Protein 1AYM (pdb70)

Foldseek 3Di:
DVVVVVVCVVVVANAFDDWDDFADDDDDPDQLVDDDCVVVDDRPDDPNRPDGDHTGGGDDGCSCVDLQNLQFDKDWQDKDKQFDDPDCWQRFKDKDQDDNFPDPVNLLSQLQFFWKFFKKKKWKDKDKAQPPPDDPKWKKKKWWAAPPQDDDPTQPRPSSVPPPTDMDIDIPPDDIDMDMGHGPFPDPTQGSWFQDFPDDDPPTDGFNVNGDRRTMIMMGGNDPDDPTTIMMMMTMIMGTHPMDGHDGHDGLFFDDDDGRDNDDDADPPRVVGGPDDDDPDDPGD/DQQKDWDFAQPDIDIFNFEDHAAEWVPDFADADDPVQDDDPDDKDWPGSQAQGKDKFDKDFAAQPFFWFKAFPPLQCCPPGPNVQQLFQFQKKFWWKKKKKFWADDLQKWWKKKKFKDFPLQAAAPPLPPQEADLCQNRVYSVTDGQPPDDDDSNHFASPVQCSRHRHGPVPRVVGTIDMATNNGTGMYIYIYYTDDPGNIGRRSRDGGIMIIMGTPTGIDGPCRVDIIIMMMMMGIHRMIGHHGDGGHDDD/DDDDDDDPVPPDDDVPDDDDDDDPDPPDDDDDDDDDPDDDDDCLVVQADKWFFLQQVDVVCPVHPCSFKFKFFFDPDAWDWRGKDFPQCQDPPNCPTSSNVVLLQFWKKAAKKKKKKFWFFDQQKWFKKKKAWDFDPDDADPTPVRRVVGQIDIDTDHPDGMDIGMLGGDAPDRIATSPDDPNRGGTMMIMIGPDGIDGDPPGDRMTIMGMIMHGDPPIDGHHGDDGPPDDDPDDDDD/DWDWDVVVPIDTPDDPDDDPVRDDDDDDD

Sequence (804 aa):
NPVERYVDEVLNEVLVVPNINQSHPTTSNAAPVLDAAETGHTNKIQPEDTIETRYVQSSQTLDEMSVESFLGRSGCIHESVLDIVDNYNDQSFTKWNINLQEMAQIRRKFEMFTYARFDSEITMVPSVAAKDGHIGHIVMQYMYVPPGAPIPTTRDDYAWQSGTNASVFWQHGQPFPRFSLPFLSIASAYYMFYDGYDGDTYKSRYGTVVVTTNNDDMMGGTTLLCCSRIVTSEQLHKVKVVTRIYHKAKHTKAWCPRPPRAVQYSHTHTTNYKLSSEVHNDVAIRPRTNLTTVSDRIIQITRGDSTITSQDVANAVVGYGVWPHYLTPQDATAIDKPTQPDTSSNRFYTLDSKMWNSTSKGWWWKLPDALKDDMGIFGENMFYHFLGRSGYTVHVQCNASKFHQGTLLVVMIPEHQLATVNKGNVNAGYKYTHPGEAGREVGTQVENEKQPSDDNWLNFDGTLLGNLLIFPHQFINLRSNNSATLIVPYVNAVPMDSMVRHNNWSLVIIPVCQLQSNNISNIVPITVSISPMCAEFSGARAKTVVQGLPVYVTPGSGQFMTTDDMQSPCALPWYHPTKEIFIPGEVKNLIEMCQVDTLIPINSTQSNIGNVSMYTVTLSPQTKLAEEIFAIKVDIASHPLATTLIGEIASYFTHWTGSLRFSFMFCGTANTTLKVLLAYTPPGIGKPRSRKEAMLGTHVVWDVGLQSTVSLVVPWISASQYRFTTPDTYSSAGYIITCWYQTNFVVPPNTPNTAEMLCFVSGCKDFCLRMARDTDLHKQTGPITQGAQVSRQSLNYFNINYFKDAASSGASRLD

Solvent-accessible surface area: 34157 Å² total; per-residue (Å²): 121,61,3,101,161,63,56,43,60,91,104,87,78,51,50,102,5,71,52,20,80,115,15,116,103,120,149,79,160,67,47,68,30,48,46,25,9,0,22,18,90,21,21,120,4,34,3,32,70,32,50,112,18,179,112,64,132,25,97,14,30,24,11,52,0,5,4,19,22,6,3,21,73,8,15,32,5,26,80,8,74,6,47,9,80,123,61,18,88,97,47,0,40,45,127,25,83,38,18,41,19,44,41,3,110,11,4,3,24,9,15,0,0,0,0,0,33,6,19,10,0,14,2,1,34,10,55,30,51,46,87,62,55,131,44,48,96,0,30,0,0,4,0,19,2,47,84,83,28,73,68,8,106,71,15,110,27,147,12,8,144,26,79,136,36,27,30,37,118,19,81,73,66,104,86,76,14,45,21,0,14,7,4,33,11,172,9,5,0,23,9,24,17,14,1,0,3,58,13,38,64,161,146,14,120,4,0,3,47,37,42,32,83,32,2,11,12,1,4,36,0,48,26,82,128,51,159,57,79,4,74,1,20,4,81,4,37,9,6,1,1,46,17,72,0,8,0,11,7,6,2,12,10,4,63,16,24,32,12,29,6,8,1,4,145,33,57,122,102,37,32,89,36,14,30,5,152,53,21,112,62,38,44,66,54,114,123,90,94,35,121,11,74,44,31,116,25,76,26,90,8,133,45,10,11,84,25,12,50,0,54,67,27,134,9,76,74,35,52,118,119,25,28,93,37,176,67,193,57,55,86,32,80,72,54,0,18,63,21,23,78,7,69,64,30,120,6,76,64,112,28,106,1,3,2,2,0,0,0,1,1,0,66,111,25,48,79,0,2,70,20,5,24,96,21,97,26,2,19,3,2,0,0,0,1,0,51,2,105,38,50,136,85,15,4,0,0,0,0,0,0,0,1,0,0,2,4,0,0,0,30,92,56,40,80,38,26,1,4,17,140,53,0,20,40,4,49,43,11,15,72,7,41,78,89,136,152,76,105,60,11,6,3,38,35,19,10,0,2,1,12,0,13,3,0,2,3,2,5,15,6,12,13,0,1,0,0,20,28,20,4,44,2,1,2,0,9,0,1,18,2,4,0,37,11,12,25,8,6,13,89,1,1,6,1,0,0,2,0,0,10,4,3,89,22,42,17,93,76,155,98,89,103,7,58,2,27,1,2,0,0,0,20,28,0,3,1,3,27,81,112,81,84,34,130,41,195,126,154,122,119,187,114,77,128,37,70,47,116,37,97,55,70,25,86,108,47,2,68,17,19,40,67,235,86,158,39,40,99,74,15,118,4,3,15,60,7,108,13,0,17,71,2,0,58,41,11,1,1,1,2,1,21,0,24,107,102,32,10,20,79,25,40,0,3,8,0,69,0,31,59,56,145,138,156,29,59,52,13,1,0,2,74,1,20,0,13,11,34,5,0,0,6,0,0,2,0,4,0,0,1,7,1,25,24,4,2,4,2,0,2,2,2,2,0,0,2,0,0,39,54,3,75,4,81,0,5,0,0,1,14,39,57,87,108,46,52,2,198,47,71,147,48,1,66,136,24,27,72,18,71,0,72,8,29,177,85,1,3,1,0,1,1,5,8,56,75,38,107,38,86,35,12,90,2,66,108,50,133,166,5,50,0,5,46,0,0,0,6,8,56,66,39,2,81,34,46,111,111,5,12,94,54,0,24,0,0,0,2,0,0,1,1,50,10,2,1,2,96,102,31,66,83,20,102,16,27,130,69,98,35,117,9,68,148,73,64,84,90,10,202,120,115,87,73,30,115,59,67,57,150,72,208,32,84,5,0,35,16,52,44,121,48,160

Structure (mmCIF, N/CA/C/O backbone):
data_1AYM
#
_entry.id   1AYM
#
_cell.length_a   362.600
_cell.length_b   347.100
_cell.length_c   334.900
_cell.angle_alpha   90.00
_cell.angle_beta   90.00
_cell.angle_gamma   90.00
#
_symmetry.space_group_name_H-M   'P 2 21 21'
#
loop_
_entity.id
_entity.type
_entity.pdbx_description
1 polymer 'HUMAN RHINOVIRUS 16 COAT PROTEIN'
2 polymer 'HUMAN RHINOVIRUS 16 COAT PROTEIN'
3 polymer 'HUMAN RHINOVIRUS 16 COAT PROTEIN'
4 polymer 'HUMAN RHINOVIRUS 16 COAT PROTEIN'
5 non-polymer 'ZINC ION'
6 non-polymer 'LAURIC ACID'
7 non-polymer 'MYRISTIC ACID'
8 water water
#
loop_
_atom_site.group_PDB
_atom_site.id
_atom_site.type_symbol
_atom_site.label_atom_id
_atom_site.label_alt_id
_atom_site.label_comp_id
_atom_site.label_asym_id
_atom_site.label_entity_id
_atom_site.label_seq_id
_atom_site.pdbx_PDB_ins_code
_atom_site.Cartn_x
_atom_site.Cartn_y
_atom_site.Cartn_z
_atom_site.occupancy
_atom_site.B_iso_or_equiv
_atom_site.auth_seq_id
_atom_site.auth_comp_id
_atom_site.auth_asym_id
_atom_site.auth_atom_id
_atom_site.pdbx_PDB_model_num
ATOM 1 N N . ASN A 1 1 ? 127.143 90.748 -8.919 1.00 77.23 1 ASN 1 N 1
ATOM 2 C CA . ASN A 1 1 ? 128.348 90.248 -8.240 1.00 76.45 1 ASN 1 CA 1
ATOM 3 C C . ASN A 1 1 ? 129.301 91.409 -7.947 1.00 76.23 1 ASN 1 C 1
ATOM 4 O O . ASN A 1 1 ? 129.791 92.059 -8.874 1.00 76.47 1 ASN 1 O 1
ATOM 9 N N . PRO A 1 2 ? 129.593 91.660 -6.658 1.00 76.91 2 PRO 1 N 1
ATOM 10 C CA . PRO A 1 2 ? 130.479 92.738 -6.197 1.00 76.18 2 PRO 1 CA 1
ATOM 11 C C . PRO A 1 2 ? 131.888 92.721 -6.793 1.00 74.11 2 PRO 1 C 1
ATOM 12 O O . PRO A 1 2 ? 132.627 93.699 -6.675 1.00 74.16 2 PRO 1 O 1
ATOM 16 N N . VAL A 1 3 ? 132.270 91.602 -7.405 1.00 71.44 3 VAL 1 N 1
ATOM 17 C CA . VAL A 1 3 ? 133.584 91.505 -8.029 1.00 69.90 3 VAL 1 CA 1
ATOM 18 C C . VAL A 1 3 ? 133.495 91.964 -9.484 1.00 67.99 3 VAL 1 C 1
ATOM 19 O O . VAL A 1 3 ? 134.415 92.607 -9.997 1.00 66.77 3 VAL 1 O 1
ATOM 23 N N . GLU A 1 4 ? 132.372 91.653 -10.122 1.00 64.44 4 GLU 1 N 1
ATOM 24 C CA . GLU A 1 4 ? 132.174 92.123 -11.503 1.00 61.14 4 GLU 1 CA 1
ATOM 25 C C . GLU A 1 4 ? 131.997 93.637 -11.481 1.00 59.12 4 GLU 1 C 1
ATOM 26 O O . GLU A 1 4 ? 132.548 94.360 -12.270 1.00 57.32 4 GLU 1 O 1
ATOM 32 N N . ARG A 1 5 ? 131.270 94.041 -10.434 1.00 56.40 5 ARG 1 N 1
ATOM 33 C CA . ARG A 1 5 ? 131.036 95.469 -10.173 1.00 53.83 5 ARG 1 CA 1
ATOM 34 C C . ARG A 1 5 ? 132.362 96.174 -9.872 1.00 52.11 5 ARG 1 C 1
ATOM 35 O O . ARG A 1 5 ? 132.579 97.311 -10.243 1.00 53.32 5 ARG 1 O 1
ATOM 43 N N . TYR A 1 6 ? 133.244 95.425 -9.212 1.00 49.74 6 TYR 1 N 1
ATOM 44 C CA . TYR A 1 6 ? 134.557 95.937 -8.870 1.00 47.89 6 TYR 1 CA 1
ATOM 45 C C . TYR A 1 6 ? 135.363 96.218 -10.142 1.00 46.08 6 TYR 1 C 1
ATOM 46 O O . TYR A 1 6 ? 135.972 97.282 -10.286 1.00 44.89 6 TYR 1 O 1
ATOM 55 N N . VAL A 1 7 ? 135.368 95.254 -11.055 1.00 44.29 7 VAL 1 N 1
ATOM 56 C CA . VAL A 1 7 ? 136.085 95.387 -12.318 1.00 43.32 7 VAL 1 CA 1
ATOM 57 C C . VAL A 1 7 ? 135.576 96.602 -13.094 1.00 42.17 7 VAL 1 C 1
ATOM 58 O O . VAL A 1 7 ? 136.364 97.335 -13.699 1.00 40.79 7 VAL 1 O 1
ATOM 62 N N . ASP A 1 8 ? 134.264 96.817 -13.054 1.00 42.42 8 ASP 1 N 1
ATOM 63 C CA . ASP A 1 8 ? 133.650 97.954 -13.734 1.00 42.24 8 ASP 1 CA 1
ATOM 64 C C . ASP A 1 8 ? 134.172 99.258 -13.147 1.00 41.67 8 ASP 1 C 1
ATOM 65 O O . ASP A 1 8 ? 134.328 100.250 -13.862 1.00 40.39 8 ASP 1 O 1
ATOM 70 N N . GLU A 1 9 ? 134.427 99.258 -11.842 1.00 42.50 9 GLU 1 N 1
ATOM 71 C CA . GLU A 1 9 ? 134.956 100.438 -11.157 1.00 43.42 9 GLU 1 CA 1
ATOM 72 C C . GLU A 1 9 ? 136.368 100.738 -11.643 1.00 40.75 9 GLU 1 C 1
ATOM 73 O O . GLU A 1 9 ? 136.695 101.882 -11.971 1.00 39.55 9 GLU 1 O 1
ATOM 79 N N . VAL A 1 10 ? 137.200 99.702 -11.688 1.00 36.18 10 VAL 1 N 1
ATOM 80 C CA . VAL A 1 10 ? 138.583 99.848 -12.122 1.00 34.39 10 VAL 1 CA 1
ATOM 81 C C . VAL A 1 10 ? 138.667 100.324 -13.570 1.00 33.36 10 VAL 1 C 1
ATOM 82 O O . VAL A 1 10 ? 139.490 101.177 -13.898 1.00 30.82 10 VAL 1 O 1
ATOM 86 N N . LEU A 1 11 ? 137.807 99.773 -14.420 1.00 32.90 11 LEU 1 N 1
ATOM 87 C CA . LEU A 1 11 ? 137.775 100.130 -15.835 1.00 31.28 11 LEU 1 CA 1
ATOM 88 C C . LEU A 1 11 ? 136.929 101.366 -16.134 1.00 31.06 11 LEU 1 C 1
ATOM 89 O O . LEU A 1 11 ? 137.015 101.933 -17.229 1.00 29.10 11 LEU 1 O 1
ATOM 94 N N . ASN A 1 12 ? 136.127 101.784 -15.156 1.00 29.29 12 ASN 1 N 1
ATOM 95 C CA . ASN A 1 12 ? 135.253 102.952 -15.291 1.00 30.11 12 ASN 1 CA 1
ATOM 96 C C . ASN A 1 12 ? 134.187 102.705 -16.349 1.00 28.93 12 ASN 1 C 1
ATOM 97 O O . ASN A 1 12 ? 133.959 103.532 -17.235 1.00 28.15 12 ASN 1 O 1
ATOM 102 N N . GLU A 1 13 ? 133.529 101.557 -16.233 1.00 29.29 13 GLU 1 N 1
ATOM 103 C CA . GLU A 1 13 ? 132.490 101.155 -17.167 1.00 29.90 13 GLU 1 CA 1
ATOM 104 C C . GLU A 1 13 ? 131.212 100.761 -16.445 1.00 30.47 13 GLU 1 C 1
ATOM 105 O O . GLU A 1 13 ? 130.564 99.779 -16.802 1.00 31.91 13 GLU 1 O 1
ATOM 111 N N . VAL A 1 14 ? 130.855 101.530 -15.425 1.00 28.41 14 VAL 1 N 1
ATOM 112 C CA . VAL A 1 14 ? 129.648 101.266 -14.653 1.00 27.70 14 VAL 1 CA 1
ATOM 113 C C . VAL A 1 14 ? 128.390 101.716 -15.403 1.00 27.90 14 VAL 1 C 1
ATOM 114 O O . VAL A 1 14 ? 127.363 101.034 -15.381 1.00 29.04 14 VAL 1 O 1
ATOM 118 N N . LEU A 1 15 ? 128.490 102.842 -16.102 1.00 26.53 15 LEU 1 N 1
ATOM 119 C CA . LEU A 1 15 ? 127.357 103.410 -16.829 1.00 26.64 15 LEU 1 CA 1
ATOM 120 C C . LEU A 1 15 ? 127.682 103.488 -18.314 1.00 25.36 15 LEU 1 C 1
ATOM 121 O O . LEU A 1 15 ? 128.371 104.402 -18.757 1.00 23.92 15 LEU 1 O 1
ATOM 126 N N . VAL A 1 16 ? 127.172 102.537 -19.082 1.00 24.86 16 VAL 1 N 1
ATOM 127 C CA . VAL A 1 16 ? 127.442 102.493 -20.514 1.00 26.48 16 VAL 1 CA 1
ATOM 128 C C . VAL A 1 16 ? 126.387 103.229 -21.338 1.00 25.23 16 VAL 1 C 1
ATOM 129 O O . VAL A 1 16 ? 125.217 103.283 -20.954 1.00 26.16 16 VAL 1 O 1
ATOM 133 N N . VAL A 1 17 ? 126.810 103.854 -22.435 1.00 23.75 17 VAL 1 N 1
ATOM 134 C CA . VAL A 1 17 ? 125.864 104.555 -23.296 1.00 21.81 17 VAL 1 CA 1
ATOM 135 C C . VAL A 1 17 ? 125.364 103.536 -24.320 1.00 19.84 17 VAL 1 C 1
ATOM 136 O O . VAL A 1 17 ? 126.090 102.608 -24.694 1.00 19.88 17 VAL 1 O 1
ATOM 140 N N . PRO A 1 18 ? 124.099 103.656 -24.745 1.00 18.07 18 PRO 1 N 1
ATOM 141 C CA . PRO A 1 18 ? 123.538 102.719 -25.721 1.00 17.00 18 PRO 1 CA 1
ATOM 142 C C . PRO A 1 18 ? 124.156 102.791 -27.093 1.00 16.82 18 PRO 1 C 1
ATOM 143 O O . PRO A 1 18 ? 124.771 103.836 -27.454 1.00 17.55 18 PRO 1 O 1
ATOM 147 N N . ASN A 1 19 ? 123.973 101.680 -27.808 1.00 15.85 19 ASN 1 N 1
ATOM 148 C CA . ASN A 1 19 ? 124.460 101.510 -29.186 1.00 15.75 19 ASN 1 CA 1
ATOM 149 C C . ASN A 1 19 ? 123.551 102.242 -30.164 1.00 15.78 19 ASN 1 C 1
ATOM 150 O O . ASN A 1 19 ? 122.428 102.635 -29.821 1.00 16.09 19 ASN 1 O 1
ATOM 155 N N . ILE A 1 20 ? 124.073 102.408 -31.354 1.00 13.49 20 ILE 1 N 1
ATOM 156 C CA . ILE A 1 20 ? 123.312 102.958 -32.471 1.00 11.26 20 ILE 1 CA 1
ATOM 157 C C . ILE A 1 20 ? 122.937 101.768 -33.330 1.00 10.97 20 ILE 1 C 1
ATOM 158 O O . ILE A 1 20 ? 123.796 100.964 -33.706 1.00 10.60 20 ILE 1 O 1
ATOM 163 N N . ASN A 1 21 ? 121.670 101.641 -33.613 1.00 10.05 21 ASN 1 N 1
ATOM 164 C CA . ASN A 1 21 ? 121.190 100.512 -34.412 1.00 11.82 21 ASN 1 CA 1
ATOM 165 C C . ASN A 1 21 ? 121.042 100.930 -35.864 1.00 12.61 21 ASN 1 C 1
ATOM 166 O O . ASN A 1 21 ? 120.861 102.112 -36.175 1.00 11.67 21 ASN 1 O 1
ATOM 171 N N . GLN A 1 22 ? 121.134 99.946 -36.728 1.00 11.43 22 GLN 1 N 1
ATOM 172 C CA . GLN A 1 22 ? 120.974 100.169 -38.162 1.00 13.93 22 GLN 1 CA 1
ATOM 173 C C . GLN A 1 22 ? 119.514 100.530 -38.428 1.00 13.36 22 GLN 1 C 1
ATOM 174 O O . GLN A 1 22 ? 118.594 99.924 -37.866 1.00 15.28 22 GLN 1 O 1
ATOM 180 N N . SER A 1 23 ? 119.316 101.522 -39.271 1.00 12.99 23 SER 1 N 1
ATOM 181 C CA . SER A 1 23 ? 117.960 101.957 -39.634 1.00 13.29 23 SER 1 CA 1
ATOM 182 C C . SER A 1 23 ? 117.788 101.884 -41.147 1.00 14.57 23 SER 1 C 1
ATOM 183 O O . SER A 1 23 ? 118.762 101.700 -41.888 1.00 14.58 23 SER 1 O 1
ATOM 186 N N . HIS A 1 24 ? 116.555 102.044 -41.610 1.00 15.87 24 HIS 1 N 1
ATOM 187 C CA . HIS A 1 24 ? 116.256 101.936 -43.031 1.00 18.46 24 HIS 1 CA 1
ATOM 188 C C . HIS A 1 24 ? 115.391 103.089 -43.529 1.00 17.58 24 HIS 1 C 1
ATOM 189 O O . HIS A 1 24 ? 114.900 103.903 -42.736 1.00 17.51 24 HIS 1 O 1
ATOM 196 N N . PRO A 1 25 ? 115.174 103.215 -44.860 1.00 16.01 25 PRO 1 N 1
ATOM 197 C CA . PRO A 1 25 ? 114.344 104.277 -45.394 1.00 16.99 25 PRO 1 CA 1
ATOM 198 C C . PRO A 1 25 ? 112.942 104.067 -44.924 1.00 17.54 25 PRO 1 C 1
ATOM 199 O O . PRO A 1 25 ? 112.521 102.885 -44.752 1.00 20.24 25 PRO 1 O 1
ATOM 203 N N . THR A 1 26 ? 112.213 105.141 -44.730 1.00 17.70 26 THR 1 N 1
ATOM 204 C CA . THR A 1 26 ? 110.817 105.025 -44.292 1.00 17.20 26 THR 1 CA 1
ATOM 205 C C . THR A 1 26 ? 109.929 106.025 -45.027 1.00 16.56 26 THR 1 C 1
ATOM 206 O O . THR A 1 26 ? 110.383 107.096 -45.442 1.00 15.30 26 THR 1 O 1
ATOM 210 N N . THR A 1 27 ? 108.699 105.604 -45.163 1.00 15.65 27 THR 1 N 1
ATOM 211 C CA . THR A 1 27 ? 107.610 106.385 -45.754 1.00 16.05 27 THR 1 CA 1
ATOM 212 C C . THR A 1 27 ? 106.409 106.105 -44.874 1.00 18.68 27 THR 1 C 1
ATOM 213 O O . THR A 1 27 ? 105.733 105.088 -45.030 1.00 19.87 27 THR 1 O 1
ATOM 217 N N . SER A 1 28 ? 106.164 106.994 -43.937 1.00 18.65 28 SER 1 N 1
ATOM 218 C CA . SER A 1 28 ? 105.109 106.752 -42.947 1.00 22.73 28 SER 1 CA 1
ATOM 219 C C . SER A 1 28 ? 104.358 108.041 -42.591 1.00 24.29 28 SER 1 C 1
ATOM 220 O O . SER A 1 28 ? 104.831 109.153 -42.860 1.00 25.03 28 SER 1 O 1
ATOM 223 N N . ASN A 1 29 ? 103.181 107.857 -41.987 1.00 26.47 29 ASN 1 N 1
ATOM 224 C CA . ASN A 1 29 ? 102.352 108.993 -41.541 1.00 31.45 29 ASN 1 CA 1
ATOM 225 C C . ASN A 1 29 ? 102.656 109.303 -40.076 1.00 29.53 29 ASN 1 C 1
ATOM 226 O O . ASN A 1 29 ? 102.022 110.168 -39.457 1.00 32.46 29 ASN 1 O 1
ATOM 231 N N . ALA A 1 30 ? 103.619 108.565 -39.570 1.00 28.03 30 ALA 1 N 1
ATOM 232 C CA . ALA A 1 30 ? 104.169 108.789 -38.236 1.00 28.05 30 ALA 1 CA 1
ATOM 233 C C . ALA A 1 30 ? 105.425 109.625 -38.457 1.00 27.47 30 ALA 1 C 1
ATOM 234 O O . ALA A 1 30 ? 106.378 109.179 -39.104 1.00 27.79 30 ALA 1 O 1
ATOM 236 N N . ALA A 1 31 ? 105.408 110.840 -37.952 1.00 24.65 31 ALA 1 N 1
ATOM 237 C CA . ALA A 1 31 ? 106.541 111.762 -38.144 1.00 22.33 31 ALA 1 CA 1
ATOM 238 C C . ALA A 1 31 ? 107.202 112.093 -36.810 1.00 21.47 31 ALA 1 C 1
ATOM 239 O O . ALA A 1 31 ? 106.883 113.117 -36.183 1.00 20.47 31 ALA 1 O 1
ATOM 241 N N . PRO A 1 32 ? 108.125 111.249 -36.330 1.00 21.69 32 PRO 1 N 1
ATOM 242 C CA . PRO A 1 32 ? 108.806 111.484 -35.068 1.00 20.54 32 PRO 1 CA 1
ATOM 243 C C . PRO A 1 32 ? 109.530 112.821 -35.006 1.00 17.88 32 PRO 1 C 1
ATOM 244 O O . PRO A 1 32 ? 109.722 113.365 -33.878 1.00 18.68 32 PRO 1 O 1
ATOM 248 N N . VAL A 1 33 ? 109.916 113.378 -36.138 1.00 15.56 33 VAL 1 N 1
ATOM 249 C CA . VAL A 1 33 ? 110.654 114.661 -36.129 1.00 15.65 33 VAL 1 CA 1
ATOM 250 C C . VAL A 1 33 ? 109.755 115.840 -35.760 1.00 15.23 33 VAL 1 C 1
ATOM 251 O O . VAL A 1 33 ? 110.251 116.900 -35.376 1.00 16.19 33 VAL 1 O 1
ATOM 255 N N . LEU A 1 34 ? 108.443 115.659 -35.881 1.00 12.68 34 LEU 1 N 1
ATOM 256 C CA . LEU A 1 34 ? 107.499 116.719 -35.556 1.00 14.21 34 LEU 1 CA 1
ATOM 257 C C . LEU A 1 34 ? 106.986 116.537 -34.136 1.00 15.61 34 LEU 1 C 1
ATOM 258 O O . LEU A 1 34 ? 106.703 115.416 -33.709 1.00 18.91 34 LEU 1 O 1
ATOM 263 N N . ASP A 1 35 ? 106.868 117.642 -33.409 1.00 15.51 35 ASP 1 N 1
ATOM 264 C CA . ASP A 1 35 ? 106.401 117.599 -32.032 1.00 16.03 35 ASP 1 CA 1
ATOM 265 C C . ASP A 1 35 ? 105.933 118.993 -31.614 1.00 15.19 35 ASP 1 C 1
ATOM 266 O O . ASP A 1 35 ? 105.692 119.858 -32.467 1.00 13.37 35 ASP 1 O 1
ATOM 271 N N . ALA A 1 36 ? 105.801 119.208 -30.308 1.00 13.28 36 ALA 1 N 1
ATOM 272 C CA . ALA A 1 36 ? 105.358 120.482 -29.770 1.00 11.30 36 ALA 1 CA 1
ATOM 273 C C . ALA A 1 36 ? 106.148 120.822 -28.515 1.00 11.70 36 ALA 1 C 1
ATOM 274 O O . ALA A 1 36 ? 105.891 120.271 -27.440 1.00 13.36 36 ALA 1 O 1
ATOM 276 N N . ALA A 1 37 ? 107.104 121.735 -28.644 1.00 10.87 37 ALA 1 N 1
ATOM 277 C CA . ALA A 1 37 ? 107.917 122.147 -27.505 1.00 9.93 37 ALA 1 CA 1
ATOM 278 C C . ALA A 1 37 ? 107.072 122.844 -26.435 1.00 9.65 37 ALA 1 C 1
ATOM 279 O O . ALA A 1 37 ? 107.509 122.978 -25.288 1.00 12.66 37 ALA 1 O 1
ATOM 281 N N . GLU A 1 38 ? 105.861 123.264 -26.805 1.00 9.34 38 GLU 1 N 1
ATOM 282 C CA . GLU A 1 38 ? 104.947 123.929 -25.871 1.00 9.01 38 GLU 1 CA 1
ATOM 283 C C . GLU A 1 38 ? 104.659 123.054 -24.653 1.00 10.56 38 GLU 1 C 1
ATOM 284 O O . GLU A 1 38 ? 104.451 123.562 -23.548 1.00 11.34 38 GLU 1 O 1
ATOM 290 N N . THR A 1 39 ? 104.676 121.739 -24.860 1.00 11.35 39 THR 1 N 1
ATOM 291 C CA . THR A 1 39 ? 104.402 120.769 -23.801 1.00 9.96 39 THR 1 CA 1
ATOM 292 C C . THR A 1 39 ? 105.399 120.834 -22.654 1.00 10.83 39 THR 1 C 1
ATOM 293 O O . THR A 1 39 ? 105.104 120.381 -21.545 1.00 12.20 39 THR 1 O 1
ATOM 297 N N . GLY A 1 40 ? 106.587 121.365 -22.932 1.00 10.52 40 GLY 1 N 1
ATOM 298 C CA . GLY A 1 40 ? 107.619 121.463 -21.919 1.00 10.30 40 GLY 1 CA 1
ATOM 299 C C . GLY A 1 40 ? 108.517 120.239 -21.908 1.00 12.93 40 GLY 1 C 1
ATOM 300 O O . GLY A 1 40 ? 109.407 120.120 -21.065 1.00 14.34 40 GLY 1 O 1
ATOM 301 N N . HIS A 1 41 ? 108.287 119.328 -22.848 1.00 14.81 41 HIS 1 N 1
ATOM 302 C CA . HIS A 1 41 ? 109.076 118.103 -22.943 1.00 18.38 41 HIS 1 CA 1
ATOM 303 C C . HIS A 1 41 ? 110.044 118.189 -24.120 1.00 18.33 41 HIS 1 C 1
ATOM 304 O O . HIS A 1 41 ? 109.847 118.977 -25.047 1.00 20.79 41 HIS 1 O 1
ATOM 311 N N . THR A 1 42 ? 111.112 117.407 -24.054 1.00 17.28 42 THR 1 N 1
ATOM 312 C CA . THR A 1 42 ? 112.106 117.370 -25.115 1.00 16.06 42 THR 1 CA 1
ATOM 313 C C . THR A 1 42 ? 111.739 116.210 -26.037 1.00 16.95 42 THR 1 C 1
ATOM 314 O O . THR A 1 42 ? 111.389 115.127 -25.561 1.00 17.39 42 THR 1 O 1
ATOM 318 N N . ASN A 1 43 ? 111.764 116.446 -27.347 1.00 18.55 43 ASN 1 N 1
ATOM 319 C CA . ASN A 1 43 ? 111.440 115.402 -28.318 1.00 21.84 43 ASN 1 CA 1
ATOM 320 C C . ASN A 1 43 ? 112.527 114.341 -28.198 1.00 22.79 43 ASN 1 C 1
ATOM 321 O O . ASN A 1 43 ? 113.711 114.646 -28.324 1.00 26.64 43 ASN 1 O 1
ATOM 326 N N . LYS A 1 44 ? 112.135 113.099 -27.950 1.00 24.86 44 LYS 1 N 1
ATOM 327 C CA . LYS A 1 44 ? 113.109 112.026 -27.784 1.00 28.48 44 LYS 1 CA 1
ATOM 328 C C . LYS A 1 44 ? 113.595 111.353 -29.056 1.00 24.94 44 LYS 1 C 1
ATOM 329 O O . LYS A 1 44 ? 114.007 110.191 -29.033 1.00 25.72 44 LYS 1 O 1
ATOM 335 N N . ILE A 1 45 ? 113.615 112.109 -30.144 1.00 19.59 45 ILE 1 N 1
ATOM 336 C CA . ILE A 1 45 ? 114.060 111.593 -31.425 1.00 15.80 45 ILE 1 CA 1
ATOM 337 C C . ILE A 1 45 ? 115.548 111.249 -31.340 1.00 13.39 45 ILE 1 C 1
ATOM 338 O O . ILE A 1 45 ? 116.312 111.911 -30.631 1.00 11.86 45 ILE 1 O 1
ATOM 343 N N . GLN A 1 46 ? 115.931 110.172 -32.012 1.00 10.53 46 GLN 1 N 1
ATOM 344 C CA . GLN A 1 46 ? 117.307 109.700 -32.027 1.00 9.38 46 GLN 1 CA 1
ATOM 345 C C . GLN A 1 46 ? 117.778 109.650 -33.475 1.00 9.82 46 GLN 1 C 1
ATOM 346 O O . GLN A 1 46 ? 116.967 109.742 -34.399 1.00 10.55 46 GLN 1 O 1
ATOM 352 N N . PRO A 1 47 ? 119.096 109.515 -33.701 1.00 10.27 47 PRO 1 N 1
ATOM 353 C CA . PRO A 1 47 ? 119.622 109.467 -35.071 1.00 10.28 47 PRO 1 CA 1
ATOM 354 C C . PRO A 1 47 ? 119.018 108.430 -36.017 1.00 11.13 47 PRO 1 C 1
ATOM 355 O O . PRO A 1 47 ? 118.901 108.686 -37.222 1.00 11.96 47 PRO 1 O 1
ATOM 359 N N . GLU A 1 48 ? 118.593 107.290 -35.486 1.00 10.24 48 GLU 1 N 1
ATOM 360 C CA . GLU A 1 48 ? 117.996 106.245 -36.315 1.00 9.45 48 GLU 1 CA 1
ATOM 361 C C . GLU A 1 48 ? 116.675 106.685 -36.936 1.00 11.15 48 GLU 1 C 1
ATOM 362 O O . GLU A 1 48 ? 116.239 106.112 -37.934 1.00 13.75 48 GLU 1 O 1
ATOM 368 N N . ASP A 1 49 ? 116.060 107.717 -36.360 1.00 12.78 49 ASP 1 N 1
ATOM 369 C CA . ASP A 1 49 ? 114.772 108.213 -36.835 1.00 13.06 49 ASP 1 CA 1
ATOM 370 C C . ASP A 1 49 ? 114.855 109.211 -37.984 1.00 12.87 49 ASP 1 C 1
ATOM 371 O O . ASP A 1 49 ? 113.871 109.416 -38.696 1.00 14.16 49 ASP 1 O 1
ATOM 376 N N . THR A 1 50 ? 116.008 109.848 -38.161 1.00 12.04 50 THR 1 N 1
ATOM 377 C CA . THR A 1 50 ? 116.139 110.865 -39.201 1.00 11.00 50 THR 1 CA 1
ATOM 378 C C . THR A 1 50 ? 117.046 110.528 -40.378 1.00 10.99 50 THR 1 C 1
ATOM 379 O O . THR A 1 50 ? 116.995 111.197 -41.412 1.00 9.15 50 THR 1 O 1
ATOM 383 N N . ILE A 1 51 ? 117.934 109.559 -40.194 1.00 9.79 51 ILE 1 N 1
ATOM 384 C CA . ILE A 1 51 ? 118.841 109.154 -41.261 1.00 10.33 51 ILE 1 CA 1
ATOM 385 C C . ILE A 1 51 ? 118.983 107.645 -41.226 1.00 10.50 51 ILE 1 C 1
ATOM 386 O O . ILE A 1 51 ? 118.520 106.991 -40.286 1.00 11.81 51 ILE 1 O 1
ATOM 391 N N . GLU A 1 52 ? 119.596 107.091 -42.261 1.00 9.11 52 GLU 1 N 1
ATOM 392 C CA . GLU A 1 52 ? 119.837 105.664 -42.313 1.00 9.20 52 GLU 1 CA 1
ATOM 393 C C . GLU A 1 52 ? 121.188 105.464 -41.641 1.00 8.98 52 GLU 1 C 1
ATOM 394 O O . GLU A 1 52 ? 122.227 105.868 -42.155 1.00 8.87 52 GLU 1 O 1
ATOM 400 N N . THR A 1 53 ? 121.151 104.900 -40.445 1.00 9.16 53 THR 1 N 1
ATOM 401 C CA . THR A 1 53 ? 122.348 104.660 -39.663 1.00 8.55 53 THR 1 CA 1
ATOM 402 C C . THR A 1 53 ? 122.851 103.235 -39.835 1.00 10.20 53 THR 1 C 1
ATOM 403 O O . THR A 1 53 ? 122.144 102.358 -40.346 1.00 9.64 53 THR 1 O 1
ATOM 407 N N . ARG A 1 54 ? 124.097 103.026 -39.440 1.00 9.13 54 ARG 1 N 1
ATOM 408 C CA . ARG A 1 54 ? 124.706 101.710 -39.471 1.00 8.91 54 ARG 1 CA 1
ATOM 409 C C . ARG A 1 54 ? 124.681 101.278 -38.007 1.00 10.83 54 ARG 1 C 1
ATOM 410 O O . ARG A 1 54 ? 124.367 102.070 -37.115 1.00 10.34 54 ARG 1 O 1
ATOM 418 N N . TYR A 1 55 ? 124.996 100.018 -37.757 1.00 11.49 55 TYR 1 N 1
ATOM 419 C CA . TYR A 1 55 ? 125.048 99.519 -36.401 1.00 11.11 55 TYR 1 CA 1
ATOM 420 C C . TYR A 1 55 ? 126.440 99.845 -35.857 1.00 11.62 55 TYR 1 C 1
ATOM 421 O O . TYR A 1 55 ? 127.446 99.606 -36.534 1.00 10.47 55 TYR 1 O 1
ATOM 430 N N . VAL A 1 56 ? 126.492 100.441 -34.670 1.00 11.65 56 VAL 1 N 1
ATOM 431 C CA . VAL A 1 56 ? 127.761 100.791 -34.034 1.00 13.57 56 VAL 1 CA 1
ATOM 432 C C . VAL A 1 56 ? 127.698 100.405 -32.560 1.00 15.76 56 VAL 1 C 1
ATOM 433 O O . VAL A 1 56 ? 126.739 100.755 -31.866 1.00 15.30 56 VAL 1 O 1
ATOM 437 N N . GLN A 1 57 ? 128.699 99.667 -32.088 1.00 19.02 57 GLN 1 N 1
ATOM 438 C CA . GLN A 1 57 ? 128.756 99.271 -30.683 1.00 24.19 57 GLN 1 CA 1
ATOM 439 C C . GLN A 1 57 ? 129.412 100.393 -29.890 1.00 23.84 57 GLN 1 C 1
ATOM 440 O O . GLN A 1 57 ? 130.549 100.776 -30.168 1.00 25.64 57 GLN 1 O 1
ATOM 446 N N . SER A 1 58 ? 128.676 100.949 -28.936 1.00 27.37 58 SER 1 N 1
ATOM 447 C CA . SER A 1 58 ? 129.187 102.028 -28.104 1.00 31.35 58 SER 1 CA 1
ATOM 448 C C . SER A 1 58 ? 130.083 101.501 -26.989 1.00 33.02 58 SER 1 C 1
ATOM 449 O O . SER A 1 58 ? 129.816 100.450 -26.404 1.00 33.47 58 SER 1 O 1
ATOM 452 N N . SER A 1 59 ? 131.162 102.231 -26.722 1.00 33.88 59 SER 1 N 1
ATOM 453 C CA . SER A 1 59 ? 132.108 101.871 -25.671 1.00 35.18 59 SER 1 CA 1
ATOM 454 C C . SER A 1 59 ? 132.342 103.053 -24.732 1.00 31.63 59 SER 1 C 1
ATOM 455 O O . SER A 1 59 ? 133.304 103.064 -23.967 1.00 33.46 59 SER 1 O 1
ATOM 458 N N . GLN A 1 60 ? 131.485 104.062 -24.818 1.00 28.73 60 GLN 1 N 1
ATOM 459 C CA . GLN A 1 60 ? 131.622 105.239 -23.973 1.00 27.02 60 GLN 1 CA 1
ATOM 460 C C . GLN A 1 60 ? 130.873 105.003 -22.673 1.00 23.94 60 GLN 1 C 1
ATOM 461 O O . GLN A 1 60 ? 129.875 104.275 -22.647 1.00 23.14 60 GLN 1 O 1
ATOM 467 N N . THR A 1 61 ? 131.372 105.587 -21.591 1.00 21.56 61 THR 1 N 1
ATOM 468 C CA . THR A 1 61 ? 130.730 105.447 -20.294 1.00 17.82 61 THR 1 CA 1
ATOM 469 C C . THR A 1 61 ? 130.475 106.826 -19.681 1.00 14.85 61 THR 1 C 1
ATOM 470 O O . THR A 1 61 ? 131.169 107.799 -19.997 1.00 14.25 61 THR 1 O 1
ATOM 474 N N . LEU A 1 62 ? 129.459 106.903 -18.829 1.00 12.43 62 LEU 1 N 1
ATOM 475 C CA . LEU A 1 62 ? 129.054 108.147 -18.188 1.00 11.72 62 LEU 1 CA 1
ATOM 476 C C . LEU A 1 62 ? 129.540 108.300 -16.751 1.00 11.39 62 LEU 1 C 1
ATOM 477 O O . LEU A 1 62 ? 129.172 109.260 -16.068 1.00 12.64 62 LEU 1 O 1
ATOM 482 N N . ASP A 1 63 ? 130.394 107.383 -16.310 1.00 11.81 63 ASP 1 N 1
ATOM 483 C CA . ASP A 1 63 ? 130.927 107.385 -14.946 1.00 11.46 63 ASP 1 CA 1
ATOM 484 C C . ASP A 1 63 ? 131.494 108.738 -14.515 1.00 10.48 63 ASP 1 C 1
ATOM 485 O O . ASP A 1 63 ? 131.187 109.237 -13.430 1.00 10.46 63 ASP 1 O 1
ATOM 490 N N . GLU A 1 64 ? 132.301 109.337 -15.382 1.00 8.53 64 GLU 1 N 1
ATOM 491 C CA . GLU A 1 64 ? 132.940 110.610 -15.086 1.00 8.72 64 GLU 1 CA 1
ATOM 492 C C . GLU A 1 64 ? 131.971 111.789 -15.024 1.00 10.06 64 GLU 1 C 1
ATOM 493 O O . GLU A 1 64 ? 132.303 112.839 -14.477 1.00 10.39 64 GLU 1 O 1
ATOM 499 N N . MET A 1 65 ? 130.772 111.609 -15.566 1.00 9.74 65 MET 1 N 1
ATOM 500 C CA . MET A 1 65 ? 129.762 112.660 -15.553 1.00 9.70 65 MET 1 CA 1
ATOM 501 C C . MET A 1 65 ? 128.853 112.566 -14.329 1.00 10.18 65 MET 1 C 1
ATOM 502 O O . MET A 1 65 ? 127.915 113.351 -14.188 1.00 11.71 65 MET 1 O 1
ATOM 507 N N . SER A 1 66 ? 129.110 111.599 -13.455 1.00 9.38 66 SER 1 N 1
ATOM 508 C CA . SER A 1 66 ? 128.294 111.441 -12.257 1.00 8.51 66 SER 1 CA 1
ATOM 509 C C . SER A 1 66 ? 128.455 112.655 -11.349 1.00 8.53 66 SER 1 C 1
ATOM 510 O O . SER A 1 66 ? 129.462 113.364 -11.419 1.00 8.84 66 SER 1 O 1
ATOM 513 N N . VAL A 1 67 ? 127.458 112.903 -10.506 1.00 8.92 67 VAL 1 N 1
ATOM 514 C CA . VAL A 1 67 ? 127.516 114.021 -9.573 1.00 9.38 67 VAL 1 CA 1
ATOM 515 C C . VAL A 1 67 ? 128.695 113.836 -8.605 1.00 9.71 67 VAL 1 C 1
ATOM 516 O O . VAL A 1 67 ? 129.380 114.802 -8.263 1.00 9.78 67 VAL 1 O 1
ATOM 520 N N . GLU A 1 68 ? 128.961 112.591 -8.210 1.00 9.17 68 GLU 1 N 1
ATOM 521 C CA . GLU A 1 68 ? 130.076 112.291 -7.307 1.00 9.78 68 GLU 1 CA 1
ATOM 522 C C . GLU A 1 68 ? 131.387 112.757 -7.944 1.00 10.17 68 GLU 1 C 1
ATOM 523 O O . GLU A 1 68 ? 132.215 113.392 -7.293 1.00 10.65 68 GLU 1 O 1
ATOM 529 N N . SER A 1 69 ? 131.549 112.466 -9.231 1.00 9.10 69 SER 1 N 1
ATOM 530 C CA . SER A 1 69 ? 132.744 112.842 -9.976 1.00 9.43 69 SER 1 CA 1
ATOM 531 C C . SER A 1 69 ? 132.848 114.351 -10.184 1.00 11.20 69 SER 1 C 1
ATOM 532 O O . SER A 1 69 ? 133.906 114.946 -9.970 1.00 11.67 69 SER 1 O 1
ATOM 535 N N . PHE A 1 70 ? 131.745 114.961 -10.606 1.00 10.40 70 PHE 1 N 1
ATOM 536 C CA . PHE A 1 70 ? 131.691 116.395 -10.868 1.00 11.15 70 PHE 1 CA 1
ATOM 537 C C . PHE A 1 70 ? 132.071 117.245 -9.658 1.00 13.21 70 PHE 1 C 1
ATOM 538 O O . PHE A 1 70 ? 132.859 118.191 -9.775 1.00 14.38 70 PHE 1 O 1
ATOM 546 N N . LEU A 1 71 ? 131.518 116.905 -8.498 1.00 12.90 71 LEU 1 N 1
ATOM 547 C CA . LEU A 1 71 ? 131.787 117.656 -7.276 1.00 12.06 71 LEU 1 CA 1
ATOM 548 C C . LEU A 1 71 ? 132.868 117.022 -6.394 1.00 12.95 71 LEU 1 C 1
ATOM 549 O O . LEU A 1 71 ? 133.278 117.608 -5.387 1.00 13.94 71 LEU 1 O 1
ATOM 554 N N . GLY A 1 72 ? 133.357 115.854 -6.803 1.00 12.86 72 GLY 1 N 1
ATOM 555 C CA . GLY A 1 72 ? 134.369 115.147 -6.036 1.00 12.20 72 GLY 1 CA 1
ATOM 556 C C . GLY A 1 72 ? 135.817 115.471 -6.341 1.00 12.94 72 GLY 1 C 1
ATOM 557 O O . GLY A 1 72 ? 136.661 114.579 -6.379 1.00 14.25 72 GLY 1 O 1
ATOM 558 N N . ARG A 1 73 ? 136.107 116.743 -6.579 1.00 12.14 73 ARG 1 N 1
ATOM 559 C CA . ARG A 1 73 ? 137.466 117.183 -6.856 1.00 12.30 73 ARG 1 CA 1
ATOM 560 C C . ARG A 1 73 ? 137.775 118.310 -5.887 1.00 13.00 73 ARG 1 C 1
ATOM 561 O O . ARG A 1 73 ? 136.946 119.197 -5.664 1.00 14.88 73 ARG 1 O 1
ATOM 569 N N . SER A 1 74 ? 138.936 118.226 -5.252 1.00 12.41 74 SER 1 N 1
ATOM 570 C CA . SER A 1 74 ? 139.351 119.200 -4.254 1.00 13.83 74 SER 1 CA 1
ATOM 571 C C . SER A 1 74 ? 139.756 120.554 -4.842 1.00 14.09 74 SER 1 C 1
ATOM 572 O O . SER A 1 74 ? 140.702 120.646 -5.623 1.00 15.91 74 SER 1 O 1
ATOM 575 N N . GLY A 1 75 ? 139.026 121.599 -4.461 1.00 12.58 75 GLY 1 N 1
ATOM 576 C CA . GLY A 1 75 ? 139.315 122.937 -4.945 1.00 12.15 75 GLY 1 CA 1
ATOM 577 C C . GLY A 1 75 ? 139.523 123.898 -3.792 1.00 13.12 75 GLY 1 C 1
ATOM 578 O O . GLY A 1 75 ? 139.020 123.670 -2.687 1.00 12.85 75 GLY 1 O 1
ATOM 579 N N . CYS A 1 76 ? 140.266 124.973 -4.032 1.00 11.58 76 CYS 1 N 1
ATOM 580 C CA . CYS A 1 76 ? 140.539 125.954 -2.991 1.00 11.94 76 CYS 1 CA 1
ATOM 581 C C . CYS A 1 76 ? 139.291 126.756 -2.649 1.00 14.29 76 CYS 1 C 1
ATOM 582 O O . CYS A 1 76 ? 138.567 127.199 -3.548 1.00 14.15 76 CYS 1 O 1
ATOM 585 N N . ILE A 1 77 ? 139.027 126.912 -1.354 1.00 13.15 77 ILE 1 N 1
ATOM 586 C CA . ILE A 1 77 ? 137.869 127.673 -0.896 1.00 12.56 77 ILE 1 CA 1
ATOM 587 C C . ILE A 1 77 ? 138.276 128.855 -0.014 1.00 13.42 77 ILE 1 C 1
ATOM 588 O O . ILE A 1 77 ? 137.448 129.715 0.293 1.00 13.20 77 ILE 1 O 1
ATOM 593 N N . HIS A 1 78 ? 139.550 128.913 0.372 1.00 12.04 78 HIS 1 N 1
ATOM 594 C CA . HIS A 1 78 ? 140.029 129.987 1.237 1.00 12.66 78 HIS 1 CA 1
ATOM 595 C C . HIS A 1 78 ? 141.550 130.035 1.328 1.00 13.26 78 HIS 1 C 1
ATOM 596 O O . HIS A 1 78 ? 142.214 129.001 1.295 1.00 14.64 78 HIS 1 O 1
ATOM 603 N N . GLU A 1 79 ? 142.087 131.243 1.448 1.00 13.32 79 GLU 1 N 1
ATOM 604 C CA . GLU A 1 79 ? 143.524 131.459 1.584 1.00 14.92 79 GLU 1 CA 1
ATOM 605 C C . GLU A 1 79 ? 143.711 132.301 2.846 1.00 16.07 79 GLU 1 C 1
ATOM 606 O O . GLU A 1 79 ? 143.416 133.494 2.860 1.00 17.59 79 GLU 1 O 1
ATOM 612 N N . SER A 1 80 ? 144.100 131.637 3.931 1.00 15.56 80 SER 1 N 1
ATOM 613 C CA . SER A 1 80 ? 144.303 132.278 5.223 1.00 15.90 80 SER 1 CA 1
ATOM 614 C C . SER A 1 80 ? 145.709 132.860 5.322 1.00 16.77 80 SER 1 C 1
ATOM 615 O O . SER A 1 80 ? 146.692 132.146 5.129 1.00 20.69 80 SER 1 O 1
ATOM 618 N N . VAL A 1 81 ? 145.806 134.137 5.674 1.00 17.68 81 VAL 1 N 1
ATOM 619 C CA . VAL A 1 81 ? 147.103 134.799 5.780 1.00 17.20 81 VAL 1 CA 1
ATOM 620 C C . VAL A 1 81 ? 147.434 135.266 7.19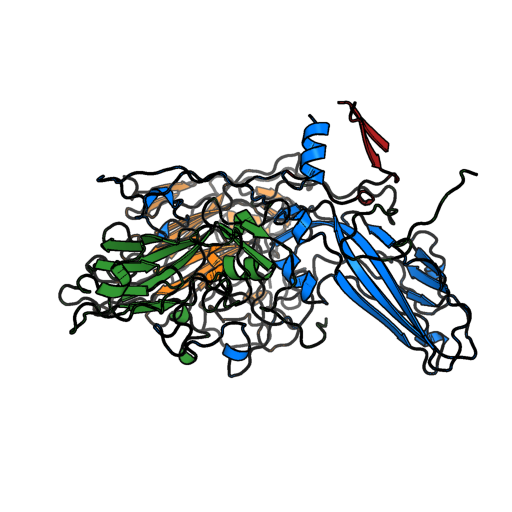3 1.00 18.56 81 VAL 1 C 1
ATOM 621 O O . VAL A 1 81 ? 146.626 135.927 7.847 1.00 18.47 81 VAL 1 O 1
ATOM 625 N N . LEU A 1 82 ? 148.609 134.870 7.668 1.00 17.27 82 LEU 1 N 1
ATOM 626 C CA . LEU A 1 82 ? 149.116 135.275 8.973 1.00 16.10 82 LEU 1 CA 1
ATOM 627 C C . LEU A 1 82 ? 150.445 135.932 8.637 1.00 17.50 82 LEU 1 C 1
ATOM 628 O O . LEU A 1 82 ? 151.445 135.253 8.387 1.00 17.69 82 LEU 1 O 1
ATOM 633 N N . ASP A 1 83 ? 150.421 137.252 8.539 1.00 19.03 83 ASP 1 N 1
ATOM 634 C CA . ASP A 1 83 ? 151.602 138.023 8.189 1.00 19.70 83 ASP 1 CA 1
ATOM 635 C C . ASP A 1 83 ? 152.146 138.778 9.397 1.00 19.75 83 ASP 1 C 1
ATOM 636 O O . ASP A 1 83 ? 151.546 139.757 9.854 1.00 20.36 83 ASP 1 O 1
ATOM 641 N N . ILE A 1 84 ? 153.274 138.314 9.925 1.00 19.30 84 ILE 1 N 1
ATOM 642 C CA . ILE A 1 84 ? 153.883 138.958 11.082 1.00 20.51 84 ILE 1 CA 1
ATOM 643 C C . ILE A 1 84 ? 154.622 140.200 10.607 1.00 22.97 84 ILE 1 C 1
ATOM 644 O O . ILE A 1 84 ? 155.656 140.107 9.934 1.00 19.97 84 ILE 1 O 1
ATOM 649 N N . VAL A 1 85 ? 154.053 141.362 10.907 1.00 25.16 85 VAL 1 N 1
ATOM 650 C CA . VAL A 1 85 ? 154.646 142.628 10.500 1.00 27.24 85 VAL 1 CA 1
ATOM 651 C C . VAL A 1 85 ? 155.331 143.357 11.648 1.00 28.65 85 VAL 1 C 1
ATOM 652 O O . VAL A 1 85 ? 156.549 143.551 11.621 1.00 31.56 85 VAL 1 O 1
ATOM 656 N N . ASP A 1 86 ? 154.568 143.722 12.669 1.00 29.77 86 ASP 1 N 1
ATOM 657 C CA . ASP A 1 86 ? 155.144 144.451 13.792 1.00 32.32 86 ASP 1 CA 1
ATOM 658 C C . ASP A 1 86 ? 154.584 144.111 15.164 1.00 32.94 86 ASP 1 C 1
ATOM 659 O O . ASP A 1 86 ? 155.026 144.668 16.172 1.00 35.92 86 ASP 1 O 1
ATOM 664 N N . ASN A 1 87 ? 153.635 143.185 15.217 1.00 31.55 87 ASN 1 N 1
ATOM 665 C CA . ASN A 1 87 ? 153.045 142.802 16.492 1.00 29.46 87 ASN 1 CA 1
ATOM 666 C C . ASN A 1 87 ? 152.679 141.327 16.464 1.00 27.35 87 ASN 1 C 1
ATOM 667 O O . ASN A 1 87 ? 151.617 140.950 15.964 1.00 26.88 87 ASN 1 O 1
ATOM 672 N N . TYR A 1 88 ? 153.549 140.495 17.025 1.00 25.56 88 TYR 1 N 1
ATOM 673 C CA . TYR A 1 88 ? 153.322 139.060 17.040 1.00 24.11 88 TYR 1 CA 1
ATOM 674 C C . TYR A 1 88 ? 152.011 138.641 17.696 1.00 24.65 88 TYR 1 C 1
ATOM 675 O O . TYR A 1 88 ? 151.265 137.851 17.126 1.00 25.67 88 TYR 1 O 1
ATOM 684 N N . ASN A 1 89 ? 151.716 139.185 18.873 1.00 25.79 89 ASN 1 N 1
ATOM 685 C CA . ASN A 1 89 ? 150.494 138.828 19.592 1.00 27.84 89 ASN 1 CA 1
ATOM 686 C C . ASN A 1 89 ? 149.217 139.059 18.798 1.00 26.98 89 ASN 1 C 1
ATOM 687 O O . ASN A 1 89 ? 148.284 138.259 18.876 1.00 28.24 89 ASN 1 O 1
ATOM 692 N N . ASP A 1 90 ? 149.185 140.141 18.028 1.00 27.17 90 ASP 1 N 1
ATOM 693 C CA . ASP A 1 90 ? 148.007 140.488 17.240 1.00 29.14 90 ASP 1 CA 1
ATOM 694 C C . ASP A 1 90 ? 147.974 139.844 15.869 1.00 26.70 90 ASP 1 C 1
ATOM 695 O O . ASP A 1 90 ? 146.906 139.550 15.338 1.00 27.92 90 ASP 1 O 1
ATOM 700 N N . GLN A 1 91 ? 149.146 139.631 15.290 1.00 21.27 91 GLN 1 N 1
ATOM 701 C CA . GLN A 1 91 ? 149.229 139.085 13.946 1.00 20.19 91 GLN 1 CA 1
ATOM 702 C C . GLN A 1 91 ? 149.453 137.586 13.806 1.00 19.26 91 GLN 1 C 1
ATOM 703 O O . GLN A 1 91 ? 149.465 137.070 12.685 1.00 19.28 91 GLN 1 O 1
ATOM 709 N N . SER A 1 92 ? 149.591 136.876 14.921 1.00 16.95 92 SER 1 N 1
ATOM 710 C CA . SER A 1 92 ? 149.841 135.442 14.867 1.00 16.09 92 SER 1 CA 1
ATOM 711 C C . SER A 1 92 ? 148.612 134.530 14.909 1.00 15.93 92 SER 1 C 1
ATOM 712 O O . SER A 1 92 ? 148.753 133.310 15.008 1.00 17.25 92 SER 1 O 1
ATOM 715 N N . PHE A 1 93 ? 147.417 135.107 14.851 1.00 15.13 93 PHE 1 N 1
ATOM 716 C CA . PHE A 1 93 ? 146.198 134.306 14.868 1.00 15.94 93 PHE 1 CA 1
ATOM 717 C C . PHE A 1 93 ? 145.122 135.025 14.071 1.00 17.15 93 PHE 1 C 1
ATOM 718 O O . PHE A 1 93 ? 145.197 136.240 13.878 1.00 17.84 93 PHE 1 O 1
ATOM 726 N N . THR A 1 94 ? 144.134 134.272 13.600 1.00 15.82 94 THR 1 N 1
ATOM 727 C CA . THR A 1 94 ? 143.051 134.839 12.808 1.00 15.18 94 THR 1 CA 1
ATOM 728 C C . THR A 1 94 ? 141.847 133.897 12.818 1.00 15.61 94 THR 1 C 1
ATOM 729 O O . THR A 1 94 ? 141.893 132.828 13.431 1.00 14.51 94 THR 1 O 1
ATOM 733 N N . LYS A 1 95 ? 140.775 134.301 12.147 1.00 15.95 95 LYS 1 N 1
ATOM 734 C CA . LYS A 1 95 ? 139.555 133.506 12.084 1.00 18.49 95 LYS 1 CA 1
ATOM 735 C C . LYS A 1 95 ? 138.861 133.711 10.742 1.00 17.89 95 LYS 1 C 1
ATOM 736 O O . LYS A 1 95 ? 139.034 134.745 10.093 1.00 17.39 95 LYS 1 O 1
ATOM 742 N N . TRP A 1 96 ? 138.051 132.736 10.349 1.00 17.59 96 TRP 1 N 1
ATOM 743 C CA . TRP A 1 96 ? 137.325 132.807 9.091 1.00 16.06 96 TRP 1 CA 1
ATOM 744 C C . TRP A 1 96 ? 135.975 132.124 9.222 1.00 17.46 96 TRP 1 C 1
ATOM 745 O O . TRP A 1 96 ? 135.889 130.974 9.657 1.00 18.83 96 TRP 1 O 1
ATOM 756 N N . ASN A 1 97 ? 134.920 132.859 8.889 1.00 20.25 97 ASN 1 N 1
ATOM 757 C CA . ASN A 1 97 ? 133.560 132.343 8.924 1.00 21.60 97 ASN 1 CA 1
ATOM 758 C C . ASN A 1 97 ? 133.490 131.447 7.687 1.00 19.59 97 ASN 1 C 1
ATOM 759 O O . ASN A 1 97 ? 133.502 131.930 6.554 1.00 17.63 97 ASN 1 O 1
ATOM 764 N N . ILE A 1 98 ? 133.440 130.142 7.919 1.00 18.34 98 ILE 1 N 1
ATOM 765 C CA . ILE A 1 98 ? 133.441 129.148 6.849 1.00 18.26 98 ILE 1 CA 1
ATOM 766 C C . ILE A 1 98 ? 132.278 129.203 5.863 1.00 17.41 98 ILE 1 C 1
ATOM 767 O O . ILE A 1 98 ? 131.121 129.342 6.256 1.00 18.41 98 ILE 1 O 1
ATOM 772 N N . ASN A 1 99 ? 132.605 129.088 4.576 1.00 16.17 99 ASN 1 N 1
ATOM 773 C CA . ASN A 1 99 ? 131.615 129.095 3.493 1.00 15.64 99 ASN 1 CA 1
ATOM 774 C C . ASN A 1 99 ? 132.266 128.625 2.187 1.00 15.43 99 ASN 1 C 1
ATOM 775 O O . ASN A 1 99 ? 133.491 128.600 2.076 1.00 15.47 99 ASN 1 O 1
ATOM 780 N N . LEU A 1 100 ? 131.446 128.248 1.209 1.00 15.18 100 LEU 1 N 1
ATOM 781 C CA . LEU A 1 100 ? 131.920 127.788 -0.099 1.00 15.64 100 LEU 1 CA 1
ATOM 782 C C . LEU A 1 100 ? 131.530 128.817 -1.163 1.00 15.77 100 LEU 1 C 1
ATOM 783 O O . LEU A 1 100 ? 131.383 128.486 -2.342 1.00 16.97 100 LEU 1 O 1
ATOM 788 N N . GLN A 1 101 ? 131.394 130.066 -0.737 1.00 14.55 101 GLN 1 N 1
ATOM 789 C CA . GLN A 1 101 ? 130.982 131.176 -1.596 1.00 15.86 101 GLN 1 CA 1
ATOM 790 C C . GLN A 1 101 ? 132.059 132.151 -2.067 1.00 14.44 101 GLN 1 C 1
ATOM 791 O O . GLN A 1 101 ? 131.782 133.000 -2.921 1.00 13.34 101 GLN 1 O 1
ATOM 797 N N . GLU A 1 102 ? 133.260 132.064 -1.512 1.00 12.78 102 GLU 1 N 1
ATOM 798 C CA . GLU A 1 102 ? 134.314 133.011 -1.861 1.00 13.34 102 GLU 1 CA 1
ATOM 799 C C . GLU A 1 102 ? 135.179 132.734 -3.079 1.00 13.54 102 GLU 1 C 1
ATOM 800 O O . GLU A 1 102 ? 135.850 133.644 -3.577 1.00 13.85 102 GLU 1 O 1
ATOM 806 N N . MET A 1 103 ? 135.188 131.493 -3.553 1.00 13.64 103 MET 1 N 1
ATOM 807 C CA . MET A 1 103 ? 135.976 131.136 -4.731 1.00 14.11 103 MET 1 CA 1
ATOM 808 C C . MET A 1 103 ? 135.012 130.696 -5.833 1.00 15.13 103 MET 1 C 1
ATOM 809 O O . MET A 1 103 ? 134.312 129.691 -5.695 1.00 15.39 103 MET 1 O 1
ATOM 814 N N . ALA A 1 104 ? 134.974 131.465 -6.917 1.00 15.31 104 ALA 1 N 1
ATOM 815 C CA . ALA A 1 104 ? 134.074 131.206 -8.041 1.00 15.02 104 ALA 1 CA 1
ATOM 816 C C . ALA A 1 104 ? 134.106 129.805 -8.640 1.00 16.08 104 ALA 1 C 1
ATOM 817 O O . ALA A 1 104 ? 133.061 129.253 -8.998 1.00 16.73 104 ALA 1 O 1
ATOM 819 N N . GLN A 1 105 ? 135.300 129.233 -8.752 1.00 16.01 105 GLN 1 N 1
ATOM 820 C CA . GLN A 1 105 ? 135.462 127.913 -9.348 1.00 15.65 105 GLN 1 CA 1
ATOM 821 C C . GLN A 1 105 ? 134.599 126.810 -8.752 1.00 17.91 105 GLN 1 C 1
ATOM 822 O O . GLN A 1 105 ? 133.831 126.175 -9.484 1.00 15.94 105 GLN 1 O 1
ATOM 828 N N . ILE A 1 106 ? 134.669 126.589 -7.442 1.00 17.19 106 ILE 1 N 1
ATOM 829 C CA . ILE A 1 106 ? 133.846 125.534 -6.870 1.00 18.04 106 ILE 1 CA 1
ATOM 830 C C . ILE A 1 106 ? 132.430 126.020 -6.577 1.00 14.93 106 ILE 1 C 1
ATOM 831 O O . ILE A 1 106 ? 131.482 125.238 -6.654 1.00 13.55 106 ILE 1 O 1
ATOM 836 N N . ARG A 1 107 ? 132.275 127.314 -6.301 1.00 11.03 107 ARG 1 N 1
ATOM 837 C CA . ARG A 1 107 ? 130.954 127.860 -6.010 1.00 11.31 107 ARG 1 CA 1
ATOM 838 C C . ARG A 1 107 ? 129.987 127.632 -7.172 1.00 10.78 107 ARG 1 C 1
ATOM 839 O O . ARG A 1 107 ? 128.863 127.168 -6.975 1.00 10.27 107 ARG 1 O 1
ATOM 847 N N . ARG A 1 108 ? 130.451 127.905 -8.387 1.00 9.48 108 ARG 1 N 1
ATOM 848 C CA . ARG A 1 108 ? 129.627 127.749 -9.577 1.00 9.87 108 ARG 1 CA 1
ATOM 849 C C . ARG A 1 108 ? 129.156 126.318 -9.815 1.00 9.69 108 ARG 1 C 1
ATOM 850 O O . ARG A 1 108 ? 128.024 126.098 -10.256 1.00 10.77 108 ARG 1 O 1
ATOM 858 N N . LYS A 1 109 ? 130.018 125.352 -9.517 1.00 9.84 109 LYS 1 N 1
ATOM 859 C CA . LYS A 1 109 ? 129.676 123.951 -9.711 1.00 10.63 109 LYS 1 CA 1
ATOM 860 C C . LYS A 1 109 ? 128.575 123.515 -8.750 1.00 10.81 109 LYS 1 C 1
ATOM 861 O O . LYS A 1 109 ? 127.599 122.886 -9.164 1.00 11.00 109 LYS 1 O 1
ATOM 867 N N . PHE A 1 110 ? 128.713 123.871 -7.475 1.00 10.40 110 PHE 1 N 1
ATOM 868 C CA . PHE A 1 110 ? 127.700 123.516 -6.486 1.00 10.43 110 PHE 1 CA 1
ATOM 869 C C . PHE A 1 110 ? 126.382 124.225 -6.764 1.00 10.01 110 PHE 1 C 1
ATOM 870 O O . PHE A 1 110 ? 125.309 123.658 -6.556 1.00 9.52 110 PHE 1 O 1
ATOM 878 N N . GLU A 1 111 ? 126.462 125.442 -7.293 1.00 9.85 111 GLU 1 N 1
ATOM 879 C CA . GLU A 1 111 ? 125.266 126.218 -7.582 1.00 8.84 111 GLU 1 CA 1
ATOM 880 C C . GLU A 1 111 ? 124.489 125.805 -8.821 1.00 10.00 111 GLU 1 C 1
ATOM 881 O O . GLU A 1 111 ? 123.529 126.471 -9.209 1.00 10.94 111 GLU 1 O 1
ATOM 887 N N . MET A 1 112 ? 124.905 124.716 -9.454 1.00 9.53 112 MET 1 N 1
ATOM 888 C CA . MET A 1 112 ? 124.176 124.212 -10.606 1.00 11.01 112 MET 1 CA 1
ATOM 889 C C . MET A 1 112 ? 123.063 123.302 -10.085 1.00 9.72 112 MET 1 C 1
ATOM 890 O O . MET A 1 112 ? 122.352 122.661 -10.859 1.00 11.79 112 MET 1 O 1
ATOM 895 N N . PHE A 1 113 ? 122.921 123.269 -8.762 1.00 8.49 113 PHE 1 N 1
ATOM 896 C CA . PHE A 1 113 ? 121.902 122.479 -8.080 1.00 9.23 113 PHE 1 CA 1
ATOM 897 C C . PHE A 1 113 ? 121.266 123.366 -7.011 1.00 9.86 113 PHE 1 C 1
ATOM 898 O O . PHE A 1 113 ? 121.894 124.307 -6.525 1.00 10.13 113 PHE 1 O 1
ATOM 906 N N . THR A 1 114 ? 120.007 123.096 -6.680 1.00 8.96 114 THR 1 N 1
ATOM 907 C CA . THR A 1 114 ? 119.296 123.884 -5.680 1.00 8.55 114 THR 1 CA 1
ATOM 908 C C . THR A 1 114 ? 119.637 123.430 -4.261 1.00 9.03 114 THR 1 C 1
ATOM 909 O O . THR A 1 114 ? 119.810 124.258 -3.363 1.00 8.13 114 THR 1 O 1
ATOM 913 N N . TYR A 1 115 ? 119.718 122.117 -4.066 1.00 7.79 115 TYR 1 N 1
ATOM 914 C CA . TYR A 1 115 ? 120.045 121.542 -2.765 1.00 7.52 115 TYR 1 CA 1
ATOM 915 C C . TYR A 1 115 ? 121.117 120.492 -2.996 1.00 9.23 115 TYR 1 C 1
ATOM 916 O O . TYR A 1 115 ? 121.142 119.847 -4.046 1.00 9.37 115 TYR 1 O 1
ATOM 925 N N . ALA A 1 116 ? 121.975 120.294 -2.003 1.00 8.62 116 ALA 1 N 1
ATOM 926 C CA . ALA A 1 116 ? 123.036 119.300 -2.100 1.00 9.44 116 ALA 1 CA 1
ATOM 927 C C . ALA A 1 116 ? 123.345 118.773 -0.708 1.00 10.41 116 ALA 1 C 1
ATOM 928 O O . ALA A 1 116 ? 123.252 119.506 0.279 1.00 11.91 116 ALA 1 O 1
ATOM 930 N N . ARG A 1 117 ? 123.669 117.490 -0.631 1.00 10.18 117 ARG 1 N 1
ATOM 931 C CA . ARG A 1 117 ? 123.996 116.848 0.631 1.00 9.63 117 ARG 1 CA 1
ATOM 932 C C . ARG A 1 117 ? 125.285 116.072 0.408 1.00 10.60 117 ARG 1 C 1
ATOM 933 O O . ARG A 1 117 ? 125.386 115.292 -0.541 1.00 11.02 117 ARG 1 O 1
ATOM 941 N N . PHE A 1 118 ? 126.271 116.297 1.269 1.00 9.68 118 PHE 1 N 1
ATOM 942 C CA . PHE A 1 118 ? 127.556 115.628 1.134 1.00 8.99 118 PHE 1 CA 1
ATOM 943 C C . PHE A 1 118 ? 128.420 115.752 2.376 1.00 10.57 118 PHE 1 C 1
ATOM 944 O O . PHE A 1 118 ? 128.179 116.602 3.238 1.00 10.13 118 PHE 1 O 1
ATOM 952 N N . ASP A 1 119 ? 129.406 114.868 2.470 1.00 10.51 119 ASP 1 N 1
ATOM 953 C CA . ASP A 1 119 ? 130.373 114.904 3.554 1.00 10.14 119 ASP 1 CA 1
ATOM 954 C C . ASP A 1 119 ? 131.509 115.717 2.956 1.00 10.40 119 ASP 1 C 1
ATOM 955 O O . ASP A 1 119 ? 131.616 115.835 1.731 1.00 10.97 119 ASP 1 O 1
ATOM 960 N N . SER A 1 120 ? 132.343 116.302 3.799 1.00 12.29 120 SER 1 N 1
ATOM 961 C CA . SER A 1 120 ? 133.423 117.126 3.294 1.00 12.88 120 SER 1 CA 1
ATOM 962 C C . SER A 1 120 ? 134.815 116.672 3.677 1.00 12.89 120 SER 1 C 1
ATOM 963 O O . SER A 1 120 ? 135.054 116.262 4.807 1.00 15.86 120 SER 1 O 1
ATOM 966 N N . GLU A 1 121 ? 135.725 116.711 2.711 1.00 12.06 121 GLU 1 N 1
ATOM 967 C CA . GLU A 1 121 ? 137.114 116.377 2.974 1.00 10.99 121 GLU 1 CA 1
ATOM 968 C C . GLU A 1 121 ? 137.850 117.705 2.885 1.00 10.87 121 GLU 1 C 1
ATOM 969 O O . GLU A 1 121 ? 137.735 118.415 1.879 1.00 11.12 121 GLU 1 O 1
ATOM 975 N N . ILE A 1 122 ? 138.532 118.079 3.960 1.00 10.99 122 ILE 1 N 1
ATOM 976 C CA . ILE A 1 122 ? 139.292 119.320 3.987 1.00 11.98 122 ILE 1 CA 1
ATOM 977 C C . ILE A 1 122 ? 140.778 118.987 4.039 1.00 12.48 122 ILE 1 C 1
ATOM 978 O O . ILE A 1 122 ? 141.216 118.194 4.877 1.00 13.05 122 ILE 1 O 1
ATOM 983 N N . THR A 1 123 ? 141.534 119.547 3.101 1.00 12.66 123 THR 1 N 1
ATOM 984 C CA . THR A 1 123 ? 142.979 119.355 3.046 1.00 10.52 123 THR 1 CA 1
ATOM 985 C C . THR A 1 123 ? 143.557 120.760 3.142 1.00 11.24 123 THR 1 C 1
ATOM 986 O O . THR A 1 123 ? 143.032 121.694 2.532 1.00 12.49 123 THR 1 O 1
ATOM 990 N N . MET A 1 124 ? 144.605 120.929 3.936 1.00 11.08 124 MET 1 N 1
ATOM 991 C CA . MET A 1 124 ? 145.208 122.242 4.099 1.00 13.25 124 MET 1 CA 1
ATOM 992 C C . MET A 1 124 ? 146.635 122.256 3.583 1.00 12.87 124 MET 1 C 1
ATOM 993 O O . MET A 1 124 ? 147.390 121.309 3.797 1.00 13.22 124 MET 1 O 1
ATOM 998 N N . VAL A 1 125 ? 146.989 123.321 2.873 1.00 11.66 125 VAL 1 N 1
ATOM 999 C CA . VAL A 1 125 ? 148.331 123.471 2.331 1.00 11.79 125 VAL 1 CA 1
ATOM 1000 C C . VAL A 1 125 ? 148.965 124.732 2.914 1.00 13.46 125 VAL 1 C 1
ATOM 1001 O O . VAL A 1 125 ? 148.698 125.843 2.444 1.00 13.81 125 VAL 1 O 1
ATOM 1005 N N . PRO A 1 126 ? 149.747 124.589 4.000 1.00 13.67 126 PRO 1 N 1
ATOM 1006 C CA . PRO A 1 126 ? 150.385 125.766 4.598 1.00 13.50 126 PRO 1 CA 1
ATOM 1007 C C . PRO A 1 126 ? 151.752 126.003 3.961 1.00 14.92 126 PRO 1 C 1
ATOM 1008 O O . PRO A 1 126 ? 152.477 125.049 3.671 1.00 17.36 126 PRO 1 O 1
ATOM 1012 N N . SER A 1 127 ? 152.091 127.262 3.711 1.00 14.08 127 SER 1 N 1
ATOM 1013 C CA . SER A 1 127 ? 153.394 127.593 3.150 1.00 14.66 127 SER 1 CA 1
ATOM 1014 C C . SER A 1 127 ? 153.962 128.745 3.965 1.00 15.14 127 SER 1 C 1
ATOM 1015 O O . SER A 1 127 ? 153.314 129.783 4.136 1.00 14.62 127 SER 1 O 1
ATOM 1018 N N . VAL A 1 128 ? 155.140 128.521 4.533 1.00 15.60 128 VAL 1 N 1
ATOM 1019 C CA . VAL A 1 128 ? 155.804 129.510 5.372 1.00 15.63 128 VAL 1 CA 1
ATOM 1020 C C . VAL A 1 128 ? 156.869 130.292 4.605 1.00 17.07 128 VAL 1 C 1
ATOM 1021 O O . VAL A 1 128 ? 157.902 129.739 4.223 1.00 18.10 128 VAL 1 O 1
ATOM 1025 N N . ALA A 1 129 ? 156.609 131.576 4.382 1.00 17.12 129 ALA 1 N 1
ATOM 1026 C CA . ALA A 1 129 ? 157.550 132.431 3.675 1.00 17.04 129 ALA 1 CA 1
ATOM 1027 C C . ALA A 1 129 ? 158.512 133.061 4.675 1.00 17.21 129 ALA 1 C 1
ATOM 1028 O O . ALA A 1 129 ? 158.086 133.717 5.633 1.00 18.74 129 ALA 1 O 1
ATOM 1030 N N . ALA A 1 130 ? 159.804 132.815 4.481 1.00 18.83 130 ALA 1 N 1
ATOM 1031 C CA . ALA A 1 130 ? 160.841 133.363 5.351 1.00 20.28 130 ALA 1 CA 1
ATOM 1032 C C . ALA A 1 130 ? 161.138 134.803 4.933 1.00 21.39 130 ALA 1 C 1
ATOM 1033 O O . ALA A 1 130 ? 162.001 135.052 4.090 1.00 21.74 130 ALA 1 O 1
ATOM 1035 N N . LYS A 1 131 ? 160.408 135.746 5.517 1.00 23.10 131 LYS 1 N 1
ATOM 1036 C CA . LYS A 1 131 ? 160.573 137.164 5.201 1.00 23.79 131 LYS 1 CA 1
ATOM 1037 C C . LYS A 1 131 ? 161.937 137.719 5.603 1.00 24.73 131 LYS 1 C 1
ATOM 1038 O O . LYS A 1 131 ? 162.478 138.590 4.920 1.00 24.62 131 LYS 1 O 1
ATOM 1044 N N . ASP A 1 132 ? 162.476 137.221 6.712 1.00 26.34 132 ASP 1 N 1
ATOM 1045 C CA . ASP A 1 132 ? 163.770 137.665 7.216 1.00 28.03 132 ASP 1 CA 1
ATOM 1046 C C . ASP A 1 132 ? 164.895 136.650 7.030 1.00 29.50 132 ASP 1 C 1
ATOM 1047 O O . ASP A 1 132 ? 166.029 136.899 7.445 1.00 33.30 132 ASP 1 O 1
ATOM 1052 N N . GLY A 1 133 ? 164.593 135.489 6.459 1.00 30.38 133 GLY 1 N 1
ATOM 1053 C CA . GLY A 1 133 ? 165.643 134.508 6.248 1.00 31.05 133 GLY 1 CA 1
ATOM 1054 C C . GLY A 1 133 ? 165.414 133.123 6.817 1.00 30.89 133 GLY 1 C 1
ATOM 1055 O O . GLY A 1 133 ? 165.540 132.142 6.090 1.00 31.85 133 GLY 1 O 1
ATOM 1056 N N . HIS A 1 134 ? 165.128 133.031 8.112 1.00 31.47 134 HIS 1 N 1
ATOM 1057 C CA . HIS A 1 134 ? 164.892 131.740 8.760 1.00 32.90 134 HIS 1 CA 1
ATOM 1058 C C . HIS A 1 134 ? 163.424 131.560 9.144 1.00 31.08 134 HIS 1 C 1
ATOM 1059 O O . HIS A 1 134 ? 162.709 132.543 9.358 1.00 30.02 134 HIS 1 O 1
ATOM 1066 N N . ILE A 1 135 ? 162.967 130.311 9.213 1.00 27.42 135 ILE 1 N 1
ATOM 1067 C CA . ILE A 1 135 ? 161.581 130.045 9.599 1.00 25.85 135 ILE 1 CA 1
ATOM 1068 C C . ILE A 1 135 ? 161.471 129.450 11.004 1.00 23.26 135 ILE 1 C 1
ATOM 1069 O O . ILE A 1 135 ? 160.400 129.482 11.609 1.00 24.98 135 ILE 1 O 1
ATOM 1074 N N . GLY A 1 136 ? 162.574 128.916 11.521 1.00 21.27 136 GLY 1 N 1
ATOM 1075 C CA . GLY A 1 136 ? 162.558 128.325 12.848 1.00 19.69 136 GLY 1 CA 1
ATOM 1076 C C . GLY A 1 136 ? 161.739 127.046 12.856 1.00 21.14 136 GLY 1 C 1
ATOM 1077 O O . GLY A 1 136 ? 161.823 126.252 11.912 1.00 22.95 136 GLY 1 O 1
ATOM 1078 N N . HIS A 1 137 ? 160.955 126.833 13.908 1.00 19.69 137 HIS 1 N 1
ATOM 1079 C CA . HIS A 1 137 ? 160.114 125.644 14.016 1.00 18.22 137 HIS 1 CA 1
ATOM 1080 C C . HIS A 1 137 ? 158.661 126.107 14.042 1.00 18.35 137 HIS 1 C 1
ATOM 1081 O O . HIS A 1 137 ? 158.180 126.589 15.063 1.00 18.88 137 HIS 1 O 1
ATOM 1088 N N . ILE A 1 138 ? 157.975 125.992 12.910 1.00 15.96 138 ILE 1 N 1
ATOM 1089 C CA . ILE A 1 138 ? 156.582 126.415 12.829 1.00 14.91 138 ILE 1 CA 1
ATOM 1090 C C . ILE A 1 138 ? 155.599 125.288 13.133 1.00 15.23 138 ILE 1 C 1
ATOM 1091 O O . ILE A 1 138 ? 155.643 124.226 12.511 1.00 16.40 138 ILE 1 O 1
ATOM 1096 N N . VAL A 1 139 ? 154.750 125.522 14.127 1.00 13.90 139 VAL 1 N 1
ATOM 1097 C CA . VAL A 1 139 ? 153.706 124.581 14.522 1.00 11.71 139 VAL 1 CA 1
ATOM 1098 C C . VAL A 1 139 ? 152.425 125.410 14.433 1.00 13.35 139 VAL 1 C 1
ATOM 1099 O O . VAL A 1 139 ? 152.374 126.528 14.956 1.00 13.79 139 VAL 1 O 1
ATOM 1103 N N . MET A 1 140 ? 151.421 124.893 13.731 1.00 11.61 140 MET 1 N 1
ATOM 1104 C CA . MET A 1 140 ? 150.153 125.593 13.547 1.00 11.32 140 MET 1 CA 1
ATOM 1105 C C . MET A 1 140 ? 149.008 124.879 14.250 1.00 12.67 140 MET 1 C 1
ATOM 1106 O O . MET A 1 140 ? 149.052 123.663 14.437 1.00 13.09 140 MET 1 O 1
ATOM 1111 N N . GLN A 1 141 ? 147.990 125.637 14.645 1.00 12.50 141 GLN 1 N 1
ATOM 1112 C CA . GLN A 1 141 ? 146.800 125.066 15.267 1.00 12.85 141 GLN 1 CA 1
ATOM 1113 C C . GLN A 1 141 ? 145.598 125.588 14.497 1.00 13.42 141 GLN 1 C 1
ATOM 1114 O O . GLN A 1 141 ? 145.474 126.795 14.284 1.00 14.01 141 GLN 1 O 1
ATOM 1120 N N . TYR A 1 142 ? 144.757 124.675 14.024 1.00 12.26 142 TYR 1 N 1
ATOM 1121 C CA . TYR A 1 142 ? 143.545 125.036 13.293 1.00 11.12 142 TYR 1 CA 1
ATOM 1122 C C . TYR A 1 142 ? 142.395 124.477 14.110 1.00 11.93 142 TYR 1 C 1
ATOM 1123 O O . TYR A 1 142 ? 142.247 123.259 14.231 1.00 14.29 142 TYR 1 O 1
ATOM 1132 N N . MET A 1 143 ? 141.603 125.362 14.700 1.00 12.16 143 MET 1 N 1
ATOM 1133 C CA . MET A 1 143 ? 140.487 124.949 15.531 1.00 12.43 143 MET 1 CA 1
ATOM 1134 C C . MET A 1 143 ? 139.145 125.225 14.883 1.00 13.55 143 MET 1 C 1
ATOM 1135 O O . MET A 1 143 ? 138.892 126.333 14.400 1.00 14.31 143 MET 1 O 1
ATOM 1140 N N . TYR A 1 144 ? 138.300 124.201 14.847 1.00 14.46 144 TYR 1 N 1
ATOM 1141 C CA . TYR A 1 144 ? 136.969 124.328 14.282 1.00 14.99 144 TYR 1 CA 1
ATOM 1142 C C . TYR A 1 144 ? 136.052 124.750 15.424 1.00 14.54 144 TYR 1 C 1
ATOM 1143 O O . TYR A 1 144 ? 135.862 124.006 16.388 1.00 15.67 144 TYR 1 O 1
ATOM 1152 N N . VAL A 1 145 ? 135.511 125.957 15.321 1.00 14.53 145 VAL 1 N 1
ATOM 1153 C CA . VAL A 1 145 ? 134.629 126.503 16.344 1.00 13.60 145 VAL 1 CA 1
ATOM 1154 C C . VAL A 1 145 ? 133.182 126.538 15.856 1.00 15.86 145 VAL 1 C 1
ATOM 1155 O O . VAL A 1 145 ? 132.822 127.368 15.017 1.00 18.03 145 VAL 1 O 1
ATOM 1159 N N . PRO A 1 146 ? 132.343 125.605 16.337 1.00 15.89 146 PRO 1 N 1
ATOM 1160 C CA . PRO A 1 146 ? 130.933 125.560 15.934 1.00 16.08 146 PRO 1 CA 1
ATOM 1161 C C . PRO A 1 146 ? 130.210 126.806 16.449 1.00 17.21 146 PRO 1 C 1
ATOM 1162 O O . PRO A 1 146 ? 130.631 127.407 17.444 1.00 17.74 146 PRO 1 O 1
ATOM 1166 N N . PRO A 1 147 ? 129.132 127.228 15.767 1.00 18.42 147 PRO 1 N 1
ATOM 1167 C CA . PRO A 1 147 ? 128.416 128.419 16.241 1.00 18.33 147 PRO 1 CA 1
ATOM 1168 C C . PRO A 1 147 ? 127.996 128.320 17.711 1.00 19.80 147 PRO 1 C 1
ATOM 1169 O O . PRO A 1 147 ? 127.382 127.338 18.139 1.00 20.77 147 PRO 1 O 1
ATOM 1173 N N . GLY A 1 148 ? 128.412 129.310 18.494 1.00 19.57 148 GLY 1 N 1
ATOM 1174 C CA . GLY A 1 148 ? 128.084 129.335 19.905 1.00 18.63 148 GLY 1 CA 1
ATOM 1175 C C . GLY A 1 148 ? 129.299 129.148 20.794 1.00 18.88 148 GLY 1 C 1
ATOM 1176 O O . GLY A 1 148 ? 129.335 129.666 21.911 1.00 18.58 148 GLY 1 O 1
ATOM 1177 N N . ALA A 1 149 ? 130.278 128.379 20.327 1.00 17.22 149 ALA 1 N 1
ATOM 1178 C CA . ALA A 1 149 ? 131.487 128.151 21.111 1.00 16.41 149 ALA 1 CA 1
ATOM 1179 C C . ALA A 1 149 ? 132.264 129.467 21.160 1.00 15.76 149 ALA 1 C 1
ATOM 1180 O O . ALA A 1 149 ? 132.197 130.274 20.227 1.00 16.29 149 ALA 1 O 1
ATOM 1182 N N . PRO A 1 150 ? 132.969 129.729 22.268 1.00 16.71 150 PRO 1 N 1
ATOM 1183 C CA . PRO A 1 150 ? 133.735 130.973 22.390 1.00 16.20 150 PRO 1 CA 1
ATOM 1184 C C . PRO A 1 150 ? 134.860 131.144 21.365 1.00 17.72 150 PRO 1 C 1
ATOM 1185 O O . PRO A 1 150 ? 135.670 130.243 21.150 1.00 19.72 150 PRO 1 O 1
ATOM 1189 N N . ILE A 1 151 ? 134.891 132.306 20.720 1.00 17.76 151 ILE 1 N 1
ATOM 1190 C CA . ILE A 1 151 ? 135.923 132.608 19.731 1.00 18.56 151 ILE 1 CA 1
ATOM 1191 C C . ILE A 1 151 ? 137.106 133.292 20.421 1.00 18.27 151 ILE 1 C 1
ATOM 1192 O O . ILE A 1 151 ? 136.921 134.240 21.186 1.00 20.15 151 ILE 1 O 1
ATOM 1197 N N . PRO A 1 152 ? 138.331 132.772 20.217 1.00 17.80 152 PRO 1 N 1
ATOM 1198 C CA . PRO A 1 152 ? 139.506 133.379 20.850 1.00 17.44 152 PRO 1 CA 1
ATOM 1199 C C . PRO A 1 152 ? 139.749 134.813 20.389 1.00 17.58 152 PRO 1 C 1
ATOM 1200 O O . PRO A 1 152 ? 139.651 135.120 19.198 1.00 18.09 152 PRO 1 O 1
ATOM 1204 N N . THR A 1 153 ? 140.025 135.692 21.345 1.00 18.88 153 THR 1 N 1
ATOM 1205 C CA . THR A 1 153 ? 140.274 137.099 21.053 1.00 20.73 153 THR 1 CA 1
ATOM 1206 C C . THR A 1 153 ? 141.751 137.474 21.150 1.00 21.29 153 THR 1 C 1
ATOM 1207 O O . THR A 1 153 ? 142.126 138.609 20.854 1.00 22.14 153 THR 1 O 1
ATOM 1211 N N . THR A 1 154 ? 142.580 136.529 21.589 1.00 19.83 154 THR 1 N 1
ATOM 1212 C CA . THR A 1 154 ? 144.022 136.743 21.712 1.00 19.01 154 THR 1 CA 1
ATOM 1213 C C . THR A 1 154 ? 144.704 135.423 21.371 1.00 18.98 154 THR 1 C 1
ATOM 1214 O O . THR A 1 154 ? 144.047 134.381 21.340 1.00 18.30 154 THR 1 O 1
ATOM 1218 N N . ARG A 1 155 ? 146.011 135.452 21.125 1.00 18.29 155 ARG 1 N 1
ATOM 1219 C CA . ARG A 1 155 ? 146.740 134.228 20.793 1.00 18.55 155 ARG 1 CA 1
ATOM 1220 C C . ARG A 1 155 ? 146.904 133.270 21.971 1.00 18.72 155 ARG 1 C 1
ATOM 1221 O O . ARG A 1 155 ? 147.321 132.126 21.784 1.00 19.76 155 ARG 1 O 1
ATOM 1229 N N . ASP A 1 156 ? 146.597 133.738 23.178 1.00 19.85 156 ASP 1 N 1
ATOM 1230 C CA . ASP A 1 156 ? 146.716 132.901 24.368 1.00 21.54 156 ASP 1 CA 1
ATOM 1231 C C . ASP A 1 156 ? 145.379 132.716 25.068 1.00 19.74 156 ASP 1 C 1
ATOM 1232 O O . ASP A 1 156 ? 145.322 132.303 26.226 1.00 21.40 156 ASP 1 O 1
ATOM 1237 N N . ASP A 1 157 ? 144.304 133.001 24.343 1.00 17.93 157 ASP 1 N 1
ATOM 1238 C CA . ASP A 1 157 ? 142.946 132.874 24.859 1.00 17.05 157 ASP 1 CA 1
ATOM 1239 C C . ASP A 1 157 ? 142.715 131.439 25.358 1.00 17.41 157 ASP 1 C 1
ATOM 1240 O O . ASP A 1 157 ? 143.212 130.481 24.756 1.00 17.62 157 ASP 1 O 1
ATOM 1245 N N . TYR A 1 158 ? 141.957 131.287 26.441 1.00 15.86 158 TYR 1 N 1
ATOM 1246 C CA . TYR A 1 158 ? 141.683 129.968 27.005 1.00 16.31 158 TYR 1 CA 1
ATOM 1247 C C . TYR A 1 158 ? 140.957 129.052 26.011 1.00 15.37 158 TYR 1 C 1
ATOM 1248 O O . TYR A 1 158 ? 141.028 127.828 26.126 1.00 16.98 158 TYR 1 O 1
ATOM 1257 N N . ALA A 1 159 ? 140.272 129.643 25.034 1.00 13.62 159 ALA 1 N 1
ATOM 1258 C CA . ALA A 1 159 ? 139.539 128.876 24.028 1.00 13.36 159 ALA 1 CA 1
ATOM 1259 C C . ALA A 1 159 ? 140.463 127.946 23.242 1.00 13.60 159 ALA 1 C 1
ATOM 1260 O O . ALA A 1 159 ? 140.038 126.884 22.780 1.00 13.69 159 ALA 1 O 1
ATOM 1262 N N . TRP A 1 160 ? 141.733 128.322 23.123 1.00 12.87 160 TRP 1 N 1
ATOM 1263 C CA . TRP A 1 160 ? 142.700 127.503 22.398 1.00 12.71 160 TRP 1 CA 1
ATOM 1264 C C . TRP A 1 160 ? 142.970 126.158 23.085 1.00 13.98 160 TRP 1 C 1
ATOM 1265 O O . TRP A 1 160 ? 143.602 125.274 22.493 1.00 14.77 160 TRP 1 O 1
ATOM 1276 N N . GLN A 1 161 ? 142.502 126.007 24.325 1.00 14.84 161 GLN 1 N 1
ATOM 1277 C CA . GLN A 1 161 ? 142.669 124.756 25.076 1.00 14.28 161 GLN 1 CA 1
ATOM 1278 C C . GLN A 1 161 ? 142.011 123.604 24.317 1.00 16.27 161 GLN 1 C 1
ATOM 1279 O O . GLN A 1 161 ? 142.420 122.448 24.458 1.00 15.80 161 GLN 1 O 1
ATOM 1285 N N . SER A 1 162 ? 140.979 123.931 23.538 1.00 15.23 162 SER 1 N 1
ATOM 1286 C CA . SER A 1 162 ? 140.259 122.958 22.721 1.00 16.68 162 SER 1 CA 1
ATOM 1287 C C . SER A 1 162 ? 139.791 121.752 23.531 1.00 16.94 162 SER 1 C 1
ATOM 1288 O O . SER A 1 162 ? 139.886 120.611 23.076 1.00 18.25 162 SER 1 O 1
ATOM 1291 N N . GLY A 1 163 ? 139.267 122.012 24.724 1.00 15.89 163 GLY 1 N 1
ATOM 1292 C CA . GLY A 1 163 ? 138.785 120.938 25.572 1.00 15.61 163 GLY 1 CA 1
ATOM 1293 C C . GLY A 1 163 ? 137.695 120.095 24.931 1.00 14.95 163 GLY 1 C 1
ATOM 1294 O O . GLY A 1 163 ? 137.514 118.928 25.293 1.00 15.10 163 GLY 1 O 1
ATOM 1295 N N . THR A 1 164 ? 136.960 120.678 23.990 1.00 13.77 164 THR 1 N 1
ATOM 1296 C CA . THR A 1 164 ? 135.883 119.967 23.315 1.00 13.13 164 THR 1 CA 1
ATOM 1297 C C . THR A 1 164 ? 135.953 120.117 21.793 1.00 14.40 164 THR 1 C 1
ATOM 1298 O O . THR A 1 164 ? 135.721 119.150 21.063 1.00 15.92 164 THR 1 O 1
ATOM 1302 N N . ASN A 1 165 ? 136.277 121.316 21.314 1.00 14.56 165 ASN 1 N 1
ATOM 1303 C CA . ASN A 1 165 ? 136.371 121.567 19.872 1.00 13.30 165 ASN 1 CA 1
ATOM 1304 C C . ASN A 1 165 ? 137.471 120.733 19.248 1.00 13.59 165 ASN 1 C 1
ATOM 1305 O O . ASN A 1 165 ? 138.449 120.385 19.911 1.00 14.72 165 ASN 1 O 1
ATOM 1310 N N . ALA A 1 166 ? 137.339 120.470 17.954 1.00 13.22 166 ALA 1 N 1
ATOM 1311 C CA . ALA A 1 166 ? 138.339 119.705 17.231 1.00 12.70 166 ALA 1 CA 1
ATOM 1312 C C . ALA A 1 166 ? 139.421 120.666 16.764 1.00 13.07 166 ALA 1 C 1
ATOM 1313 O O . ALA A 1 166 ? 139.118 121.716 16.191 1.00 13.27 166 ALA 1 O 1
ATOM 1315 N N . SER A 1 167 ? 140.670 120.345 17.082 1.00 11.35 167 SER 1 N 1
ATOM 1316 C CA . SER A 1 167 ? 141.811 121.147 16.659 1.00 11.86 167 SER 1 CA 1
ATOM 1317 C C . SER A 1 167 ? 142.766 120.228 15.920 1.00 12.30 167 SER 1 C 1
ATOM 1318 O O . SER A 1 167 ? 142.876 119.045 16.255 1.00 14.17 167 SER 1 O 1
ATOM 1321 N N . VAL A 1 168 ? 143.418 120.759 14.895 1.00 12.59 168 VAL 1 N 1
ATOM 1322 C CA . VAL A 1 168 ? 144.398 120.004 14.130 1.00 12.73 168 VAL 1 CA 1
ATOM 1323 C C . VAL A 1 168 ? 145.710 120.755 14.284 1.00 12.75 168 VAL 1 C 1
ATOM 1324 O O . VAL A 1 168 ? 145.772 121.964 14.040 1.00 12.74 168 VAL 1 O 1
ATOM 1328 N N . PHE A 1 169 ? 146.733 120.058 14.759 1.00 11.75 169 PHE 1 N 1
ATOM 1329 C CA . PHE A 1 169 ? 148.047 120.649 14.939 1.00 11.53 169 PHE 1 CA 1
ATOM 1330 C C . PHE A 1 169 ? 148.933 120.126 13.827 1.00 13.23 169 PHE 1 C 1
ATOM 1331 O O . PHE A 1 169 ? 148.970 118.918 13.565 1.00 13.01 169 PHE 1 O 1
ATOM 1339 N N . TRP A 1 170 ? 149.605 121.042 13.145 1.00 12.52 170 TRP 1 N 1
ATOM 1340 C CA . TRP A 1 170 ? 150.494 120.684 12.056 1.00 13.05 170 TRP 1 CA 1
ATOM 1341 C C . TRP A 1 170 ? 151.874 121.222 12.357 1.00 14.42 170 TRP 1 C 1
ATOM 1342 O O . TRP A 1 170 ? 152.036 122.339 12.846 1.00 15.10 170 TRP 1 O 1
ATOM 1353 N N . GLN A 1 171 ? 152.867 120.412 12.046 1.00 16.23 171 GLN 1 N 1
ATOM 1354 C CA . GLN A 1 171 ? 154.249 120.758 12.268 1.00 16.69 171 GLN 1 CA 1
ATOM 1355 C C . GLN A 1 171 ? 154.912 120.880 10.905 1.00 18.35 171 GLN 1 C 1
ATOM 1356 O O . GLN A 1 171 ? 154.779 120.000 10.055 1.00 17.24 171 GLN 1 O 1
ATOM 1362 N N . HIS A 1 172 ? 155.583 121.998 10.684 1.00 20.78 172 HIS 1 N 1
ATOM 1363 C CA . HIS A 1 172 ? 156.265 122.241 9.424 1.00 24.70 172 HIS 1 CA 1
ATOM 1364 C C . HIS A 1 172 ? 157.186 121.067 9.055 1.00 25.55 172 HIS 1 C 1
ATOM 1365 O O . HIS A 1 172 ? 157.945 120.563 9.890 1.00 23.39 172 HIS 1 O 1
ATOM 1372 N N . GLY A 1 173 ? 157.082 120.620 7.806 1.00 27.19 173 GLY 1 N 1
ATOM 1373 C CA . GLY A 1 173 ? 157.888 119.504 7.346 1.00 29.54 173 GLY 1 CA 1
ATOM 1374 C C . GLY A 1 173 ? 157.062 118.233 7.247 1.00 30.35 173 GLY 1 C 1
ATOM 1375 O O . GLY A 1 173 ? 157.388 117.332 6.470 1.00 34.25 173 GLY 1 O 1
ATOM 1376 N N . GLN A 1 174 ? 155.997 118.148 8.040 1.00 24.98 174 GLN 1 N 1
ATOM 1377 C CA . GLN A 1 174 ? 155.117 116.988 8.031 1.00 18.69 174 GLN 1 CA 1
ATOM 1378 C C . GLN A 1 174 ? 154.117 117.118 6.887 1.00 16.37 174 GLN 1 C 1
ATOM 1379 O O . GLN A 1 174 ? 153.882 118.221 6.381 1.00 16.70 174 GLN 1 O 1
ATOM 1385 N N . PRO A 1 175 ? 153.548 115.991 6.431 1.00 13.60 175 PRO 1 N 1
ATOM 1386 C CA . PRO A 1 175 ? 152.579 116.053 5.337 1.00 12.42 175 PRO 1 CA 1
ATOM 1387 C C . PRO A 1 175 ? 151.379 116.958 5.600 1.00 13.05 175 PRO 1 C 1
ATOM 1388 O O . PRO A 1 175 ? 151.063 117.284 6.747 1.00 13.03 175 PRO 1 O 1
ATOM 1392 N N . PHE A 1 176 ? 150.743 117.393 4.519 1.00 11.34 176 PHE 1 N 1
ATOM 1393 C CA . PHE A 1 176 ? 149.584 118.277 4.586 1.00 13.42 176 PHE 1 CA 1
ATOM 1394 C C . PHE A 1 176 ? 148.464 117.689 5.431 1.00 12.61 176 PHE 1 C 1
ATOM 1395 O O . PHE A 1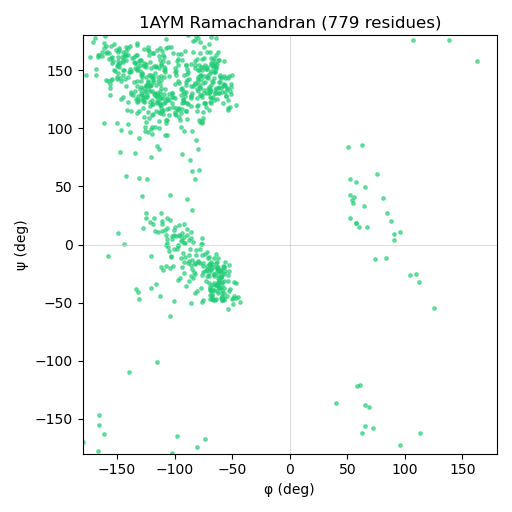 176 ? 148.119 116.515 5.285 1.00 14.25 176 PHE 1 O 1
ATOM 1403 N N . PRO A 1 177 ? 147.916 118.482 6.364 1.00 12.89 177 PRO 1 N 1
ATOM 1404 C CA . PRO A 1 177 ? 146.829 117.988 7.213 1.00 12.72 177 PRO 1 CA 1
ATOM 1405 C C . PRO A 1 177 ? 145.540 117.750 6.423 1.00 12.66 177 PRO 1 C 1
ATOM 1406 O O . PRO A 1 177 ? 145.290 118.405 5.405 1.00 14.24 177 PRO 1 O 1
ATOM 1410 N N . ARG A 1 178 ? 144.747 116.784 6.872 1.00 10.93 178 ARG 1 N 1
ATOM 1411 C CA . ARG A 1 178 ? 143.494 116.448 6.209 1.00 10.51 178 ARG 1 CA 1
ATOM 1412 C C . ARG A 1 178 ? 142.550 115.735 7.165 1.00 12.29 178 ARG 1 C 1
ATOM 1413 O O . ARG A 1 178 ? 142.975 114.893 7.957 1.00 11.97 178 ARG 1 O 1
ATOM 1421 N N . PHE A 1 179 ? 141.267 116.068 7.073 1.00 11.87 179 PHE 1 N 1
ATOM 1422 C CA . PHE A 1 179 ? 140.244 115.453 7.905 1.00 12.48 179 PHE 1 CA 1
ATOM 1423 C C . PHE A 1 179 ? 138.909 115.540 7.188 1.00 13.62 179 PHE 1 C 1
ATOM 1424 O O . PHE A 1 179 ? 138.753 116.312 6.239 1.00 12.46 179 PHE 1 O 1
ATOM 1432 N N . SER A 1 180 ? 137.969 114.708 7.617 1.00 12.73 180 SER 1 N 1
ATOM 1433 C CA . SER A 1 180 ? 136.637 114.687 7.040 1.00 11.44 180 SER 1 CA 1
ATOM 1434 C C . SER A 1 180 ? 135.632 115.271 8.036 1.00 13.12 180 SER 1 C 1
ATOM 1435 O O . SER A 1 180 ? 135.824 115.187 9.259 1.00 12.15 180 SER 1 O 1
ATOM 1438 N N . LEU A 1 181 ? 134.592 115.850 7.469 1.00 13.33 181 LEU 1 N 1
ATOM 1439 C CA . LEU A 1 181 ? 133.493 116.460 8.230 1.00 12.62 181 LEU 1 CA 1
ATOM 1440 C C . LEU A 1 181 ? 132.159 115.877 7.770 1.00 13.43 181 LEU 1 C 1
ATOM 1441 O O . LEU A 1 181 ? 131.820 115.927 6.580 1.00 15.17 181 LEU 1 O 1
ATOM 1446 N N . PRO A 1 182 ? 131.354 115.290 8.659 1.00 14.05 182 PRO 1 N 1
ATOM 1447 C CA . PRO A 1 182 ? 130.058 114.762 8.265 1.00 13.03 182 PRO 1 CA 1
ATOM 1448 C C . PRO A 1 182 ? 129.161 115.888 7.801 1.00 12.19 182 PRO 1 C 1
ATOM 1449 O O . PRO A 1 182 ? 129.467 117.084 8.092 1.00 11.44 182 PRO 1 O 1
ATOM 1453 N N . PHE A 1 183 ? 128.091 115.525 7.099 1.00 11.03 183 PHE 1 N 1
ATOM 1454 C CA . PHE A 1 183 ? 127.075 116.508 6.658 1.00 9.87 183 PHE 1 CA 1
ATOM 1455 C C . PHE A 1 183 ? 126.643 117.268 7.926 1.00 10.35 183 PHE 1 C 1
ATOM 1456 O O . PHE A 1 183 ? 126.101 116.674 8.867 1.00 12.12 183 PHE 1 O 1
ATOM 1464 N N . LEU A 1 184 ? 126.894 118.574 7.929 1.00 10.06 184 LEU 1 N 1
ATOM 1465 C CA . LEU A 1 184 ? 126.718 119.423 9.140 1.00 10.54 184 LEU 1 CA 1
ATOM 1466 C C . LEU A 1 184 ? 125.362 120.157 9.296 1.00 10.92 184 LEU 1 C 1
ATOM 1467 O O . LEU A 1 184 ? 125.057 120.711 10.361 1.00 13.61 184 LEU 1 O 1
ATOM 1472 N N . SER A 1 185 ? 124.533 120.187 8.273 1.00 10.23 185 SER 1 N 1
ATOM 1473 C CA . SER A 1 185 ? 123.258 120.959 8.340 1.00 9.37 185 SER 1 CA 1
ATOM 1474 C C . SER A 1 185 ? 122.254 120.387 9.364 1.00 9.84 185 SER 1 C 1
ATOM 1475 O O . SER A 1 185 ? 122.278 119.191 9.688 1.00 9.81 185 SER 1 O 1
ATOM 1478 N N . ILE A 1 186 ? 121.394 121.302 9.830 1.00 8.11 186 ILE 1 N 1
ATOM 1479 C CA . ILE A 1 186 ? 120.298 120.991 10.773 1.00 9.46 186 ILE 1 CA 1
ATOM 1480 C C . ILE A 1 186 ? 119.071 120.559 9.968 1.00 9.00 186 ILE 1 C 1
ATOM 1481 O O . ILE A 1 186 ? 118.071 120.083 10.529 1.00 10.80 186 ILE 1 O 1
ATOM 1486 N N . ALA A 1 187 ? 119.215 120.756 8.666 1.00 9.53 187 ALA 1 N 1
ATOM 1487 C CA . ALA A 1 187 ? 118.212 120.374 7.661 1.00 9.64 187 ALA 1 CA 1
ATOM 1488 C C . ALA A 1 187 ? 118.693 119.087 6.982 1.00 10.83 187 ALA 1 C 1
ATOM 1489 O O . ALA A 1 187 ? 119.759 118.554 7.309 1.00 10.73 187 ALA 1 O 1
ATOM 1491 N N . SER A 1 188 ? 117.912 118.608 6.035 1.00 10.44 188 SER 1 N 1
ATOM 1492 C CA . SER A 1 188 ? 118.221 117.345 5.335 1.00 11.99 188 SER 1 CA 1
ATOM 1493 C C . SER A 1 188 ? 119.224 117.545 4.207 1.00 11.80 188 SER 1 C 1
ATOM 1494 O O . SER A 1 188 ? 119.812 116.578 3.716 1.00 12.21 188 SER 1 O 1
ATOM 1497 N N . ALA A 1 189 ? 119.402 118.792 3.785 1.00 10.40 189 ALA 1 N 1
ATOM 1498 C CA . ALA A 1 189 ? 120.331 119.120 2.716 1.00 9.02 189 ALA 1 CA 1
ATOM 1499 C C . ALA A 1 189 ? 120.740 120.578 2.856 1.00 8.86 189 ALA 1 C 1
ATOM 1500 O O . ALA A 1 189 ? 120.074 121.356 3.545 1.00 9.17 189 ALA 1 O 1
ATOM 1502 N N . TYR A 1 190 ? 121.868 120.928 2.251 1.00 8.47 190 TYR 1 N 1
ATOM 1503 C CA . TYR A 1 190 ? 122.348 122.298 2.273 1.00 9.59 190 TYR 1 CA 1
ATOM 1504 C C . TYR A 1 190 ? 121.554 123.066 1.226 1.00 10.12 190 TYR 1 C 1
ATOM 1505 O O . TYR A 1 190 ? 121.233 122.521 0.166 1.00 10.40 190 TYR 1 O 1
ATOM 1514 N N . TYR A 1 191 ? 121.221 124.314 1.527 1.00 9.31 191 TYR 1 N 1
ATOM 1515 C CA . TYR A 1 191 ? 120.510 125.161 0.580 1.00 9.28 191 TYR 1 CA 1
ATOM 1516 C C . TYR A 1 191 ? 121.558 125.860 -0.273 1.00 10.01 191 TYR 1 C 1
ATOM 1517 O O . TYR A 1 191 ? 122.432 126.531 0.267 1.00 11.09 191 TYR 1 O 1
ATOM 1526 N N . MET A 1 192 ? 121.522 125.668 -1.585 1.00 10.97 192 MET 1 N 1
ATOM 1527 C CA . MET A 1 192 ? 122.463 126.366 -2.459 1.00 10.66 192 MET 1 CA 1
ATOM 1528 C C . MET A 1 192 ? 121.811 127.718 -2.751 1.00 11.20 192 MET 1 C 1
ATOM 1529 O O . MET A 1 192 ? 122.486 128.711 -3.026 1.00 11.12 192 MET 1 O 1
ATOM 1534 N N . PHE A 1 193 ? 120.482 127.737 -2.689 1.00 10.17 193 PHE 1 N 1
ATOM 1535 C CA . PHE A 1 193 ? 119.681 128.937 -2.917 1.00 9.22 193 PHE 1 CA 1
ATOM 1536 C C . PHE A 1 193 ? 118.558 128.907 -1.894 1.00 9.30 193 PHE 1 C 1
ATOM 1537 O O . PHE A 1 193 ? 118.124 127.832 -1.481 1.00 10.05 193 PHE 1 O 1
ATOM 1545 N N . TYR A 1 194 ? 118.120 130.081 -1.456 1.00 9.25 194 TYR 1 N 1
ATOM 1546 C CA . TYR A 1 194 ? 117.069 130.169 -0.455 1.00 9.55 194 TYR 1 CA 1
ATOM 1547 C C . TYR A 1 194 ? 116.257 131.445 -0.641 1.00 10.52 194 TYR 1 C 1
ATOM 1548 O O . TYR A 1 194 ? 116.717 132.541 -0.317 1.00 10.49 194 TYR 1 O 1
ATOM 1557 N N . ASP A 1 195 ? 115.057 131.300 -1.191 1.00 9.29 195 ASP 1 N 1
ATOM 1558 C CA . ASP A 1 195 ? 114.173 132.435 -1.422 1.00 8.25 195 ASP 1 CA 1
ATOM 1559 C C . ASP A 1 195 ? 113.393 132.682 -0.129 1.00 9.32 195 ASP 1 C 1
ATOM 1560 O O . ASP A 1 195 ? 112.168 132.526 -0.075 1.00 9.52 195 ASP 1 O 1
ATOM 1565 N N . GLY A 1 196 ? 114.119 133.027 0.928 1.00 10.63 196 GLY 1 N 1
ATOM 1566 C CA . GLY A 1 196 ? 113.482 133.258 2.210 1.00 9.80 196 GLY 1 CA 1
ATOM 1567 C C . GLY A 1 196 ? 114.231 134.230 3.099 1.00 10.65 196 GLY 1 C 1
ATOM 1568 O O . GLY A 1 196 ? 115.361 134.623 2.795 1.00 10.55 196 GLY 1 O 1
ATOM 1569 N N . TYR A 1 197 ? 113.606 134.580 4.218 1.00 10.89 197 TYR 1 N 1
ATOM 1570 C CA . TYR A 1 197 ? 114.157 135.532 5.178 1.00 12.41 197 TYR 1 CA 1
ATOM 1571 C C . TYR A 1 197 ? 114.181 134.944 6.576 1.00 14.06 197 TYR 1 C 1
ATOM 1572 O O . TYR A 1 197 ? 113.539 133.935 6.828 1.00 14.82 197 TYR 1 O 1
ATOM 1581 N N . ASP A 1 198 ? 114.875 135.609 7.493 1.00 14.39 198 ASP 1 N 1
ATOM 1582 C CA . ASP A 1 198 ? 114.925 135.152 8.881 1.00 17.25 198 ASP 1 CA 1
ATOM 1583 C C . ASP A 1 198 ? 113.874 135.896 9.704 1.00 19.60 198 ASP 1 C 1
ATOM 1584 O O . ASP A 1 198 ? 113.908 135.892 10.936 1.00 23.39 198 ASP 1 O 1
ATOM 1589 N N . GLY A 1 199 ? 112.922 136.509 9.005 1.00 18.66 199 GLY 1 N 1
ATOM 1590 C CA . GLY A 1 199 ? 111.866 137.259 9.659 1.00 18.41 199 GLY 1 CA 1
ATOM 1591 C C . GLY A 1 199 ? 110.926 137.822 8.615 1.00 19.87 199 GLY 1 C 1
ATOM 1592 O O . GLY A 1 199 ? 111.053 137.505 7.429 1.00 19.68 199 GLY 1 O 1
ATOM 1593 N N . ASP A 1 200 ? 110.020 138.698 9.035 1.00 21.00 200 ASP 1 N 1
ATOM 1594 C CA . ASP A 1 200 ? 109.062 139.287 8.110 1.00 22.57 200 ASP 1 CA 1
ATOM 1595 C C . ASP A 1 200 ? 109.039 140.817 8.083 1.00 24.01 200 ASP 1 C 1
ATOM 1596 O O . ASP A 1 200 ? 108.009 141.418 7.771 1.00 25.40 200 ASP 1 O 1
ATOM 1601 N N . THR A 1 201 ? 110.166 141.447 8.407 1.00 25.20 201 THR 1 N 1
ATOM 1602 C CA . THR A 1 201 ? 110.243 142.905 8.389 1.00 27.39 201 THR 1 CA 1
ATOM 1603 C C . THR A 1 201 ? 111.180 143.391 7.289 1.00 28.77 201 THR 1 C 1
ATOM 1604 O O . THR A 1 201 ? 111.935 142.608 6.709 1.00 27.30 201 THR 1 O 1
ATOM 1608 N N . TYR A 1 202 ? 111.157 144.697 7.043 1.00 31.93 202 TYR 1 N 1
ATOM 1609 C CA . TYR A 1 202 ? 111.998 145.320 6.023 1.00 35.07 202 TYR 1 CA 1
ATOM 1610 C C . TYR A 1 202 ? 113.483 145.109 6.286 1.00 34.63 202 TYR 1 C 1
ATOM 1611 O O . TYR A 1 202 ? 114.300 145.236 5.374 1.00 36.94 202 TYR 1 O 1
ATOM 1620 N N . LYS A 1 203 ? 113.844 144.848 7.537 1.00 32.93 203 LYS 1 N 1
ATOM 1621 C CA . LYS A 1 203 ? 115.246 144.637 7.861 1.00 34.90 203 LYS 1 CA 1
ATOM 1622 C C . LYS A 1 203 ? 115.667 143.178 8.005 1.00 31.79 203 LYS 1 C 1
ATOM 1623 O O . LYS A 1 203 ? 116.772 142.891 8.474 1.00 32.24 203 LYS 1 O 1
ATOM 1629 N N . SER A 1 204 ? 114.812 142.257 7.573 1.00 27.08 204 SER 1 N 1
ATOM 1630 C CA . SER A 1 204 ? 115.136 140.844 7.660 1.00 23.15 204 SER 1 CA 1
ATOM 1631 C C . SER A 1 204 ? 116.167 140.488 6.595 1.00 20.27 204 SER 1 C 1
ATOM 1632 O O . SER A 1 204 ? 116.166 141.067 5.499 1.00 20.40 204 SER 1 O 1
ATOM 1635 N N . ARG A 1 205 ? 117.066 139.568 6.934 1.00 17.29 205 ARG 1 N 1
ATOM 1636 C CA . ARG A 1 205 ? 118.101 139.115 6.013 1.00 16.51 205 ARG 1 CA 1
ATOM 1637 C C . ARG A 1 205 ? 117.495 138.149 4.995 1.00 16.01 205 ARG 1 C 1
ATOM 1638 O O . ARG A 1 205 ? 116.595 137.373 5.322 1.00 15.65 205 ARG 1 O 1
ATOM 1646 N N . TYR A 1 206 ? 118.011 138.194 3.773 1.00 14.67 206 TYR 1 N 1
ATOM 1647 C CA . TYR A 1 206 ? 117.527 137.366 2.677 1.00 13.53 206 TYR 1 CA 1
ATOM 1648 C C . TYR A 1 206 ? 118.619 136.447 2.158 1.00 14.48 206 TYR 1 C 1
ATOM 1649 O O . TYR A 1 206 ? 119.793 136.827 2.122 1.00 15.35 206 TYR 1 O 1
ATOM 1658 N N . GLY A 1 207 ? 118.230 135.244 1.750 1.00 12.58 207 GLY 1 N 1
ATOM 1659 C CA . GLY A 1 207 ? 119.193 134.318 1.188 1.00 12.22 207 GLY 1 CA 1
ATOM 1660 C C . GLY A 1 207 ? 119.812 133.284 2.104 1.00 13.26 207 GLY 1 C 1
ATOM 1661 O O . GLY A 1 207 ? 119.466 133.164 3.282 1.00 14.44 207 GLY 1 O 1
ATOM 1662 N N . THR A 1 208 ? 120.797 132.582 1.555 1.00 12.91 208 THR 1 N 1
ATOM 1663 C CA . THR A 1 208 ? 121.485 131.515 2.262 1.00 14.06 208 THR 1 CA 1
ATOM 1664 C C . THR A 1 208 ? 122.246 131.899 3.524 1.00 14.85 208 THR 1 C 1
ATOM 1665 O O . THR A 1 208 ? 122.664 131.022 4.272 1.00 17.08 208 THR 1 O 1
ATOM 1669 N N . VAL A 1 209 ? 122.433 133.189 3.778 1.00 15.14 209 VAL 1 N 1
ATOM 1670 C CA . VAL A 1 209 ? 123.131 133.596 4.997 1.00 15.89 209 VAL 1 CA 1
ATOM 1671 C C . VAL A 1 209 ? 122.265 133.189 6.193 1.00 16.85 209 VAL 1 C 1
ATOM 1672 O O . VAL A 1 209 ? 122.768 132.898 7.273 1.00 18.41 209 VAL 1 O 1
ATOM 1676 N N A VAL A 1 210 ? 120.958 133.146 5.970 0.50 16.90 210 VAL 1 N 1
ATOM 1677 N N B VAL A 1 210 ? 120.958 133.140 5.968 0.50 15.93 210 VAL 1 N 1
ATOM 1678 C CA A VAL A 1 210 ? 119.992 132.787 6.999 0.50 16.83 210 VAL 1 CA 1
ATOM 1679 C CA B VAL A 1 210 ? 119.991 132.776 6.994 0.50 16.36 210 VAL 1 CA 1
ATOM 1680 C C A VAL A 1 210 ? 120.070 131.315 7.400 0.50 17.59 210 VAL 1 C 1
ATOM 1681 C C B VAL A 1 210 ? 120.067 131.304 7.387 0.50 17.74 210 VAL 1 C 1
ATOM 1682 O O A VAL A 1 210 ? 119.899 130.977 8.571 0.50 18.09 210 VAL 1 O 1
ATOM 1683 O O B VAL A 1 210 ? 119.882 130.959 8.553 0.50 17.18 210 VAL 1 O 1
ATOM 1690 N N A THR A 1 211 ? 120.353 130.455 6.432 0.50 18.44 211 THR 1 N 1
ATOM 1691 N N B THR A 1 211 ? 120.366 130.448 6.418 0.50 17.95 211 THR 1 N 1
ATOM 1692 C CA A THR A 1 211 ? 120.392 129.019 6.673 0.50 18.59 211 THR 1 CA 1
ATOM 1693 C CA B THR A 1 211 ? 120.408 129.011 6.653 0.50 18.76 211 THR 1 CA 1
ATOM 1694 C C A THR A 1 211 ? 121.758 128.342 6.745 0.50 20.77 211 THR 1 C 1
ATOM 1695 C C B THR A 1 211 ? 121.781 128.344 6.711 0.50 21.43 211 THR 1 C 1
ATOM 1696 O O A THR A 1 211 ? 121.910 127.318 7.420 0.50 22.08 211 THR 1 O 1
ATOM 1697 O O B THR A 1 211 ? 121.929 127.280 7.322 0.50 22.54 211 THR 1 O 1
ATOM 1704 N N A ASN A 1 212 ? 122.756 128.922 6.088 0.50 22.78 212 ASN 1 N 1
ATOM 1705 N N B ASN A 1 212 ? 122.786 128.971 6.108 0.50 23.62 212 ASN 1 N 1
ATOM 1706 C CA A ASN A 1 212 ? 124.079 128.304 6.015 0.50 24.86 212 ASN 1 CA 1
ATOM 1707 C CA B ASN A 1 212 ? 124.122 128.374 6.042 0.50 27.13 212 ASN 1 CA 1
ATOM 1708 C C A ASN A 1 212 ? 125.189 128.767 6.954 0.50 26.21 212 ASN 1 C 1
ATOM 1709 C C B ASN A 1 212 ? 125.204 128.908 6.970 0.50 29.25 212 ASN 1 C 1
ATOM 1710 O O A ASN A 1 212 ? 126.240 129.179 6.492 0.50 28.62 212 ASN 1 O 1
ATOM 1711 O O B ASN A 1 212 ? 125.919 129.845 6.618 0.50 33.11 212 ASN 1 O 1
ATOM 1720 N N A ASP A 1 213 ? 124.996 128.650 8.261 0.50 28.97 213 ASP 1 N 1
ATOM 1721 N N B ASP A 1 213 ? 125.337 128.291 8.140 0.50 30.76 213 ASP 1 N 1
ATOM 1722 C CA A ASP A 1 213 ? 126.040 129.052 9.205 0.50 29.44 213 ASP 1 CA 1
ATOM 1723 C CA B ASP A 1 213 ? 126.363 128.670 9.112 0.50 32.31 213 ASP 1 CA 1
ATOM 1724 C C A ASP A 1 213 ? 126.777 127.782 9.628 0.50 28.05 213 ASP 1 C 1
ATOM 1725 C C B ASP A 1 213 ? 127.279 127.451 9.282 0.50 30.87 213 ASP 1 C 1
ATOM 1726 O O A ASP A 1 213 ? 126.198 126.907 10.273 0.50 29.24 213 ASP 1 O 1
ATOM 1727 O O B ASP A 1 213 ? 127.077 126.626 10.179 0.50 32.39 213 ASP 1 O 1
ATOM 1736 N N A MET A 1 214 ? 128.035 127.662 9.214 0.50 27.71 214 MET 1 N 1
ATOM 1737 N N B MET A 1 214 ? 128.271 127.326 8.405 0.50 28.80 214 MET 1 N 1
ATOM 1738 C CA A MET A 1 214 ? 128.860 126.498 9.531 0.50 25.95 214 MET 1 CA 1
ATOM 1739 C CA B MET A 1 214 ? 129.204 126.195 8.442 0.50 25.80 214 MET 1 CA 1
ATOM 1740 C C A MET A 1 214 ? 129.933 126.756 10.587 0.50 23.94 214 MET 1 C 1
ATOM 1741 C C B MET A 1 214 ? 130.275 126.231 9.535 0.50 25.40 214 MET 1 C 1
ATOM 1742 O O A MET A 1 214 ? 130.828 125.932 10.781 0.50 21.82 214 MET 1 O 1
ATOM 1743 O O B MET A 1 214 ? 131.171 125.384 9.549 0.50 24.49 214 MET 1 O 1
ATOM 1752 N N A GLY A 1 215 ? 129.862 127.905 11.246 0.50 22.46 215 GLY 1 N 1
ATOM 1753 N N B GLY A 1 215 ? 130.182 127.185 10.456 0.50 24.20 215 GLY 1 N 1
ATOM 1754 C CA A GLY A 1 215 ? 130.833 128.220 12.280 0.50 23.33 215 GLY 1 CA 1
ATOM 1755 C CA B GLY A 1 215 ? 131.160 127.269 11.527 0.50 22.65 215 GLY 1 CA 1
ATOM 1756 C C A GLY A 1 215 ? 132.048 129.014 11.835 0.50 22.85 215 GLY 1 C 1
ATOM 1757 C C B GLY A 1 215 ? 132.287 128.250 11.268 0.50 21.70 215 GLY 1 C 1
ATOM 1758 O O A GLY A 1 215 ? 132.015 129.705 10.807 0.50 22.03 215 GLY 1 O 1
ATOM 1759 O O B GLY A 1 215 ? 132.339 128.884 10.210 0.50 22.59 215 GLY 1 O 1
ATOM 1760 N N A THR A 1 216 ? 133.128 128.911 12.606 0.50 22.03 216 THR 1 N 1
ATOM 1761 N N B THR A 1 216 ? 133.183 128.388 12.241 0.50 20.27 216 THR 1 N 1
ATOM 1762 C CA A THR A 1 216 ? 134.358 129.636 12.319 0.50 19.91 216 THR 1 CA 1
ATOM 1763 C CA B THR A 1 216 ? 134.312 129.303 12.129 0.50 18.97 216 THR 1 CA 1
ATOM 1764 C C A THR A 1 216 ? 135.614 128.775 12.453 0.50 19.84 216 THR 1 C 1
ATOM 1765 C C B THR A 1 216 ? 135.636 128.568 12.297 0.50 17.92 216 THR 1 C 1
ATOM 1766 O O A THR A 1 216 ? 135.698 127.908 13.323 0.50 21.00 216 THR 1 O 1
ATOM 1767 O O B THR A 1 216 ? 135.765 127.694 13.153 0.50 19.15 216 THR 1 O 1
ATOM 1774 N N A LEU A 1 217 ? 136.577 129.011 11.567 0.50 18.32 217 LEU 1 N 1
ATOM 1775 N N B LEU A 1 217 ? 136.606 128.907 11.456 0.50 16.90 217 LEU 1 N 1
ATOM 1776 C CA A LEU A 1 217 ? 137.854 128.313 11.604 0.50 17.07 217 LEU 1 CA 1
ATOM 1777 C CA B LEU A 1 217 ? 137.927 128.303 11.534 0.50 16.71 217 LEU 1 CA 1
ATOM 1778 C C A LEU A 1 217 ? 138.850 129.307 12.190 0.50 16.27 217 LEU 1 C 1
ATOM 1779 C C B LEU A 1 217 ? 138.877 129.322 12.152 0.50 16.01 217 LEU 1 C 1
ATOM 1780 O O A LEU A 1 217 ? 139.086 130.369 11.607 0.50 16.23 217 LEU 1 O 1
ATOM 1781 O O B LEU A 1 217 ? 139.080 130.406 11.598 0.50 15.74 217 LEU 1 O 1
ATOM 1790 N N A CYS A 1 218 ? 139.401 128.987 13.354 0.50 15.94 218 CYS 1 N 1
ATOM 1791 N N B CYS A 1 218 ? 139.427 128.990 13.313 0.50 15.62 218 CYS 1 N 1
ATOM 1792 C CA A CYS A 1 218 ? 140.365 129.863 14.006 0.50 15.60 218 CYS 1 CA 1
ATOM 1793 C CA B CYS A 1 218 ? 140.362 129.872 14.000 0.50 15.64 218 CYS 1 CA 1
ATOM 1794 C C A CYS A 1 218 ? 141.768 129.277 13.905 0.50 15.88 218 CYS 1 C 1
ATOM 1795 C C B CYS A 1 218 ? 141.765 129.285 13.910 0.50 16.32 218 CYS 1 C 1
ATOM 1796 O O A CYS A 1 218 ? 141.996 128.130 14.288 0.50 17.45 218 CYS 1 O 1
ATOM 1797 O O B CYS A 1 218 ? 141.990 128.141 14.305 0.50 17.31 218 CYS 1 O 1
ATOM 1802 N N . SER A 1 219 ? 142.694 130.056 13.357 1.00 16.66 219 SER 1 N 1
ATOM 1803 C CA . SER A 1 219 ? 144.075 129.613 13.191 1.00 17.26 219 SER 1 CA 1
ATOM 1804 C C . SER A 1 219 ? 145.029 130.416 14.060 1.00 17.46 219 SER 1 C 1
ATOM 1805 O O . SER A 1 219 ? 144.771 131.576 14.394 1.00 16.79 219 SER 1 O 1
ATOM 1808 N N . ARG A 1 220 ? 146.130 129.773 14.394 1.00 16.18 220 ARG 1 N 1
ATOM 1809 C CA . ARG A 1 220 ? 147.153 130.398 15.229 1.00 14.38 220 ARG 1 CA 1
ATOM 1810 C C . ARG A 1 220 ? 148.492 129.689 15.069 1.00 15.14 220 ARG 1 C 1
ATOM 1811 O O . ARG A 1 220 ? 148.560 128.463 14.924 1.00 15.55 220 ARG 1 O 1
ATOM 1819 N N . ILE A 1 221 ? 149.539 130.493 15.066 1.00 13.87 221 ILE 1 N 1
ATOM 1820 C CA . ILE A 1 221 ? 150.897 129.960 15.074 1.00 13.57 221 ILE 1 CA 1
ATOM 1821 C C . ILE A 1 221 ? 151.162 129.607 16.525 1.00 14.63 221 ILE 1 C 1
ATOM 1822 O O . ILE A 1 221 ? 151.181 130.484 17.395 1.00 15.93 221 ILE 1 O 1
ATOM 1827 N N . VAL A 1 222 ? 151.330 128.334 16.784 1.00 14.81 222 VAL 1 N 1
ATOM 1828 C CA . VAL A 1 222 ? 151.527 127.865 18.162 1.00 14.37 222 VAL 1 CA 1
ATOM 1829 C C . VAL A 1 222 ? 152.891 128.304 18.707 1.00 15.59 222 VAL 1 C 1
ATOM 1830 O O . VAL A 1 222 ? 153.025 128.642 19.890 1.00 15.07 222 VAL 1 O 1
ATOM 1834 N N . THR A 1 223 ? 153.878 128.295 17.832 1.00 14.49 223 THR 1 N 1
ATOM 1835 C CA . THR A 1 223 ? 155.252 128.685 18.195 1.00 14.55 223 THR 1 CA 1
ATOM 1836 C C . THR A 1 223 ? 155.264 130.109 18.742 1.00 16.29 223 THR 1 C 1
ATOM 1837 O O . THR A 1 223 ? 154.566 130.981 18.222 1.00 16.50 223 THR 1 O 1
ATOM 1841 N N . SER A 1 224 ? 155.999 130.330 19.827 1.00 15.44 224 SER 1 N 1
ATOM 1842 C CA . SER A 1 224 ? 156.075 131.663 20.411 1.00 16.61 224 SER 1 CA 1
ATOM 1843 C C . SER A 1 224 ? 156.876 132.587 19.490 1.00 16.78 224 SER 1 C 1
ATOM 1844 O O . SER A 1 224 ? 157.461 132.132 18.503 1.00 16.03 224 SER 1 O 1
ATOM 1847 N N . GLU A 1 225 ? 156.900 133.875 19.811 1.00 18.10 225 GLU 1 N 1
ATOM 1848 C CA . GLU A 1 225 ? 157.594 134.863 18.994 1.00 18.14 225 GLU 1 CA 1
ATOM 1849 C C . GLU A 1 225 ? 159.035 134.491 18.668 1.00 18.39 225 GLU 1 C 1
ATOM 1850 O O . GLU A 1 225 ? 159.813 134.127 19.555 1.00 18.93 225 GLU 1 O 1
ATOM 1856 N N . GLN A 1 226 ? 159.374 134.565 17.386 1.00 18.56 226 GLN 1 N 1
ATOM 1857 C CA . GLN A 1 226 ? 160.717 134.240 16.920 1.00 19.68 226 GLN 1 CA 1
ATOM 1858 C C . GLN A 1 226 ? 161.387 135.508 16.403 1.00 21.15 226 GLN 1 C 1
ATOM 1859 O O . GLN A 1 226 ? 160.711 136.488 16.077 1.00 22.39 226 GLN 1 O 1
ATOM 1865 N N . LEU A 1 227 ? 162.714 135.496 16.344 1.00 21.58 227 LEU 1 N 1
ATOM 1866 C CA . LEU A 1 227 ? 163.468 136.652 15.868 1.00 22.04 227 LEU 1 CA 1
ATOM 1867 C C . LEU A 1 227 ? 163.080 137.020 14.440 1.00 22.59 227 LEU 1 C 1
ATOM 1868 O O . LEU A 1 227 ? 162.804 138.182 14.144 1.00 23.02 227 LEU 1 O 1
ATOM 1873 N N . HIS A 1 228 ? 163.041 136.023 13.566 1.00 23.21 228 HIS 1 N 1
ATOM 1874 C CA . HIS A 1 228 ? 162.704 136.254 12.173 1.00 23.81 228 HIS 1 CA 1
ATOM 1875 C C . HIS A 1 228 ? 161.218 136.142 11.889 1.00 22.75 228 HIS 1 C 1
ATOM 1876 O O . HIS A 1 228 ? 160.545 135.203 12.327 1.00 21.93 228 HIS 1 O 1
ATOM 1883 N N . LYS A 1 229 ? 160.707 137.151 11.197 1.00 21.42 229 LYS 1 N 1
ATOM 1884 C CA . LYS A 1 229 ? 159.303 137.233 10.835 1.00 21.60 229 LYS 1 CA 1
ATOM 1885 C C . LYS A 1 229 ? 158.978 136.336 9.657 1.00 20.51 229 LYS 1 C 1
ATOM 1886 O O . LYS A 1 229 ? 159.791 136.160 8.745 1.00 20.16 229 LYS 1 O 1
ATOM 1892 N N . VAL A 1 230 ? 157.773 135.786 9.677 1.00 19.14 230 VAL 1 N 1
ATOM 1893 C CA . VAL A 1 230 ? 157.325 134.900 8.617 1.00 18.28 230 VAL 1 CA 1
ATOM 1894 C C . VAL A 1 230 ? 155.923 135.293 8.199 1.00 18.48 230 VAL 1 C 1
ATOM 1895 O O . VAL A 1 230 ? 155.239 136.054 8.892 1.00 17.49 230 VAL 1 O 1
ATOM 1899 N N . LYS A 1 231 ? 155.533 134.818 7.027 1.00 18.04 231 LYS 1 N 1
ATOM 1900 C CA . LYS A 1 231 ? 154.202 135.048 6.503 1.00 17.57 231 LYS 1 CA 1
ATOM 1901 C C . LYS A 1 231 ? 153.689 133.651 6.181 1.00 16.82 231 LYS 1 C 1
ATOM 1902 O O . LYS A 1 231 ? 154.219 132.978 5.293 1.00 17.03 231 LYS 1 O 1
ATOM 1908 N N . VAL A 1 232 ? 152.726 133.182 6.964 1.00 15.84 232 VAL 1 N 1
ATOM 1909 C CA . VAL A 1 232 ? 152.161 131.857 6.757 1.00 15.61 232 VAL 1 CA 1
ATOM 1910 C C . VAL A 1 232 ? 150.821 131.951 6.049 1.00 15.87 232 VAL 1 C 1
ATOM 1911 O O . VAL A 1 232 ? 149.876 132.557 6.559 1.00 16.09 232 VAL 1 O 1
ATOM 1915 N N . VAL A 1 233 ? 150.750 131.367 4.861 1.00 15.69 233 VAL 1 N 1
ATOM 1916 C CA . VAL A 1 233 ? 149.516 131.358 4.097 1.00 14.49 233 VAL 1 CA 1
ATOM 1917 C C . VAL A 1 233 ? 149.029 129.917 4.059 1.00 15.44 233 VAL 1 C 1
ATOM 1918 O O . VAL A 1 233 ? 149.759 129.021 3.626 1.00 15.60 233 VAL 1 O 1
ATOM 1922 N N . THR A 1 234 ? 147.835 129.683 4.593 1.00 14.46 234 THR 1 N 1
ATOM 1923 C CA . THR A 1 234 ? 147.251 128.354 4.598 1.00 13.11 234 THR 1 CA 1
ATOM 1924 C C . THR A 1 234 ? 146.070 128.324 3.643 1.00 13.38 234 THR 1 C 1
ATOM 1925 O O . THR A 1 234 ? 145.085 129.037 3.833 1.00 14.06 234 THR 1 O 1
ATOM 1929 N N . ARG A 1 235 ? 146.193 127.527 2.589 1.00 13.12 235 ARG 1 N 1
ATOM 1930 C CA . ARG A 1 235 ? 145.126 127.390 1.611 1.00 12.21 235 ARG 1 CA 1
ATOM 1931 C C . ARG A 1 235 ? 144.275 126.185 1.991 1.00 12.41 235 ARG 1 C 1
ATOM 1932 O O . ARG A 1 235 ? 144.805 125.113 2.303 1.00 13.06 235 ARG 1 O 1
ATOM 1940 N N . ILE A 1 236 ? 142.965 126.396 2.056 1.00 12.94 236 ILE 1 N 1
ATOM 1941 C CA . ILE A 1 236 ? 142.020 125.353 2.428 1.00 12.43 236 ILE 1 CA 1
ATOM 1942 C C . ILE A 1 236 ? 141.376 124.784 1.169 1.00 12.38 236 ILE 1 C 1
ATOM 1943 O O . ILE A 1 236 ? 140.809 125.531 0.367 1.00 11.40 236 ILE 1 O 1
ATOM 1948 N N . TYR A 1 237 ? 141.448 123.467 1.009 1.00 10.99 237 TYR 1 N 1
ATOM 1949 C CA . TYR A 1 237 ? 140.865 122.795 -0.144 1.00 10.40 237 TYR 1 CA 1
ATOM 1950 C C . TYR A 1 237 ? 139.708 121.940 0.325 1.00 11.61 237 TYR 1 C 1
ATOM 1951 O O . TYR A 1 237 ? 139.793 121.278 1.361 1.00 13.04 237 TYR 1 O 1
ATOM 1960 N N . HIS A 1 238 ? 138.623 121.962 -0.436 1.00 10.58 238 HIS 1 N 1
ATOM 1961 C CA . HIS A 1 238 ? 137.431 121.217 -0.085 1.00 9.63 238 HIS 1 CA 1
ATOM 1962 C C . HIS A 1 238 ? 136.994 120.271 -1.184 1.00 9.89 238 HIS 1 C 1
ATOM 1963 O O . HIS A 1 238 ? 136.992 120.632 -2.361 1.00 10.87 238 HIS 1 O 1
ATOM 1970 N N . LYS A 1 239 ? 136.611 119.064 -0.787 1.00 10.05 239 LYS 1 N 1
ATOM 1971 C CA . LYS A 1 239 ? 136.123 118.064 -1.723 1.00 11.40 239 LYS 1 CA 1
ATOM 1972 C C . LYS A 1 239 ? 134.845 117.472 -1.140 1.00 12.60 239 LYS 1 C 1
ATOM 1973 O O . LYS A 1 239 ? 134.763 117.223 0.064 1.00 13.81 239 LYS 1 O 1
ATOM 1979 N N . ALA A 1 240 ? 133.829 117.305 -1.977 1.00 11.63 240 ALA 1 N 1
ATOM 1980 C CA . ALA A 1 240 ? 132.575 116.720 -1.528 1.00 9.50 240 ALA 1 CA 1
ATOM 1981 C C . ALA A 1 240 ? 132.667 115.208 -1.732 1.00 10.43 240 ALA 1 C 1
ATOM 1982 O O . ALA A 1 240 ? 133.196 114.741 -2.748 1.00 10.85 240 ALA 1 O 1
ATOM 1984 N N . LYS A 1 241 ? 132.203 114.448 -0.746 1.00 9.70 241 LYS 1 N 1
ATOM 1985 C CA . LYS A 1 241 ? 132.217 112.990 -0.815 1.00 9.36 241 LYS 1 CA 1
ATOM 1986 C C . LYS A 1 241 ? 130.824 112.488 -0.473 1.00 10.10 241 LYS 1 C 1
ATOM 1987 O O . LYS A 1 241 ? 130.156 113.060 0.386 1.00 10.61 241 LYS 1 O 1
ATOM 1993 N N . HIS A 1 242 ? 130.410 111.390 -1.103 1.00 8.96 242 HIS 1 N 1
ATOM 1994 C CA . HIS A 1 242 ? 129.106 110.774 -0.839 1.00 8.85 242 HIS 1 CA 1
ATOM 1995 C C . HIS A 1 242 ? 128.015 111.817 -1.095 1.00 10.90 242 HIS 1 C 1
ATOM 1996 O O . HIS A 1 242 ? 127.146 112.066 -0.257 1.00 10.43 242 HIS 1 O 1
ATOM 2003 N N . THR A 1 243 ? 128.068 112.392 -2.289 1.00 11.91 243 THR 1 N 1
ATOM 2004 C CA . THR A 1 243 ? 127.179 113.461 -2.720 1.00 10.77 243 THR 1 CA 1
ATOM 2005 C C . THR A 1 243 ? 125.839 113.111 -3.366 1.00 10.50 243 THR 1 C 1
ATOM 2006 O O . THR A 1 243 ? 125.719 112.154 -4.131 1.00 11.64 243 THR 1 O 1
ATOM 2010 N N . LYS A 1 244 ? 124.837 113.920 -3.039 1.00 9.31 244 LYS 1 N 1
ATOM 2011 C CA . LYS A 1 244 ? 123.494 113.827 -3.599 1.00 10.28 244 LYS 1 CA 1
ATOM 2012 C C . LYS A 1 244 ? 123.121 115.269 -3.919 1.00 9.88 244 LYS 1 C 1
ATOM 2013 O O . LYS A 1 244 ? 123.454 116.180 -3.156 1.00 10.76 244 LYS 1 O 1
ATOM 2019 N N . ALA A 1 245 ? 122.460 115.489 -5.048 1.00 9.40 245 ALA 1 N 1
ATOM 2020 C CA . ALA A 1 245 ? 122.075 116.838 -5.451 1.00 8.53 245 ALA 1 CA 1
ATOM 2021 C C . ALA A 1 245 ? 120.665 116.822 -6.029 1.00 8.95 245 ALA 1 C 1
ATOM 2022 O O . ALA A 1 245 ? 120.251 115.835 -6.640 1.00 9.46 245 ALA 1 O 1
ATOM 2024 N N . TRP A 1 246 ? 119.932 117.917 -5.842 1.00 7.92 246 TRP 1 N 1
ATOM 2025 C CA . TRP A 1 246 ? 118.556 118.007 -6.321 1.00 7.29 246 TRP 1 CA 1
ATOM 2026 C C . TRP A 1 246 ? 118.265 119.299 -7.073 1.00 8.77 246 TRP 1 C 1
ATOM 2027 O O . TRP A 1 246 ? 118.848 120.347 -6.779 1.00 9.35 246 TRP 1 O 1
ATOM 2038 N N . CYS A 1 247 ? 117.318 119.213 -8.003 1.00 8.28 247 CYS 1 N 1
ATOM 2039 C CA . CYS A 1 247 ? 116.845 120.343 -8.801 1.00 7.96 247 CYS 1 CA 1
ATOM 2040 C C . CYS A 1 247 ? 117.936 121.162 -9.482 1.00 8.14 247 CYS 1 C 1
ATOM 2041 O O . CYS A 1 247 ? 118.351 122.212 -8.981 1.00 9.05 247 CYS 1 O 1
ATOM 2044 N N . PRO A 1 248 ? 118.392 120.710 -10.658 1.00 7.82 248 PRO 1 N 1
ATOM 2045 C CA . PRO A 1 248 ? 119.439 121.407 -11.407 1.00 8.45 248 PRO 1 CA 1
ATOM 2046 C C . PRO A 1 248 ? 118.986 122.787 -11.868 1.00 9.33 248 PRO 1 C 1
ATOM 2047 O O . PRO A 1 248 ? 117.788 123.036 -12.047 1.00 9.48 248 PRO 1 O 1
ATOM 2051 N N . ARG A 1 249 ? 119.942 123.691 -12.045 1.00 9.06 249 ARG 1 N 1
ATOM 2052 C CA . ARG A 1 249 ? 119.621 125.041 -12.474 1.00 9.61 249 ARG 1 CA 1
ATOM 2053 C C . ARG A 1 249 ? 120.641 125.619 -13.447 1.00 11.01 249 ARG 1 C 1
ATOM 2054 O O . ARG A 1 249 ? 121.691 125.017 -13.681 1.00 10.86 249 ARG 1 O 1
ATOM 2062 N N . PRO A 1 250 ? 120.299 126.742 -14.106 1.00 10.46 250 PRO 1 N 1
ATOM 2063 C CA . PRO A 1 250 ? 121.205 127.381 -15.064 1.00 9.55 250 PRO 1 CA 1
ATOM 2064 C C . PRO A 1 250 ? 122.505 127.777 -14.373 1.00 10.84 250 PRO 1 C 1
ATOM 2065 O O . PRO A 1 250 ? 122.491 128.182 -13.218 1.00 10.86 250 PRO 1 O 1
ATOM 2069 N N . PRO A 1 251 ? 123.646 127.659 -15.069 1.00 11.43 251 PRO 1 N 1
ATOM 2070 C CA . PRO A 1 251 ? 124.938 128.026 -14.476 1.00 10.52 251 PRO 1 CA 1
ATOM 2071 C C . PRO A 1 251 ? 125.039 129.549 -14.357 1.00 10.11 251 PRO 1 C 1
ATOM 2072 O O . PRO A 1 251 ? 124.454 130.279 -15.164 1.00 10.69 251 PRO 1 O 1
ATOM 2076 N N . ARG A 1 252 ? 125.820 130.021 -13.388 1.00 11.25 252 ARG 1 N 1
ATOM 2077 C CA . ARG A 1 252 ? 126.026 131.450 -13.165 1.00 9.80 252 ARG 1 CA 1
ATOM 2078 C C . ARG A 1 252 ? 126.592 132.041 -14.455 1.00 9.84 252 ARG 1 C 1
ATOM 2079 O O . ARG A 1 252 ? 127.645 131.603 -14.930 1.00 9.72 252 ARG 1 O 1
ATOM 2087 N N . ALA A 1 253 ? 125.894 133.024 -15.016 1.00 10.58 253 ALA 1 N 1
ATOM 2088 C CA . ALA A 1 253 ? 126.305 133.646 -16.276 1.00 11.64 253 ALA 1 CA 1
ATOM 2089 C C . ALA A 1 253 ? 127.161 134.900 -16.140 1.00 13.80 253 ALA 1 C 1
ATOM 2090 O O . ALA A 1 253 ? 127.817 135.313 -17.102 1.00 14.13 253 ALA 1 O 1
ATOM 2092 N N . VAL A 1 254 ? 127.124 135.527 -14.969 1.00 14.49 254 VAL 1 N 1
ATOM 2093 C CA . VAL A 1 254 ? 127.900 136.738 -14.722 1.00 13.30 254 VAL 1 CA 1
ATOM 2094 C C . VAL A 1 254 ? 128.809 136.522 -13.521 1.00 15.84 254 VAL 1 C 1
ATOM 2095 O O . VAL A 1 254 ? 128.672 135.531 -12.791 1.00 16.10 254 VAL 1 O 1
ATOM 2099 N N . GLN A 1 255 ? 129.752 137.431 -13.322 1.00 15.89 255 GLN 1 N 1
ATOM 2100 C CA . GLN A 1 255 ? 130.665 137.313 -12.194 1.00 17.00 255 GLN 1 CA 1
ATO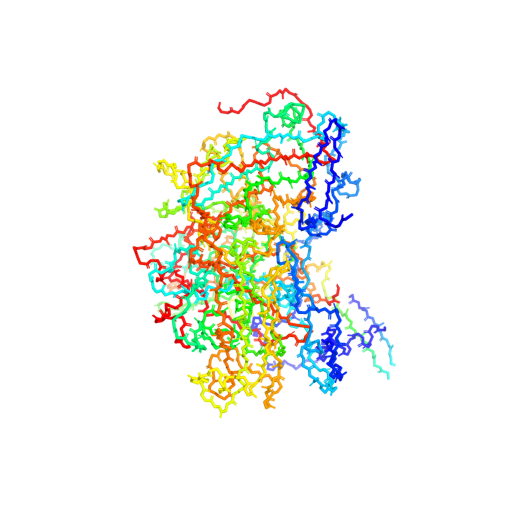M 2101 C C . GLN A 1 255 ? 129.935 137.453 -10.865 1.00 16.48 255 GLN 1 C 1
ATOM 2102 O O . GLN A 1 255 ? 128.893 138.113 -10.774 1.00 15.23 255 GLN 1 O 1
ATOM 2108 N N . TYR A 1 256 ? 130.448 136.763 -9.854 1.00 15.24 256 TYR 1 N 1
ATOM 2109 C CA . TYR A 1 256 ? 129.889 136.840 -8.514 1.00 16.39 256 TYR 1 CA 1
ATOM 2110 C C . TYR A 1 256 ? 130.438 138.126 -7.926 1.00 17.21 256 TYR 1 C 1
ATOM 2111 O O . TYR A 1 256 ? 131.521 138.572 -8.309 1.00 17.87 256 TYR 1 O 1
ATOM 2120 N N . SER A 1 257 ? 129.689 138.747 -7.028 1.00 17.36 257 SER 1 N 1
ATOM 2121 C CA . SER A 1 257 ? 130.171 139.961 -6.395 1.00 18.99 257 SER 1 CA 1
ATOM 2122 C C . SER A 1 257 ? 130.256 139.780 -4.884 1.00 18.53 257 SER 1 C 1
ATOM 2123 O O . SER A 1 257 ? 131.201 140.249 -4.252 1.00 19.74 257 SER 1 O 1
ATOM 2126 N N . HIS A 1 258 ? 129.298 139.059 -4.310 1.00 18.10 258 HIS 1 N 1
ATOM 2127 C CA . HIS A 1 258 ? 129.291 138.843 -2.870 1.00 16.02 258 HIS 1 CA 1
ATOM 2128 C C . HIS A 1 258 ? 128.885 137.443 -2.459 1.00 17.22 258 HIS 1 C 1
ATOM 2129 O O . HIS A 1 258 ? 128.337 136.674 -3.254 1.00 15.68 258 HIS 1 O 1
ATOM 2136 N N . THR A 1 259 ? 129.201 137.103 -1.218 1.00 15.87 259 THR 1 N 1
ATOM 2137 C CA . THR A 1 259 ? 128.874 135.800 -0.681 1.00 16.44 259 THR 1 CA 1
ATOM 2138 C C . THR A 1 259 ? 127.402 135.755 -0.284 1.00 17.16 259 THR 1 C 1
ATOM 2139 O O . THR A 1 259 ? 126.808 136.770 0.070 1.00 17.48 259 THR 1 O 1
ATOM 2143 N N . HIS A 1 260 ? 126.823 134.566 -0.371 1.00 17.27 260 HIS 1 N 1
ATOM 2144 C CA . HIS A 1 260 ? 125.431 134.319 -0.004 1.00 17.89 260 HIS 1 CA 1
ATOM 2145 C C . HIS A 1 260 ? 124.352 135.086 -0.761 1.00 18.10 260 HIS 1 C 1
ATOM 2146 O O . HIS A 1 260 ? 123.191 135.097 -0.338 1.00 20.31 260 HIS 1 O 1
ATOM 2153 N N . THR A 1 261 ? 124.707 135.688 -1.890 1.00 15.46 261 THR 1 N 1
ATOM 2154 C CA . THR A 1 261 ? 123.725 136.435 -2.657 1.00 13.83 261 THR 1 CA 1
ATOM 2155 C C . THR A 1 261 ? 123.957 136.313 -4.160 1.00 13.80 261 THR 1 C 1
ATOM 2156 O O . THR A 1 261 ? 125.093 136.135 -4.614 1.00 14.31 261 THR 1 O 1
ATOM 2160 N N . THR A 1 262 ? 122.872 136.398 -4.922 1.00 12.98 262 THR 1 N 1
ATOM 2161 C CA . THR A 1 262 ? 122.942 136.295 -6.374 1.00 12.07 262 THR 1 CA 1
ATOM 2162 C C . THR A 1 262 ? 123.200 137.650 -7.041 1.00 13.44 262 THR 1 C 1
ATOM 2163 O O . THR A 1 262 ? 123.262 137.739 -8.271 1.00 12.73 262 THR 1 O 1
ATOM 2167 N N . ASN A 1 263 ? 123.392 138.686 -6.223 1.00 13.60 263 ASN 1 N 1
ATOM 2168 C CA . ASN A 1 263 ? 123.646 140.047 -6.701 1.00 12.87 263 ASN 1 CA 1
ATOM 2169 C C . ASN A 1 263 ? 124.750 140.082 -7.746 1.00 13.14 263 ASN 1 C 1
ATOM 2170 O O . ASN A 1 263 ? 125.703 139.296 -7.689 1.00 13.46 263 ASN 1 O 1
ATOM 2175 N N . TYR A 1 264 ? 124.617 140.987 -8.703 1.00 12.94 264 TYR 1 N 1
ATOM 2176 C CA . TYR A 1 264 ? 125.614 141.131 -9.748 1.00 15.74 264 TYR 1 CA 1
ATOM 2177 C C . TYR A 1 264 ? 125.681 142.582 -10.187 1.00 17.84 264 TYR 1 C 1
ATOM 2178 O O . TYR A 1 264 ? 124.844 143.401 -9.797 1.00 17.27 264 TYR 1 O 1
ATOM 2187 N N . LYS A 1 265 ? 126.699 142.910 -10.964 1.00 20.87 265 LYS 1 N 1
ATOM 2188 C CA . LYS A 1 265 ? 126.830 144.260 -11.472 1.00 24.99 265 LYS 1 CA 1
ATOM 2189 C C . LYS A 1 265 ? 126.859 144.196 -12.987 1.00 23.27 265 LYS 1 C 1
ATOM 2190 O O . LYS A 1 265 ? 127.294 143.198 -13.565 1.00 23.72 265 LYS 1 O 1
ATOM 2196 N N . LEU A 1 266 ? 126.297 145.216 -13.621 1.00 22.55 266 LEU 1 N 1
ATOM 2197 C CA . LEU A 1 266 ? 126.247 145.290 -15.072 1.00 25.02 266 LEU 1 CA 1
ATOM 2198 C C . LEU A 1 266 ? 126.870 146.589 -15.536 1.00 26.64 266 LEU 1 C 1
ATOM 2199 O O . LEU A 1 266 ? 126.641 147.640 -14.933 1.00 29.43 266 LEU 1 O 1
ATOM 2204 N N . SER A 1 267 ? 127.678 146.510 -16.586 1.00 28.95 267 SER 1 N 1
ATOM 2205 C CA . SER A 1 267 ? 128.306 147.694 -17.149 1.00 29.58 267 SER 1 CA 1
ATOM 2206 C C . SER A 1 267 ? 127.348 148.260 -18.192 1.00 31.79 267 SER 1 C 1
ATOM 2207 O O . SER A 1 267 ? 126.260 147.718 -18.408 1.00 31.94 267 SER 1 O 1
ATOM 2210 N N . SER A 1 268 ? 127.744 149.358 -18.826 1.00 36.45 268 SER 1 N 1
ATOM 2211 C CA . SER A 1 268 ? 126.919 149.986 -19.851 1.00 38.85 268 SER 1 CA 1
ATOM 2212 C C . SER A 1 268 ? 126.913 149.141 -21.128 1.00 37.85 268 SER 1 C 1
ATOM 2213 O O . SER A 1 268 ? 126.023 149.267 -21.969 1.00 39.49 268 SER 1 O 1
ATOM 2216 N N . GLU A 1 269 ? 127.938 148.310 -21.280 1.00 36.80 269 GLU 1 N 1
ATOM 2217 C CA . GLU A 1 269 ? 128.055 147.415 -22.420 1.00 36.88 269 GLU 1 CA 1
ATOM 2218 C C . GLU A 1 269 ? 127.925 145.987 -21.900 1.00 33.37 269 GLU 1 C 1
ATOM 2219 O O . GLU A 1 269 ? 128.921 145.278 -21.732 1.00 29.45 269 GLU 1 O 1
ATOM 2225 N N . VAL A 1 270 ? 126.680 145.552 -21.720 1.00 30.87 270 VAL 1 N 1
ATOM 2226 C CA . VAL A 1 270 ? 126.380 144.227 -21.182 1.00 29.32 270 VAL 1 CA 1
ATOM 2227 C C . VAL A 1 270 ? 127.020 143.023 -21.860 1.00 28.32 270 VAL 1 C 1
ATOM 2228 O O . VAL A 1 270 ? 127.214 141.993 -21.220 1.00 28.79 270 VAL 1 O 1
ATOM 2232 N N . HIS A 1 271 ? 127.356 143.132 -23.142 1.00 27.95 271 HIS 1 N 1
ATOM 2233 C CA . HIS A 1 271 ? 127.980 142.000 -23.824 1.00 29.04 271 HIS 1 CA 1
ATOM 2234 C C . HIS A 1 271 ? 129.336 141.656 -23.203 1.00 27.77 271 HIS 1 C 1
ATOM 2235 O O . HIS A 1 271 ? 129.815 140.530 -23.325 1.00 29.49 271 HIS 1 O 1
ATOM 2242 N N . ASN A 1 272 ? 129.922 142.615 -22.494 1.00 27.70 272 ASN 1 N 1
ATOM 2243 C CA . ASN A 1 272 ? 131.214 142.408 -21.841 1.00 28.27 272 ASN 1 CA 1
ATOM 2244 C C . ASN A 1 272 ? 131.032 141.689 -20.511 1.00 27.08 272 ASN 1 C 1
ATOM 2245 O O . ASN A 1 272 ? 131.993 141.164 -19.942 1.00 28.27 272 ASN 1 O 1
ATOM 2250 N N . ASP A 1 273 ? 129.797 141.663 -20.020 1.00 23.97 273 ASP 1 N 1
ATOM 2251 C CA . ASP A 1 273 ? 129.499 141.034 -18.739 1.00 21.70 273 ASP 1 CA 1
ATOM 2252 C C . ASP A 1 273 ? 129.176 139.551 -18.827 1.00 21.02 273 ASP 1 C 1
ATOM 2253 O O . ASP A 1 273 ? 129.179 138.856 -17.810 1.00 21.34 273 ASP 1 O 1
ATOM 2258 N N . VAL A 1 274 ? 128.883 139.073 -20.033 1.00 19.95 274 VAL 1 N 1
ATOM 2259 C CA . VAL A 1 274 ? 128.560 137.663 -20.233 1.00 18.03 274 VAL 1 CA 1
ATOM 2260 C C . VAL A 1 274 ? 129.571 137.023 -21.180 1.00 19.06 274 VAL 1 C 1
ATOM 2261 O O . VAL A 1 274 ? 130.348 137.725 -21.824 1.00 21.88 274 VAL 1 O 1
ATOM 2265 N N . ALA A 1 275 ? 129.600 135.694 -21.217 1.00 17.84 275 ALA 1 N 1
ATOM 2266 C CA . ALA A 1 275 ? 130.528 134.958 -22.073 1.00 17.52 275 ALA 1 CA 1
ATOM 2267 C C . ALA A 1 275 ? 130.098 134.904 -23.536 1.00 17.91 275 ALA 1 C 1
ATOM 2268 O O . ALA A 1 275 ? 130.819 134.377 -24.385 1.00 19.89 275 ALA 1 O 1
ATOM 2270 N N . ILE A 1 276 ? 128.922 135.441 -23.830 1.00 17.23 276 ILE 1 N 1
ATOM 2271 C CA . ILE A 1 276 ? 128.406 135.442 -25.190 1.00 18.45 276 ILE 1 CA 1
ATOM 2272 C C . ILE A 1 276 ? 129.253 136.364 -26.065 1.00 20.11 276 ILE 1 C 1
ATOM 2273 O O . ILE A 1 276 ? 129.424 137.540 -25.742 1.00 21.27 276 ILE 1 O 1
ATOM 2278 N N . ARG A 1 277 ? 129.829 135.818 -27.134 1.00 21.29 277 ARG 1 N 1
ATOM 2279 C CA . ARG A 1 277 ? 130.628 136.623 -28.058 1.00 23.17 277 ARG 1 CA 1
ATOM 2280 C C . ARG A 1 277 ? 129.674 137.108 -29.144 1.00 22.95 277 ARG 1 C 1
ATOM 2281 O O . ARG A 1 277 ? 129.001 136.300 -29.790 1.00 23.89 277 ARG 1 O 1
ATOM 2289 N N . PRO A 1 278 ? 129.576 138.434 -29.336 1.00 22.87 278 PRO 1 N 1
ATOM 2290 C CA . PRO A 1 278 ? 128.685 139.010 -30.348 1.00 22.10 278 PRO 1 CA 1
ATOM 2291 C C . PRO A 1 278 ? 128.920 138.457 -31.752 1.00 22.13 278 PRO 1 C 1
ATOM 2292 O O . PRO A 1 278 ? 130.061 138.339 -32.203 1.00 22.11 278 PRO 1 O 1
ATOM 2296 N N . ARG A 1 279 ? 127.832 138.109 -32.432 1.00 21.39 279 ARG 1 N 1
ATOM 2297 C CA . ARG A 1 279 ? 127.903 137.587 -33.793 1.00 20.02 279 ARG 1 CA 1
ATOM 2298 C C . ARG A 1 279 ? 127.835 138.782 -34.738 1.00 19.70 279 ARG 1 C 1
ATOM 2299 O O . ARG A 1 279 ? 127.236 139.810 -34.406 1.00 20.75 279 ARG 1 O 1
ATOM 2307 N N . THR A 1 280 ? 128.453 138.654 -35.906 1.00 19.91 280 THR 1 N 1
ATOM 2308 C CA . THR A 1 280 ? 128.430 139.713 -36.907 1.00 21.43 280 THR 1 CA 1
ATOM 2309 C C . THR A 1 280 ? 127.002 139.808 -37.440 1.00 21.57 280 THR 1 C 1
ATOM 2310 O O . THR A 1 280 ? 126.459 140.900 -37.613 1.00 23.06 280 THR 1 O 1
ATOM 2314 N N . ASN A 1 281 ? 126.412 138.644 -37.698 1.00 20.41 281 ASN 1 N 1
ATOM 2315 C CA . ASN A 1 281 ? 125.043 138.525 -38.186 1.00 19.68 281 ASN 1 CA 1
ATOM 2316 C C . ASN A 1 281 ? 124.635 137.062 -38.032 1.00 18.43 281 ASN 1 C 1
ATOM 2317 O O . ASN A 1 281 ? 125.428 136.243 -37.562 1.00 17.60 281 ASN 1 O 1
ATOM 2322 N N . LEU A 1 282 ? 123.428 136.724 -38.473 1.00 17.92 282 LEU 1 N 1
ATOM 2323 C CA . LEU A 1 282 ? 122.900 135.367 -38.348 1.00 18.14 282 LEU 1 CA 1
ATOM 2324 C C . LEU A 1 282 ? 123.543 134.289 -39.209 1.00 17.58 282 LEU 1 C 1
ATOM 2325 O O . LEU A 1 282 ? 123.457 133.103 -38.882 1.00 17.95 282 LEU 1 O 1
ATOM 2330 N N . THR A 1 283 ? 124.199 134.689 -40.290 1.00 18.71 283 THR 1 N 1
ATOM 2331 C CA . THR A 1 283 ? 124.799 133.733 -41.208 1.00 19.55 283 THR 1 CA 1
ATOM 2332 C C . THR A 1 283 ? 126.317 133.629 -41.152 1.00 21.26 283 THR 1 C 1
ATOM 2333 O O . THR A 1 283 ? 126.918 132.879 -41.924 1.00 21.21 283 THR 1 O 1
ATOM 2337 N N . THR A 1 284 ? 126.940 134.390 -40.258 1.00 22.18 284 THR 1 N 1
ATOM 2338 C CA . THR A 1 284 ? 128.391 134.351 -40.121 1.00 23.71 284 THR 1 CA 1
ATOM 2339 C C . THR A 1 284 ? 128.754 133.381 -39.002 1.00 25.22 284 THR 1 C 1
ATOM 2340 O O . THR A 1 284 ? 128.519 133.662 -37.823 1.00 26.05 284 THR 1 O 1
ATOM 2344 N N . VAL A 1 285 ? 129.276 132.220 -39.386 1.00 27.87 285 VAL 1 N 1
ATOM 2345 C CA . VAL A 1 285 ? 129.653 131.186 -38.426 1.00 31.37 285 VAL 1 CA 1
ATOM 2346 C C . VAL A 1 285 ? 130.879 131.549 -37.587 1.00 35.76 285 VAL 1 C 1
ATOM 2347 O O . VAL A 1 285 ? 130.916 131.137 -36.403 1.00 38.64 285 VAL 1 O 1
ATOM 2351 N N . SER B 2 10 ? 89.732 113.979 -26.671 1.00 61.53 10 SER 2 N 1
ATOM 2352 C CA . SER B 2 10 ? 90.762 114.707 -27.460 1.00 60.42 10 SER 2 CA 1
ATOM 2353 C C . SER B 2 10 ? 91.920 115.071 -26.551 1.00 59.07 10 SER 2 C 1
ATOM 2354 O O . SER B 2 10 ? 91.729 115.335 -25.361 1.00 57.93 10 SER 2 O 1
ATOM 2357 N N . ASP B 2 11 ? 93.111 115.106 -27.132 1.00 57.49 11 ASP 2 N 1
ATOM 2358 C CA . ASP B 2 11 ? 94.328 115.441 -26.407 1.00 56.06 11 ASP 2 CA 1
ATOM 2359 C C . ASP B 2 11 ? 94.503 116.956 -26.265 1.00 51.25 11 ASP 2 C 1
ATOM 2360 O O . ASP B 2 11 ? 95.418 117.415 -25.584 1.00 52.08 11 ASP 2 O 1
ATOM 2365 N N . ARG B 2 12 ? 93.609 117.724 -26.884 1.00 43.65 12 ARG 2 N 1
ATOM 2366 C CA . ARG B 2 12 ? 93.664 119.182 -26.822 1.00 38.32 12 ARG 2 CA 1
ATOM 2367 C C . ARG B 2 12 ? 92.839 119.734 -25.664 1.00 31.24 12 ARG 2 C 1
ATOM 2368 O O . ARG B 2 12 ? 92.979 120.898 -25.296 1.00 27.54 12 ARG 2 O 1
ATOM 2376 N N . ILE B 2 13 ? 91.973 118.893 -25.111 1.00 26.53 13 ILE 2 N 1
ATOM 2377 C CA . ILE B 2 13 ? 91.077 119.287 -24.029 1.00 23.17 13 ILE 2 CA 1
ATOM 2378 C C . ILE B 2 13 ? 91.526 118.875 -22.629 1.00 21.61 13 ILE 2 C 1
ATOM 2379 O O . ILE B 2 13 ? 92.180 117.846 -22.456 1.00 21.62 13 ILE 2 O 1
ATOM 2384 N N . ILE B 2 14 ? 91.180 119.692 -21.637 1.00 17.42 14 ILE 2 N 1
ATOM 2385 C CA . ILE B 2 14 ? 91.498 119.388 -20.251 1.00 14.95 14 ILE 2 CA 1
ATOM 2386 C C . ILE B 2 14 ? 90.420 119.934 -19.324 1.00 13.97 14 ILE 2 C 1
ATOM 2387 O O . ILE B 2 14 ? 89.798 120.964 -19.611 1.00 12.90 14 ILE 2 O 1
ATOM 2392 N N . GLN B 2 15 ? 90.133 119.179 -18.273 1.00 10.80 15 GLN 2 N 1
ATOM 2393 C CA . GLN B 2 15 ? 89.192 119.601 -17.254 1.00 10.52 15 GLN 2 CA 1
ATOM 2394 C C . GLN B 2 15 ? 89.901 119.286 -15.952 1.00 10.70 15 GLN 2 C 1
ATOM 2395 O O . GLN B 2 15 ? 90.391 118.172 -15.764 1.00 12.26 15 GLN 2 O 1
ATOM 2401 N N . ILE B 2 16 ? 90.040 120.292 -15.100 1.00 9.89 16 ILE 2 N 1
ATOM 2402 C CA . ILE B 2 16 ? 90.705 120.118 -13.818 1.00 9.93 16 ILE 2 CA 1
ATOM 2403 C C . ILE B 2 16 ? 89.728 120.494 -12.714 1.00 10.66 16 ILE 2 C 1
ATOM 2404 O O . ILE B 2 16 ? 89.254 121.629 -12.668 1.00 10.25 16 ILE 2 O 1
ATOM 2409 N N . THR B 2 17 ? 89.406 119.544 -11.843 1.00 10.26 17 THR 2 N 1
ATOM 2410 C CA . THR B 2 17 ? 88.491 119.804 -10.739 1.00 9.27 17 THR 2 CA 1
ATOM 2411 C C . THR B 2 17 ? 89.242 119.731 -9.414 1.00 10.68 17 THR 2 C 1
ATOM 2412 O O . THR B 2 17 ? 89.961 118.763 -9.144 1.00 11.05 17 THR 2 O 1
ATOM 2416 N N . ARG B 2 18 ? 89.124 120.795 -8.627 1.00 8.94 18 ARG 2 N 1
ATOM 2417 C CA . ARG B 2 18 ? 89.766 120.902 -7.321 1.00 9.21 18 ARG 2 CA 1
ATOM 2418 C C . ARG B 2 18 ? 88.736 121.525 -6.386 1.00 9.85 18 ARG 2 C 1
ATOM 2419 O O . ARG B 2 18 ? 88.339 122.675 -6.582 1.00 10.05 18 ARG 2 O 1
ATOM 2427 N N . GLY B 2 19 ? 88.294 120.775 -5.383 1.00 8.68 19 GLY 2 N 1
ATOM 2428 C CA . GLY B 2 19 ? 87.309 121.300 -4.451 1.00 7.97 19 GLY 2 CA 1
ATOM 2429 C C . GLY B 2 19 ? 86.022 121.664 -5.171 1.00 10.24 19 GLY 2 C 1
ATOM 2430 O O . GLY B 2 19 ? 85.431 120.826 -5.853 1.00 10.76 19 GLY 2 O 1
ATOM 2431 N N . ASP B 2 20 ? 85.619 122.928 -5.079 1.00 8.95 20 ASP 2 N 1
ATOM 2432 C CA . ASP B 2 20 ? 84.394 123.388 -5.731 1.00 8.77 20 ASP 2 CA 1
ATOM 2433 C C . ASP B 2 20 ? 84.669 124.110 -7.046 1.00 8.61 20 ASP 2 C 1
ATOM 2434 O O . ASP B 2 20 ? 83.809 124.833 -7.549 1.00 9.39 20 ASP 2 O 1
ATOM 2439 N N . SER B 2 21 ? 85.875 123.968 -7.578 1.00 8.50 21 SER 2 N 1
ATOM 2440 C CA . SER B 2 21 ? 86.214 124.643 -8.819 1.00 9.25 21 SER 2 CA 1
ATOM 2441 C C . SER B 2 21 ? 86.585 123.689 -9.937 1.00 10.21 21 SER 2 C 1
ATOM 2442 O O . SER B 2 21 ? 87.262 122.686 -9.714 1.00 10.96 21 SER 2 O 1
ATOM 2445 N N . THR B 2 22 ? 86.145 124.021 -11.144 1.00 10.12 22 THR 2 N 1
ATOM 2446 C CA . THR B 2 22 ? 86.442 123.229 -12.325 1.00 9.46 22 THR 2 CA 1
ATOM 2447 C C . THR B 2 22 ? 86.924 124.176 -13.411 1.00 10.06 22 THR 2 C 1
ATOM 2448 O O . THR B 2 22 ? 86.262 125.166 -13.726 1.00 11.44 22 THR 2 O 1
ATOM 2452 N N . ILE B 2 23 ? 88.102 123.894 -13.947 1.00 9.77 23 ILE 2 N 1
ATOM 2453 C CA . ILE B 2 23 ? 88.679 124.710 -14.999 1.00 10.34 23 ILE 2 CA 1
ATOM 2454 C C . ILE B 2 23 ? 88.774 123.904 -16.288 1.00 10.60 23 ILE 2 C 1
ATOM 2455 O O . ILE B 2 23 ? 89.060 122.705 -16.258 1.00 10.52 23 ILE 2 O 1
ATOM 2460 N N . THR B 2 24 ? 88.499 124.551 -17.413 1.00 8.84 24 THR 2 N 1
ATOM 2461 C CA . THR B 2 24 ? 88.571 123.885 -18.706 1.00 9.04 24 THR 2 CA 1
ATOM 2462 C C . THR B 2 24 ? 89.401 124.685 -19.693 1.00 9.74 24 THR 2 C 1
ATOM 2463 O O . THR B 2 24 ? 89.641 125.887 -19.510 1.00 9.62 24 THR 2 O 1
ATOM 2467 N N . SER B 2 25 ? 89.878 123.987 -20.714 1.00 9.28 25 SER 2 N 1
ATOM 2468 C CA . SER B 2 25 ? 90.635 124.581 -21.803 1.00 10.44 25 SER 2 CA 1
ATOM 2469 C C . SER B 2 25 ? 90.459 123.622 -22.962 1.00 11.63 25 SER 2 C 1
ATOM 2470 O O . SER B 2 25 ? 90.543 122.406 -22.783 1.00 12.37 25 SER 2 O 1
ATOM 2473 N N . GLN B 2 26 ? 90.172 124.165 -24.137 1.00 11.60 26 GLN 2 N 1
ATOM 2474 C CA . GLN B 2 26 ? 89.973 123.348 -25.319 1.00 11.90 26 GLN 2 CA 1
ATOM 2475 C C . GLN B 2 26 ? 91.188 123.353 -26.240 1.00 13.36 26 GLN 2 C 1
ATOM 2476 O O . GLN B 2 26 ? 91.138 122.794 -27.333 1.00 16.02 26 GLN 2 O 1
ATOM 2482 N N . ASP B 2 27 ? 92.283 123.959 -25.785 1.00 14.85 27 ASP 2 N 1
ATOM 2483 C CA . ASP B 2 27 ? 93.523 124.027 -26.561 1.00 17.75 27 ASP 2 CA 1
ATOM 2484 C C . ASP B 2 27 ? 94.710 123.996 -25.615 1.00 16.62 27 ASP 2 C 1
ATOM 2485 O O . ASP B 2 27 ? 95.289 125.038 -25.286 1.00 12.42 27 ASP 2 O 1
ATOM 2490 N N . VAL B 2 28 ? 95.052 122.802 -25.155 1.00 15.39 28 VAL 2 N 1
ATOM 2491 C CA . VAL B 2 28 ? 96.165 122.635 -24.237 1.00 17.18 28 VAL 2 CA 1
ATOM 2492 C C . VAL B 2 28 ? 97.351 121.989 -24.936 1.00 17.80 28 VAL 2 C 1
ATOM 2493 O O . VAL B 2 28 ? 97.237 121.503 -26.065 1.00 19.94 28 VAL 2 O 1
ATOM 2497 N N . ALA B 2 29 ? 98.490 122.005 -24.255 1.00 18.72 29 ALA 2 N 1
ATOM 2498 C CA . ALA B 2 29 ? 99.720 121.402 -24.753 1.00 19.78 29 ALA 2 CA 1
ATOM 2499 C C . ALA B 2 29 ? 100.150 120.418 -23.664 1.00 20.64 29 ALA 2 C 1
ATOM 2500 O O . ALA B 2 29 ? 101.240 120.526 -23.100 1.00 20.14 29 ALA 2 O 1
ATOM 2502 N N . ASN B 2 30 ? 99.249 119.494 -23.336 1.00 21.38 30 ASN 2 N 1
ATOM 2503 C CA . ASN B 2 30 ? 99.485 118.485 -22.304 1.00 22.15 30 ASN 2 CA 1
ATOM 2504 C C . ASN B 2 30 ? 99.601 119.208 -20.956 1.00 20.01 30 ASN 2 C 1
ATOM 2505 O O . ASN B 2 30 ? 99.061 120.303 -20.790 1.00 21.61 30 ASN 2 O 1
ATOM 2510 N N . ALA B 2 31 ? 100.273 118.593 -19.990 1.00 16.95 31 ALA 2 N 1
ATOM 2511 C CA . ALA B 2 31 ? 100.455 119.186 -18.675 1.00 15.78 31 ALA 2 CA 1
ATOM 2512 C C . ALA B 2 31 ? 101.798 118.701 -18.161 1.00 15.94 31 ALA 2 C 1
ATOM 2513 O O . ALA B 2 31 ? 102.276 117.640 -18.567 1.00 19.13 31 ALA 2 O 1
ATOM 2515 N N . VAL B 2 32 ? 102.428 119.491 -17.307 1.00 13.67 32 VAL 2 N 1
ATOM 2516 C CA . VAL B 2 32 ? 103.719 119.119 -16.757 1.00 12.02 32 VAL 2 CA 1
ATOM 2517 C C . VAL B 2 32 ? 103.616 118.841 -15.265 1.00 12.33 32 VAL 2 C 1
ATOM 2518 O O . VAL B 2 32 ? 102.988 119.603 -14.533 1.00 12.82 32 VAL 2 O 1
ATOM 2522 N N . VAL B 2 33 ? 104.177 117.718 -14.831 1.00 9.66 33 VAL 2 N 1
ATOM 2523 C CA . VAL B 2 33 ? 104.198 117.383 -13.414 1.00 9.39 33 VAL 2 CA 1
ATOM 2524 C C . VAL B 2 33 ? 105.651 117.606 -13.008 1.00 9.31 33 VAL 2 C 1
ATOM 2525 O O . VAL B 2 33 ? 106.546 116.873 -13.442 1.00 10.01 33 VAL 2 O 1
ATOM 2529 N N . GLY B 2 34 ? 105.881 118.680 -12.263 1.00 8.19 34 GLY 2 N 1
ATOM 2530 C CA . GLY B 2 34 ? 107.216 119.036 -11.821 1.00 7.70 34 GLY 2 CA 1
ATOM 2531 C C . GLY B 2 34 ? 108.031 117.904 -11.232 1.00 9.33 34 GLY 2 C 1
ATOM 2532 O O . GLY B 2 34 ? 107.634 117.280 -10.249 1.00 9.15 34 GLY 2 O 1
ATOM 2533 N N . TYR B 2 35 ? 109.171 117.634 -11.858 1.00 8.74 35 TYR 2 N 1
ATOM 2534 C CA . TYR B 2 35 ? 110.092 116.590 -11.426 1.00 9.30 35 TYR 2 CA 1
ATOM 2535 C C . TYR B 2 35 ? 109.462 115.197 -11.368 1.00 11.02 35 TYR 2 C 1
ATOM 2536 O O . TYR B 2 35 ? 110.003 114.285 -10.742 1.00 12.13 35 TYR 2 O 1
ATOM 2545 N N . GLY B 2 36 ? 108.331 115.039 -12.048 1.00 10.62 36 GLY 2 N 1
ATOM 2546 C CA . GLY B 2 36 ? 107.643 113.763 -12.090 1.00 10.55 36 GLY 2 CA 1
ATOM 2547 C C . GLY B 2 36 ? 107.038 113.292 -10.783 1.00 12.13 36 GLY 2 C 1
ATOM 2548 O O . GLY B 2 36 ? 106.660 112.128 -10.670 1.00 13.50 36 GLY 2 O 1
ATOM 2549 N N . VAL B 2 37 ? 106.915 114.185 -9.806 1.00 10.34 37 VAL 2 N 1
ATOM 2550 C CA . VAL B 2 37 ? 106.353 113.820 -8.514 1.00 8.54 37 VAL 2 CA 1
ATOM 2551 C C . VAL B 2 37 ? 105.033 114.532 -8.256 1.00 9.77 37 VAL 2 C 1
ATOM 2552 O O . VAL B 2 37 ? 104.960 115.760 -8.283 1.00 11.31 37 VAL 2 O 1
ATOM 2556 N N . TRP B 2 38 ? 103.989 113.753 -8.012 1.00 8.51 38 TRP 2 N 1
ATOM 2557 C CA . TRP B 2 38 ? 102.673 114.302 -7.731 1.00 10.24 38 TRP 2 CA 1
ATOM 2558 C C . TRP B 2 38 ? 102.643 114.679 -6.247 1.00 11.01 38 TRP 2 C 1
ATOM 2559 O O . TRP B 2 38 ? 103.206 113.967 -5.408 1.00 12.14 38 TRP 2 O 1
ATOM 2570 N N . PRO B 2 39 ? 102.040 115.832 -5.908 1.00 11.24 39 PRO 2 N 1
ATOM 2571 C CA . PRO B 2 39 ? 101.977 116.250 -4.503 1.00 10.84 39 PRO 2 CA 1
ATOM 2572 C C . PRO B 2 39 ? 101.310 115.228 -3.587 1.00 11.73 39 PRO 2 C 1
ATOM 2573 O O . PRO B 2 39 ? 100.378 114.531 -3.982 1.00 12.08 39 PRO 2 O 1
ATOM 2577 N N . HIS B 2 40 ? 101.812 115.139 -2.363 1.00 10.51 40 HIS 2 N 1
ATOM 2578 C CA . HIS B 2 40 ? 101.296 114.191 -1.387 1.00 12.44 40 HIS 2 CA 1
ATOM 2579 C C . HIS B 2 40 ? 101.545 114.719 0.017 1.00 10.96 40 HIS 2 C 1
ATOM 2580 O O . HIS B 2 40 ? 102.433 115.547 0.231 1.00 11.33 40 HIS 2 O 1
ATOM 2587 N N . TYR B 2 41 ? 100.760 114.230 0.969 1.00 9.32 41 TYR 2 N 1
ATOM 2588 C CA . TYR B 2 41 ? 100.898 114.628 2.359 1.00 8.74 41 TYR 2 CA 1
ATOM 2589 C C . TYR B 2 41 ? 102.203 114.107 2.938 1.00 9.34 41 TYR 2 C 1
ATOM 2590 O O . TYR B 2 41 ? 102.765 113.122 2.453 1.00 10.21 41 TYR 2 O 1
ATOM 2599 N N . LEU B 2 42 ? 102.676 114.776 3.980 1.00 9.22 42 LEU 2 N 1
ATOM 2600 C CA . LEU B 2 42 ? 103.916 114.419 4.653 1.00 10.25 42 LEU 2 CA 1
ATOM 2601 C C . LEU B 2 42 ? 103.777 113.093 5.407 1.00 11.06 42 LEU 2 C 1
ATOM 2602 O O . LEU B 2 42 ? 102.806 112.878 6.139 1.00 10.17 42 LEU 2 O 1
ATOM 2607 N N . THR B 2 43 ? 104.754 112.215 5.225 1.00 11.06 43 THR 2 N 1
ATOM 2608 C CA . THR B 2 43 ? 104.767 110.909 5.870 1.00 10.69 43 THR 2 CA 1
ATOM 2609 C C . THR B 2 43 ? 105.473 110.953 7.227 1.00 11.45 43 THR 2 C 1
ATOM 2610 O O . THR B 2 43 ? 106.355 111.785 7.448 1.00 12.40 43 THR 2 O 1
ATOM 2614 N N . PRO B 2 44 ? 105.124 110.031 8.140 1.00 11.81 44 PRO 2 N 1
ATOM 2615 C CA . PRO B 2 44 ? 105.766 110.016 9.461 1.00 10.97 44 PRO 2 CA 1
ATOM 2616 C C . PRO B 2 44 ? 107.276 109.802 9.413 1.00 11.04 44 PRO 2 C 1
ATOM 2617 O O . PRO B 2 44 ? 107.991 110.204 10.328 1.00 12.31 44 PRO 2 O 1
ATOM 2621 N N . GLN B 2 45 ? 107.767 109.221 8.322 1.00 11.52 45 GLN 2 N 1
ATOM 2622 C CA . GLN B 2 45 ? 109.201 108.978 8.172 1.00 14.17 45 GLN 2 CA 1
ATOM 2623 C C . GLN B 2 45 ? 109.988 110.261 7.916 1.00 13.13 45 GLN 2 C 1
ATOM 2624 O O . GLN B 2 45 ? 111.138 110.376 8.329 1.00 14.25 45 GLN 2 O 1
ATOM 2630 N N . ASP B 2 46 ? 109.364 111.232 7.256 1.00 10.77 46 ASP 2 N 1
ATOM 2631 C CA . ASP B 2 46 ? 110.037 112.486 6.940 1.00 10.31 46 ASP 2 CA 1
ATOM 2632 C C . ASP B 2 46 ? 109.637 113.650 7.841 1.00 10.46 46 ASP 2 C 1
ATOM 2633 O O . ASP B 2 46 ? 110.276 114.702 7.820 1.00 12.07 46 ASP 2 O 1
ATOM 2638 N N . ALA B 2 47 ? 108.593 113.458 8.640 1.00 9.96 47 ALA 2 N 1
ATOM 2639 C CA . ALA B 2 47 ? 108.102 114.502 9.533 1.00 9.97 47 ALA 2 CA 1
ATOM 2640 C C . ALA B 2 47 ? 109.057 114.825 10.680 1.00 11.14 47 ALA 2 C 1
ATOM 2641 O O . ALA B 2 47 ? 109.886 113.997 11.065 1.00 12.73 47 ALA 2 O 1
ATOM 2643 N N . THR B 2 48 ? 108.961 116.052 11.189 1.00 11.03 48 THR 2 N 1
ATOM 2644 C CA . THR B 2 48 ? 109.768 116.482 12.324 1.00 12.02 48 THR 2 CA 1
ATOM 2645 C C . THR B 2 48 ? 108.875 117.147 13.387 1.00 10.27 48 THR 2 C 1
ATOM 2646 O O . THR B 2 48 ? 108.957 116.795 14.564 1.00 9.66 48 THR 2 O 1
ATOM 2650 N N . ALA B 2 49 ? 107.995 118.061 12.974 1.00 8.49 49 ALA 2 N 1
ATOM 2651 C CA . ALA B 2 49 ? 107.073 118.721 13.907 1.00 8.22 49 ALA 2 CA 1
ATOM 2652 C C . ALA B 2 49 ? 106.153 117.614 14.424 1.00 9.63 49 ALA 2 C 1
ATOM 2653 O O . ALA B 2 49 ? 105.623 116.833 13.632 1.00 9.44 49 ALA 2 O 1
ATOM 2655 N N . ILE B 2 50 ? 105.947 117.552 15.736 1.00 10.12 50 ILE 2 N 1
ATOM 2656 C CA . ILE B 2 50 ? 105.145 116.474 16.313 1.00 7.89 50 ILE 2 CA 1
ATOM 2657 C C . ILE B 2 50 ? 103.651 116.662 16.547 1.00 9.12 50 ILE 2 C 1
ATOM 2658 O O . ILE B 2 50 ? 102.967 115.703 16.918 1.00 9.73 50 ILE 2 O 1
ATOM 2663 N N . ASP B 2 51 ? 103.130 117.867 16.358 1.00 7.44 51 ASP 2 N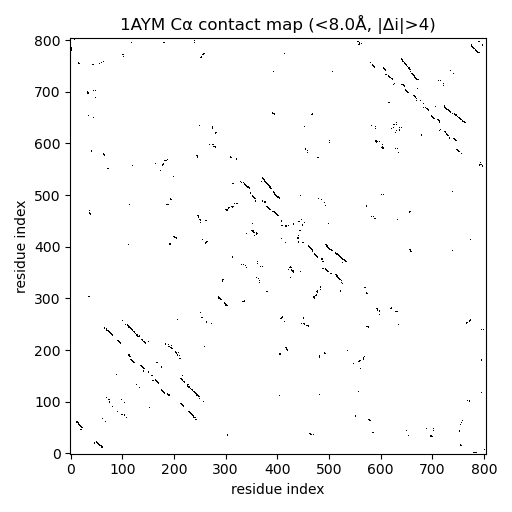 1
ATOM 2664 C CA . ASP B 2 51 ? 101.699 118.067 16.563 1.00 8.37 51 ASP 2 CA 1
ATOM 2665 C C . ASP B 2 51 ? 100.924 117.558 15.347 1.00 9.41 51 ASP 2 C 1
ATOM 2666 O O . ASP B 2 51 ? 101.473 117.452 14.245 1.00 8.75 51 ASP 2 O 1
ATOM 2671 N N . LYS B 2 52 ? 99.671 117.179 15.567 1.00 8.04 52 LYS 2 N 1
ATOM 2672 C CA . LYS B 2 52 ? 98.814 116.668 14.502 1.00 9.95 52 LYS 2 CA 1
ATOM 2673 C C . LYS B 2 52 ? 98.529 117.812 13.511 1.00 10.95 52 LYS 2 C 1
ATOM 2674 O O . LYS B 2 52 ? 98.106 118.897 13.910 1.00 12.68 52 LYS 2 O 1
ATOM 2680 N N . PRO B 2 53 ? 98.789 117.596 12.210 1.00 10.85 53 PRO 2 N 1
ATOM 2681 C CA . PRO B 2 53 ? 98.542 118.653 11.222 1.00 9.57 53 PRO 2 CA 1
ATOM 2682 C C . PRO B 2 53 ? 97.065 118.843 10.903 1.00 9.13 53 PRO 2 C 1
ATOM 2683 O O . PRO B 2 53 ? 96.266 117.912 11.026 1.00 9.62 53 PRO 2 O 1
ATOM 2687 N N . THR B 2 54 ? 96.702 120.055 10.498 1.00 7.87 54 THR 2 N 1
ATOM 2688 C CA . THR B 2 54 ? 95.330 120.327 10.103 1.00 6.64 54 THR 2 CA 1
ATOM 2689 C C . THR B 2 54 ? 95.351 120.265 8.578 1.00 7.99 54 THR 2 C 1
ATOM 2690 O O . THR B 2 54 ? 96.293 120.748 7.942 1.00 7.90 54 THR 2 O 1
ATOM 2694 N N . GLN B 2 55 ? 94.333 119.640 8.000 1.00 8.24 55 GLN 2 N 1
ATOM 2695 C CA . GLN B 2 55 ? 94.231 119.487 6.554 1.00 8.25 55 GLN 2 CA 1
ATOM 2696 C C . GLN B 2 55 ? 92.831 119.924 6.122 1.00 9.34 55 GLN 2 C 1
ATOM 2697 O O . GLN B 2 55 ? 91.902 119.124 6.100 1.00 10.12 55 GLN 2 O 1
ATOM 2703 N N . PRO B 2 56 ? 92.672 121.213 5.766 1.00 9.31 56 PRO 2 N 1
ATOM 2704 C CA . PRO B 2 56 ? 91.404 121.823 5.335 1.00 8.95 56 PRO 2 CA 1
ATOM 2705 C C . PRO B 2 56 ? 90.733 121.156 4.137 1.00 8.72 56 PRO 2 C 1
ATOM 2706 O O . PRO B 2 56 ? 89.553 121.388 3.873 1.00 10.50 56 PRO 2 O 1
ATOM 2710 N N . ASP B 2 57 ? 91.503 120.392 3.374 1.00 8.29 57 ASP 2 N 1
ATOM 2711 C CA . ASP B 2 57 ? 90.982 119.669 2.223 1.00 7.78 57 ASP 2 CA 1
ATOM 2712 C C . ASP B 2 57 ? 90.329 120.558 1.155 1.00 7.73 57 ASP 2 C 1
ATOM 2713 O O . ASP B 2 57 ? 90.963 121.494 0.675 1.00 9.42 57 ASP 2 O 1
ATOM 2718 N N . THR B 2 58 ? 89.054 120.337 0.837 1.00 7.04 58 THR 2 N 1
ATOM 2719 C CA . THR B 2 58 ? 88.393 121.107 -0.230 1.00 7.44 58 THR 2 CA 1
ATOM 2720 C C . THR B 2 58 ? 88.279 122.628 -0.009 1.00 8.96 58 THR 2 C 1
ATOM 2721 O O . THR B 2 58 ? 88.202 123.379 -0.988 1.00 10.12 58 THR 2 O 1
ATOM 2725 N N . SER B 2 59 ? 88.206 123.074 1.240 1.00 8.39 59 SER 2 N 1
ATOM 2726 C CA . SER B 2 59 ? 88.152 124.489 1.513 1.00 8.46 59 SER 2 CA 1
ATOM 2727 C C . SER B 2 59 ? 89.466 125.206 1.210 1.00 8.82 59 SER 2 C 1
ATOM 2728 O O . SER B 2 59 ? 89.461 126.447 1.158 1.00 10.30 59 SER 2 O 1
ATOM 2731 N N . SER B 2 60 ? 90.579 124.469 1.095 1.00 9.45 60 SER 2 N 1
ATOM 2732 C CA . SER B 2 60 ? 91.826 125.125 0.747 1.00 8.25 60 SER 2 CA 1
ATOM 2733 C C . SER B 2 60 ? 92.367 124.656 -0.605 1.00 8.28 60 SER 2 C 1
ATOM 2734 O O . SER B 2 60 ? 92.936 125.448 -1.357 1.00 12.36 60 SER 2 O 1
ATOM 2737 N N . ASN B 2 61 ? 92.143 123.388 -0.926 1.00 8.78 61 ASN 2 N 1
ATOM 2738 C CA . ASN B 2 61 ? 92.650 122.835 -2.162 1.00 7.36 61 ASN 2 CA 1
ATOM 2739 C C . ASN B 2 61 ? 91.651 123.088 -3.284 1.00 8.42 61 ASN 2 C 1
ATOM 2740 O O . ASN B 2 61 ? 90.946 122.170 -3.718 1.00 8.44 61 ASN 2 O 1
ATOM 2745 N N . ARG B 2 62 ? 91.569 124.350 -3.706 1.00 7.59 62 ARG 2 N 1
ATOM 2746 C CA . ARG B 2 62 ? 90.653 124.793 -4.752 1.00 7.86 62 ARG 2 CA 1
ATOM 2747 C C . ARG B 2 62 ? 91.369 125.878 -5.560 1.00 8.19 62 ARG 2 C 1
ATOM 2748 O O . ARG B 2 62 ? 92.360 126.453 -5.101 1.00 8.66 62 ARG 2 O 1
ATOM 2756 N N . PHE B 2 63 ? 90.869 126.162 -6.757 1.00 8.38 63 PHE 2 N 1
ATOM 2757 C CA . PHE B 2 63 ? 91.474 127.184 -7.604 1.00 7.24 63 PHE 2 CA 1
ATOM 2758 C C . PHE B 2 63 ? 91.189 128.606 -7.142 1.00 8.00 63 PHE 2 C 1
ATOM 2759 O O . PHE B 2 63 ? 90.041 128.981 -6.888 1.00 8.54 63 PHE 2 O 1
ATOM 2767 N N . TYR B 2 64 ? 92.250 129.401 -7.055 1.00 8.29 64 TYR 2 N 1
ATOM 2768 C CA . TYR B 2 64 ? 92.155 130.804 -6.675 1.00 7.54 64 TYR 2 CA 1
ATOM 2769 C C . TYR B 2 64 ? 92.685 131.584 -7.873 1.00 7.50 64 TYR 2 C 1
ATOM 2770 O O . TYR B 2 64 ? 93.812 131.353 -8.316 1.00 10.02 64 TYR 2 O 1
ATOM 2779 N N . THR B 2 65 ? 91.853 132.451 -8.436 1.00 8.00 65 THR 2 N 1
ATOM 2780 C CA . THR B 2 65 ? 92.255 133.250 -9.587 1.00 8.20 65 THR 2 CA 1
ATOM 2781 C C . THR B 2 65 ? 92.826 134.594 -9.147 1.00 10.46 65 THR 2 C 1
ATOM 2782 O O . THR B 2 65 ? 92.191 135.344 -8.403 1.00 12.00 65 THR 2 O 1
ATOM 2786 N N . LEU B 2 66 ? 94.044 134.867 -9.599 1.00 10.61 66 LEU 2 N 1
ATOM 2787 C CA . LEU B 2 66 ? 94.760 136.094 -9.282 1.00 12.04 66 LEU 2 CA 1
ATOM 2788 C C . LEU B 2 66 ? 94.306 137.249 -10.177 1.00 12.77 66 LEU 2 C 1
ATOM 2789 O O . LEU B 2 66 ? 93.443 137.077 -11.045 1.00 12.98 66 LEU 2 O 1
ATOM 2794 N N . ASP B 2 67 ? 94.891 138.426 -9.972 1.00 14.76 67 ASP 2 N 1
ATOM 2795 C CA . ASP B 2 67 ? 94.554 139.593 -10.785 1.00 14.91 67 ASP 2 CA 1
ATOM 2796 C C . ASP B 2 67 ? 95.105 139.372 -12.183 1.00 12.08 67 ASP 2 C 1
ATOM 2797 O O . ASP B 2 67 ? 96.242 138.919 -12.340 1.00 13.31 67 ASP 2 O 1
ATOM 2802 N N . SER B 2 68 ? 94.298 139.668 -13.193 1.00 10.66 68 SER 2 N 1
ATOM 2803 C CA . SER B 2 68 ? 94.716 139.506 -14.579 1.00 10.81 68 SER 2 CA 1
ATOM 2804 C C . SER B 2 68 ? 95.703 140.601 -14.973 1.00 11.31 68 SER 2 C 1
ATOM 2805 O O . SER B 2 68 ? 95.713 141.682 -14.385 1.00 11.96 68 SER 2 O 1
ATOM 2808 N N . LYS B 2 69 ? 96.545 140.302 -15.954 1.00 11.68 69 LYS 2 N 1
ATOM 2809 C CA . LYS B 2 69 ? 97.543 141.243 -16.449 1.00 11.47 69 LYS 2 CA 1
ATOM 2810 C C . LYS B 2 69 ? 97.300 141.472 -17.931 1.00 12.27 69 LYS 2 C 1
ATOM 2811 O O . LYS B 2 69 ? 96.691 140.636 -18.598 1.00 14.08 69 LYS 2 O 1
ATOM 2817 N N . MET B 2 70 ? 97.764 142.602 -18.446 1.00 12.70 70 MET 2 N 1
ATOM 2818 C CA . MET B 2 70 ? 97.603 142.900 -19.857 1.00 13.55 70 MET 2 CA 1
ATOM 2819 C C . MET B 2 70 ? 98.913 142.636 -20.574 1.00 12.30 70 MET 2 C 1
ATOM 2820 O O . MET B 2 70 ? 99.975 143.069 -20.128 1.00 12.95 70 MET 2 O 1
ATOM 2825 N N . TRP B 2 71 ? 98.838 141.893 -21.668 1.00 11.97 71 TRP 2 N 1
ATOM 2826 C CA . TRP B 2 71 ? 100.018 141.576 -22.454 1.00 11.91 71 TRP 2 CA 1
ATOM 2827 C C . TRP B 2 71 ? 100.014 142.478 -23.680 1.00 13.55 71 TRP 2 C 1
ATOM 2828 O O . TRP B 2 71 ? 99.039 142.511 -24.435 1.00 14.26 71 TRP 2 O 1
ATOM 2839 N N . ASN B 2 72 ? 101.069 143.263 -23.839 1.00 17.12 72 ASN 2 N 1
ATOM 2840 C CA . ASN B 2 72 ? 101.177 144.132 -25.001 1.00 21.96 72 ASN 2 CA 1
ATOM 2841 C C . ASN B 2 72 ? 102.558 143.998 -25.622 1.00 21.49 72 ASN 2 C 1
ATOM 2842 O O . ASN B 2 72 ? 103.432 143.325 -25.073 1.00 20.06 72 ASN 2 O 1
ATOM 2847 N N . SER B 2 73 ? 102.747 144.639 -26.768 1.00 22.26 73 SER 2 N 1
ATOM 2848 C CA . SER B 2 73 ? 104.000 144.571 -27.508 1.00 24.28 73 SER 2 CA 1
ATOM 2849 C C . SER B 2 73 ? 105.271 144.901 -26.732 1.00 23.32 73 SER 2 C 1
ATOM 2850 O O . SER B 2 73 ? 106.359 144.487 -27.130 1.00 27.57 73 SER 2 O 1
ATOM 2853 N N . THR B 2 74 ? 105.145 145.643 -25.639 1.00 22.95 74 THR 2 N 1
ATOM 2854 C CA . THR B 2 74 ? 106.312 146.020 -24.853 1.00 25.75 74 THR 2 CA 1
ATOM 2855 C C . THR B 2 74 ? 106.486 145.294 -23.517 1.00 25.47 74 THR 2 C 1
ATOM 2856 O O . THR B 2 74 ? 107.398 145.620 -22.751 1.00 27.75 74 THR 2 O 1
ATOM 2860 N N . SER B 2 75 ? 105.623 144.325 -23.227 1.00 21.90 75 SER 2 N 1
ATOM 2861 C CA . SER B 2 75 ? 105.706 143.594 -21.967 1.00 16.62 75 SER 2 CA 1
ATOM 2862 C C . SER B 2 75 ? 107.040 142.883 -21.787 1.00 14.68 75 SER 2 C 1
ATOM 2863 O O . SER B 2 75 ? 107.544 142.248 -22.715 1.00 16.17 75 SER 2 O 1
ATOM 2866 N N . LYS B 2 76 ? 107.613 142.999 -20.595 1.00 13.58 76 LYS 2 N 1
ATOM 2867 C CA . LYS B 2 76 ? 108.885 142.353 -20.299 1.00 14.46 76 LYS 2 CA 1
ATOM 2868 C C . LYS B 2 76 ? 108.718 141.072 -19.492 1.00 12.49 76 LYS 2 C 1
ATOM 2869 O O . LYS B 2 76 ? 109.631 140.249 -19.438 1.00 13.61 76 LYS 2 O 1
ATOM 2875 N N . GLY B 2 77 ? 107.565 140.911 -18.854 1.00 10.90 77 GLY 2 N 1
ATOM 2876 C CA . GLY B 2 77 ? 107.334 139.711 -18.075 1.00 11.22 77 GLY 2 CA 1
ATOM 2877 C C . GLY B 2 77 ? 106.642 139.974 -16.756 1.00 11.73 77 GLY 2 C 1
ATOM 2878 O O . GLY B 2 77 ? 106.379 141.127 -16.400 1.00 12.17 77 GLY 2 O 1
ATOM 2879 N N . TRP B 2 78 ? 106.337 138.898 -16.039 1.00 12.12 78 TRP 2 N 1
ATOM 2880 C CA . TRP B 2 78 ? 105.664 138.975 -14.749 1.00 10.60 78 TRP 2 CA 1
ATOM 2881 C C . TRP B 2 78 ? 106.110 137.800 -13.897 1.00 11.71 78 TRP 2 C 1
ATOM 2882 O O . TRP B 2 78 ? 106.502 136.760 -14.427 1.00 11.49 78 TRP 2 O 1
ATOM 2893 N N . TRP B 2 79 ? 106.062 137.964 -12.581 1.00 10.29 79 TRP 2 N 1
ATOM 2894 C CA . TRP B 2 79 ? 106.384 136.872 -11.677 1.00 10.37 79 TRP 2 CA 1
ATOM 2895 C C . TRP B 2 79 ? 105.593 136.972 -10.389 1.00 11.06 79 TRP 2 C 1
ATOM 2896 O O . TRP B 2 79 ? 105.204 138.059 -9.965 1.00 11.53 79 TRP 2 O 1
ATOM 2907 N N . TRP B 2 80 ? 105.273 135.810 -9.837 1.00 10.18 80 TRP 2 N 1
ATOM 2908 C CA . TRP B 2 80 ? 104.535 135.688 -8.586 1.00 9.14 80 TRP 2 CA 1
ATOM 2909 C C . TRP B 2 80 ? 105.318 134.683 -7.765 1.00 9.72 80 TRP 2 C 1
ATOM 2910 O O . TRP B 2 80 ? 106.035 133.847 -8.319 1.00 11.52 80 TRP 2 O 1
ATOM 2921 N N . LYS B 2 81 ? 105.218 134.780 -6.449 1.00 9.98 81 LYS 2 N 1
ATOM 2922 C CA . LYS B 2 81 ? 105.904 133.843 -5.583 1.00 8.93 81 LYS 2 CA 1
ATOM 2923 C C . LYS B 2 81 ? 104.859 133.111 -4.756 1.00 9.57 81 LYS 2 C 1
ATOM 2924 O O . LYS B 2 81 ? 103.818 133.673 -4.419 1.00 10.07 81 LYS 2 O 1
ATOM 2930 N N . LEU B 2 82 ? 105.104 131.833 -4.505 1.00 8.70 82 LEU 2 N 1
ATOM 2931 C CA . LEU B 2 82 ? 104.193 130.991 -3.736 1.00 9.72 82 LEU 2 CA 1
ATOM 2932 C C . LEU B 2 82 ? 104.911 130.594 -2.454 1.00 7.91 82 LEU 2 C 1
ATOM 2933 O O . LEU B 2 82 ? 106.080 130.201 -2.496 1.00 9.20 82 LEU 2 O 1
ATOM 2938 N N . PRO B 2 83 ? 104.176 130.499 -1.334 1.00 7.68 83 PRO 2 N 1
ATOM 2939 C CA . PRO B 2 83 ? 102.743 130.775 -1.179 1.00 7.02 83 PRO 2 CA 1
ATOM 2940 C C . PRO B 2 83 ? 102.269 132.224 -1.100 1.00 8.69 83 PRO 2 C 1
ATOM 2941 O O . PRO B 2 83 ? 101.063 132.470 -0.993 1.00 8.96 83 PRO 2 O 1
ATOM 2945 N N . ASP B 2 84 ? 103.192 133.179 -1.183 1.00 8.87 84 ASP 2 N 1
ATOM 2946 C CA . ASP B 2 84 ? 102.856 134.606 -1.099 1.00 8.70 84 ASP 2 CA 1
ATOM 2947 C C . ASP B 2 84 ? 101.651 135.081 -1.915 1.00 9.79 84 ASP 2 C 1
ATOM 2948 O O . ASP B 2 84 ? 100.800 135.813 -1.403 1.00 11.26 84 ASP 2 O 1
ATOM 2953 N N . ALA B 2 85 ? 101.558 134.652 -3.170 1.00 9.11 85 ALA 2 N 1
ATOM 2954 C CA . ALA B 2 85 ? 100.462 135.063 -4.039 1.00 8.93 85 ALA 2 CA 1
ATOM 2955 C C . ALA B 2 85 ? 99.074 134.685 -3.518 1.00 10.60 85 ALA 2 C 1
ATOM 2956 O O . ALA B 2 85 ? 98.075 135.298 -3.903 1.00 10.88 85 ALA 2 O 1
ATOM 2958 N N . LEU B 2 86 ? 99.012 133.690 -2.637 1.00 9.95 86 LEU 2 N 1
ATOM 2959 C CA . LEU B 2 86 ? 97.740 133.226 -2.090 1.00 9.58 86 LEU 2 CA 1
ATOM 2960 C C . LEU B 2 86 ? 97.521 133.590 -0.623 1.00 9.16 86 LEU 2 C 1
ATOM 2961 O O . LEU B 2 86 ? 96.570 133.110 -0.004 1.00 9.40 86 LEU 2 O 1
ATOM 2966 N N . LYS B 2 87 ? 98.348 134.479 -0.083 1.00 9.05 87 LYS 2 N 1
ATOM 2967 C CA . LYS B 2 87 ? 98.240 134.867 1.326 1.00 10.29 87 LYS 2 CA 1
ATOM 2968 C C . LYS B 2 87 ? 96.895 135.472 1.696 1.00 11.34 87 LYS 2 C 1
ATOM 2969 O O . LYS B 2 87 ? 96.499 135.463 2.861 1.00 11.02 87 LYS 2 O 1
ATOM 2975 N N A ASP B 2 88 ? 96.181 135.957 0.689 0.50 12.94 88 ASP 2 N 1
ATOM 2976 N N B ASP B 2 88 ? 96.176 135.957 0.691 0.50 13.39 88 ASP 2 N 1
ATOM 2977 C CA A ASP B 2 88 ? 94.888 136.581 0.910 0.50 14.77 88 ASP 2 CA 1
ATOM 2978 C CA B ASP B 2 88 ? 94.874 136.575 0.898 0.50 14.92 88 ASP 2 CA 1
ATOM 2979 C C A ASP B 2 88 ? 93.737 135.800 0.285 0.50 14.36 88 ASP 2 C 1
ATOM 2980 C C B ASP B 2 88 ? 93.734 135.800 0.281 0.50 15.23 88 ASP 2 C 1
ATOM 2981 O O A ASP B 2 88 ? 92.639 136.337 0.085 0.50 14.44 88 ASP 2 O 1
ATOM 2982 O O B ASP B 2 88 ? 92.640 136.346 0.089 0.50 14.54 88 ASP 2 O 1
ATOM 2991 N N . MET B 2 89 ? 93.983 134.535 -0.027 1.00 13.27 89 MET 2 N 1
ATOM 2992 C CA . MET B 2 89 ? 92.975 133.707 -0.641 1.00 11.28 89 MET 2 CA 1
ATOM 2993 C C . MET B 2 89 ? 92.239 132.782 0.307 1.00 10.52 89 MET 2 C 1
ATOM 2994 O O . MET B 2 89 ? 92.740 131.721 0.664 1.00 11.36 89 MET 2 O 1
ATOM 2999 N N . GLY B 2 90 ? 91.054 133.219 0.721 1.00 9.24 90 GLY 2 N 1
ATOM 3000 C CA . GLY B 2 90 ? 90.200 132.438 1.595 1.00 8.58 90 GLY 2 CA 1
ATOM 3001 C C . GLY B 2 90 ? 90.829 131.662 2.735 1.00 8.91 90 GLY 2 C 1
ATOM 3002 O O . GLY B 2 90 ? 91.697 132.161 3.453 1.00 9.91 90 GLY 2 O 1
ATOM 3003 N N . ILE B 2 91 ? 90.371 130.424 2.889 1.00 8.83 91 ILE 2 N 1
ATOM 3004 C CA . ILE B 2 91 ? 90.833 129.531 3.946 1.00 7.74 91 ILE 2 CA 1
ATOM 3005 C C . ILE B 2 91 ? 92.322 129.189 3.869 1.00 8.59 91 ILE 2 C 1
ATOM 3006 O O . ILE B 2 91 ? 92.969 129.011 4.905 1.00 9.31 91 ILE 2 O 1
ATOM 3011 N N . PHE B 2 92 ? 92.877 129.112 2.663 1.00 7.05 92 PHE 2 N 1
ATOM 3012 C CA . PHE B 2 92 ? 94.301 128.821 2.524 1.00 7.73 92 PHE 2 CA 1
ATOM 3013 C C . PHE B 2 92 ? 95.093 129.963 3.158 1.00 9.39 92 PHE 2 C 1
ATOM 3014 O O . PHE B 2 92 ? 96.002 129.732 3.957 1.00 9.97 92 PHE 2 O 1
ATOM 3022 N N . GLY B 2 93 ? 94.706 131.192 2.823 1.00 9.28 93 GLY 2 N 1
ATOM 3023 C CA . GLY B 2 93 ? 95.376 132.363 3.356 1.00 7.33 93 GLY 2 CA 1
ATOM 3024 C C . GLY B 2 93 ? 95.317 132.431 4.869 1.00 8.26 93 GLY 2 C 1
ATOM 3025 O O . GLY B 2 93 ? 96.333 132.675 5.524 1.00 10.42 93 GLY 2 O 1
ATOM 3026 N N . GLU B 2 94 ? 94.137 132.193 5.432 1.00 6.91 94 GLU 2 N 1
ATOM 3027 C CA . GLU B 2 94 ? 93.963 132.230 6.881 1.00 7.59 94 GLU 2 CA 1
ATOM 3028 C C . GLU B 2 94 ? 94.879 131.228 7.577 1.00 8.66 94 GLU 2 C 1
ATOM 3029 O O . GLU B 2 94 ? 95.570 131.561 8.545 1.00 9.42 94 GLU 2 O 1
ATOM 3035 N N . ASN B 2 95 ? 94.895 130.002 7.070 1.00 8.87 95 ASN 2 N 1
ATOM 3036 C CA . ASN B 2 95 ? 95.716 128.951 7.649 1.00 8.94 95 ASN 2 CA 1
ATOM 3037 C C . ASN B 2 95 ? 97.204 129.247 7.642 1.00 9.23 95 ASN 2 C 1
ATOM 3038 O O . ASN B 2 95 ? 97.894 128.933 8.615 1.00 9.71 95 ASN 2 O 1
ATOM 3043 N N . MET B 2 96 ? 97.705 129.882 6.583 1.00 10.02 96 MET 2 N 1
ATOM 3044 C CA . MET B 2 96 ? 99.132 130.173 6.535 1.00 11.09 96 MET 2 CA 1
ATOM 3045 C C . MET B 2 96 ? 99.599 131.210 7.559 1.00 10.27 96 MET 2 C 1
ATOM 3046 O O . MET B 2 96 ? 100.767 131.207 7.949 1.00 12.49 96 MET 2 O 1
ATOM 3051 N N . PHE B 2 97 ? 98.685 132.043 8.048 1.00 8.79 97 PHE 2 N 1
ATOM 3052 C CA . PHE B 2 97 ? 99.041 133.046 9.049 1.00 8.92 97 PHE 2 CA 1
ATOM 3053 C C . PHE B 2 97 ? 98.781 132.604 10.488 1.00 9.30 97 PHE 2 C 1
ATOM 3054 O O . PHE B 2 97 ? 99.461 133.057 11.411 1.00 10.84 97 PHE 2 O 1
ATOM 3062 N N . TYR B 2 98 ? 97.800 131.729 10.681 1.00 6.67 98 TYR 2 N 1
ATOM 3063 C CA . TYR B 2 98 ? 97.482 131.221 12.012 1.00 6.06 98 TYR 2 CA 1
ATOM 3064 C C . TYR B 2 98 ? 98.440 130.122 12.458 1.00 7.49 98 TYR 2 C 1
ATOM 3065 O O . TYR B 2 98 ? 98.458 129.748 13.630 1.00 9.67 98 TYR 2 O 1
ATOM 3074 N N . HIS B 2 99 ? 99.201 129.571 11.517 1.00 6.28 99 HIS 2 N 1
ATOM 3075 C CA . HIS B 2 99 ? 100.134 128.498 11.830 1.00 6.40 99 HIS 2 CA 1
ATOM 3076 C C . HIS B 2 99 ? 101.560 128.867 11.489 1.00 7.59 99 HIS 2 C 1
ATOM 3077 O O . HIS B 2 99 ? 101.821 129.546 10.493 1.00 10.21 99 HIS 2 O 1
ATOM 3084 N N . PHE B 2 100 ? 102.483 128.397 12.315 1.00 6.56 100 PHE 2 N 1
ATOM 3085 C CA . PHE B 2 100 ? 103.891 128.636 12.084 1.00 7.22 100 PHE 2 CA 1
ATOM 3086 C C . PHE B 2 100 ? 104.326 127.880 10.826 1.00 8.40 100 PHE 2 C 1
ATOM 3087 O O . PHE B 2 100 ? 104.967 128.451 9.943 1.00 9.88 100 PHE 2 O 1
ATOM 3095 N N . LEU B 2 101 ? 103.922 126.615 10.728 1.00 8.38 101 LEU 2 N 1
ATOM 3096 C CA . LEU B 2 101 ? 104.307 125.765 9.606 1.00 8.71 101 LEU 2 CA 1
ATOM 3097 C C . LEU B 2 101 ? 103.204 125.445 8.612 1.00 7.91 101 LEU 2 C 1
ATOM 3098 O O . LEU B 2 101 ? 102.037 125.289 8.980 1.00 8.59 101 LEU 2 O 1
ATOM 3103 N N . GLY B 2 102 ? 103.609 125.288 7.359 1.00 7.46 102 GLY 2 N 1
ATOM 3104 C CA . GLY B 2 102 ? 102.690 124.958 6.291 1.00 5.96 102 GLY 2 CA 1
ATOM 3105 C C . GLY B 2 102 ? 103.423 124.127 5.256 1.00 7.80 102 GLY 2 C 1
ATOM 3106 O O . GLY B 2 102 ? 104.655 124.101 5.228 1.00 8.68 102 GLY 2 O 1
ATOM 3107 N N . ARG B 2 103 ? 102.665 123.427 4.424 1.00 8.19 103 ARG 2 N 1
ATOM 3108 C CA . ARG B 2 103 ? 103.225 122.581 3.380 1.00 8.91 103 ARG 2 CA 1
ATOM 3109 C C . ARG B 2 103 ? 102.144 122.459 2.310 1.00 9.10 103 ARG 2 C 1
ATOM 3110 O O . ARG B 2 103 ? 100.967 122.299 2.638 1.00 10.89 103 ARG 2 O 1
ATOM 3118 N N . SER B 2 104 ? 102.531 122.540 1.039 1.00 7.73 104 SER 2 N 1
ATOM 3119 C CA . SER B 2 104 ? 101.557 122.466 -0.042 1.00 7.24 104 SER 2 CA 1
ATOM 3120 C C . SER B 2 104 ? 102.206 122.298 -1.418 1.00 9.22 104 SER 2 C 1
ATOM 3121 O O . SER B 2 104 ? 103.341 122.727 -1.652 1.00 8.06 104 SER 2 O 1
ATOM 3124 N N . GLY B 2 105 ? 101.432 121.652 -2.273 1.00 9.65 105 GLY 2 N 1
ATOM 3125 C CA . GLY B 2 105 ? 101.758 121.461 -3.692 1.00 7.02 105 GLY 2 CA 1
ATOM 3126 C C . GLY B 2 105 ? 100.821 122.390 -4.448 1.00 8.53 105 GLY 2 C 1
ATOM 3127 O O . GLY B 2 105 ? 99.967 123.050 -3.845 1.00 7.87 105 GLY 2 O 1
ATOM 3128 N N . TYR B 2 106 ? 100.944 122.472 -5.753 1.00 6.88 106 TYR 2 N 1
ATOM 3129 C CA . TYR B 2 106 ? 100.059 123.377 -6.507 1.00 7.61 106 TYR 2 CA 1
ATOM 3130 C C . TYR B 2 106 ? 99.821 122.938 -7.946 1.00 8.91 106 TYR 2 C 1
ATOM 3131 O O . TYR B 2 106 ? 100.671 122.297 -8.573 1.00 9.29 106 TYR 2 O 1
ATOM 3140 N N . THR B 2 107 ? 98.645 123.308 -8.410 1.00 8.44 107 THR 2 N 1
ATOM 3141 C CA . THR B 2 107 ? 98.270 123.180 -9.816 1.00 8.03 107 THR 2 CA 1
ATOM 3142 C C . THR B 2 107 ? 98.197 124.603 -10.332 1.00 8.39 107 THR 2 C 1
ATOM 3143 O O . THR B 2 107 ? 97.378 125.403 -9.866 1.00 6.50 107 THR 2 O 1
ATOM 3147 N N . VAL B 2 108 ? 99.076 124.919 -11.245 1.00 8.66 108 VAL 2 N 1
ATOM 3148 C CA . VAL B 2 108 ? 99.110 126.261 -11.831 1.00 7.75 108 VAL 2 CA 1
ATOM 3149 C C . VAL B 2 108 ? 98.534 126.202 -13.234 1.00 8.99 108 VAL 2 C 1
ATOM 3150 O O . VAL B 2 108 ? 98.988 125.423 -14.078 1.00 10.23 108 VAL 2 O 1
ATOM 3154 N N . HIS B 2 109 ? 97.533 127.019 -13.464 1.00 7.94 109 HIS 2 N 1
ATOM 3155 C CA . HIS B 2 109 ? 96.882 127.074 -14.774 1.00 7.53 109 HIS 2 CA 1
ATOM 3156 C C . HIS B 2 109 ? 96.903 128.508 -15.300 1.00 7.41 109 HIS 2 C 1
ATOM 3157 O O . HIS B 2 109 ? 96.150 129.371 -14.831 1.00 8.10 109 HIS 2 O 1
ATOM 3164 N N . VAL B 2 110 ? 97.781 128.726 -16.264 1.00 7.40 110 VAL 2 N 1
ATOM 3165 C CA . VAL B 2 110 ? 97.927 130.041 -16.903 1.00 7.43 110 VAL 2 CA 1
ATOM 3166 C C . VAL B 2 110 ? 97.037 130.091 -18.140 1.00 8.99 110 VAL 2 C 1
ATOM 3167 O O . VAL B 2 110 ? 97.052 129.176 -18.966 1.00 8.74 110 VAL 2 O 1
ATOM 3171 N N . GLN B 2 111 ? 96.272 131.168 -18.262 1.00 8.23 111 GLN 2 N 1
ATOM 3172 C CA . GLN B 2 111 ? 95.317 131.331 -19.347 1.00 7.28 111 GLN 2 CA 1
ATOM 3173 C C . GLN B 2 111 ? 95.577 132.539 -20.235 1.00 8.12 111 GLN 2 C 1
ATOM 3174 O O . GLN B 2 111 ? 95.765 133.650 -19.741 1.00 9.20 111 GLN 2 O 1
ATOM 3180 N N . CYS B 2 112 ? 95.548 132.322 -21.546 1.00 8.17 112 CYS 2 N 1
ATOM 3181 C CA . CYS B 2 112 ? 95.744 133.401 -22.507 1.00 8.46 112 CYS 2 CA 1
ATOM 3182 C C . CYS B 2 112 ? 95.235 133.030 -23.894 1.00 8.60 112 CYS 2 C 1
ATOM 3183 O O . CYS B 2 112 ? 95.855 132.231 -24.598 1.00 9.63 112 CYS 2 O 1
ATOM 3186 N N . ASN B 2 113 ? 94.085 133.579 -24.264 1.00 7.83 113 ASN 2 N 1
ATOM 3187 C CA . ASN B 2 113 ? 93.513 133.326 -25.581 1.00 8.27 113 ASN 2 CA 1
ATOM 3188 C C . ASN B 2 113 ? 93.626 134.586 -26.429 1.00 9.21 113 ASN 2 C 1
ATOM 3189 O O . ASN B 2 113 ? 93.665 135.701 -25.901 1.00 9.09 113 ASN 2 O 1
ATOM 3194 N N . ALA B 2 114 ? 93.750 134.396 -27.736 1.00 9.08 114 ALA 2 N 1
ATOM 3195 C CA . ALA B 2 114 ? 93.848 135.495 -28.686 1.00 8.44 114 ALA 2 CA 1
ATOM 3196 C C . ALA B 2 114 ? 93.019 135.116 -29.915 1.00 8.81 114 ALA 2 C 1
ATOM 3197 O O . ALA B 2 114 ? 91.794 135.070 -29.839 1.00 11.63 114 ALA 2 O 1
ATOM 3199 N N . SER B 2 115 ? 93.669 134.839 -31.040 1.00 7.83 115 SER 2 N 1
ATOM 3200 C CA . SER B 2 115 ? 92.957 134.442 -32.249 1.00 9.46 115 SER 2 CA 1
ATOM 3201 C C . SER B 2 115 ? 93.952 133.775 -33.177 1.00 9.89 115 SER 2 C 1
ATOM 3202 O O . SER B 2 115 ? 95.163 133.819 -32.938 1.00 9.50 115 SER 2 O 1
ATOM 3205 N N . LYS B 2 116 ? 93.448 133.222 -34.270 1.00 10.08 116 LYS 2 N 1
ATOM 3206 C CA . LYS B 2 116 ? 94.293 132.550 -35.239 1.00 10.40 116 LYS 2 CA 1
ATOM 3207 C C . LYS B 2 116 ? 95.075 133.520 -36.108 1.00 11.33 116 LYS 2 C 1
ATOM 3208 O O . LYS B 2 116 ? 95.839 133.104 -36.978 1.00 12.12 116 LYS 2 O 1
ATOM 3214 N N . PHE B 2 117 ? 94.886 134.814 -35.861 1.00 11.59 117 PHE 2 N 1
ATOM 3215 C CA . PHE B 2 117 ? 95.589 135.860 -36.596 1.00 11.50 117 PHE 2 CA 1
ATOM 3216 C C . PHE B 2 117 ? 96.530 136.646 -35.685 1.00 11.50 117 PHE 2 C 1
ATOM 3217 O O . PHE B 2 117 ? 97.047 137.696 -36.062 1.00 11.17 117 PHE 2 O 1
ATOM 3225 N N . HIS B 2 118 ? 96.724 136.134 -34.473 1.00 9.41 118 HIS 2 N 1
ATOM 3226 C CA . HIS B 2 118 ? 97.619 136.737 -33.495 1.00 8.03 118 HIS 2 CA 1
ATOM 3227 C C . HIS B 2 118 ? 98.806 135.793 -33.381 1.00 8.91 118 HIS 2 C 1
ATOM 3228 O O . HIS B 2 118 ? 98.695 134.605 -33.695 1.00 9.16 118 HIS 2 O 1
ATOM 3235 N N . GLN B 2 119 ? 99.935 136.314 -32.923 1.00 7.60 119 GLN 2 N 1
ATOM 3236 C CA . GLN B 2 119 ? 101.118 135.495 -32.716 1.00 7.19 119 GLN 2 CA 1
ATOM 3237 C C . GLN B 2 119 ? 101.816 136.032 -31.480 1.00 8.74 119 GLN 2 C 1
ATOM 3238 O O . GLN B 2 119 ? 101.687 137.214 -31.148 1.00 10.26 119 GLN 2 O 1
ATOM 3244 N N . GLY B 2 120 ? 102.497 135.147 -30.770 1.00 8.67 120 GLY 2 N 1
ATOM 3245 C CA . GLY B 2 120 ? 103.192 135.527 -29.559 1.00 8.45 120 GLY 2 CA 1
ATOM 3246 C C . GLY B 2 120 ? 103.484 134.262 -28.788 1.00 9.47 120 GLY 2 C 1
ATOM 3247 O O . GLY B 2 120 ? 102.803 133.250 -28.974 1.00 11.44 120 GLY 2 O 1
ATOM 3248 N N . THR B 2 121 ? 104.478 134.310 -27.911 1.00 10.27 121 THR 2 N 1
ATOM 3249 C CA . THR B 2 121 ? 104.848 133.136 -27.140 1.00 9.23 121 THR 2 CA 1
ATOM 3250 C C . THR B 2 121 ? 105.287 133.514 -25.738 1.00 9.96 121 THR 2 C 1
ATOM 3251 O O . THR B 2 121 ? 106.162 134.367 -25.551 1.00 10.44 121 THR 2 O 1
ATOM 3255 N N . LEU B 2 122 ? 104.666 132.869 -24.759 1.00 9.23 122 LEU 2 N 1
ATOM 3256 C CA . LEU B 2 122 ? 104.973 133.083 -23.357 1.00 8.09 122 LEU 2 CA 1
ATOM 3257 C C . LEU B 2 122 ? 105.703 131.861 -22.819 1.00 8.46 122 LEU 2 C 1
ATOM 3258 O O . LEU B 2 122 ? 105.313 130.728 -23.102 1.00 8.84 122 LEU 2 O 1
ATOM 3263 N N . LEU B 2 123 ? 106.783 132.091 -22.083 1.00 8.33 123 LEU 2 N 1
ATOM 3264 C CA . LEU B 2 123 ? 107.523 131.009 -21.451 1.00 8.13 123 LEU 2 CA 1
ATOM 3265 C C . LEU B 2 123 ? 107.024 131.016 -20.006 1.00 7.88 123 LEU 2 C 1
ATOM 3266 O O . LEU B 2 123 ? 107.150 132.025 -19.312 1.00 9.79 123 LEU 2 O 1
ATOM 3271 N N . VAL B 2 124 ? 106.388 129.926 -19.589 1.00 8.58 124 VAL 2 N 1
ATOM 3272 C CA . VAL B 2 124 ? 105.844 129.797 -18.236 1.00 6.65 124 VAL 2 CA 1
ATOM 3273 C C . VAL B 2 124 ? 106.742 128.835 -17.464 1.00 7.31 124 VAL 2 C 1
ATOM 3274 O O . VAL B 2 124 ? 106.837 127.658 -17.813 1.00 8.17 124 VAL 2 O 1
ATOM 3278 N N . VAL B 2 125 ? 107.389 129.328 -16.414 1.00 7.42 125 VAL 2 N 1
ATOM 3279 C CA . VAL B 2 125 ? 108.317 128.512 -15.634 1.00 7.96 125 VAL 2 CA 1
ATOM 3280 C C . VAL B 2 125 ? 108.050 128.526 -14.136 1.00 9.13 125 VAL 2 C 1
ATOM 3281 O O . VAL B 2 125 ? 107.671 129.553 -13.573 1.00 8.92 125 VAL 2 O 1
ATOM 3285 N N . MET B 2 126 ? 108.266 127.381 -13.498 1.00 7.81 126 MET 2 N 1
ATOM 3286 C CA . MET B 2 126 ? 108.109 127.249 -12.054 1.00 7.86 126 MET 2 CA 1
ATOM 3287 C C . MET B 2 126 ? 109.525 127.008 -11.530 1.00 7.48 126 MET 2 C 1
ATOM 3288 O O . MET B 2 126 ? 110.155 125.994 -11.844 1.00 8.83 126 MET 2 O 1
ATOM 3293 N N . ILE B 2 127 ? 110.037 127.972 -10.773 1.00 8.11 127 ILE 2 N 1
ATOM 3294 C CA . ILE B 2 127 ? 111.393 127.908 -10.239 1.00 7.14 127 ILE 2 CA 1
ATOM 3295 C C . ILE B 2 127 ? 111.438 127.701 -8.731 1.00 7.67 127 ILE 2 C 1
ATOM 3296 O O . ILE B 2 127 ? 110.787 128.429 -7.981 1.00 7.88 127 ILE 2 O 1
ATOM 3301 N N . PRO B 2 128 ? 112.159 126.666 -8.270 1.00 8.79 128 PRO 2 N 1
ATOM 3302 C CA . PRO B 2 128 ? 112.269 126.409 -6.832 1.00 7.47 128 PRO 2 CA 1
ATOM 3303 C C . PRO B 2 128 ? 113.400 127.292 -6.289 1.00 6.84 128 PRO 2 C 1
ATOM 3304 O O . PRO B 2 128 ? 114.445 127.434 -6.934 1.00 8.28 128 PRO 2 O 1
ATOM 3308 N N . GLU B 2 129 ? 113.170 127.926 -5.142 1.00 6.92 129 GLU 2 N 1
ATOM 3309 C CA . GLU B 2 129 ? 114.163 128.808 -4.517 1.00 6.85 129 GLU 2 CA 1
ATOM 3310 C C . GLU B 2 129 ? 114.707 129.874 -5.475 1.00 7.53 129 GLU 2 C 1
ATOM 3311 O O . GLU B 2 129 ? 115.918 129.952 -5.713 1.00 8.18 129 GLU 2 O 1
ATOM 3317 N N . HIS B 2 130 ? 113.822 130.674 -6.057 1.00 7.64 130 HIS 2 N 1
ATOM 3318 C CA . HIS B 2 130 ? 114.261 131.718 -6.971 1.00 7.99 130 HIS 2 CA 1
ATOM 3319 C C . HIS B 2 130 ? 114.757 132.897 -6.134 1.00 8.80 130 HIS 2 C 1
ATOM 3320 O O . HIS B 2 130 ? 114.011 133.846 -5.876 1.00 9.18 130 HIS 2 O 1
ATOM 3327 N N . GLN B 2 131 ? 116.005 132.805 -5.685 1.00 9.60 131 GLN 2 N 1
ATOM 3328 C CA . GLN B 2 131 ? 116.615 133.845 -4.860 1.00 9.63 131 GLN 2 CA 1
ATOM 3329 C C . GLN B 2 131 ? 117.019 134.998 -5.769 1.00 10.34 131 GLN 2 C 1
ATOM 3330 O O . GLN B 2 131 ? 117.987 134.897 -6.521 1.00 11.32 131 GLN 2 O 1
ATOM 3336 N N . LEU B 2 132 ? 116.253 136.082 -5.703 1.00 10.27 132 LEU 2 N 1
ATOM 3337 C CA . LEU B 2 132 ? 116.481 137.255 -6.535 1.00 11.59 132 LEU 2 CA 1
ATOM 3338 C C . LEU B 2 132 ? 117.716 138.056 -6.147 1.00 12.25 132 LEU 2 C 1
ATOM 3339 O O . LEU B 2 132 ? 118.131 138.086 -4.985 1.00 12.19 132 LEU 2 O 1
ATOM 3344 N N . ALA B 2 133 ? 118.257 138.688 -7.171 1.00 13.30 133 ALA 2 N 1
ATOM 3345 C CA . ALA B 2 133 ? 119.449 139.521 -7.048 1.00 13.42 133 ALA 2 CA 1
ATOM 3346 C C . ALA B 2 133 ? 119.077 140.994 -7.204 1.00 14.42 133 ALA 2 C 1
ATOM 3347 O O . ALA B 2 133 ? 117.992 141.333 -7.692 1.00 14.64 133 ALA 2 O 1
ATOM 3349 N N . THR B 2 134 ? 119.984 141.822 -6.742 1.00 15.26 134 THR 2 N 1
ATOM 3350 C CA . THR B 2 134 ? 119.906 143.271 -6.934 1.00 14.87 134 THR 2 CA 1
ATOM 3351 C C . THR B 2 134 ? 121.047 143.585 -7.880 1.00 16.36 134 THR 2 C 1
ATOM 3352 O O . THR B 2 134 ? 122.021 142.825 -7.963 1.00 15.06 134 THR 2 O 1
ATOM 3356 N N . VAL B 2 135 ? 120.936 144.665 -8.601 1.00 17.96 135 VAL 2 N 1
ATOM 3357 C CA . VAL B 2 135 ? 121.980 145.022 -9.567 1.00 17.78 135 VAL 2 CA 1
ATOM 3358 C C . VAL B 2 135 ? 122.673 146.320 -9.169 1.00 19.82 135 VAL 2 C 1
ATOM 3359 O O . VAL B 2 135 ? 122.023 147.325 -8.870 1.00 19.73 135 VAL 2 O 1
ATOM 3363 N N . ASN B 2 136 ? 123.986 146.247 -9.177 1.00 20.39 136 ASN 2 N 1
ATOM 3364 C CA . ASN B 2 136 ? 124.860 147.393 -8.883 1.00 22.65 136 ASN 2 CA 1
ATOM 3365 C C . ASN B 2 136 ? 124.559 148.041 -7.535 1.00 23.72 136 ASN 2 C 1
ATOM 3366 O O . ASN B 2 136 ? 124.684 149.256 -7.394 1.00 27.22 136 ASN 2 O 1
ATOM 3371 N N . LYS B 2 137 ? 124.187 147.244 -6.539 1.00 22.96 137 LYS 2 N 1
ATOM 3372 C CA . LYS B 2 137 ? 123.872 147.786 -5.221 1.00 21.65 137 LYS 2 CA 1
ATOM 3373 C C . LYS B 2 137 ? 124.690 147.135 -4.118 1.00 21.79 137 LYS 2 C 1
ATOM 3374 O O . LYS B 2 137 ? 124.292 147.127 -2.953 1.00 24.67 137 LYS 2 O 1
ATOM 3380 N N . GLY B 2 138 ? 125.835 146.578 -4.493 1.00 20.61 138 GLY 2 N 1
ATOM 3381 C CA . GLY B 2 138 ? 126.697 145.941 -3.518 1.00 21.12 138 GLY 2 CA 1
ATOM 3382 C C . GLY B 2 138 ? 126.072 144.708 -2.899 1.00 21.64 138 GLY 2 C 1
ATOM 3383 O O . GLY B 2 138 ? 125.434 143.910 -3.595 1.00 23.10 138 GLY 2 O 1
ATOM 3384 N N . ASN B 2 139 ? 126.238 144.554 -1.590 1.00 21.03 139 ASN 2 N 1
ATOM 3385 C CA . ASN B 2 139 ? 125.697 143.398 -0.891 1.00 22.39 139 ASN 2 CA 1
ATOM 3386 C C . ASN B 2 139 ? 124.298 143.633 -0.328 1.00 21.86 139 ASN 2 C 1
ATOM 3387 O O . ASN B 2 139 ? 123.849 142.884 0.535 1.00 23.27 139 ASN 2 O 1
ATOM 3392 N N . VAL B 2 140 ? 123.609 144.657 -0.822 1.00 19.73 140 VAL 2 N 1
ATOM 3393 C CA . VAL B 2 140 ? 122.249 144.958 -0.379 1.00 18.95 140 VAL 2 CA 1
ATOM 3394 C C . VAL B 2 140 ? 121.312 144.002 -1.120 1.00 18.08 140 VAL 2 C 1
ATOM 3395 O O . VAL B 2 140 ? 121.296 143.979 -2.349 1.00 18.83 140 VAL 2 O 1
ATOM 3399 N N . ASN B 2 141 ? 120.571 143.189 -0.374 1.00 16.33 141 ASN 2 N 1
ATOM 3400 C CA . ASN B 2 141 ? 119.653 142.216 -0.963 1.00 16.40 141 ASN 2 CA 1
ATOM 3401 C C . ASN B 2 141 ? 118.211 142.690 -1.102 1.00 17.11 141 ASN 2 C 1
ATOM 3402 O O . ASN B 2 141 ? 117.799 143.664 -0.467 1.00 18.25 141 ASN 2 O 1
ATOM 3407 N N . ALA B 2 142 ? 117.446 141.963 -1.917 1.00 18.07 142 ALA 2 N 1
ATOM 3408 C CA . ALA B 2 142 ? 116.041 142.273 -2.171 1.00 16.61 142 ALA 2 CA 1
ATOM 3409 C C . ALA B 2 142 ? 115.244 142.347 -0.872 1.00 16.90 142 ALA 2 C 1
ATOM 3410 O O . ALA B 2 142 ? 115.280 141.422 -0.053 1.00 16.52 142 ALA 2 O 1
ATOM 3412 N N . GLY B 2 143 ? 114.530 143.452 -0.693 1.00 16.17 143 GLY 2 N 1
ATOM 3413 C CA . GLY B 2 143 ? 113.743 143.654 0.510 1.00 14.81 143 GLY 2 CA 1
ATOM 3414 C C . GLY B 2 143 ? 112.516 142.769 0.588 1.00 14.23 143 GLY 2 C 1
ATOM 3415 O O . GLY B 2 143 ? 111.875 142.489 -0.430 1.00 15.03 143 GLY 2 O 1
ATOM 3416 N N . TYR B 2 144 ? 112.169 142.366 1.806 1.00 14.03 144 TYR 2 N 1
ATOM 3417 C CA . TYR B 2 144 ? 111.017 141.507 2.061 1.00 14.15 144 TYR 2 CA 1
ATOM 3418 C C . TYR B 2 144 ? 109.758 141.969 1.328 1.00 16.20 144 TYR 2 C 1
ATOM 3419 O O . TYR B 2 144 ? 109.057 141.164 0.711 1.00 17.25 144 TYR 2 O 1
ATOM 3428 N N . LYS B 2 145 ? 109.479 143.263 1.401 1.00 17.79 145 LYS 2 N 1
ATOM 3429 C CA . LYS B 2 145 ? 108.306 143.850 0.766 1.00 19.69 145 LYS 2 CA 1
ATOM 3430 C C . LYS B 2 145 ? 108.256 143.582 -0.737 1.00 18.09 145 LYS 2 C 1
ATOM 3431 O O . LYS B 2 145 ? 107.206 143.239 -1.282 1.00 17.00 145 LYS 2 O 1
ATOM 3437 N N . TYR B 2 146 ? 109.409 143.693 -1.388 1.00 18.44 146 TYR 2 N 1
ATOM 3438 C CA . TYR B 2 146 ? 109.509 143.501 -2.830 1.00 18.89 146 TYR 2 CA 1
ATOM 3439 C C . TYR B 2 146 ? 109.357 142.067 -3.309 1.00 17.86 146 TYR 2 C 1
ATOM 3440 O O . TYR B 2 146 ? 108.944 141.843 -4.447 1.00 20.27 146 TYR 2 O 1
ATOM 3449 N N . THR B 2 147 ? 109.690 141.097 -2.462 1.00 14.62 147 THR 2 N 1
ATOM 3450 C CA . THR B 2 147 ? 109.550 139.698 -2.847 1.00 13.77 147 THR 2 CA 1
ATOM 3451 C C . THR B 2 147 ? 108.232 139.130 -2.332 1.00 14.41 147 THR 2 C 1
ATOM 3452 O O . THR B 2 147 ? 107.986 137.928 -2.413 1.00 15.57 147 THR 2 O 1
ATOM 3456 N N . HIS B 2 148 ? 107.388 140.004 -1.792 1.00 13.70 148 HIS 2 N 1
ATOM 3457 C CA . HIS B 2 148 ? 106.082 139.600 -1.285 1.00 12.43 148 HIS 2 CA 1
ATOM 3458 C C . HIS B 2 148 ? 104.975 140.510 -1.819 1.00 13.89 148 HIS 2 C 1
ATOM 3459 O O . HIS B 2 148 ? 104.206 141.090 -1.045 1.00 14.00 148 HIS 2 O 1
ATOM 3466 N N . PRO B 2 149 ? 104.849 140.610 -3.156 1.00 14.04 149 PRO 2 N 1
ATOM 3467 C CA . PRO B 2 149 ? 103.839 141.448 -3.811 1.00 14.23 149 PRO 2 CA 1
ATOM 3468 C C . PRO B 2 149 ? 102.402 140.928 -3.758 1.00 15.43 149 PRO 2 C 1
ATOM 3469 O O . PRO B 2 149 ? 101.472 141.629 -4.157 1.00 17.75 149 PRO 2 O 1
ATOM 3473 N N . GLY B 2 150 ? 102.219 139.705 -3.280 1.00 14.08 150 GLY 2 N 1
ATOM 3474 C CA . GLY B 2 150 ? 100.887 139.134 -3.202 1.00 10.18 150 GLY 2 CA 1
ATOM 3475 C C . GLY B 2 150 ? 100.325 138.766 -4.562 1.00 12.37 150 GLY 2 C 1
ATOM 3476 O O . GLY B 2 150 ? 101.069 138.578 -5.529 1.00 12.55 150 GLY 2 O 1
ATOM 3477 N N . GLU B 2 151 ? 99.003 138.673 -4.631 1.00 12.72 151 GLU 2 N 1
ATOM 3478 C CA . GLU B 2 151 ? 98.291 138.318 -5.856 1.00 16.84 151 GLU 2 CA 1
ATOM 3479 C C . GLU B 2 151 ? 98.536 139.238 -7.049 1.00 18.29 151 GLU 2 C 1
ATOM 3480 O O . GLU B 2 151 ? 98.271 138.855 -8.193 1.00 18.98 151 GLU 2 O 1
ATOM 3486 N N . ALA B 2 152 ? 99.029 140.446 -6.794 1.00 17.31 152 ALA 2 N 1
ATOM 3487 C CA . ALA B 2 152 ? 99.296 141.385 -7.876 1.00 17.82 152 ALA 2 CA 1
ATOM 3488 C C . ALA B 2 152 ? 100.573 140.988 -8.602 1.00 18.11 152 ALA 2 C 1
ATOM 3489 O O . ALA B 2 152 ? 100.742 141.301 -9.782 1.00 18.49 152 ALA 2 O 1
ATOM 3491 N N . GLY B 2 153 ? 101.466 140.304 -7.894 1.00 16.14 153 GLY 2 N 1
ATOM 3492 C CA . GLY B 2 153 ? 102.722 139.882 -8.483 1.00 16.78 153 GLY 2 CA 1
ATOM 3493 C C . GLY B 2 153 ? 103.544 141.088 -8.881 1.00 16.60 153 GLY 2 C 1
ATOM 3494 O O . GLY B 2 153 ? 103.307 142.194 -8.392 1.00 18.90 153 GLY 2 O 1
ATOM 3495 N N . ARG B 2 154 ? 104.525 140.883 -9.748 1.00 17.87 154 ARG 2 N 1
ATOM 3496 C CA . ARG B 2 154 ? 105.355 141.982 -10.202 1.00 17.52 154 ARG 2 CA 1
ATOM 3497 C C . ARG B 2 154 ? 105.365 142.087 -11.714 1.00 18.23 154 ARG 2 C 1
ATOM 3498 O O . ARG B 2 154 ? 105.493 141.083 -12.410 1.00 16.48 154 ARG 2 O 1
ATOM 3506 N N . GLU B 2 155 ? 105.139 143.294 -12.216 1.00 18.35 155 GLU 2 N 1
ATOM 3507 C CA . GLU B 2 155 ? 105.195 143.550 -13.646 1.00 21.74 155 GLU 2 CA 1
ATOM 3508 C C . GLU B 2 155 ? 106.610 144.054 -13.917 1.00 20.95 155 GLU 2 C 1
ATOM 3509 O O . GLU B 2 155 ? 107.000 145.137 -13.462 1.00 19.52 155 GLU 2 O 1
ATOM 3515 N N . VAL B 2 156 ? 107.372 143.271 -14.629 1.00 21.75 156 VAL 2 N 1
ATOM 3516 C CA . VAL B 2 156 ? 108.769 143.619 -14.910 1.00 23.34 156 VAL 2 CA 1
ATOM 3517 C C . VAL B 2 156 ? 108.871 144.878 -15.784 1.00 27.39 156 VAL 2 C 1
ATOM 3518 O O . VAL B 2 156 ? 108.202 144.990 -16.822 1.00 25.88 156 VAL 2 O 1
ATOM 3522 N N . GLY B 2 157 ? 109.716 145.785 -15.309 1.00 32.68 157 GLY 2 N 1
ATOM 3523 C CA . GLY B 2 157 ? 110.061 147.042 -16.008 1.00 41.98 157 GLY 2 CA 1
ATOM 3524 C C . GLY B 2 157 ? 109.014 148.155 -15.816 1.00 47.06 157 GLY 2 C 1
ATOM 3525 O O . GLY B 2 157 ? 108.697 148.904 -16.749 1.00 50.32 157 GLY 2 O 1
ATOM 3526 N N . THR B 2 158 ? 108.492 148.272 -14.609 1.00 50.74 158 THR 2 N 1
ATOM 3527 C CA . THR B 2 158 ? 107.500 149.323 -14.296 1.00 55.31 158 THR 2 CA 1
ATOM 3528 C C . THR B 2 158 ? 107.850 150.023 -12.985 1.00 59.96 158 THR 2 C 1
ATOM 3529 O O . THR B 2 158 ? 107.696 151.248 -12.854 1.00 62.76 158 THR 2 O 1
ATOM 3533 N N . GLN B 2 159 ? 108.313 149.211 -12.062 1.00 64.60 159 GLN 2 N 1
ATOM 3534 C CA . GLN B 2 159 ? 108.673 149.647 -10.709 1.00 68.07 159 GLN 2 CA 1
ATOM 3535 C C . GLN B 2 159 ? 109.820 150.653 -10.710 1.00 69.93 159 GLN 2 C 1
ATOM 3536 O O . GLN B 2 159 ? 110.898 150.391 -11.263 1.00 71.45 159 GLN 2 O 1
ATOM 3542 N N . VAL B 2 160 ? 109.539 151.780 -10.074 1.00 71.41 160 VAL 2 N 1
ATOM 3543 C CA . VAL B 2 160 ? 110.525 152.849 -9.890 1.00 72.91 160 VAL 2 CA 1
ATOM 3544 C C . VAL B 2 160 ? 111.511 152.377 -8.823 1.00 73.22 160 VAL 2 C 1
ATOM 3545 O O . VAL B 2 160 ? 111.119 152.067 -7.688 1.00 72.63 160 VAL 2 O 1
ATOM 3549 N N . GLU B 2 161 ? 112.748 152.342 -9.247 1.00 72.20 161 GLU 2 N 1
ATOM 3550 C CA . GLU B 2 161 ? 113.877 151.829 -8.464 1.00 71.40 161 GLU 2 CA 1
ATOM 3551 C C . GLU B 2 161 ? 114.011 152.457 -7.071 1.00 70.35 161 GLU 2 C 1
ATOM 3552 O O . GLU B 2 161 ? 113.735 153.654 -6.879 1.00 70.58 161 GLU 2 O 1
ATOM 3558 N N . ASN B 2 162 ? 114.442 151.554 -6.208 1.00 67.57 162 ASN 2 N 1
ATOM 3559 C CA . ASN B 2 162 ? 114.776 151.775 -4.796 1.00 62.71 162 ASN 2 CA 1
ATOM 3560 C C . ASN B 2 162 ? 116.002 150.898 -4.515 1.00 59.82 162 ASN 2 C 1
ATOM 3561 O O . ASN B 2 162 ? 116.384 150.057 -5.340 1.00 60.36 162 ASN 2 O 1
ATOM 3566 N N . GLU B 2 163 ? 116.612 151.087 -3.370 1.00 56.13 163 GLU 2 N 1
ATOM 3567 C CA . GLU B 2 163 ? 117.839 150.346 -3.020 1.00 52.64 163 GLU 2 CA 1
ATOM 3568 C C . GLU B 2 163 ? 117.589 148.837 -2.857 1.00 47.94 163 GLU 2 C 1
ATOM 3569 O O . GLU B 2 163 ? 118.413 148.004 -3.264 1.00 47.76 163 GLU 2 O 1
ATOM 3575 N N . LYS B 2 164 ? 116.457 148.503 -2.263 1.00 41.91 164 LYS 2 N 1
ATOM 3576 C CA . LYS B 2 164 ? 116.104 147.097 -1.970 1.00 37.30 164 LYS 2 CA 1
ATOM 3577 C C . LYS B 2 164 ? 115.260 146.463 -3.088 1.00 31.94 164 LYS 2 C 1
ATOM 3578 O O . LYS B 2 164 ? 114.729 145.352 -2.934 1.00 28.72 164 LYS 2 O 1
ATOM 3584 N N . GLN B 2 165 ? 115.161 147.178 -4.191 1.00 29.08 165 GLN 2 N 1
ATOM 3585 C CA . GLN B 2 165 ? 114.386 146.734 -5.368 1.00 28.34 165 GLN 2 CA 1
ATOM 3586 C C . GLN B 2 165 ? 115.130 145.617 -6.115 1.00 25.48 165 GLN 2 C 1
ATOM 3587 O O . GLN B 2 165 ? 116.277 145.798 -6.550 1.00 24.54 165 GLN 2 O 1
ATOM 3593 N N . PRO B 2 166 ? 114.529 144.424 -6.281 1.00 23.80 166 PRO 2 N 1
ATOM 3594 C CA . PRO B 2 166 ? 115.171 143.318 -7.002 1.00 22.17 166 PRO 2 CA 1
ATOM 3595 C C . PRO B 2 166 ? 115.445 143.660 -8.464 1.00 20.09 166 PRO 2 C 1
ATOM 3596 O O . PRO B 2 166 ? 114.886 144.678 -8.981 1.00 19.42 166 PRO 2 O 1
ATOM 3600 N N . SER B 2 167 ? 116.285 142.813 -9.082 1.00 18.00 167 SER 2 N 1
ATOM 3601 C CA . SER B 2 167 ? 116.679 142.923 -10.517 1.00 16.54 167 SER 2 CA 1
ATOM 3602 C C . SER B 2 167 ? 115.426 142.806 -11.378 1.00 17.03 167 SER 2 C 1
ATOM 3603 O O . SER B 2 167 ? 114.495 142.075 -11.037 1.00 18.79 167 SER 2 O 1
ATOM 3606 N N . ASP B 2 168 ? 115.406 143.523 -12.494 1.00 16.73 168 ASP 2 N 1
ATOM 3607 C CA . ASP B 2 168 ? 114.278 143.483 -13.413 1.00 17.35 168 ASP 2 CA 1
ATOM 3608 C C . ASP B 2 168 ? 114.800 143.034 -14.778 1.00 16.30 168 ASP 2 C 1
ATOM 3609 O O . ASP B 2 168 ? 114.151 143.236 -15.805 1.00 17.22 168 ASP 2 O 1
ATOM 3614 N N . ASP B 2 169 ? 115.973 142.403 -14.779 1.00 15.05 169 ASP 2 N 1
ATOM 3615 C CA . ASP B 2 169 ? 116.586 141.927 -16.014 1.00 14.01 169 ASP 2 CA 1
ATOM 3616 C C . ASP B 2 169 ? 116.034 140.557 -16.368 1.00 13.73 169 ASP 2 C 1
ATOM 3617 O O . ASP B 2 169 ? 116.500 139.538 -15.854 1.00 13.03 169 ASP 2 O 1
ATOM 3622 N N . ASN B 2 170 ? 115.044 140.530 -17.255 1.00 13.20 170 ASN 2 N 1
ATOM 3623 C CA . ASN B 2 170 ? 114.425 139.271 -17.655 1.00 13.48 170 ASN 2 CA 1
ATOM 3624 C C . ASN B 2 170 ? 115.382 138.308 -18.360 1.00 14.31 170 ASN 2 C 1
ATOM 3625 O O . ASN B 2 170 ? 115.316 137.097 -18.138 1.00 15.68 170 ASN 2 O 1
ATOM 3630 N N . TRP B 2 171 ? 116.316 138.844 -19.141 1.00 12.42 171 TRP 2 N 1
ATOM 3631 C CA . TRP B 2 171 ? 117.275 138.007 -19.854 1.00 11.77 171 TRP 2 CA 1
ATOM 3632 C C . TRP B 2 171 ? 118.292 137.343 -18.924 1.00 11.47 171 TRP 2 C 1
ATOM 3633 O O . TRP B 2 171 ? 118.974 136.393 -19.322 1.00 10.28 171 TRP 2 O 1
ATOM 3644 N N . LEU B 2 172 ? 118.399 137.852 -17.698 1.00 11.54 172 LEU 2 N 1
ATOM 3645 C CA . LEU B 2 172 ? 119.309 137.291 -16.704 1.00 11.56 172 LEU 2 CA 1
ATOM 3646 C C . LEU B 2 172 ? 118.540 136.610 -15.569 1.00 11.97 172 LEU 2 C 1
ATOM 3647 O O . LEU B 2 172 ? 119.067 136.431 -14.466 1.00 12.37 172 LEU 2 O 1
ATOM 3652 N N . ASN B 2 173 ? 117.285 136.259 -15.843 1.00 11.46 173 ASN 2 N 1
ATOM 3653 C CA . ASN B 2 173 ? 116.415 135.572 -14.884 1.00 12.15 173 ASN 2 CA 1
ATOM 3654 C C . ASN B 2 173 ? 116.303 136.242 -13.519 1.00 13.65 173 ASN 2 C 1
ATOM 3655 O O . ASN B 2 173 ? 115.934 135.591 -12.534 1.00 12.39 173 ASN 2 O 1
ATOM 3660 N N . PHE B 2 174 ? 116.580 137.544 -13.471 1.00 12.51 174 PHE 2 N 1
ATOM 3661 C CA . PHE B 2 174 ? 116.529 138.326 -12.233 1.00 11.05 174 PHE 2 CA 1
ATOM 3662 C C . PHE B 2 174 ? 117.462 137.754 -11.164 1.00 10.56 174 PHE 2 C 1
ATOM 3663 O O . PHE B 2 174 ? 117.325 138.086 -9.985 1.00 11.98 174 PHE 2 O 1
ATOM 3671 N N . ASP B 2 175 ? 118.425 136.928 -11.574 1.00 11.50 175 ASP 2 N 1
ATOM 3672 C CA . ASP B 2 175 ? 119.344 136.302 -10.621 1.00 10.89 175 ASP 2 CA 1
ATOM 3673 C C . ASP B 2 175 ? 120.760 136.014 -11.129 1.00 11.24 175 ASP 2 C 1
ATOM 3674 O O . ASP B 2 175 ? 121.529 135.314 -10.465 1.00 12.85 175 ASP 2 O 1
ATOM 3679 N N . GLY B 2 176 ? 121.100 136.524 -12.307 1.00 10.56 176 GLY 2 N 1
ATOM 3680 C CA . GLY B 2 176 ? 122.436 136.310 -12.838 1.00 9.15 176 GLY 2 CA 1
ATOM 3681 C C . GLY B 2 176 ? 122.675 135.063 -13.673 1.00 9.60 176 GLY 2 C 1
ATOM 3682 O O . GLY B 2 176 ? 123.826 134.652 -13.844 1.00 11.47 176 GLY 2 O 1
ATOM 3683 N N . THR B 2 177 ? 121.612 134.469 -14.207 1.00 9.08 177 THR 2 N 1
ATOM 3684 C CA . THR B 2 177 ? 121.721 133.278 -15.046 1.00 8.39 177 THR 2 CA 1
ATOM 3685 C C . THR B 2 177 ? 120.979 133.588 -16.347 1.00 9.25 177 THR 2 C 1
ATOM 3686 O O . THR B 2 177 ? 120.091 134.431 -16.359 1.00 10.88 177 THR 2 O 1
ATOM 3690 N N . LEU B 2 178 ? 121.336 132.925 -17.440 1.00 9.64 178 LEU 2 N 1
ATOM 3691 C CA . LEU B 2 178 ? 120.699 133.207 -18.725 1.00 9.31 178 LEU 2 CA 1
ATOM 3692 C C . LEU B 2 178 ? 119.308 132.626 -18.969 1.00 10.26 178 LEU 2 C 1
ATOM 3693 O O . LEU B 2 178 ? 119.049 131.447 -18.717 1.00 11.74 178 LEU 2 O 1
ATOM 3698 N N . LEU B 2 179 ? 118.436 133.468 -19.515 1.00 9.80 179 LEU 2 N 1
ATOM 3699 C CA . LEU B 2 179 ? 117.054 133.115 -19.831 1.00 10.87 179 LEU 2 CA 1
ATOM 3700 C C . LEU B 2 179 ? 116.882 131.799 -20.587 1.00 10.44 179 LEU 2 C 1
ATOM 3701 O O . LEU B 2 179 ? 116.003 131.001 -20.260 1.00 10.00 179 LEU 2 O 1
ATOM 3706 N N . GLY B 2 180 ? 117.718 131.581 -21.597 1.00 9.37 180 GLY 2 N 1
ATOM 3707 C CA . GLY B 2 180 ? 117.622 130.376 -22.402 1.00 8.39 180 GLY 2 CA 1
ATOM 3708 C C . GLY B 2 180 ? 117.706 129.069 -21.639 1.00 9.60 180 GLY 2 C 1
ATOM 3709 O O . GLY B 2 180 ? 117.211 128.039 -22.104 1.00 9.44 180 GLY 2 O 1
ATOM 3710 N N . ASN B 2 181 ? 118.299 129.113 -20.451 1.00 9.18 181 ASN 2 N 1
ATOM 3711 C CA . ASN B 2 181 ? 118.460 127.925 -19.632 1.00 8.49 181 ASN 2 CA 1
ATOM 3712 C C . ASN B 2 181 ? 117.367 127.684 -18.596 1.00 9.62 181 ASN 2 C 1
ATOM 3713 O O . ASN B 2 181 ? 117.422 126.703 -17.851 1.00 9.76 181 ASN 2 O 1
ATOM 3718 N N . LEU B 2 182 ? 116.350 128.543 -18.573 1.00 8.15 182 LEU 2 N 1
ATOM 3719 C CA . LEU B 2 182 ? 115.239 128.376 -17.636 1.00 8.32 182 LEU 2 CA 1
ATOM 3720 C C . LEU B 2 182 ? 114.485 127.081 -17.911 1.00 9.50 182 LEU 2 C 1
ATOM 3721 O O . LEU B 2 182 ? 113.769 126.573 -17.049 1.00 10.26 182 LEU 2 O 1
ATOM 3726 N N . LEU B 2 183 ? 114.653 126.545 -19.116 1.00 8.79 183 LEU 2 N 1
ATOM 3727 C CA . LEU B 2 183 ? 113.978 125.318 -19.514 1.00 8.42 183 LEU 2 CA 1
ATOM 3728 C C . LEU B 2 183 ? 114.385 124.089 -18.699 1.00 8.77 183 LEU 2 C 1
ATOM 3729 O O . LEU B 2 183 ? 113.762 123.030 -18.814 1.00 8.48 183 LEU 2 O 1
ATOM 3734 N N . ILE B 2 184 ? 115.410 124.233 -17.861 1.00 8.29 184 ILE 2 N 1
ATOM 3735 C CA . ILE B 2 184 ? 115.853 123.133 -17.010 1.00 7.77 184 ILE 2 CA 1
ATOM 3736 C C . ILE B 2 184 ? 114.859 122.975 -15.847 1.00 8.95 184 ILE 2 C 1
ATOM 3737 O O . ILE B 2 184 ? 114.836 121.948 -15.167 1.00 9.95 184 ILE 2 O 1
ATOM 3742 N N . PHE B 2 185 ? 114.035 123.998 -15.636 1.00 8.76 185 PHE 2 N 1
ATOM 3743 C CA . PHE B 2 185 ? 113.014 123.988 -14.589 1.00 7.54 185 PHE 2 CA 1
ATOM 3744 C C . PHE B 2 185 ? 111.686 123.581 -15.221 1.00 6.73 185 PHE 2 C 1
ATOM 3745 O O . PHE B 2 185 ? 111.517 123.687 -16.443 1.00 8.25 185 PHE 2 O 1
ATOM 3753 N N . PRO B 2 186 ? 110.728 123.101 -14.405 1.00 6.49 186 PRO 2 N 1
ATOM 3754 C CA . PRO B 2 186 ? 109.417 122.697 -14.928 1.00 6.24 186 PRO 2 CA 1
ATOM 3755 C C . PRO B 2 186 ? 108.840 123.897 -15.682 1.00 8.37 186 PRO 2 C 1
ATOM 3756 O O . PRO B 2 186 ? 108.787 125.005 -15.141 1.00 8.88 186 PRO 2 O 1
ATOM 3760 N N . HIS B 2 187 ? 108.417 123.687 -16.924 1.00 7.16 187 HIS 2 N 1
ATOM 3761 C CA . HIS B 2 187 ? 107.900 124.788 -17.725 1.00 7.36 187 HIS 2 CA 1
ATOM 3762 C C . HIS B 2 187 ? 107.061 124.286 -18.903 1.00 9.32 187 HIS 2 C 1
ATOM 3763 O O . HIS B 2 187 ? 107.043 123.090 -19.215 1.00 10.16 187 HIS 2 O 1
ATOM 3770 N N . GLN B 2 188 ? 106.406 125.255 -19.502 1.00 9.44 188 GLN 2 N 1
ATOM 3771 C CA . GLN B 2 188 ? 105.574 125.082 -20.696 1.00 8.97 188 GLN 2 CA 1
ATOM 3772 C C . GLN B 2 188 ? 105.619 126.397 -21.460 1.00 9.73 188 GLN 2 C 1
ATOM 3773 O O . GLN B 2 188 ? 106.092 127.418 -20.942 1.00 10.58 188 GLN 2 O 1
ATOM 3779 N N . PHE B 2 189 ? 105.146 126.358 -22.671 1.00 9.02 189 PHE 2 N 1
ATOM 3780 C CA . PHE B 2 189 ? 105.062 127.556 -23.502 1.00 9.20 189 PHE 2 CA 1
ATOM 3781 C C . PHE B 2 189 ? 103.624 127.751 -23.930 1.00 9.93 189 PHE 2 C 1
ATOM 3782 O O . PHE B 2 189 ? 102.913 126.782 -24.224 1.00 11.57 189 PHE 2 O 1
ATOM 3790 N N . ILE B 2 190 ? 103.200 128.983 -23.937 1.00 9.62 190 ILE 2 N 1
ATOM 3791 C CA . ILE B 2 190 ? 101.898 129.309 -24.498 1.00 8.75 190 ILE 2 CA 1
ATOM 3792 C C . ILE B 2 190 ? 102.184 130.003 -25.814 1.00 10.09 190 ILE 2 C 1
ATOM 3793 O O . ILE B 2 190 ? 102.448 131.209 -25.849 1.00 10.95 190 ILE 2 O 1
ATOM 3798 N N . ASN B 2 191 ? 102.179 129.198 -26.848 1.00 9.70 191 ASN 2 N 1
ATOM 3799 C CA . ASN B 2 191 ? 102.390 129.662 -28.220 1.00 8.64 191 ASN 2 CA 1
ATOM 3800 C C . ASN B 2 191 ? 101.006 129.847 -28.821 1.00 9.20 191 ASN 2 C 1
ATOM 3801 O O . ASN B 2 191 ? 100.291 128.876 -29.073 1.00 10.74 191 ASN 2 O 1
ATOM 3806 N N . LEU B 2 192 ? 100.655 131.087 -29.033 1.00 8.77 192 LEU 2 N 1
ATOM 3807 C CA . LEU B 2 192 ? 99.300 131.463 -29.466 1.00 8.23 192 LEU 2 CA 1
ATOM 3808 C C . LEU B 2 192 ? 98.752 130.654 -30.639 1.00 8.85 192 LEU 2 C 1
ATOM 3809 O O . LEU B 2 192 ? 97.547 130.402 -30.711 1.00 10.19 192 LEU 2 O 1
ATOM 3814 N N . ARG B 2 193 ? 99.617 130.226 -31.549 1.00 8.10 193 ARG 2 N 1
ATOM 3815 C CA . ARG B 2 193 ? 99.168 129.424 -32.685 1.00 8.41 193 ARG 2 CA 1
ATOM 3816 C C . ARG B 2 193 ? 98.766 128.000 -32.292 1.00 8.31 193 ARG 2 C 1
ATOM 3817 O O . ARG B 2 193 ? 98.030 127.343 -33.031 1.00 9.48 193 ARG 2 O 1
ATOM 3825 N N . SER B 2 194 ? 99.243 127.518 -31.145 1.00 7.89 194 SER 2 N 1
ATOM 3826 C CA . SER B 2 194 ? 98.939 126.152 -30.718 1.00 9.59 194 SER 2 CA 1
ATOM 3827 C C . SER B 2 194 ? 98.063 125.970 -29.486 1.00 10.24 194 SER 2 C 1
ATOM 3828 O O . SER B 2 194 ? 97.195 125.102 -29.477 1.00 13.72 194 SER 2 O 1
ATOM 3831 N N . ASN B 2 195 ? 98.315 126.734 -28.432 1.00 9.29 195 ASN 2 N 1
ATOM 3832 C CA . ASN B 2 195 ? 97.548 126.568 -27.202 1.00 8.75 195 ASN 2 CA 1
ATOM 3833 C C . ASN B 2 195 ? 97.124 127.878 -26.553 1.00 8.97 195 ASN 2 C 1
ATOM 3834 O O . ASN B 2 195 ? 97.684 128.936 -26.842 1.00 9.05 195 ASN 2 O 1
ATOM 3839 N N . ASN B 2 196 ? 96.113 127.806 -25.694 1.00 7.79 196 ASN 2 N 1
ATOM 3840 C CA . ASN B 2 196 ? 95.614 128.989 -25.002 1.00 7.07 196 ASN 2 CA 1
ATOM 3841 C C . ASN B 2 196 ? 95.788 128.878 -23.490 1.00 8.54 196 ASN 2 C 1
ATOM 3842 O O . ASN B 2 196 ? 95.227 129.671 -22.730 1.00 8.96 196 ASN 2 O 1
ATOM 3847 N N . SER B 2 197 ? 96.553 127.884 -23.055 1.00 7.67 197 SER 2 N 1
ATOM 3848 C CA . SER B 2 197 ? 96.801 127.697 -21.635 1.00 7.51 197 SER 2 CA 1
ATOM 3849 C C . SER B 2 197 ? 97.992 126.792 -21.363 1.00 8.53 197 SER 2 C 1
ATOM 3850 O O . SER B 2 197 ? 98.469 126.082 -22.254 1.00 9.86 197 SER 2 O 1
ATOM 3853 N N . ALA B 2 198 ? 98.493 126.868 -20.136 1.00 7.58 198 ALA 2 N 1
ATOM 3854 C CA . ALA B 2 198 ? 99.611 126.057 -19.680 1.00 7.68 198 ALA 2 CA 1
ATOM 3855 C C . ALA B 2 198 ? 99.187 125.498 -18.324 1.00 8.15 198 ALA 2 C 1
ATOM 3856 O O . ALA B 2 198 ? 98.518 126.189 -17.548 1.00 8.42 198 ALA 2 O 1
ATOM 3858 N N . THR B 2 199 ? 99.522 124.240 -18.062 1.00 7.25 199 THR 2 N 1
ATOM 3859 C CA . THR B 2 199 ? 99.178 123.614 -16.792 1.00 6.88 199 THR 2 CA 1
ATOM 3860 C C . THR B 2 199 ? 100.392 122.907 -16.204 1.00 7.92 199 THR 2 C 1
ATOM 3861 O O . THR B 2 199 ? 101.003 122.058 -16.856 1.00 7.99 199 THR 2 O 1
ATOM 3865 N N . LEU B 2 200 ? 100.755 123.287 -14.985 1.00 8.18 200 LEU 2 N 1
ATOM 3866 C CA . LEU B 2 200 ? 101.887 122.685 -14.293 1.00 8.91 200 LEU 2 CA 1
ATOM 3867 C C . LEU B 2 200 ? 101.447 122.261 -12.901 1.00 9.97 200 LEU 2 C 1
ATOM 3868 O O . LEU B 2 200 ? 100.789 123.023 -12.192 1.00 10.20 200 LEU 2 O 1
ATOM 3873 N N . ILE B 2 201 ? 101.745 121.019 -12.545 1.00 10.47 201 ILE 2 N 1
ATOM 3874 C CA . ILE B 2 201 ? 101.416 120.478 -11.233 1.00 10.01 201 ILE 2 CA 1
ATOM 3875 C C . ILE B 2 201 ? 102.763 120.293 -10.544 1.00 10.10 201 ILE 2 C 1
ATOM 3876 O O . ILE B 2 201 ? 103.618 119.565 -11.042 1.00 11.15 201 ILE 2 O 1
ATOM 3881 N N . VAL B 2 202 ? 102.986 120.999 -9.441 1.00 9.27 202 VAL 2 N 1
ATOM 3882 C CA . VAL B 2 202 ? 104.255 120.878 -8.729 1.00 7.67 202 VAL 2 CA 1
ATOM 3883 C C . VAL B 2 202 ? 104.105 120.361 -7.306 1.00 8.43 202 VAL 2 C 1
ATOM 3884 O O . VAL B 2 202 ? 103.151 120.702 -6.597 1.00 8.53 202 VAL 2 O 1
ATOM 3888 N N . PRO B 2 203 ? 105.025 119.482 -6.889 1.00 8.91 203 PRO 2 N 1
ATOM 3889 C CA . PRO B 2 203 ? 104.998 118.917 -5.542 1.00 8.34 203 PRO 2 CA 1
ATOM 3890 C C . PRO B 2 203 ? 105.697 119.889 -4.598 1.00 9.28 203 PRO 2 C 1
ATOM 3891 O O . PRO B 2 203 ? 106.251 120.904 -5.033 1.00 8.61 203 PRO 2 O 1
ATOM 3895 N N . TYR B 2 204 ? 105.673 119.581 -3.311 1.00 9.05 204 TYR 2 N 1
ATOM 3896 C CA . TYR B 2 204 ? 106.348 120.415 -2.335 1.00 8.64 204 TYR 2 CA 1
ATOM 3897 C C . TYR B 2 204 ? 107.833 120.081 -2.472 1.00 10.45 204 TYR 2 C 1
ATOM 3898 O O . TYR B 2 204 ? 108.208 118.908 -2.491 1.00 10.74 204 TYR 2 O 1
ATOM 3907 N N . VAL B 2 205 ? 108.665 121.104 -2.618 1.00 10.46 205 VAL 2 N 1
ATOM 3908 C CA . VAL B 2 205 ? 110.105 120.918 -2.748 1.00 9.69 205 VAL 2 CA 1
ATOM 3909 C C . VAL B 2 205 ? 110.779 121.792 -1.699 1.00 10.34 205 VAL 2 C 1
ATOM 3910 O O . VAL B 2 205 ? 110.547 123.001 -1.655 1.00 11.82 205 VAL 2 O 1
ATOM 3914 N N . ASN B 2 206 ? 111.590 121.178 -0.842 1.00 7.97 206 ASN 2 N 1
ATOM 3915 C CA . ASN B 2 206 ? 112.284 121.909 0.216 1.00 8.37 206 ASN 2 CA 1
ATOM 3916 C C . ASN B 2 206 ? 113.256 120.966 0.925 1.00 7.46 206 ASN 2 C 1
ATOM 3917 O O . ASN B 2 206 ? 113.133 119.746 0.807 1.00 9.76 206 ASN 2 O 1
ATOM 3922 N N . ALA B 2 207 ? 114.224 121.530 1.642 1.00 6.76 207 ALA 2 N 1
ATOM 3923 C CA . ALA B 2 207 ? 115.209 120.744 2.380 1.00 7.98 207 ALA 2 CA 1
ATOM 3924 C C . ALA B 2 207 ? 114.698 120.381 3.778 1.00 8.84 207 ALA 2 C 1
ATOM 3925 O O . ALA B 2 207 ? 115.377 119.685 4.539 1.00 9.83 207 ALA 2 O 1
ATOM 3927 N N . VAL B 2 208 ? 113.516 120.892 4.120 1.00 8.97 208 VAL 2 N 1
ATOM 3928 C CA . VAL B 2 208 ? 112.849 120.622 5.397 1.00 8.98 208 VAL 2 CA 1
ATOM 3929 C C . VAL B 2 208 ? 111.428 120.172 5.026 1.00 8.70 208 VAL 2 C 1
ATOM 3930 O O . VAL B 2 208 ? 110.873 120.630 4.025 1.00 10.78 208 VAL 2 O 1
ATOM 3934 N N . PRO B 2 209 ? 110.826 119.264 5.818 1.00 9.29 209 PRO 2 N 1
ATOM 3935 C CA . PRO B 2 209 ? 109.476 118.739 5.562 1.00 8.22 209 PRO 2 CA 1
ATOM 3936 C C . PRO B 2 209 ? 108.305 119.722 5.547 1.00 8.54 209 PRO 2 C 1
ATOM 3937 O O . PRO B 2 209 ? 107.317 119.498 4.841 1.00 8.53 209 PRO 2 O 1
ATOM 3941 N N . MET B 2 210 ? 108.392 120.771 6.356 1.00 9.21 210 MET 2 N 1
ATOM 3942 C CA . MET B 2 210 ? 107.368 121.821 6.426 1.00 9.49 210 MET 2 CA 1
ATOM 3943 C C . MET B 2 210 ? 108.159 123.092 6.690 1.00 9.66 210 MET 2 C 1
ATOM 3944 O O . MET B 2 210 ? 109.298 123.017 7.152 1.00 9.64 210 MET 2 O 1
ATOM 3949 N N . ASP B 2 211 ? 107.566 124.251 6.432 1.00 8.79 211 ASP 2 N 1
ATOM 3950 C CA . ASP B 2 211 ? 108.290 125.500 6.634 1.00 8.37 211 ASP 2 CA 1
ATOM 3951 C C . ASP B 2 211 ? 107.340 126.665 6.875 1.00 9.61 211 ASP 2 C 1
ATOM 3952 O O . ASP B 2 211 ? 106.121 126.523 6.754 1.00 10.23 211 ASP 2 O 1
ATOM 3957 N N . SER B 2 212 ? 107.905 127.805 7.258 1.00 9.58 212 SER 2 N 1
ATOM 3958 C CA . SER B 2 212 ? 107.128 129.011 7.482 1.00 9.27 212 SER 2 CA 1
ATOM 3959 C C . SER B 2 212 ? 106.719 129.538 6.116 1.00 10.14 212 SER 2 C 1
ATOM 3960 O O . SER B 2 212 ? 107.570 129.836 5.274 1.00 10.28 212 SER 2 O 1
ATOM 3963 N N . MET B 2 213 ? 105.418 129.664 5.896 1.00 10.83 213 MET 2 N 1
ATOM 3964 C CA . MET B 2 213 ? 104.929 130.163 4.623 1.00 11.37 213 MET 2 CA 1
ATOM 3965 C C . MET B 2 213 ? 105.029 131.681 4.538 1.00 12.87 213 MET 2 C 1
ATOM 3966 O O . MET B 2 213 ? 104.930 132.261 3.457 1.00 13.69 213 MET 2 O 1
ATOM 3971 N N . VAL B 2 214 ? 105.255 132.320 5.682 1.00 12.54 214 VAL 2 N 1
ATOM 3972 C CA . VAL B 2 214 ? 105.382 133.768 5.745 1.00 11.56 214 VAL 2 CA 1
ATOM 3973 C C . VAL B 2 214 ? 106.779 134.240 5.336 1.00 12.42 214 VAL 2 C 1
ATOM 3974 O O . VAL B 2 214 ? 106.914 135.243 4.636 1.00 14.81 214 VAL 2 O 1
ATOM 3978 N N . ARG B 2 215 ? 107.824 133.535 5.750 1.00 11.43 215 ARG 2 N 1
ATOM 3979 C CA . ARG B 2 215 ? 109.152 133.989 5.367 1.00 14.97 215 ARG 2 CA 1
ATOM 3980 C C . ARG B 2 215 ? 109.901 133.221 4.302 1.00 12.58 215 ARG 2 C 1
ATOM 3981 O O . ARG B 2 215 ? 110.977 133.645 3.884 1.00 12.37 215 ARG 2 O 1
ATOM 3989 N N . HIS B 2 216 ? 109.318 132.139 3.809 1.00 11.55 216 HIS 2 N 1
ATOM 3990 C CA . HIS B 2 216 ? 109.983 131.354 2.786 1.00 9.10 216 HIS 2 CA 1
ATOM 3991 C C . HIS B 2 216 ? 109.055 131.061 1.614 1.00 9.70 216 HIS 2 C 1
ATOM 3992 O O . HIS B 2 216 ? 108.024 130.404 1.778 1.00 8.66 216 HIS 2 O 1
ATOM 3999 N N . ASN B 2 217 ? 109.397 131.605 0.450 1.00 8.15 217 ASN 2 N 1
ATOM 4000 C CA . ASN B 2 217 ? 108.633 131.360 -0.768 1.00 8.88 217 ASN 2 CA 1
ATOM 4001 C C . ASN B 2 217 ? 109.333 130.190 -1.447 1.00 9.49 217 ASN 2 C 1
ATOM 4002 O O . ASN B 2 217 ? 110.507 130.274 -1.800 1.00 10.33 217 ASN 2 O 1
ATOM 4007 N N . ASN B 2 218 ? 108.619 129.081 -1.566 1.00 9.60 218 ASN 2 N 1
ATOM 4008 C CA . ASN B 2 218 ? 109.167 127.858 -2.145 1.00 9.79 218 ASN 2 CA 1
ATOM 4009 C C . ASN B 2 218 ? 109.307 127.881 -3.662 1.00 10.06 218 ASN 2 C 1
ATOM 4010 O O . ASN B 2 218 ? 110.356 127.523 -4.208 1.00 10.57 218 ASN 2 O 1
ATOM 4015 N N . TRP B 2 219 ? 108.243 128.303 -4.334 1.00 9.66 219 TRP 2 N 1
ATOM 4016 C CA . TRP B 2 219 ? 108.203 128.350 -5.788 1.00 8.49 219 TRP 2 CA 1
ATOM 4017 C C . TRP B 2 219 ? 107.947 129.756 -6.296 1.00 9.85 219 TRP 2 C 1
ATOM 4018 O O . TRP B 2 219 ? 107.273 130.548 -5.642 1.00 11.01 219 TRP 2 O 1
ATOM 4029 N N . SER B 2 220 ? 108.444 130.038 -7.494 1.00 9.71 220 SER 2 N 1
ATOM 4030 C CA . SER B 2 220 ? 108.227 131.322 -8.136 1.00 9.44 220 SER 2 CA 1
ATOM 4031 C C . SER B 2 220 ? 107.701 131.024 -9.533 1.00 9.02 220 SER 2 C 1
ATOM 4032 O O . SER B 2 220 ? 108.257 130.180 -10.240 1.00 9.73 220 SER 2 O 1
ATOM 4035 N N . LEU B 2 221 ? 106.584 131.647 -9.887 1.00 7.29 221 LEU 2 N 1
ATOM 4036 C CA . LEU B 2 221 ? 105.987 131.486 -11.205 1.00 7.06 221 LEU 2 CA 1
ATOM 4037 C C . LEU B 2 221 ? 106.488 132.658 -12.039 1.00 8.53 221 LEU 2 C 1
ATOM 4038 O O . LEU B 2 221 ? 106.242 133.816 -11.697 1.00 10.19 221 LEU 2 O 1
ATOM 4043 N N . VAL B 2 222 ? 107.231 132.362 -13.099 1.00 7.79 222 VAL 2 N 1
ATOM 4044 C CA . VAL B 2 222 ? 107.779 133.395 -13.970 1.00 7.67 222 VAL 2 CA 1
ATOM 4045 C C . VAL B 2 222 ? 107.202 133.250 -15.377 1.00 8.83 222 VAL 2 C 1
ATOM 4046 O O . VAL B 2 222 ? 107.206 132.158 -15.946 1.00 8.89 222 VAL 2 O 1
ATOM 4050 N N . ILE B 2 223 ? 106.675 134.346 -15.913 1.00 7.56 223 ILE 2 N 1
ATOM 4051 C CA . ILE B 2 223 ? 106.090 134.363 -17.254 1.00 8.23 223 ILE 2 CA 1
ATOM 4052 C C . ILE B 2 223 ? 106.803 135.436 -18.078 1.00 9.77 223 ILE 2 C 1
ATOM 4053 O O . ILE B 2 223 ? 106.713 136.626 -17.773 1.00 10.44 223 ILE 2 O 1
ATOM 4058 N N . ILE B 2 224 ? 107.535 135.006 -19.101 1.00 9.69 224 ILE 2 N 1
ATOM 4059 C CA . ILE B 2 224 ? 108.281 135.927 -19.958 1.00 9.82 224 ILE 2 CA 1
ATOM 4060 C C . ILE B 2 224 ? 107.860 135.809 -21.416 1.00 10.90 224 ILE 2 C 1
ATOM 4061 O O . ILE B 2 224 ? 107.865 134.714 -21.980 1.00 11.87 224 ILE 2 O 1
ATOM 4066 N N . PRO B 2 225 ? 107.418 136.916 -22.031 1.00 11.72 225 PRO 2 N 1
ATOM 4067 C CA . PRO B 2 225 ? 107.036 136.792 -23.443 1.00 11.71 225 PRO 2 CA 1
ATOM 4068 C C . PRO B 2 225 ? 108.319 136.730 -24.282 1.00 13.55 225 PRO 2 C 1
ATOM 4069 O O . PRO B 2 225 ? 109.046 137.716 -24.391 1.00 15.18 225 PRO 2 O 1
ATOM 4073 N N . VAL B 2 226 ? 108.643 135.541 -24.788 1.00 12.78 226 VAL 2 N 1
ATOM 4074 C CA . VAL B 2 226 ? 109.850 135.357 -25.593 1.00 12.85 226 VAL 2 CA 1
ATOM 4075 C C . VAL B 2 226 ? 109.639 135.748 -27.051 1.00 14.29 226 VAL 2 C 1
ATOM 4076 O O . VAL B 2 226 ? 110.597 136.034 -27.770 1.00 16.18 226 VAL 2 O 1
ATOM 4080 N N . CYS B 2 227 ? 108.387 135.717 -27.490 1.00 12.32 227 CYS 2 N 1
ATOM 4081 C CA . CYS B 2 227 ? 108.033 136.127 -28.841 1.00 10.69 227 CYS 2 CA 1
ATOM 4082 C C . CYS B 2 227 ? 106.930 137.153 -28.658 1.00 12.35 227 CYS 2 C 1
ATOM 4083 O O . CYS B 2 227 ? 105.887 136.872 -28.065 1.00 12.24 227 CYS 2 O 1
ATOM 4086 N N . GLN B 2 228 ? 107.229 138.365 -29.093 1.00 11.66 228 GLN 2 N 1
ATOM 4087 C CA . GLN B 2 228 ? 106.348 139.516 -28.992 1.00 14.03 228 GLN 2 CA 1
ATOM 4088 C C . GLN B 2 228 ? 104.927 139.315 -29.522 1.00 11.15 228 GLN 2 C 1
ATOM 4089 O O . GLN B 2 228 ? 104.723 138.713 -30.579 1.00 11.75 228 GLN 2 O 1
ATOM 4095 N N . LEU B 2 229 ? 103.953 139.836 -28.782 1.00 9.81 229 LEU 2 N 1
ATOM 4096 C CA . LEU B 2 229 ? 102.551 139.751 -29.173 1.00 10.08 229 LEU 2 CA 1
ATOM 4097 C C . LEU B 2 229 ? 102.355 140.645 -30.392 1.00 11.66 229 LEU 2 C 1
ATOM 4098 O O . LEU B 2 229 ? 102.644 141.843 -30.338 1.00 12.08 229 LEU 2 O 1
ATOM 4103 N N . GLN B 2 230 ? 101.870 140.069 -31.488 1.00 10.49 230 GLN 2 N 1
ATOM 4104 C CA . GLN B 2 230 ? 101.643 140.826 -32.715 1.00 11.18 230 GLN 2 CA 1
ATOM 4105 C C . GLN B 2 230 ? 100.350 140.404 -33.401 1.00 11.89 230 GLN 2 C 1
ATOM 4106 O O . GLN B 2 230 ? 99.984 139.229 -33.384 1.00 12.59 230 GLN 2 O 1
ATOM 4112 N N . SER B 2 231 ? 99.667 141.373 -34.000 1.00 11.53 231 SER 2 N 1
ATOM 4113 C CA . SER B 2 231 ? 98.427 141.137 -34.729 1.00 13.43 231 SER 2 CA 1
ATOM 4114 C C . SER B 2 231 ? 98.070 142.419 -35.466 1.00 15.22 231 SER 2 C 1
ATOM 4115 O O . SER B 2 231 ? 98.733 143.441 -35.303 1.00 15.48 231 SER 2 O 1
ATOM 4118 N N . ASN B 2 232 ? 97.024 142.360 -36.282 1.00 16.09 232 ASN 2 N 1
ATOM 4119 C CA . ASN B 2 232 ? 96.566 143.525 -37.024 1.00 16.41 232 ASN 2 CA 1
ATOM 4120 C C . ASN B 2 232 ? 95.298 144.083 -36.375 1.00 16.53 232 ASN 2 C 1
ATOM 4121 O O . ASN B 2 232 ? 94.524 144.785 -37.018 1.00 18.67 232 ASN 2 O 1
ATOM 4126 N N . ASN B 2 233 ? 95.087 143.752 -35.102 1.00 15.09 233 ASN 2 N 1
ATOM 4127 C CA . ASN B 2 233 ? 93.930 144.232 -34.343 1.00 15.39 233 ASN 2 CA 1
ATOM 4128 C C . ASN B 2 233 ? 94.425 144.513 -32.926 1.00 15.40 233 ASN 2 C 1
ATOM 4129 O O . ASN B 2 233 ? 93.925 143.950 -31.946 1.00 17.20 233 ASN 2 O 1
ATOM 4134 N N . ILE B 2 234 ? 95.403 145.404 -32.822 1.00 16.50 234 ILE 2 N 1
ATOM 4135 C CA . ILE B 2 234 ? 96.009 145.736 -31.537 1.00 19.22 234 ILE 2 CA 1
ATOM 4136 C C . ILE B 2 234 ? 95.117 146.355 -30.468 1.00 19.29 234 ILE 2 C 1
ATOM 4137 O O . ILE B 2 234 ? 95.446 146.282 -29.283 1.00 19.09 234 ILE 2 O 1
ATOM 4142 N N . SER B 2 235 ? 94.002 146.959 -30.865 1.00 17.81 235 SER 2 N 1
ATOM 4143 C CA . SER B 2 235 ? 93.105 147.582 -29.895 1.00 17.84 235 SER 2 CA 1
ATOM 4144 C C . SER B 2 235 ? 92.455 146.555 -28.961 1.00 15.76 235 SER 2 C 1
ATOM 4145 O O . SER B 2 235 ? 92.063 146.884 -27.842 1.00 16.81 235 SER 2 O 1
ATOM 4148 N N . ASN B 2 236 ? 92.341 145.314 -29.424 1.00 14.12 236 ASN 2 N 1
ATOM 4149 C CA . ASN B 2 236 ? 91.738 144.254 -28.622 1.00 12.23 236 ASN 2 CA 1
ATOM 4150 C C . ASN B 2 236 ? 92.742 143.835 -27.552 1.00 11.66 236 ASN 2 C 1
ATOM 4151 O O . ASN B 2 236 ? 93.812 143.311 -27.869 1.00 12.93 236 ASN 2 O 1
ATOM 4156 N N . ILE B 2 237 ? 92.415 144.093 -26.291 1.00 11.03 237 ILE 2 N 1
ATOM 4157 C CA . ILE B 2 237 ? 93.304 143.739 -25.190 1.00 12.08 237 ILE 2 CA 1
ATOM 4158 C C . ILE B 2 237 ? 93.399 142.224 -25.001 1.00 12.00 237 ILE 2 C 1
ATOM 4159 O O . ILE B 2 237 ? 92.390 141.520 -25.043 1.00 12.45 237 ILE 2 O 1
ATOM 4164 N N . VAL B 2 238 ? 94.624 141.734 -24.836 1.00 11.61 238 VAL 2 N 1
ATOM 4165 C CA . VAL B 2 238 ? 94.896 140.313 -24.632 1.00 9.89 238 VAL 2 CA 1
ATOM 4166 C C . VAL B 2 238 ? 95.442 140.127 -23.213 1.00 10.16 238 VAL 2 C 1
ATOM 4167 O O . VAL B 2 238 ? 96.606 140.429 -22.938 1.00 10.18 238 VAL 2 O 1
ATOM 4171 N N . PRO B 2 239 ? 94.585 139.696 -22.278 1.00 8.89 239 PRO 2 N 1
ATOM 4172 C CA . PRO B 2 239 ? 95.002 139.487 -20.890 1.00 9.29 239 PRO 2 CA 1
ATOM 4173 C C . PRO B 2 239 ? 95.641 138.125 -20.645 1.00 9.89 239 PRO 2 C 1
ATOM 4174 O O . PRO B 2 239 ? 95.537 137.208 -21.464 1.00 10.18 239 PRO 2 O 1
ATOM 4178 N N . ILE B 2 240 ? 96.293 138.015 -19.497 1.00 9.44 240 ILE 2 N 1
ATOM 4179 C CA . ILE B 2 240 ? 96.909 136.781 -19.047 1.00 9.10 240 ILE 2 CA 1
ATOM 4180 C C . ILE B 2 240 ? 96.293 136.609 -17.670 1.00 9.64 240 ILE 2 C 1
ATOM 4181 O O . ILE B 2 240 ? 96.271 137.553 -16.872 1.00 10.43 240 ILE 2 O 1
ATOM 4186 N N . THR B 2 241 ? 95.708 135.446 -17.425 1.00 9.20 241 THR 2 N 1
ATOM 4187 C CA . THR B 2 241 ? 95.080 135.168 -16.145 1.00 7.37 241 THR 2 CA 1
ATOM 4188 C C . THR B 2 241 ? 95.679 133.894 -15.559 1.00 8.91 241 THR 2 C 1
ATOM 4189 O O . THR B 2 241 ? 95.900 132.917 -16.271 1.00 8.90 241 THR 2 O 1
ATOM 4193 N N . VAL B 2 242 ? 95.964 133.928 -14.265 1.00 8.82 242 VAL 2 N 1
ATOM 4194 C CA . VAL B 2 242 ? 96.568 132.812 -13.555 1.00 8.46 242 VAL 2 CA 1
ATOM 4195 C C . VAL B 2 242 ? 95.631 132.314 -12.462 1.00 9.30 242 VAL 2 C 1
ATOM 4196 O O . VAL B 2 242 ? 95.114 133.104 -11.673 1.00 9.17 242 VAL 2 O 1
ATOM 4200 N N . SER B 2 243 ? 95.399 131.008 -12.437 1.00 8.71 243 SER 2 N 1
ATOM 4201 C CA . SER B 2 243 ? 94.562 130.385 -11.423 1.00 7.93 243 SER 2 CA 1
ATOM 4202 C C . SER B 2 243 ? 95.446 129.324 -10.776 1.00 8.83 243 SER 2 C 1
ATOM 4203 O O . SER B 2 243 ? 96.060 128.512 -11.474 1.00 8.66 243 SER 2 O 1
ATOM 4206 N N . ILE B 2 244 ? 95.557 129.370 -9.454 1.00 7.55 244 ILE 2 N 1
ATOM 4207 C CA . ILE B 2 244 ? 96.397 128.430 -8.724 1.00 7.74 244 ILE 2 CA 1
ATOM 4208 C C . ILE B 2 244 ? 95.608 127.672 -7.667 1.00 9.08 244 ILE 2 C 1
ATOM 4209 O O . ILE B 2 244 ? 94.839 128.261 -6.909 1.00 7.97 244 ILE 2 O 1
ATOM 4214 N N . SER B 2 245 ? 95.805 126.362 -7.621 1.00 8.82 245 SER 2 N 1
ATOM 4215 C CA . SER B 2 245 ? 95.120 125.539 -6.641 1.00 8.11 245 SER 2 CA 1
ATOM 4216 C C . SER B 2 245 ? 96.094 124.813 -5.736 1.00 8.23 245 SER 2 C 1
ATOM 4217 O O . SER B 2 245 ? 96.980 124.100 -6.213 1.00 9.20 245 SER 2 O 1
ATOM 4220 N N . PRO B 2 246 ? 96.003 125.053 -4.422 1.00 8.15 246 PRO 2 N 1
ATOM 4221 C CA . PRO B 2 246 ? 96.903 124.362 -3.497 1.00 7.95 246 PRO 2 CA 1
ATOM 4222 C C . PRO B 2 246 ? 96.509 122.880 -3.550 1.00 9.46 246 PRO 2 C 1
ATOM 4223 O O . PRO B 2 246 ? 95.386 122.544 -3.943 1.00 8.33 246 PRO 2 O 1
ATOM 4227 N N . MET B 2 247 ? 97.439 121.997 -3.220 1.00 9.14 247 MET 2 N 1
ATOM 4228 C CA . MET B 2 247 ? 97.163 120.568 -3.224 1.00 7.35 247 MET 2 CA 1
ATOM 4229 C C . MET B 2 247 ? 97.807 119.971 -1.988 1.00 7.86 247 MET 2 C 1
ATOM 4230 O O . MET B 2 247 ? 98.968 120.258 -1.690 1.00 9.01 247 MET 2 O 1
ATOM 4235 N N . CYS B 2 248 ? 97.040 119.175 -1.249 1.00 6.71 248 CYS 2 N 1
ATOM 4236 C CA . CYS B 2 248 ? 97.523 118.537 -0.027 1.00 8.40 248 CYS 2 CA 1
ATOM 4237 C C . CYS B 2 248 ? 98.057 119.563 0.966 1.00 8.77 248 CYS 2 C 1
ATOM 4238 O O . CYS B 2 248 ? 99.091 119.348 1.596 1.00 10.42 248 CYS 2 O 1
ATOM 4241 N N . ALA B 2 249 ? 97.367 120.690 1.088 1.00 7.41 249 ALA 2 N 1
ATOM 4242 C CA . ALA B 2 249 ? 97.796 121.723 2.017 1.00 8.21 249 ALA 2 CA 1
ATOM 4243 C C . ALA B 2 249 ? 97.583 121.250 3.447 1.00 8.44 249 ALA 2 C 1
ATOM 4244 O O . ALA B 2 249 ? 96.523 120.716 3.782 1.00 9.46 249 ALA 2 O 1
ATOM 4246 N N . GLU B 2 250 ? 98.613 121.387 4.269 1.00 8.31 250 GLU 2 N 1
ATOM 4247 C CA . GLU B 2 250 ? 98.515 121.005 5.668 1.00 8.08 250 GLU 2 CA 1
ATOM 4248 C C . GLU B 2 250 ? 99.341 121.983 6.479 1.00 9.01 250 GLU 2 C 1
ATOM 4249 O O . GLU B 2 250 ? 100.358 122.506 6.008 1.00 8.25 250 GLU 2 O 1
ATOM 4255 N N . PHE B 2 251 ? 98.865 122.273 7.683 1.00 9.13 251 PHE 2 N 1
ATOM 4256 C CA . PHE B 2 251 ? 99.514 123.251 8.536 1.00 7.69 251 PHE 2 CA 1
ATOM 4257 C C . PHE B 2 251 ? 99.753 122.716 9.934 1.00 8.68 251 PHE 2 C 1
ATOM 4258 O O . PHE B 2 251 ? 99.044 121.825 10.404 1.00 9.85 251 PHE 2 O 1
ATOM 4266 N N . SER B 2 252 ? 100.700 123.331 10.626 1.00 10.01 252 SER 2 N 1
ATOM 4267 C CA . SER B 2 252 ? 101.087 122.891 11.952 1.00 10.90 252 SER 2 CA 1
ATOM 4268 C C . SER B 2 252 ? 101.559 124.068 12.810 1.00 9.01 252 SER 2 C 1
ATOM 4269 O O . SER B 2 252 ? 101.974 125.104 12.286 1.00 10.55 252 SER 2 O 1
ATOM 4272 N N . GLY B 2 253 ? 101.456 123.917 14.128 1.00 7.22 253 GLY 2 N 1
ATOM 4273 C CA . GLY B 2 253 ? 101.882 124.964 15.040 1.00 6.50 253 GLY 2 CA 1
ATOM 4274 C C . GLY B 2 253 ? 100.894 126.111 15.097 1.00 7.11 253 GLY 2 C 1
ATOM 4275 O O . GLY B 2 253 ? 101.228 127.245 14.753 1.00 9.16 253 GLY 2 O 1
ATOM 4276 N N . ALA B 2 254 ? 99.671 125.804 15.515 1.00 6.37 254 ALA 2 N 1
ATOM 4277 C CA . ALA B 2 254 ? 98.596 126.785 15.621 1.00 7.50 254 ALA 2 CA 1
ATOM 4278 C C . ALA B 2 254 ? 98.806 127.761 16.772 1.00 8.92 254 ALA 2 C 1
ATOM 4279 O O . ALA B 2 254 ? 99.276 127.385 17.847 1.00 10.50 254 ALA 2 O 1
ATOM 4281 N N . ARG B 2 255 ? 98.428 129.012 16.541 1.00 9.21 255 ARG 2 N 1
ATOM 4282 C CA . ARG B 2 255 ? 98.554 130.078 17.531 1.00 8.82 255 ARG 2 CA 1
ATOM 4283 C C . ARG B 2 255 ? 97.694 131.235 17.032 1.00 9.33 255 ARG 2 C 1
ATOM 4284 O O . ARG B 2 255 ? 96.730 131.016 16.290 1.00 10.27 255 ARG 2 O 1
ATOM 4292 N N . ALA B 2 256 ? 98.018 132.456 17.449 1.00 9.89 256 ALA 2 N 1
ATOM 4293 C CA . ALA B 2 256 ? 97.275 133.633 17.005 1.00 7.65 256 ALA 2 CA 1
ATOM 4294 C C . ALA B 2 256 ? 97.685 133.911 15.563 1.00 8.74 256 ALA 2 C 1
ATOM 4295 O O . ALA B 2 256 ? 98.645 133.317 15.056 1.00 9.87 256 ALA 2 O 1
ATOM 4297 N N . LYS B 2 257 ? 96.975 134.820 14.906 1.00 9.60 257 LYS 2 N 1
ATOM 4298 C CA . LYS B 2 257 ? 97.265 135.152 13.519 1.00 9.31 257 LYS 2 CA 1
ATOM 4299 C C . LYS B 2 257 ? 98.427 136.121 13.360 1.00 10.85 257 LYS 2 C 1
ATOM 4300 O O . LYS B 2 257 ? 98.434 137.199 13.950 1.00 13.50 257 LYS 2 O 1
ATOM 4306 N N . THR B 2 258 ? 99.399 135.731 12.548 1.00 11.64 258 THR 2 N 1
ATOM 4307 C CA . THR B 2 258 ? 100.557 136.565 12.281 1.00 14.08 258 THR 2 CA 1
ATOM 4308 C C . THR B 2 258 ? 100.110 137.734 11.402 1.00 15.74 258 THR 2 C 1
ATOM 4309 O O . THR B 2 258 ? 99.392 137.544 10.418 1.00 16.18 258 THR 2 O 1
ATOM 4313 N N . VAL B 2 259 ? 100.473 138.945 11.801 1.00 18.67 259 VAL 2 N 1
ATOM 4314 C CA . VAL B 2 259 ? 100.139 140.138 11.031 1.00 23.72 259 VAL 2 CA 1
ATOM 4315 C C . VAL B 2 259 ? 101.467 140.667 10.514 1.00 25.46 259 VAL 2 C 1
ATOM 4316 O O . VAL B 2 259 ? 102.363 140.960 11.299 1.00 24.25 259 VAL 2 O 1
ATOM 4320 N N . VAL B 2 260 ? 101.599 140.778 9.199 1.00 29.01 260 VAL 2 N 1
ATOM 4321 C CA . VAL B 2 260 ? 102.850 141.237 8.619 1.00 35.21 260 VAL 2 CA 1
ATOM 4322 C C . VAL B 2 260 ? 102.860 142.722 8.292 1.00 42.40 260 VAL 2 C 1
ATOM 4323 O O . VAL B 2 260 ? 101.860 143.269 7.822 1.00 41.61 260 VAL 2 O 1
ATOM 4327 N N . GLN B 2 261 ? 104.013 143.335 8.566 1.00 52.07 261 GLN 2 N 1
ATOM 4328 C CA . GLN B 2 261 ? 104.356 144.741 8.342 1.00 61.50 261 GLN 2 CA 1
ATOM 4329 C C . GLN B 2 261 ? 104.549 145.560 9.608 1.00 65.55 261 GLN 2 C 1
ATOM 4330 O O . GLN B 2 261 ? 103.562 145.814 10.335 1.00 68.16 261 GLN 2 O 1
ATOM 4336 N N . GLY C 3 1 ? 158.860 95.755 13.736 1.00 10.96 1 GLY 3 N 1
ATOM 4337 C CA . GLY C 3 1 ? 157.702 96.239 12.957 1.00 12.09 1 GLY 3 CA 1
ATOM 4338 C C . GLY C 3 1 ? 157.789 95.689 11.550 1.00 12.19 1 GLY 3 C 1
ATOM 4339 O O . GLY C 3 1 ? 158.821 95.138 11.165 1.00 13.68 1 GLY 3 O 1
ATOM 4340 N N . LEU C 3 2 ? 156.706 95.811 10.793 1.00 11.79 2 LEU 3 N 1
ATOM 4341 C CA . LEU C 3 2 ? 156.670 95.330 9.421 1.00 10.79 2 LEU 3 CA 1
ATOM 4342 C C . LEU C 3 2 ? 157.573 96.207 8.564 1.00 11.95 2 LEU 3 C 1
ATOM 4343 O O . LEU C 3 2 ? 157.478 97.430 8.617 1.00 12.38 2 LEU 3 O 1
ATOM 4348 N N . PRO C 3 3 ? 158.514 95.604 7.825 1.00 12.81 3 PRO 3 N 1
ATOM 4349 C CA . PRO C 3 3 ? 159.382 96.435 6.989 1.00 12.50 3 PRO 3 CA 1
ATOM 4350 C C . PRO C 3 3 ? 158.564 97.034 5.845 1.00 11.98 3 PRO 3 C 1
ATOM 4351 O O . PRO C 3 3 ? 157.799 96.328 5.182 1.00 11.15 3 PRO 3 O 1
ATOM 4355 N N . VAL C 3 4 ? 158.692 98.341 5.643 1.00 9.65 4 VAL 3 N 1
ATOM 4356 C CA . VAL C 3 4 ? 157.956 99.027 4.587 1.00 9.71 4 VAL 3 CA 1
ATOM 4357 C C . VAL C 3 4 ? 158.883 99.833 3.684 1.00 9.97 4 VAL 3 C 1
ATOM 4358 O O . VAL C 3 4 ? 159.988 100.209 4.083 1.00 10.76 4 VAL 3 O 1
ATOM 4362 N N . TYR C 3 5 ? 158.423 100.079 2.464 1.00 9.70 5 TYR 3 N 1
ATOM 4363 C CA . TYR C 3 5 ? 159.173 100.836 1.473 1.00 8.88 5 TYR 3 CA 1
ATOM 4364 C C . TYR C 3 5 ? 158.309 102.021 1.053 1.00 9.78 5 TYR 3 C 1
ATOM 4365 O O . TYR C 3 5 ? 157.288 101.846 0.383 1.00 11.55 5 TYR 3 O 1
ATOM 4374 N N . VAL C 3 6 ? 158.698 103.218 1.473 1.00 9.06 6 VAL 3 N 1
ATOM 4375 C CA . VAL C 3 6 ? 157.952 104.428 1.132 1.00 9.45 6 VAL 3 CA 1
ATOM 4376 C C . VAL C 3 6 ? 158.119 104.732 -0.355 1.00 10.19 6 VAL 3 C 1
ATOM 4377 O O . VAL C 3 6 ? 159.224 105.001 -0.821 1.00 11.43 6 VAL 3 O 1
ATOM 4381 N N . THR C 3 7 ? 157.015 104.678 -1.091 1.00 9.52 7 THR 3 N 1
ATOM 4382 C CA . THR C 3 7 ? 157.017 104.907 -2.532 1.00 9.82 7 THR 3 CA 1
ATOM 4383 C C . THR C 3 7 ? 156.912 106.360 -2.963 1.00 11.21 7 THR 3 C 1
ATOM 4384 O O . THR C 3 7 ? 156.445 107.212 -2.201 1.00 11.71 7 THR 3 O 1
ATOM 4388 N N . PRO C 3 8 ? 157.399 106.673 -4.179 1.00 11.43 8 PRO 3 N 1
ATOM 4389 C CA . PRO C 3 8 ? 157.324 108.042 -4.688 1.00 9.85 8 PRO 3 CA 1
ATOM 4390 C C . PRO C 3 8 ? 155.845 108.412 -4.747 1.00 10.22 8 PRO 3 C 1
ATOM 4391 O O . PRO C 3 8 ? 154.999 107.575 -5.079 1.00 9.66 8 PRO 3 O 1
ATOM 4395 N N . GLY C 3 9 ? 155.535 109.646 -4.379 1.00 11.02 9 GLY 3 N 1
ATOM 4396 C CA . GLY C 3 9 ? 154.159 110.092 -4.362 1.00 9.07 9 GLY 3 CA 1
ATOM 4397 C C . GLY C 3 9 ? 153.719 110.269 -2.920 1.00 9.92 9 GLY 3 C 1
ATOM 4398 O O . GLY C 3 9 ? 152.807 111.045 -2.641 1.00 10.32 9 GLY 3 O 1
ATOM 4399 N N . SER C 3 10 ? 154.360 109.550 -1.999 1.00 9.78 10 SER 3 N 1
ATOM 4400 C CA . SER C 3 10 ? 154.025 109.654 -0.582 1.00 10.66 10 SER 3 CA 1
ATOM 4401 C C . SER C 3 10 ? 154.139 111.090 -0.086 1.00 11.86 10 SER 3 C 1
ATOM 4402 O O . SER C 3 10 ? 155.067 111.811 -0.454 1.00 10.64 10 SER 3 O 1
ATOM 4405 N N . GLY C 3 11 ? 153.169 111.510 0.719 1.00 10.78 11 GLY 3 N 1
ATOM 4406 C CA . GLY C 3 11 ? 153.184 112.849 1.275 1.00 12.00 11 GLY 3 CA 1
ATOM 4407 C C . GLY C 3 11 ? 152.636 113.953 0.391 1.00 12.41 11 GLY 3 C 1
ATOM 4408 O O . GLY C 3 11 ? 152.430 115.075 0.862 1.00 15.59 11 GLY 3 O 1
ATOM 4409 N N . GLN C 3 12 ? 152.407 113.660 -0.885 1.00 11.08 12 GLN 3 N 1
ATOM 4410 C CA . GLN C 3 12 ? 151.889 114.665 -1.808 1.00 11.04 12 GLN 3 CA 1
ATOM 4411 C C . GLN C 3 12 ? 150.380 114.812 -1.653 1.00 11.29 12 GLN 3 C 1
ATOM 4412 O O . GLN C 3 12 ? 149.710 113.925 -1.127 1.00 13.04 12 GLN 3 O 1
ATOM 4418 N N . PHE C 3 13 ? 149.857 115.948 -2.099 1.00 10.83 13 PHE 3 N 1
ATOM 4419 C CA . PHE C 3 13 ? 148.427 116.193 -2.071 1.00 9.42 13 PHE 3 CA 1
ATOM 4420 C C . PHE C 3 13 ? 148.026 116.388 -3.526 1.00 10.24 13 PHE 3 C 1
ATOM 4421 O O . PHE C 3 13 ? 148.477 117.328 -4.182 1.00 11.39 13 PHE 3 O 1
ATOM 4429 N N . MET C 3 14 ? 147.258 115.444 -4.054 1.00 10.03 14 MET 3 N 1
ATOM 4430 C CA . MET C 3 14 ? 146.772 115.529 -5.423 1.00 9.56 14 MET 3 CA 1
ATOM 4431 C C . MET C 3 14 ? 145.285 115.812 -5.254 1.00 9.61 14 MET 3 C 1
ATOM 4432 O O . MET C 3 14 ? 144.584 115.052 -4.589 1.00 12.54 14 MET 3 O 1
ATOM 4437 N N . THR C 3 15 ? 144.810 116.910 -5.828 1.00 10.05 15 THR 3 N 1
ATOM 4438 C CA . THR C 3 15 ? 143.412 117.307 -5.687 1.00 9.39 15 THR 3 CA 1
ATOM 4439 C C . THR C 3 15 ? 142.391 116.275 -6.147 1.00 10.65 15 THR 3 C 1
ATOM 4440 O O . THR C 3 15 ? 141.221 116.341 -5.765 1.00 12.41 15 THR 3 O 1
ATOM 4444 N N . THR C 3 16 ? 142.831 115.324 -6.963 1.00 10.95 16 THR 3 N 1
ATOM 4445 C CA . THR C 3 16 ? 141.941 114.292 -7.468 1.00 9.28 16 THR 3 CA 1
ATOM 4446 C C . THR C 3 16 ? 142.183 112.928 -6.826 1.00 9.96 16 THR 3 C 1
ATOM 4447 O O . THR C 3 16 ? 141.703 111.910 -7.337 1.00 12.09 16 THR 3 O 1
ATOM 4451 N N . ASP C 3 17 ? 142.926 112.890 -5.721 1.00 8.82 17 ASP 3 N 1
ATOM 4452 C CA . ASP C 3 17 ? 143.178 111.612 -5.061 1.00 10.48 17 ASP 3 CA 1
ATOM 4453 C C . ASP C 3 17 ? 141.898 111.121 -4.382 1.00 10.91 17 ASP 3 C 1
ATOM 4454 O O . ASP C 3 17 ? 140.923 111.869 -4.261 1.00 12.89 17 ASP 3 O 1
ATOM 4459 N N . ASP C 3 18 ? 141.879 109.853 -3.995 1.00 9.41 18 ASP 3 N 1
ATOM 4460 C CA . ASP C 3 18 ? 140.711 109.270 -3.357 1.00 9.57 18 ASP 3 CA 1
ATOM 4461 C C . ASP C 3 18 ? 141.160 108.456 -2.149 1.00 10.63 18 ASP 3 C 1
ATOM 4462 O O . ASP C 3 18 ? 141.262 107.227 -2.206 1.00 11.13 18 ASP 3 O 1
ATOM 4467 N N . MET C 3 19 ? 141.444 109.164 -1.064 1.00 11.71 19 MET 3 N 1
ATOM 4468 C CA . MET C 3 19 ? 141.911 108.562 0.176 1.00 11.71 19 MET 3 CA 1
ATOM 4469 C C . MET C 3 19 ? 140.896 108.755 1.296 1.00 12.39 19 MET 3 C 1
ATOM 4470 O O . MET C 3 19 ? 139.955 109.547 1.183 1.00 13.63 19 MET 3 O 1
ATOM 4475 N N . GLN C 3 20 ? 141.105 108.025 2.383 1.00 12.40 20 GLN 3 N 1
ATOM 4476 C CA . GLN C 3 20 ? 140.251 108.125 3.553 1.00 10.89 20 GLN 3 CA 1
ATOM 4477 C C . GLN C 3 20 ? 140.967 109.054 4.527 1.00 11.17 20 GLN 3 C 1
ATOM 4478 O O . GLN C 3 20 ? 142.185 109.245 4.426 1.00 11.55 20 GLN 3 O 1
ATOM 4484 N N . SER C 3 21 ? 140.219 109.657 5.441 1.00 10.75 21 SER 3 N 1
ATOM 4485 C CA . SER C 3 21 ? 140.812 110.557 6.422 1.00 11.68 21 SER 3 CA 1
ATOM 4486 C C . SER C 3 21 ? 139.969 110.545 7.688 1.00 12.54 21 SER 3 C 1
ATOM 4487 O O . SER C 3 21 ? 138.762 110.311 7.633 1.00 13.76 21 SER 3 O 1
ATOM 4490 N N . PRO C 3 22 ? 140.602 110.752 8.855 1.00 13.25 22 PRO 3 N 1
ATOM 4491 C CA . PRO C 3 22 ? 139.863 110.753 10.122 1.00 11.25 22 PRO 3 CA 1
ATOM 4492 C C . PRO C 3 22 ? 138.783 111.828 10.187 1.00 11.17 22 PRO 3 C 1
ATOM 4493 O O . PRO C 3 22 ? 138.940 112.924 9.643 1.00 10.58 22 PRO 3 O 1
ATOM 4497 N N . CYS C 3 23 ? 137.672 111.495 10.833 1.00 10.22 23 CYS 3 N 1
ATOM 4498 C CA . CYS C 3 23 ? 136.556 112.418 10.970 1.00 10.90 23 CYS 3 CA 1
ATOM 4499 C C . CYS C 3 23 ? 136.751 113.325 12.183 1.00 11.67 23 CYS 3 C 1
ATOM 4500 O O . CYS C 3 23 ? 136.962 112.849 13.297 1.00 11.89 23 CYS 3 O 1
ATOM 4503 N N . ALA C 3 24 ? 136.671 114.632 11.963 1.00 10.86 24 ALA 3 N 1
ATOM 4504 C CA . ALA C 3 24 ? 136.849 115.608 13.031 1.00 10.10 24 ALA 3 CA 1
ATOM 4505 C C . ALA C 3 24 ? 135.730 115.601 14.066 1.00 11.09 24 ALA 3 C 1
ATOM 4506 O O . ALA C 3 24 ? 135.911 116.101 15.176 1.00 12.90 24 ALA 3 O 1
ATOM 4508 N N . LEU C 3 25 ? 134.571 115.062 13.699 1.00 12.04 25 LEU 3 N 1
ATOM 4509 C CA . LEU C 3 25 ? 133.427 115.002 14.609 1.00 11.70 25 LEU 3 CA 1
ATOM 4510 C C . LEU C 3 25 ? 132.965 113.561 14.849 1.00 11.33 25 LEU 3 C 1
ATOM 4511 O O . LEU C 3 25 ? 131.940 113.132 14.319 1.00 12.04 25 LEU 3 O 1
ATOM 4516 N N . PRO C 3 26 ? 133.713 112.798 15.663 1.00 11.89 26 PRO 3 N 1
ATOM 4517 C CA . PRO C 3 26 ? 133.339 111.409 15.943 1.00 11.49 26 PRO 3 CA 1
ATOM 4518 C C . PRO C 3 26 ? 132.014 111.331 16.698 1.00 11.58 26 PRO 3 C 1
ATOM 4519 O O . PRO C 3 26 ? 131.656 112.259 17.427 1.00 11.56 26 PRO 3 O 1
ATOM 4523 N N . TRP C 3 27 ? 131.271 110.249 16.479 1.00 11.06 27 TRP 3 N 1
ATOM 4524 C CA . TRP C 3 27 ? 129.976 110.020 17.125 1.00 12.58 27 TRP 3 CA 1
ATOM 4525 C C . TRP C 3 27 ? 128.823 110.867 16.587 1.00 12.61 27 TRP 3 C 1
ATOM 4526 O O . TRP C 3 27 ? 127.660 110.590 16.894 1.00 14.30 27 TRP 3 O 1
ATOM 4537 N N . TYR C 3 28 ? 129.134 111.889 15.794 1.00 11.69 28 TYR 3 N 1
ATOM 4538 C CA . TYR C 3 28 ? 128.109 112.765 15.234 1.00 11.82 28 TYR 3 CA 1
ATOM 4539 C C . TYR C 3 28 ? 127.194 112.028 14.263 1.00 13.30 28 TYR 3 C 1
ATOM 4540 O O . TYR C 3 28 ? 127.659 111.360 13.341 1.00 14.29 28 TYR 3 O 1
ATOM 4549 N N . HIS C 3 29 ? 125.889 112.187 14.454 1.00 12.46 29 HIS 3 N 1
ATOM 4550 C CA . HIS C 3 29 ? 124.899 111.546 13.600 1.00 12.29 29 HIS 3 CA 1
ATOM 4551 C C . HIS C 3 29 ? 124.221 112.621 12.749 1.00 12.41 29 HIS 3 C 1
ATOM 4552 O O . HIS C 3 29 ? 123.493 113.469 13.272 1.00 11.75 29 HIS 3 O 1
ATOM 4559 N N . PRO C 3 30 ? 124.453 112.602 11.426 1.00 12.49 30 PRO 3 N 1
ATOM 4560 C CA . PRO C 3 30 ? 123.869 113.577 10.500 1.00 13.23 30 PRO 3 CA 1
ATOM 4561 C C . PRO C 3 30 ? 122.349 113.531 10.455 1.00 12.02 30 PRO 3 C 1
ATOM 4562 O O . PRO C 3 30 ? 121.732 112.518 10.791 1.00 11.44 30 PRO 3 O 1
ATOM 4566 N N . THR C 3 31 ? 121.757 114.632 10.009 1.00 11.84 31 THR 3 N 1
ATOM 4567 C CA . THR C 3 31 ? 120.313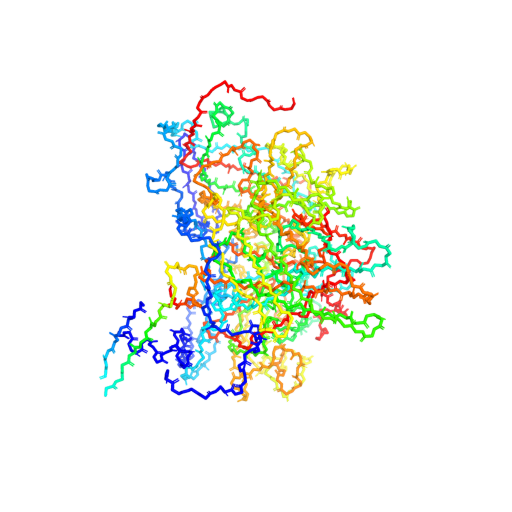 114.755 9.900 1.00 11.43 31 THR 3 CA 1
ATOM 4568 C C . THR C 3 31 ? 119.725 113.733 8.935 1.00 13.71 31 THR 3 C 1
ATOM 4569 O O . THR C 3 31 ? 120.296 113.445 7.877 1.00 13.93 31 THR 3 O 1
ATOM 4573 N N . LYS C 3 32 ? 118.578 113.198 9.328 1.00 15.68 32 LYS 3 N 1
ATOM 4574 C CA . LYS C 3 32 ? 117.823 112.224 8.558 1.00 18.58 32 LYS 3 CA 1
ATOM 4575 C C . LYS C 3 32 ? 117.549 112.770 7.156 1.00 16.82 32 LYS 3 C 1
ATOM 4576 O O . LYS C 3 32 ? 117.214 113.940 6.986 1.00 17.42 32 LYS 3 O 1
ATOM 4582 N N . GLU C 3 33 ? 117.753 111.931 6.154 1.00 15.28 33 GLU 3 N 1
ATOM 4583 C CA . GLU C 3 33 ? 117.524 112.308 4.772 1.00 16.49 33 GLU 3 CA 1
ATOM 4584 C C . GLU C 3 33 ? 116.031 112.225 4.494 1.00 15.04 33 GLU 3 C 1
ATOM 4585 O O . GLU C 3 33 ? 115.393 111.240 4.861 1.00 19.27 33 GLU 3 O 1
ATOM 4591 N N . ILE C 3 34 ? 115.456 113.256 3.887 1.00 13.07 34 ILE 3 N 1
ATOM 4592 C CA . ILE C 3 34 ? 114.036 113.201 3.550 1.00 9.47 34 ILE 3 CA 1
ATOM 4593 C C . ILE C 3 34 ? 113.926 113.124 2.037 1.00 9.91 34 ILE 3 C 1
ATOM 4594 O O . ILE C 3 34 ? 114.909 113.347 1.324 1.00 9.86 34 ILE 3 O 1
ATOM 4599 N N . PHE C 3 35 ? 112.746 112.787 1.539 1.00 9.03 35 PHE 3 N 1
ATOM 4600 C CA . PHE C 3 35 ? 112.565 112.717 0.103 1.00 8.69 35 PHE 3 CA 1
ATOM 4601 C C . PHE C 3 35 ? 112.401 114.127 -0.447 1.00 9.06 35 PHE 3 C 1
ATOM 4602 O O . PHE C 3 35 ? 111.601 114.918 0.065 1.00 9.42 35 PHE 3 O 1
ATOM 4610 N N . ILE C 3 36 ? 113.197 114.446 -1.458 1.00 8.70 36 ILE 3 N 1
ATOM 4611 C CA . ILE C 3 36 ? 113.125 115.738 -2.118 1.00 6.60 36 ILE 3 CA 1
ATOM 4612 C C . ILE C 3 36 ? 113.007 115.430 -3.604 1.00 8.97 36 ILE 3 C 1
ATOM 4613 O O . ILE C 3 36 ? 113.804 114.659 -4.151 1.00 10.49 36 ILE 3 O 1
ATOM 4618 N N . PRO C 3 37 ? 111.956 115.943 -4.255 1.00 9.37 37 PRO 3 N 1
ATOM 4619 C CA . PRO C 3 37 ? 111.770 115.702 -5.688 1.00 8.36 37 PRO 3 CA 1
ATOM 4620 C C . PRO C 3 37 ? 112.906 116.322 -6.503 1.00 10.11 37 PRO 3 C 1
ATOM 4621 O O . PRO C 3 37 ? 113.550 117.275 -6.062 1.00 12.10 37 PRO 3 O 1
ATOM 4625 N N . GLY C 3 38 ? 113.185 115.736 -7.660 1.00 9.45 38 GLY 3 N 1
ATOM 4626 C CA . GLY C 3 38 ? 114.206 116.263 -8.548 1.00 8.19 38 GLY 3 CA 1
ATOM 4627 C C . GLY C 3 38 ? 115.665 115.898 -8.355 1.00 10.08 38 GLY 3 C 1
ATOM 4628 O O . GLY C 3 38 ? 116.538 116.663 -8.770 1.00 8.86 38 GLY 3 O 1
ATOM 4629 N N . GLU C 3 39 ? 115.952 114.735 -7.778 1.00 9.19 39 GLU 3 N 1
ATOM 4630 C CA . GLU C 3 39 ? 117.342 114.337 -7.579 1.00 10.45 39 GLU 3 CA 1
ATOM 4631 C C . GLU C 3 39 ? 118.036 114.098 -8.915 1.00 10.57 39 GLU 3 C 1
ATOM 4632 O O . GLU C 3 39 ? 117.442 113.555 -9.844 1.00 11.20 39 GLU 3 O 1
ATOM 4638 N N . VAL C 3 40 ? 119.286 114.538 -9.009 1.00 10.32 40 VAL 3 N 1
ATOM 4639 C CA . VAL C 3 40 ? 120.091 114.359 -10.208 1.00 11.37 40 VAL 3 CA 1
ATOM 4640 C C . VAL C 3 40 ? 121.263 113.490 -9.795 1.00 11.40 40 VAL 3 C 1
ATOM 4641 O O . VAL C 3 40 ? 121.924 113.767 -8.794 1.00 12.05 40 VAL 3 O 1
ATOM 4645 N N . LYS C 3 41 ? 121.516 112.437 -10.559 1.00 11.26 41 LYS 3 N 1
ATOM 4646 C CA . LYS C 3 41 ? 122.619 111.531 -10.266 1.00 11.92 41 LYS 3 CA 1
ATOM 4647 C C . LYS C 3 41 ? 123.773 111.618 -11.260 1.00 11.47 41 LYS 3 C 1
ATOM 4648 O O . LYS C 3 41 ? 124.910 111.286 -10.923 1.00 12.28 41 LYS 3 O 1
ATOM 4654 N N . ASN C 3 42 ? 123.498 112.110 -12.461 1.00 11.21 42 ASN 3 N 1
ATOM 4655 C CA . ASN C 3 42 ? 124.520 112.212 -13.500 1.00 10.01 42 ASN 3 CA 1
ATOM 4656 C C . ASN C 3 42 ? 124.238 113.447 -14.351 1.00 9.67 42 ASN 3 C 1
ATOM 4657 O O . ASN C 3 42 ? 123.081 113.749 -14.646 1.00 11.66 42 ASN 3 O 1
ATOM 4662 N N . LEU C 3 43 ? 125.288 114.161 -14.750 1.00 9.36 43 LEU 3 N 1
ATOM 4663 C CA . LEU C 3 43 ? 125.126 115.367 -15.561 1.00 10.65 43 LEU 3 CA 1
ATOM 4664 C C . LEU C 3 43 ? 124.477 115.105 -16.920 1.00 11.16 43 LEU 3 C 1
ATOM 4665 O O . LEU C 3 43 ? 123.945 116.024 -17.542 1.00 11.55 43 LEU 3 O 1
ATOM 4670 N N . ILE C 3 44 ? 124.506 113.857 -17.381 1.00 9.78 44 ILE 3 N 1
ATOM 4671 C CA . ILE C 3 44 ? 123.899 113.527 -18.666 1.00 8.73 44 ILE 3 CA 1
ATOM 4672 C C . ILE C 3 44 ? 122.404 113.854 -18.652 1.00 10.10 44 ILE 3 C 1
ATOM 4673 O O . ILE C 3 44 ? 121.827 114.202 -19.685 1.00 11.26 44 ILE 3 O 1
ATOM 4678 N N . GLU C 3 45 ? 121.798 113.795 -17.467 1.00 9.53 45 GLU 3 N 1
ATOM 4679 C CA . GLU C 3 45 ? 120.377 114.084 -17.312 1.00 9.39 45 GLU 3 CA 1
ATOM 4680 C C . GLU C 3 45 ? 120.075 115.529 -17.698 1.00 10.62 45 GLU 3 C 1
ATOM 4681 O O . GLU C 3 45 ? 119.003 115.840 -18.212 1.00 13.83 45 GLU 3 O 1
ATOM 4687 N N . MET C 3 46 ? 121.039 116.407 -17.458 1.00 10.46 46 MET 3 N 1
ATOM 4688 C CA . MET C 3 46 ? 120.888 117.817 -17.776 1.00 10.68 46 MET 3 CA 1
ATOM 4689 C C . MET C 3 46 ? 121.194 118.090 -19.248 1.00 11.97 46 MET 3 C 1
ATOM 4690 O O . MET C 3 46 ? 120.659 119.029 -19.835 1.00 14.84 46 MET 3 O 1
ATOM 4695 N N . CYS C 3 47 ? 122.013 117.237 -19.857 1.00 10.92 47 CYS 3 N 1
ATOM 4696 C CA . CYS C 3 47 ? 122.368 117.393 -21.267 1.00 9.87 47 CYS 3 CA 1
ATOM 4697 C C . CYS C 3 47 ? 121.258 116.919 -22.199 1.00 10.50 47 CYS 3 C 1
ATOM 4698 O O . CYS C 3 47 ? 121.270 117.222 -23.390 1.00 11.17 47 CYS 3 O 1
ATOM 4701 N N . GLN C 3 48 ? 120.312 116.158 -21.664 1.00 9.04 48 GLN 3 N 1
ATOM 4702 C CA . GLN C 3 48 ? 119.213 115.640 -22.467 1.00 12.49 48 GLN 3 CA 1
ATOM 4703 C C . GLN C 3 48 ? 117.999 116.560 -22.483 1.00 12.96 48 GLN 3 C 1
ATOM 4704 O O . GLN C 3 48 ? 116.978 116.232 -23.096 1.00 14.44 48 GLN 3 O 1
ATOM 4710 N N . VAL C 3 49 ? 118.106 117.700 -21.808 1.00 11.51 49 VAL 3 N 1
ATOM 4711 C CA . VAL C 3 49 ? 117.011 118.660 -21.742 1.00 11.20 49 VAL 3 CA 1
ATOM 4712 C C . VAL C 3 49 ? 117.261 119.828 -22.690 1.00 10.66 49 VAL 3 C 1
ATOM 4713 O O . VAL C 3 49 ? 118.339 120.407 -22.696 1.00 10.41 49 VAL 3 O 1
ATOM 4717 N N . ASP C 3 50 ? 116.266 120.156 -23.504 1.00 9.22 50 ASP 3 N 1
ATOM 4718 C CA . ASP C 3 50 ? 116.367 121.270 -24.444 1.00 9.38 50 ASP 3 CA 1
ATOM 4719 C C . ASP C 3 50 ? 116.511 122.618 -23.752 1.00 9.38 50 ASP 3 C 1
ATOM 4720 O O . ASP C 3 50 ? 115.795 122.895 -22.788 1.00 10.81 50 ASP 3 O 1
ATOM 4725 N N . THR C 3 51 ? 117.432 123.450 -24.234 1.00 8.93 51 THR 3 N 1
ATOM 4726 C CA . THR C 3 51 ? 117.571 124.821 -23.738 1.00 7.15 51 THR 3 CA 1
ATOM 4727 C C . THR C 3 51 ? 117.687 125.681 -24.995 1.00 8.21 51 THR 3 C 1
ATOM 4728 O O . THR C 3 51 ? 118.018 125.167 -26.070 1.00 7.39 51 THR 3 O 1
ATOM 4732 N N . LEU C 3 52 ? 117.348 126.960 -24.880 1.00 7.20 52 LEU 3 N 1
ATOM 4733 C CA . LEU C 3 52 ? 117.380 127.874 -26.019 1.00 8.61 52 LEU 3 CA 1
ATOM 4734 C C . LEU C 3 52 ? 118.773 128.334 -26.438 1.00 8.97 52 LEU 3 C 1
ATOM 4735 O O . LEU C 3 52 ? 119.628 128.625 -25.600 1.00 10.92 52 LEU 3 O 1
ATOM 4740 N N . ILE C 3 53 ? 118.992 128.393 -27.748 1.00 9.22 53 ILE 3 N 1
ATOM 4741 C CA . ILE C 3 53 ? 120.261 128.842 -28.312 1.00 9.83 53 ILE 3 CA 1
ATOM 4742 C C . ILE C 3 53 ? 120.147 130.342 -28.587 1.00 10.14 53 ILE 3 C 1
ATOM 4743 O O . ILE C 3 53 ? 119.199 130.777 -29.249 1.00 11.08 53 ILE 3 O 1
ATOM 4748 N N 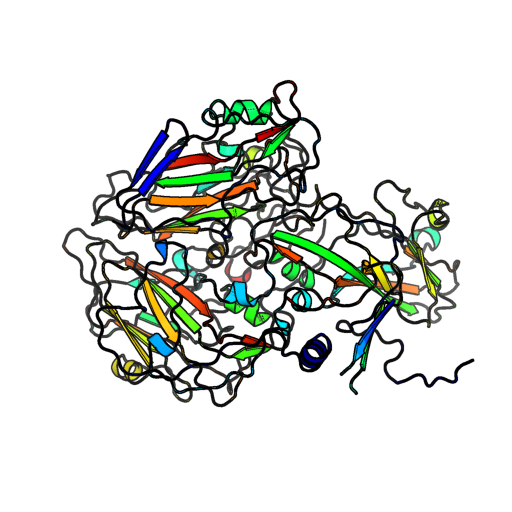. PRO C 3 54 ? 121.069 131.159 -28.042 1.00 9.94 54 PRO 3 N 1
ATOM 4749 C CA . PRO C 3 54 ? 121.040 132.611 -28.268 1.00 9.48 54 PRO 3 CA 1
ATOM 4750 C C . PRO C 3 54 ? 121.631 132.825 -29.664 1.00 10.81 54 PRO 3 C 1
ATOM 4751 O O . PRO C 3 54 ? 122.686 133.430 -29.837 1.00 13.40 54 PRO 3 O 1
ATOM 4755 N N . ILE C 3 55 ? 120.924 132.297 -30.654 1.00 10.77 55 ILE 3 N 1
ATOM 4756 C CA . ILE C 3 55 ? 121.347 132.320 -32.041 1.00 12.72 55 ILE 3 CA 1
ATOM 4757 C C . ILE C 3 55 ? 121.436 133.695 -32.709 1.00 14.24 55 ILE 3 C 1
ATOM 4758 O O . ILE C 3 55 ? 122.240 133.896 -33.625 1.00 14.21 55 ILE 3 O 1
ATOM 4763 N N . ASN C 3 56 ? 120.641 134.642 -32.232 1.00 14.15 56 ASN 3 N 1
ATOM 4764 C CA . ASN C 3 56 ? 120.638 135.984 -32.799 1.00 14.23 56 ASN 3 CA 1
ATOM 4765 C C . ASN C 3 56 ? 121.386 136.919 -31.857 1.00 14.41 56 ASN 3 C 1
ATOM 4766 O O . ASN C 3 56 ? 120.963 138.050 -31.613 1.00 14.64 56 ASN 3 O 1
ATOM 4771 N N . SER C 3 57 ? 122.512 136.444 -31.337 1.00 14.79 57 SER 3 N 1
ATOM 4772 C CA . SER C 3 57 ? 123.305 137.222 -30.402 1.00 16.24 57 SER 3 CA 1
ATOM 4773 C C . SER C 3 57 ? 124.251 138.235 -31.048 1.00 17.14 57 SER 3 C 1
ATOM 4774 O O . SER C 3 57 ? 125.473 138.163 -30.879 1.00 17.85 57 SER 3 O 1
ATOM 4777 N N . THR C 3 58 ? 123.688 139.123 -31.857 1.00 18.20 58 THR 3 N 1
ATOM 4778 C CA . THR C 3 58 ? 124.470 140.181 -32.478 1.00 19.67 58 THR 3 CA 1
ATOM 4779 C C . THR C 3 58 ? 124.672 141.165 -31.330 1.00 21.95 58 THR 3 C 1
ATOM 4780 O O . THR C 3 58 ? 123.906 141.152 -30.362 1.00 20.26 58 THR 3 O 1
ATOM 4784 N N . GLN C 3 59 ? 125.673 142.028 -31.432 1.00 24.93 59 GLN 3 N 1
ATOM 4785 C CA . GLN C 3 59 ? 125.945 142.976 -30.357 1.00 29.34 59 GLN 3 CA 1
ATOM 4786 C C . GLN C 3 59 ? 124.729 143.784 -29.909 1.00 28.55 59 GLN 3 C 1
ATOM 4787 O O . GLN C 3 59 ? 124.544 144.012 -28.716 1.00 30.37 59 GLN 3 O 1
ATOM 4793 N N . SER C 3 60 ? 123.884 144.181 -30.853 1.00 28.31 60 SER 3 N 1
ATOM 4794 C CA . SER C 3 60 ? 122.699 144.959 -30.515 1.00 30.71 60 SER 3 CA 1
ATOM 4795 C C . SER C 3 60 ? 121.583 144.153 -29.840 1.00 29.38 60 SER 3 C 1
ATOM 4796 O O . SER C 3 60 ? 120.737 144.726 -29.151 1.00 30.15 60 SER 3 O 1
ATOM 4799 N N . ASN C 3 61 ? 121.572 142.838 -30.040 1.00 25.34 61 ASN 3 N 1
ATOM 4800 C CA . ASN C 3 61 ? 120.535 141.998 -29.448 1.00 22.92 61 ASN 3 CA 1
ATOM 4801 C C . ASN C 3 61 ? 120.896 141.427 -28.091 1.00 21.47 61 ASN 3 C 1
ATOM 4802 O O . ASN C 3 61 ? 120.011 141.065 -27.311 1.00 21.35 61 ASN 3 O 1
ATOM 4807 N N . ILE C 3 62 ? 122.191 141.300 -27.821 1.00 20.93 62 ILE 3 N 1
ATOM 4808 C CA . ILE C 3 62 ? 122.634 140.763 -26.543 1.00 22.26 62 ILE 3 CA 1
ATOM 4809 C C . ILE C 3 62 ? 122.078 141.636 -25.427 1.00 23.45 62 ILE 3 C 1
ATOM 4810 O O . ILE C 3 62 ? 122.176 142.863 -25.477 1.00 25.85 62 ILE 3 O 1
ATOM 4815 N N . GLY C 3 63 ? 121.487 140.993 -24.426 1.00 21.95 63 GLY 3 N 1
ATOM 4816 C CA . GLY C 3 63 ? 120.899 141.726 -23.323 1.00 19.54 63 GLY 3 CA 1
ATOM 4817 C C . GLY C 3 63 ? 119.416 141.906 -23.568 1.00 20.65 63 GLY 3 C 1
ATOM 4818 O O . GLY C 3 63 ? 118.737 142.637 -22.852 1.00 23.31 63 GLY 3 O 1
ATOM 4819 N N . ASN C 3 64 ? 118.907 141.201 -24.572 1.00 21.91 64 ASN 3 N 1
ATOM 4820 C CA . ASN C 3 64 ? 117.502 141.278 -24.936 1.00 22.24 64 ASN 3 CA 1
ATOM 4821 C C . ASN C 3 64 ? 116.986 139.885 -25.248 1.00 20.70 64 ASN 3 C 1
ATOM 4822 O O . ASN C 3 64 ? 117.739 139.052 -25.752 1.00 19.97 64 ASN 3 O 1
ATOM 4827 N N . VAL C 3 65 ? 115.706 139.624 -24.990 1.00 18.11 65 VAL 3 N 1
ATOM 4828 C CA . VAL C 3 65 ? 115.166 138.299 -25.286 1.00 18.51 65 VAL 3 CA 1
ATOM 4829 C C . VAL C 3 65 ? 115.230 138.023 -26.787 1.00 16.94 65 VAL 3 C 1
ATOM 4830 O O . VAL C 3 65 ? 115.300 136.867 -27.206 1.00 16.50 65 VAL 3 O 1
ATOM 4834 N N . SER C 3 66 ? 115.290 139.085 -27.587 1.00 14.44 66 SER 3 N 1
ATOM 4835 C CA . SER C 3 66 ? 115.357 138.951 -29.039 1.00 14.82 66 SER 3 CA 1
ATOM 4836 C C . SER C 3 66 ? 116.621 138.231 -29.511 1.00 13.02 66 SER 3 C 1
ATOM 4837 O O . SER C 3 66 ? 116.697 137.799 -30.661 1.00 14.46 66 SER 3 O 1
ATOM 4840 N N . MET C 3 67 ? 117.613 138.095 -28.636 1.00 11.96 67 MET 3 N 1
ATOM 4841 C CA . MET C 3 67 ? 118.824 137.390 -29.031 1.00 12.80 67 MET 3 CA 1
ATOM 4842 C C . MET C 3 67 ? 118.527 135.893 -29.190 1.00 11.62 67 MET 3 C 1
ATOM 4843 O O . MET C 3 67 ? 119.346 135.144 -29.728 1.00 12.22 67 MET 3 O 1
ATOM 4848 N N . TYR C 3 68 ? 117.341 135.471 -28.749 1.00 9.71 68 TYR 3 N 1
ATOM 4849 C CA . TYR C 3 68 ? 116.924 134.072 -28.840 1.00 10.66 68 TYR 3 CA 1
ATOM 4850 C C . TYR C 3 68 ? 115.985 133.768 -30.003 1.00 12.40 68 TYR 3 C 1
ATOM 4851 O O . TYR C 3 68 ? 115.626 132.608 -30.212 1.00 15.76 68 TYR 3 O 1
ATOM 4860 N N . THR C 3 69 ? 115.584 134.781 -30.764 1.00 11.82 69 THR 3 N 1
ATOM 4861 C CA . THR C 3 69 ? 114.660 134.543 -31.870 1.00 12.92 69 THR 3 CA 1
ATOM 4862 C C . THR C 3 69 ? 115.212 134.863 -33.255 1.00 12.98 69 THR 3 C 1
ATOM 4863 O O . THR C 3 69 ? 116.051 135.751 -33.412 1.00 13.49 69 THR 3 O 1
ATOM 4867 N N . VAL C 3 70 ? 114.757 134.105 -34.249 1.00 12.76 70 VAL 3 N 1
ATOM 4868 C CA . VAL C 3 70 ? 115.146 134.316 -35.639 1.00 12.57 70 VAL 3 CA 1
ATOM 4869 C C . VAL C 3 70 ? 113.870 134.786 -36.327 1.00 13.90 70 VAL 3 C 1
ATOM 4870 O O . VAL C 3 70 ? 112.821 134.156 -36.178 1.00 14.61 70 VAL 3 O 1
ATOM 4874 N N . THR C 3 71 ? 113.949 135.886 -37.069 1.00 13.33 71 THR 3 N 1
ATOM 4875 C CA . THR C 3 71 ? 112.774 136.417 -37.750 1.00 12.91 71 THR 3 CA 1
ATOM 4876 C C . THR C 3 71 ? 112.648 135.908 -39.176 1.00 12.97 71 THR 3 C 1
ATOM 4877 O O . THR C 3 71 ? 113.626 135.878 -39.925 1.00 14.02 71 THR 3 O 1
ATOM 4881 N N . LEU C 3 72 ? 111.437 135.498 -39.535 1.00 12.06 72 LEU 3 N 1
ATOM 4882 C CA . LEU C 3 72 ? 111.138 134.988 -40.864 1.00 11.40 72 LEU 3 CA 1
ATOM 4883 C C . LEU C 3 72 ? 110.140 135.951 -41.502 1.00 11.98 72 LEU 3 C 1
ATOM 4884 O O . LEU C 3 72 ? 109.381 136.622 -40.796 1.00 12.09 72 LEU 3 O 1
ATOM 4889 N N . SER C 3 73 ? 110.139 136.028 -42.829 1.00 11.78 73 SER 3 N 1
ATOM 4890 C CA . SER C 3 73 ? 109.241 136.938 -43.536 1.00 12.57 73 SER 3 CA 1
ATOM 4891 C C . SER C 3 73 ? 109.129 136.538 -45.004 1.00 11.52 73 SER 3 C 1
ATOM 4892 O O . SER C 3 73 ? 109.923 135.727 -45.488 1.00 12.99 73 SER 3 O 1
ATOM 4895 N N . PRO C 3 74 ? 108.132 137.085 -45.727 1.00 12.31 74 PRO 3 N 1
ATOM 4896 C CA . PRO C 3 74 ? 107.952 136.762 -47.148 1.00 11.87 74 PRO 3 CA 1
ATOM 4897 C C . PRO C 3 74 ? 109.193 137.200 -47.923 1.00 14.20 74 PRO 3 C 1
ATOM 4898 O O . PRO C 3 74 ? 109.670 138.329 -47.766 1.00 15.50 74 PRO 3 O 1
ATOM 4902 N N . GLN C 3 75 ? 109.725 136.298 -48.738 1.00 14.05 75 GLN 3 N 1
ATOM 4903 C CA . GLN C 3 75 ? 110.922 136.565 -49.523 1.00 12.87 75 GLN 3 CA 1
ATOM 4904 C C . GLN C 3 75 ? 110.606 136.923 -50.967 1.00 15.35 75 GLN 3 C 1
ATOM 4905 O O . GLN C 3 75 ? 109.582 136.505 -51.511 1.00 14.70 75 GLN 3 O 1
ATOM 4911 N N . THR C 3 76 ? 111.486 137.708 -51.581 1.00 15.63 76 THR 3 N 1
ATOM 4912 C CA . THR C 3 76 ? 111.314 138.097 -52.974 1.00 19.33 76 THR 3 CA 1
ATOM 4913 C C . THR C 3 76 ? 112.280 137.296 -53.843 1.00 18.96 76 THR 3 C 1
ATOM 4914 O O . THR C 3 76 ? 112.092 137.176 -55.053 1.00 21.82 76 THR 3 O 1
ATOM 4918 N N . LYS C 3 77 ? 113.323 136.763 -53.213 1.00 18.42 77 LYS 3 N 1
ATOM 4919 C CA . LYS C 3 77 ? 114.300 135.924 -53.897 1.00 19.96 77 LYS 3 CA 1
ATOM 4920 C C . LYS C 3 77 ? 114.098 134.525 -53.330 1.00 16.85 77 LYS 3 C 1
ATOM 4921 O O . LYS C 3 77 ? 113.801 134.373 -52.144 1.00 17.16 77 LYS 3 O 1
ATOM 4927 N N . LEU C 3 78 ? 114.206 133.512 -54.179 1.00 14.13 78 LEU 3 N 1
ATOM 4928 C CA . LEU C 3 78 ? 114.020 132.131 -53.755 1.00 14.17 78 LEU 3 CA 1
ATOM 4929 C C . LEU C 3 78 ? 115.262 131.515 -53.108 1.00 14.49 78 LEU 3 C 1
ATOM 4930 O O . LEU C 3 78 ? 116.387 131.951 -53.360 1.00 14.45 78 LEU 3 O 1
ATOM 4935 N N . ALA C 3 79 ? 115.034 130.510 -52.261 1.00 13.38 79 ALA 3 N 1
ATOM 4936 C CA . ALA C 3 79 ? 116.092 129.766 -51.573 1.00 10.89 79 ALA 3 CA 1
ATOM 4937 C C . ALA C 3 79 ? 117.101 130.584 -50.765 1.00 12.56 79 ALA 3 C 1
ATOM 4938 O O . ALA C 3 79 ? 118.288 130.241 -50.715 1.00 14.23 79 ALA 3 O 1
ATOM 4940 N N . GLU C 3 80 ? 116.623 131.623 -50.088 1.00 11.67 80 GLU 3 N 1
ATOM 4941 C CA . GLU C 3 80 ? 117.490 132.478 -49.279 1.00 12.28 80 GLU 3 CA 1
ATOM 4942 C C . GLU C 3 80 ? 117.943 131.791 -47.993 1.00 12.11 80 GLU 3 C 1
ATOM 4943 O O . GLU C 3 80 ? 117.233 130.945 -47.441 1.00 12.55 80 GLU 3 O 1
ATOM 4949 N N . GLU C 3 81 ? 119.123 132.171 -47.516 1.00 11.62 81 GLU 3 N 1
ATOM 4950 C CA . GLU C 3 81 ? 119.692 131.622 -46.292 1.00 11.35 81 GLU 3 CA 1
ATOM 4951 C C . GLU C 3 81 ? 119.083 132.352 -45.096 1.00 12.02 81 GLU 3 C 1
ATOM 4952 O O . GLU C 3 81 ? 118.925 133.573 -45.121 1.00 15.03 81 GLU 3 O 1
ATOM 4958 N N . ILE C 3 82 ? 118.744 131.600 -44.055 1.00 10.74 82 ILE 3 N 1
ATOM 4959 C CA . ILE C 3 82 ? 118.138 132.161 -42.852 1.00 9.68 82 ILE 3 CA 1
ATOM 4960 C C . ILE C 3 82 ? 119.173 132.315 -41.736 1.00 10.06 82 ILE 3 C 1
ATOM 4961 O O . ILE C 3 82 ? 119.261 133.370 -41.112 1.00 12.96 82 ILE 3 O 1
ATOM 4966 N N . PHE C 3 83 ? 119.943 131.264 -41.472 1.00 9.87 83 PHE 3 N 1
ATOM 4967 C CA . PHE C 3 83 ? 120.987 131.324 -40.452 1.00 9.43 83 PHE 3 CA 1
ATOM 4968 C C . PHE C 3 83 ? 122.030 130.247 -40.702 1.00 10.21 83 PHE 3 C 1
ATOM 4969 O O . PHE C 3 83 ? 121.797 129.317 -41.479 1.00 10.70 83 PHE 3 O 1
ATOM 4977 N N . ALA C 3 84 ? 123.169 130.375 -40.033 1.00 9.73 84 ALA 3 N 1
ATOM 4978 C CA . ALA C 3 84 ? 124.256 129.416 -40.157 1.00 10.55 84 ALA 3 CA 1
ATOM 4979 C C . ALA C 3 84 ? 125.103 129.489 -38.900 1.00 12.12 84 ALA 3 C 1
ATOM 4980 O O . ALA C 3 84 ? 125.473 130.585 -38.465 1.00 13.60 84 ALA 3 O 1
ATOM 4982 N N . ILE C 3 85 ? 125.356 128.338 -38.283 1.00 12.39 85 ILE 3 N 1
ATOM 4983 C CA . ILE C 3 85 ? 126.187 128.265 -37.082 1.00 12.23 85 ILE 3 CA 1
ATOM 4984 C C . ILE C 3 85 ? 127.048 127.008 -37.127 1.00 13.51 85 ILE 3 C 1
ATOM 4985 O O . ILE C 3 85 ? 126.801 126.098 -37.927 1.00 12.11 85 ILE 3 O 1
ATOM 4990 N N . LYS C 3 86 ? 128.085 126.984 -36.300 1.00 13.12 86 LYS 3 N 1
ATOM 4991 C CA . LYS C 3 86 ? 128.946 125.823 -36.209 1.00 14.05 86 LYS 3 CA 1
ATOM 4992 C C . LYS C 3 86 ? 128.247 124.847 -35.282 1.00 14.09 86 LYS 3 C 1
ATOM 4993 O O . LYS C 3 86 ? 127.488 125.245 -34.396 1.00 12.56 86 LYS 3 O 1
ATOM 4999 N N . VAL C 3 87 ? 128.521 123.570 -35.498 1.00 14.64 87 VAL 3 N 1
ATOM 5000 C CA . VAL C 3 87 ? 127.942 122.485 -34.726 1.00 17.07 87 VAL 3 CA 1
ATOM 5001 C C . VAL C 3 87 ? 128.755 122.176 -33.465 1.00 17.00 87 VAL 3 C 1
ATOM 5002 O O . VAL C 3 87 ? 128.271 121.502 -32.552 1.00 17.92 87 VAL 3 O 1
ATOM 5006 N N . ASP C 3 88 ? 129.977 122.695 -33.405 1.00 16.14 88 ASP 3 N 1
ATOM 5007 C CA . ASP C 3 88 ? 130.856 122.467 -32.261 1.00 16.63 88 ASP 3 CA 1
ATOM 5008 C C . ASP C 3 88 ? 130.147 122.855 -30.973 1.00 16.92 88 ASP 3 C 1
ATOM 5009 O O . ASP C 3 88 ? 129.820 124.022 -30.750 1.00 16.18 88 ASP 3 O 1
ATOM 5014 N N . ILE C 3 89 ? 129.929 121.850 -30.134 1.00 17.02 89 ILE 3 N 1
ATOM 5015 C CA . ILE C 3 89 ? 129.201 121.986 -28.879 1.00 17.40 89 ILE 3 CA 1
ATOM 5016 C C . ILE C 3 89 ? 129.553 123.155 -27.959 1.00 16.46 89 ILE 3 C 1
ATOM 5017 O O . ILE C 3 89 ? 128.677 123.690 -27.281 1.00 16.51 89 ILE 3 O 1
ATOM 5022 N N . ALA C 3 90 ? 130.817 123.558 -27.933 1.00 16.13 90 ALA 3 N 1
ATOM 5023 C CA . ALA C 3 90 ? 131.224 124.664 -27.076 1.00 16.14 90 ALA 3 CA 1
ATOM 5024 C C . ALA C 3 90 ? 131.620 125.918 -27.846 1.00 17.17 90 ALA 3 C 1
ATOM 5025 O O . ALA C 3 90 ? 132.293 126.802 -27.309 1.00 20.41 90 ALA 3 O 1
ATOM 5027 N N . SER C 3 91 ? 131.225 125.996 -29.113 1.00 16.40 91 SER 3 N 1
ATOM 5028 C CA . SER C 3 91 ? 131.528 127.175 -29.913 1.00 14.58 91 SER 3 CA 1
ATOM 5029 C C . SER C 3 91 ? 130.348 128.132 -29.742 1.00 14.22 91 SER 3 C 1
ATOM 5030 O O . SER C 3 91 ? 129.305 127.753 -29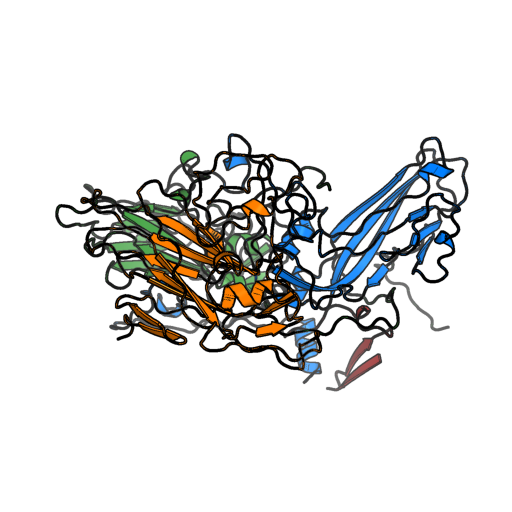.211 1.00 15.37 91 SER 3 O 1
ATOM 5033 N N . HIS C 3 92 ? 130.520 129.383 -30.148 1.00 12.68 92 HIS 3 N 1
ATOM 5034 C CA . HIS C 3 92 ? 129.447 130.356 -30.036 1.00 13.43 92 HIS 3 CA 1
ATOM 5035 C C . HIS C 3 92 ? 128.629 130.281 -31.329 1.00 12.46 92 HIS 3 C 1
ATOM 5036 O O . HIS C 3 92 ? 129.193 130.100 -32.411 1.00 14.83 92 HIS 3 O 1
ATOM 5043 N N . PRO C 3 93 ? 127.288 130.398 -31.232 1.00 10.92 93 PRO 3 N 1
ATOM 5044 C CA . PRO C 3 93 ? 126.483 130.699 -30.040 1.00 9.95 93 PRO 3 CA 1
ATOM 5045 C C . PRO C 3 93 ? 126.006 129.505 -29.172 1.00 10.01 93 PRO 3 C 1
ATOM 5046 O O . PRO C 3 93 ? 125.149 129.692 -28.304 1.00 11.28 93 PRO 3 O 1
ATOM 5050 N N . LEU C 3 94 ? 126.551 128.311 -29.373 1.00 9.89 94 LEU 3 N 1
ATOM 5051 C CA . LEU C 3 94 ? 126.125 127.155 -28.575 1.00 10.41 94 LEU 3 CA 1
ATOM 5052 C C . LEU C 3 94 ? 126.679 127.148 -27.148 1.00 11.18 94 LEU 3 C 1
ATOM 5053 O O . LEU C 3 94 ? 126.080 126.560 -26.249 1.00 10.80 94 LEU 3 O 1
ATOM 5058 N N . ALA C 3 95 ? 127.800 127.835 -26.950 1.00 10.61 95 ALA 3 N 1
ATOM 5059 C CA . ALA C 3 95 ? 128.490 127.903 -25.663 1.00 9.93 95 ALA 3 CA 1
ATOM 5060 C C . ALA C 3 95 ? 127.676 128.105 -24.385 1.00 10.43 95 ALA 3 C 1
ATOM 5061 O O . ALA C 3 95 ? 127.875 127.376 -23.415 1.00 11.54 95 ALA 3 O 1
ATOM 5063 N N . THR C 3 96 ? 126.782 129.093 -24.364 1.00 9.65 96 THR 3 N 1
ATOM 5064 C CA . THR C 3 96 ? 126.002 129.372 -23.158 1.00 8.76 96 THR 3 CA 1
ATOM 5065 C C . THR C 3 96 ? 124.734 128.554 -22.933 1.00 9.12 96 THR 3 C 1
ATOM 5066 O O . THR C 3 96 ? 124.007 128.801 -21.964 1.00 10.48 96 THR 3 O 1
ATOM 5070 N N . THR C 3 97 ? 124.442 127.615 -23.830 1.00 9.40 97 THR 3 N 1
ATOM 5071 C CA . THR C 3 97 ? 123.273 126.763 -23.643 1.00 8.05 97 THR 3 CA 1
ATOM 5072 C C . THR C 3 97 ? 123.692 125.801 -22.531 1.00 8.64 97 THR 3 C 1
ATOM 5073 O O . THR C 3 97 ? 124.885 125.650 -22.261 1.00 9.51 97 THR 3 O 1
ATOM 5077 N N . LEU C 3 98 ? 122.733 125.169 -21.868 1.00 8.02 98 LEU 3 N 1
ATOM 5078 C CA . LEU C 3 98 ? 123.068 124.250 -20.788 1.00 8.54 98 LEU 3 CA 1
ATOM 5079 C C . LEU C 3 98 ? 124.051 123.157 -21.219 1.00 9.13 98 LEU 3 C 1
ATOM 5080 O O . LEU C 3 98 ? 125.020 122.870 -20.509 1.00 10.32 98 LEU 3 O 1
ATOM 5085 N N . ILE C 3 99 ? 123.829 122.571 -22.391 1.00 9.24 99 ILE 3 N 1
ATOM 5086 C CA . ILE C 3 99 ? 124.721 121.523 -22.877 1.00 8.43 99 ILE 3 CA 1
ATOM 5087 C C . ILE C 3 99 ? 126.109 122.088 -23.214 1.00 9.20 99 ILE 3 C 1
ATOM 5088 O O . ILE C 3 99 ? 127.126 121.423 -22.982 1.00 10.60 99 ILE 3 O 1
ATOM 5093 N N . GLY C 3 100 ? 126.153 123.324 -23.709 1.00 9.20 100 GLY 3 N 1
ATOM 5094 C CA . GLY C 3 100 ? 127.425 123.949 -24.032 1.00 7.58 100 GLY 3 CA 1
ATOM 5095 C C . GLY C 3 100 ? 128.206 124.255 -22.764 1.00 9.81 100 GLY 3 C 1
ATOM 5096 O O . GLY C 3 100 ? 129.425 124.069 -22.710 1.00 9.25 100 GLY 3 O 1
ATOM 5097 N N . GLU C 3 101 ? 127.492 124.681 -21.723 1.00 8.79 101 GLU 3 N 1
ATOM 5098 C CA . GLU C 3 101 ? 128.103 125.009 -20.436 1.00 8.10 101 GLU 3 CA 1
ATOM 5099 C C . GLU C 3 101 ? 128.669 123.767 -19.751 1.00 8.97 101 GLU 3 C 1
ATOM 5100 O O . GLU C 3 101 ? 129.760 123.808 -19.177 1.00 9.91 101 GLU 3 O 1
ATOM 5106 N N . ILE C 3 102 ? 127.918 122.671 -19.786 1.00 9.29 102 ILE 3 N 1
ATOM 5107 C CA . ILE C 3 102 ? 128.371 121.424 -19.179 1.00 9.39 102 ILE 3 CA 1
ATOM 5108 C C . ILE C 3 102 ? 129.547 120.872 -19.983 1.00 9.90 102 ILE 3 C 1
ATOM 5109 O O . ILE C 3 102 ? 130.536 120.413 -19.411 1.00 10.62 102 ILE 3 O 1
ATOM 5114 N N . ALA C 3 103 ? 129.467 120.983 -21.307 1.00 8.57 103 ALA 3 N 1
ATOM 5115 C CA . ALA C 3 103 ? 130.540 120.509 -22.179 1.00 10.04 103 ALA 3 CA 1
ATOM 5116 C C . ALA C 3 103 ? 131.841 121.256 -21.884 1.00 10.31 103 ALA 3 C 1
ATOM 5117 O O . ALA C 3 103 ? 132.932 120.703 -22.030 1.00 12.05 103 ALA 3 O 1
ATOM 5119 N N . SER C 3 104 ? 131.718 122.507 -21.449 1.00 10.61 104 SER 3 N 1
ATOM 5120 C CA . SER C 3 104 ? 132.876 123.334 -21.126 1.00 10.52 104 SER 3 CA 1
ATOM 5121 C C . SER C 3 104 ? 133.585 122.919 -19.839 1.00 10.88 104 SER 3 C 1
ATOM 5122 O O . SER C 3 104 ? 134.628 123.475 -19.495 1.00 10.77 104 SER 3 O 1
ATOM 5125 N N . TYR C 3 105 ? 132.995 121.973 -19.112 1.00 8.86 105 TYR 3 N 1
ATOM 5126 C CA . TYR C 3 105 ? 133.595 121.441 -17.893 1.00 9.00 105 TYR 3 CA 1
ATOM 5127 C C . TYR C 3 105 ? 134.296 120.128 -18.234 1.00 9.20 105 TYR 3 C 1
ATOM 5128 O O . TYR C 3 105 ? 134.734 119.399 -17.347 1.00 10.77 105 TYR 3 O 1
ATOM 5137 N N . PHE C 3 106 ? 134.363 119.813 -19.525 1.00 7.79 106 PHE 3 N 1
ATOM 5138 C CA . PHE C 3 106 ? 135.007 118.592 -19.990 1.00 8.85 106 PHE 3 CA 1
ATOM 5139 C C . PHE C 3 106 ? 135.898 118.905 -21.184 1.00 8.82 106 PHE 3 C 1
ATOM 5140 O O . PHE C 3 106 ? 135.760 119.956 -21.813 1.00 9.94 106 PHE 3 O 1
ATOM 5148 N N . THR C 3 107 ? 136.824 118.005 -21.481 1.00 8.89 107 THR 3 N 1
ATOM 5149 C CA . THR C 3 107 ? 137.764 118.214 -22.571 1.00 8.64 107 THR 3 CA 1
ATOM 5150 C C . THR C 3 107 ? 137.367 117.549 -23.886 1.00 9.11 107 THR 3 C 1
ATOM 5151 O O . THR C 3 107 ? 137.689 118.062 -24.961 1.00 9.09 107 THR 3 O 1
ATOM 5155 N N . HIS C 3 108 ? 136.664 116.422 -23.805 1.00 8.25 108 HIS 3 N 1
ATOM 5156 C CA . HIS C 3 108 ? 136.248 115.685 -24.997 1.00 7.59 108 HIS 3 CA 1
ATOM 5157 C C . HIS C 3 108 ? 134.743 115.472 -25.024 1.00 8.53 108 HIS 3 C 1
ATOM 5158 O O . HIS C 3 108 ? 134.103 115.387 -23.977 1.00 10.20 108 HIS 3 O 1
ATOM 5165 N N . TRP C 3 109 ? 134.192 115.351 -26.228 1.00 8.03 109 TRP 3 N 1
ATOM 5166 C CA . TRP C 3 109 ? 132.770 115.093 -26.405 1.00 8.64 109 TRP 3 CA 1
ATOM 5167 C C . TRP C 3 109 ? 132.589 114.135 -27.572 1.00 8.47 109 TRP 3 C 1
ATOM 5168 O O . TRP C 3 109 ? 133.487 113.978 -28.402 1.00 8.86 109 TRP 3 O 1
ATOM 5179 N N . THR C 3 110 ? 131.449 113.459 -27.596 1.00 8.13 110 THR 3 N 1
ATOM 5180 C CA . THR C 3 110 ? 131.111 112.529 -28.662 1.00 8.23 110 THR 3 CA 1
ATOM 5181 C C . THR C 3 110 ? 129.591 112.395 -28.680 1.00 9.80 110 THR 3 C 1
ATOM 5182 O O . THR C 3 110 ? 128.919 112.821 -27.738 1.00 9.74 110 THR 3 O 1
ATOM 5186 N N . GLY C 3 111 ? 129.048 111.844 -29.759 1.00 9.45 111 GLY 3 N 1
ATOM 5187 C CA . GLY C 3 111 ? 127.609 111.672 -29.842 1.00 9.08 111 GLY 3 CA 1
ATOM 5188 C C . GLY C 3 111 ? 126.880 112.607 -30.786 1.00 10.01 111 GLY 3 C 1
ATOM 5189 O O . GLY C 3 111 ? 127.472 113.523 -31.366 1.00 10.67 111 GLY 3 O 1
ATOM 5190 N N . SER C 3 112 ? 125.577 112.388 -30.914 1.00 8.13 112 SER 3 N 1
ATOM 5191 C CA . SER C 3 112 ? 124.745 113.179 -31.801 1.00 8.78 112 SER 3 CA 1
ATOM 5192 C C . SER C 3 112 ? 124.004 114.261 -31.042 1.00 9.87 112 SER 3 C 1
ATOM 5193 O O . SER C 3 112 ? 123.652 114.094 -29.867 1.00 9.51 112 SER 3 O 1
ATOM 5196 N N . LEU C 3 113 ? 123.759 115.365 -31.735 1.00 9.14 113 LEU 3 N 1
ATOM 5197 C CA . LEU C 3 113 ? 123.074 116.509 -31.166 1.00 9.14 113 LEU 3 CA 1
ATOM 5198 C C . LEU C 3 113 ? 121.687 116.637 -31.772 1.00 9.76 113 LEU 3 C 1
ATOM 5199 O O . LEU C 3 113 ? 121.482 116.359 -32.954 1.00 10.48 113 LEU 3 O 1
ATOM 5204 N N . ARG C 3 114 ? 120.740 117.065 -30.954 1.00 8.70 114 ARG 3 N 1
ATOM 5205 C CA . ARG C 3 114 ? 119.364 117.231 -31.379 1.00 8.48 114 ARG 3 CA 1
ATOM 5206 C C . ARG C 3 114 ? 119.028 118.716 -31.350 1.00 8.61 114 ARG 3 C 1
ATOM 5207 O O . ARG C 3 114 ? 119.075 119.347 -30.295 1.00 10.61 114 ARG 3 O 1
ATOM 5215 N N . PHE C 3 115 ? 118.776 119.277 -32.528 1.00 8.67 115 PHE 3 N 1
ATOM 5216 C CA . PHE C 3 115 ? 118.420 120.683 -32.659 1.00 8.01 115 PHE 3 CA 1
ATOM 5217 C C . PHE C 3 115 ? 116.942 120.765 -32.979 1.00 9.01 115 PHE 3 C 1
ATOM 5218 O O . PHE C 3 115 ? 116.476 120.117 -33.914 1.00 11.69 115 PHE 3 O 1
ATOM 5226 N N . SER C 3 116 ? 116.196 121.528 -32.195 1.00 8.52 116 SER 3 N 1
ATOM 5227 C CA . SER C 3 116 ? 114.767 121.670 -32.434 1.00 8.32 116 SER 3 CA 1
ATOM 5228 C C . SER C 3 116 ? 114.419 123.114 -32.743 1.00 7.90 116 SER 3 C 1
ATOM 5229 O O . SER C 3 116 ? 115.125 124.033 -32.331 1.00 8.13 116 SER 3 O 1
ATOM 5232 N N . PHE C 3 117 ? 113.335 123.311 -33.483 1.00 8.37 117 PHE 3 N 1
ATOM 5233 C CA . PHE C 3 117 ? 112.907 124.647 -33.868 1.00 6.72 117 PHE 3 CA 1
ATOM 5234 C C . PHE C 3 117 ? 111.403 124.753 -33.735 1.00 7.42 117 PHE 3 C 1
ATOM 5235 O O . PHE C 3 117 ? 110.673 123.886 -34.205 1.00 9.03 117 PHE 3 O 1
ATOM 5243 N N . MET C 3 118 ? 110.945 125.796 -33.054 1.00 6.62 118 MET 3 N 1
ATOM 5244 C CA . MET C 3 118 ? 109.520 126.017 -32.856 1.00 7.65 118 MET 3 CA 1
ATOM 5245 C C . MET C 3 118 ? 109.090 127.297 -33.561 1.00 8.26 118 MET 3 C 1
ATOM 5246 O O . MET C 3 118 ? 109.632 128.371 -33.296 1.00 9.25 118 MET 3 O 1
ATOM 5251 N N . PHE C 3 119 ? 108.131 127.168 -34.471 1.00 8.07 119 PHE 3 N 1
ATOM 5252 C CA . PHE C 3 119 ? 107.617 128.308 -35.215 1.00 7.95 119 PHE 3 CA 1
ATOM 5253 C C . PHE C 3 119 ? 106.618 129.046 -34.333 1.00 9.19 119 PHE 3 C 1
ATOM 5254 O O . PHE C 3 119 ? 105.733 128.428 -33.740 1.00 8.88 119 PHE 3 O 1
ATOM 5262 N N . CYS C 3 120 ? 106.733 130.368 -34.274 1.00 10.13 120 CYS 3 N 1
ATOM 5263 C CA . CYS C 3 120 ? 105.847 131.158 -33.431 1.00 10.36 120 CYS 3 CA 1
ATOM 5264 C C . CYS C 3 120 ? 104.961 132.170 -34.154 1.00 10.19 120 CYS 3 C 1
ATOM 5265 O O . CYS C 3 120 ? 104.480 133.124 -33.542 1.00 11.20 120 CYS 3 O 1
ATOM 5268 N N . GLY C 3 121 ? 104.720 131.950 -35.443 1.00 8.75 121 GLY 3 N 1
ATOM 5269 C CA . GLY C 3 121 ? 103.862 132.846 -36.202 1.00 7.70 121 GLY 3 CA 1
ATOM 5270 C C . GLY C 3 121 ? 102.408 132.508 -35.922 1.00 9.79 121 GLY 3 C 1
ATOM 5271 O O . GLY C 3 121 ? 102.132 131.661 -35.069 1.00 11.52 121 GLY 3 O 1
ATOM 5272 N N . THR C 3 122 ? 101.478 133.148 -36.624 1.00 8.06 122 THR 3 N 1
ATOM 5273 C CA . THR C 3 122 ? 100.060 132.872 -36.406 1.00 7.80 122 THR 3 CA 1
ATOM 5274 C C . THR C 3 122 ? 99.712 131.471 -36.904 1.00 9.25 122 THR 3 C 1
ATOM 5275 O O . THR C 3 122 ? 100.479 130.850 -37.655 1.00 10.11 122 THR 3 O 1
ATOM 5279 N N . ALA C 3 123 ? 98.540 130.991 -36.501 1.00 8.48 123 ALA 3 N 1
ATOM 5280 C CA . ALA C 3 123 ? 98.059 129.681 -36.916 1.00 7.64 123 ALA 3 CA 1
ATOM 5281 C C . ALA C 3 123 ? 97.762 129.678 -38.416 1.00 10.06 123 ALA 3 C 1
ATOM 5282 O O . ALA C 3 123 ? 97.626 128.614 -39.018 1.00 11.39 123 ALA 3 O 1
ATOM 5284 N N . ASN C 3 124 ? 97.651 130.866 -39.010 1.00 9.91 124 ASN 3 N 1
ATOM 5285 C CA . ASN C 3 124 ? 97.363 130.998 -40.436 1.00 9.65 124 ASN 3 CA 1
ATOM 5286 C C . ASN C 3 124 ? 98.594 131.210 -41.309 1.00 10.61 124 ASN 3 C 1
ATOM 5287 O O . ASN C 3 124 ? 98.476 131.321 -42.533 1.00 11.52 124 ASN 3 O 1
ATOM 5292 N N . THR C 3 125 ? 99.767 131.253 -40.689 1.00 9.25 125 THR 3 N 1
ATOM 5293 C CA . THR C 3 125 ? 101.019 131.454 -41.410 1.00 8.01 125 THR 3 CA 1
ATOM 5294 C C . THR C 3 125 ? 101.620 130.104 -41.791 1.00 8.89 125 THR 3 C 1
ATOM 5295 O O . THR C 3 125 ? 101.729 129.214 -40.949 1.00 9.04 125 THR 3 O 1
ATOM 5299 N N . THR C 3 126 ? 101.992 129.943 -43.058 1.00 7.62 126 THR 3 N 1
ATOM 5300 C CA . THR C 3 126 ? 102.578 128.689 -43.523 1.00 7.87 126 THR 3 CA 1
ATOM 5301 C C . THR C 3 126 ? 104.029 128.910 -43.929 1.00 9.24 126 THR 3 C 1
ATOM 5302 O O . THR C 3 126 ? 104.441 130.046 -44.188 1.00 10.01 126 THR 3 O 1
ATOM 5306 N N . LEU C 3 127 ? 104.790 127.824 -44.014 1.00 8.50 127 LEU 3 N 1
ATOM 5307 C CA . LEU C 3 127 ? 106.201 127.905 -44.361 1.00 8.71 127 LEU 3 CA 1
ATOM 5308 C C . LEU C 3 127 ? 106.834 126.522 -44.464 1.00 9.24 127 LEU 3 C 1
ATOM 5309 O O . LEU C 3 127 ? 106.443 125.602 -43.748 1.00 10.07 127 LEU 3 O 1
ATOM 5314 N N . LYS C 3 128 ? 107.780 126.379 -45.386 1.00 8.12 128 LYS 3 N 1
ATOM 5315 C CA . LYS C 3 128 ? 108.549 125.147 -45.545 1.00 8.27 128 LYS 3 CA 1
ATOM 5316 C C . LYS C 3 128 ? 109.990 125.636 -45.527 1.00 9.10 128 LYS 3 C 1
ATOM 5317 O O . LYS C 3 128 ? 110.353 126.570 -46.254 1.00 9.70 128 LYS 3 O 1
ATOM 5323 N N . VAL C 3 129 ? 110.799 125.015 -44.681 1.00 9.35 129 VAL 3 N 1
ATOM 5324 C CA . VAL C 3 129 ? 112.191 125.389 -44.505 1.00 9.71 129 VAL 3 CA 1
ATOM 5325 C C . VAL C 3 129 ? 113.083 124.150 -44.595 1.00 9.97 129 VAL 3 C 1
ATOM 5326 O O . VAL C 3 129 ? 112.643 123.048 -44.283 1.00 10.97 129 VAL 3 O 1
ATOM 5330 N N . LEU C 3 130 ? 114.312 124.322 -45.071 1.00 8.62 130 LEU 3 N 1
ATOM 5331 C CA . LEU C 3 130 ? 115.248 123.210 -45.177 1.00 9.56 130 LEU 3 CA 1
ATOM 5332 C C . LEU C 3 130 ? 116.384 123.437 -44.181 1.00 10.15 130 LEU 3 C 1
ATOM 5333 O O . LEU C 3 130 ? 117.059 124.466 -44.223 1.00 11.49 130 LEU 3 O 1
ATOM 5338 N N . LEU C 3 131 ? 116.547 122.496 -43.257 1.00 9.97 131 LEU 3 N 1
ATOM 5339 C CA . LEU C 3 131 ? 117.586 122.557 -42.231 1.00 8.51 131 LEU 3 CA 1
ATOM 5340 C C . LEU C 3 131 ? 118.648 121.535 -42.616 1.00 9.78 131 LEU 3 C 1
ATOM 5341 O O . LEU C 3 131 ? 118.339 120.355 -42.787 1.00 11.21 131 LEU 3 O 1
ATOM 5346 N N . ALA C 3 132 ? 119.895 121.975 -42.741 1.00 8.70 132 ALA 3 N 1
ATOM 5347 C CA . ALA C 3 132 ? 120.957 121.073 -43.159 1.00 8.24 132 ALA 3 CA 1
ATOM 5348 C C . ALA C 3 132 ? 122.197 121.046 -42.286 1.00 9.48 132 ALA 3 C 1
ATOM 5349 O O . ALA C 3 132 ? 122.587 122.058 -41.700 1.00 9.35 132 ALA 3 O 1
ATOM 5351 N N . TYR C 3 133 ? 122.806 119.866 -42.211 1.00 9.11 133 TYR 3 N 1
ATOM 5352 C CA . TYR C 3 133 ? 124.037 119.651 -41.472 1.00 7.97 133 TYR 3 CA 1
ATOM 5353 C C . TYR C 3 133 ? 125.093 119.289 -42.509 1.00 8.09 133 TYR 3 C 1
ATOM 5354 O O . TYR C 3 133 ? 124.925 118.331 -43.271 1.00 9.05 133 TYR 3 O 1
ATOM 5363 N N . THR C 3 134 ? 126.171 120.059 -42.534 1.00 7.90 134 THR 3 N 1
ATOM 5364 C CA . THR C 3 134 ? 127.269 119.835 -43.458 1.00 8.54 134 THR 3 CA 1
ATOM 5365 C C . THR C 3 134 ? 128.448 119.225 -42.705 1.00 9.98 134 THR 3 C 1
ATOM 5366 O O . THR C 3 134 ? 129.030 119.874 -41.830 1.00 10.19 134 THR 3 O 1
ATOM 5370 N N . PRO C 3 135 ? 128.779 117.951 -42.987 1.00 11.66 135 PRO 3 N 1
ATOM 5371 C CA . PRO C 3 135 ? 129.905 117.292 -42.317 1.00 12.36 135 PRO 3 CA 1
ATOM 5372 C C . PRO C 3 135 ? 131.188 118.061 -42.644 1.00 12.86 135 PRO 3 C 1
ATOM 5373 O O . PRO C 3 135 ? 131.243 118.807 -43.629 1.00 14.34 135 PRO 3 O 1
ATOM 5377 N N . PRO C 3 136 ? 132.231 117.905 -41.818 1.00 12.28 136 PRO 3 N 1
ATOM 5378 C CA . PRO C 3 136 ? 133.486 118.621 -42.073 1.00 13.48 136 PRO 3 CA 1
ATOM 5379 C C . PRO C 3 136 ? 134.229 118.262 -43.362 1.00 12.92 136 PRO 3 C 1
ATOM 5380 O O . PRO C 3 136 ? 133.790 117.417 -44.149 1.00 13.01 136 PRO 3 O 1
ATOM 5384 N N . GLY C 3 137 ? 135.336 118.960 -43.591 1.00 13.75 137 GLY 3 N 1
ATOM 5385 C CA . GLY C 3 137 ? 136.148 118.727 -44.773 1.00 13.89 137 GLY 3 CA 1
ATOM 5386 C C . GLY C 3 137 ? 135.735 119.588 -45.949 1.00 15.07 137 GLY 3 C 1
ATOM 5387 O O . GLY C 3 137 ? 136.211 119.388 -47.066 1.00 16.33 137 GLY 3 O 1
ATOM 5388 N N . ILE C 3 138 ? 134.846 120.543 -45.702 1.00 13.85 138 ILE 3 N 1
ATOM 5389 C CA . ILE C 3 138 ? 134.362 121.437 -46.746 1.00 13.38 138 ILE 3 CA 1
ATOM 5390 C C . ILE C 3 138 ? 133.889 122.718 -46.053 1.00 15.22 138 ILE 3 C 1
ATOM 5391 O O . ILE C 3 138 ? 133.684 122.722 -44.837 1.00 17.26 138 ILE 3 O 1
ATOM 5396 N N . GLY C 3 139 ? 133.782 123.813 -46.800 1.00 15.21 139 GLY 3 N 1
ATOM 5397 C CA . GLY C 3 139 ? 133.331 125.062 -46.205 1.00 15.19 139 GLY 3 CA 1
ATOM 5398 C C . GLY C 3 139 ? 131.828 125.051 -46.017 1.00 17.12 139 GLY 3 C 1
ATOM 5399 O O . GLY C 3 139 ? 131.166 124.099 -46.433 1.00 16.50 139 GLY 3 O 1
ATOM 5400 N N . LYS C 3 140 ? 131.273 126.074 -45.372 1.00 15.99 140 LYS 3 N 1
ATOM 5401 C CA . LYS C 3 140 ? 129.829 126.098 -45.197 1.00 18.15 140 LYS 3 CA 1
ATOM 5402 C C . LYS C 3 140 ? 129.199 126.291 -46.571 1.00 16.48 140 LYS 3 C 1
ATOM 5403 O O . LYS C 3 140 ? 129.739 127.014 -47.418 1.00 16.11 140 LYS 3 O 1
ATOM 5409 N N . PRO C 3 141 ? 128.080 125.604 -46.829 1.00 15.08 141 PRO 3 N 1
ATOM 5410 C CA . PRO C 3 141 ? 127.404 125.722 -48.121 1.00 13.92 141 PRO 3 CA 1
ATOM 5411 C C . PRO C 3 141 ? 127.028 127.162 -48.452 1.00 14.77 141 PRO 3 C 1
ATOM 5412 O O . PRO C 3 141 ? 126.602 127.929 -47.579 1.00 14.19 141 PRO 3 O 1
ATOM 5416 N N . ARG C 3 142 ? 127.250 127.538 -49.703 1.00 15.80 142 ARG 3 N 1
ATOM 5417 C CA . ARG C 3 142 ? 126.949 128.883 -50.172 1.00 18.87 142 ARG 3 CA 1
ATOM 5418 C C . ARG C 3 142 ? 125.543 128.988 -50.743 1.00 16.69 142 ARG 3 C 1
ATOM 5419 O O . ARG C 3 142 ? 125.075 130.081 -51.047 1.00 18.22 142 ARG 3 O 1
ATOM 5427 N N . SER C 3 143 ? 124.888 127.852 -50.939 1.00 15.18 143 SER 3 N 1
ATOM 5428 C CA . SER C 3 143 ? 123.541 127.845 -51.492 1.00 12.07 143 SER 3 CA 1
ATOM 5429 C C . SER C 3 143 ? 122.739 126.678 -50.941 1.00 11.50 143 SER 3 C 1
ATOM 5430 O O . SER C 3 143 ? 123.301 125.750 -50.354 1.00 13.33 143 SER 3 O 1
ATOM 5433 N N . ARG C 3 144 ? 121.430 126.714 -51.162 1.00 10.23 144 ARG 3 N 1
ATOM 5434 C CA . ARG C 3 144 ? 120.550 125.653 -50.702 1.00 10.00 144 ARG 3 CA 1
ATOM 5435 C C . ARG C 3 144 ? 120.909 124.346 -51.402 1.00 11.26 144 ARG 3 C 1
ATOM 5436 O O . ARG C 3 144 ? 120.921 123.292 -50.771 1.00 12.80 144 ARG 3 O 1
ATOM 5444 N N . LYS C 3 145 ? 121.227 124.417 -52.694 1.00 11.09 145 LYS 3 N 1
ATOM 5445 C CA . LYS C 3 145 ? 121.590 123.220 -53.444 1.00 12.35 145 LYS 3 CA 1
ATOM 5446 C C . LYS C 3 145 ? 122.810 122.536 -52.826 1.00 13.34 145 LYS 3 C 1
ATOM 5447 O O . LYS C 3 145 ? 122.866 121.304 -52.714 1.00 13.90 145 LYS 3 O 1
ATOM 5453 N N . GLU C 3 146 ? 123.759 123.352 -52.430 1.00 12.77 146 GLU 3 N 1
ATOM 5454 C CA . GLU C 3 146 ? 125.009 122.872 -51.829 1.00 12.54 146 GLU 3 CA 1
ATOM 5455 C C . GLU C 3 146 ? 124.746 122.233 -50.467 1.00 12.85 146 GLU 3 C 1
ATOM 5456 O O . GLU C 3 146 ? 125.283 121.165 -50.141 1.00 13.02 146 GLU 3 O 1
ATOM 5462 N N . ALA C 3 147 ? 123.922 122.907 -49.704 1.00 10.48 147 ALA 3 N 1
ATOM 5463 C CA . ALA C 3 147 ? 123.587 122.470 -48.355 1.00 10.42 147 ALA 3 CA 1
ATOM 5464 C C . ALA C 3 147 ? 122.786 121.167 -48.363 1.00 9.97 147 ALA 3 C 1
ATOM 5465 O O . ALA C 3 147 ? 122.991 120.277 -47.537 1.00 10.15 147 ALA 3 O 1
ATOM 5467 N N . MET C 3 148 ? 121.864 121.009 -49.295 1.00 9.73 148 MET 3 N 1
ATOM 5468 C CA . MET C 3 148 ? 121.007 119.818 -49.230 1.00 9.45 148 MET 3 CA 1
ATOM 5469 C C . MET C 3 148 ? 121.729 118.548 -49.698 1.00 9.09 148 MET 3 C 1
ATOM 5470 O O . MET C 3 148 ? 121.232 117.428 -49.524 1.00 12.07 148 MET 3 O 1
ATOM 5475 N N . LEU C 3 149 ? 122.903 118.689 -50.256 1.00 8.54 149 LEU 3 N 1
ATOM 5476 C CA . LEU C 3 149 ? 123.658 117.503 -50.639 1.00 9.09 149 LEU 3 CA 1
ATOM 5477 C C . LEU C 3 149 ? 124.091 116.765 -49.358 1.00 9.07 149 LEU 3 C 1
ATOM 5478 O O . LEU C 3 149 ? 124.498 115.602 -49.391 1.00 10.38 149 LEU 3 O 1
ATOM 5483 N N . GLY C 3 150 ? 123.985 117.460 -48.226 1.00 7.48 150 GLY 3 N 1
ATOM 5484 C CA . GLY C 3 150 ? 124.368 116.894 -46.909 1.00 6.40 150 GLY 3 CA 1
ATOM 5485 C C . GLY C 3 150 ? 123.130 116.363 -46.173 1.00 7.77 150 GLY 3 C 1
ATOM 5486 O O . GLY C 3 150 ? 122.064 116.169 -46.768 1.00 9.23 150 GLY 3 O 1
ATOM 5487 N N . THR C 3 151 ? 123.301 116.126 -44.881 1.00 7.57 151 THR 3 N 1
ATOM 5488 C CA . THR C 3 151 ? 122.205 115.651 -44.017 1.00 8.40 151 THR 3 CA 1
ATOM 5489 C C . THR C 3 151 ? 121.198 116.787 -43.857 1.00 9.20 151 THR 3 C 1
ATOM 5490 O O . THR C 3 151 ? 121.571 117.938 -43.585 1.00 11.58 151 THR 3 O 1
ATOM 5494 N N . HIS C 3 152 ? 119.912 116.491 -44.032 1.00 8.50 152 HIS 3 N 1
ATOM 5495 C CA . HIS C 3 152 ? 118.919 117.563 -43.897 1.00 7.71 152 HIS 3 CA 1
ATOM 5496 C C . HIS C 3 152 ? 117.497 117.104 -43.620 1.00 8.70 152 HIS 3 C 1
ATOM 5497 O O . HIS C 3 152 ? 117.148 115.942 -43.829 1.00 10.63 152 HIS 3 O 1
ATOM 5504 N N . VAL C 3 153 ? 116.677 118.055 -43.186 1.00 8.19 153 VAL 3 N 1
ATOM 5505 C CA . VAL C 3 153 ? 115.271 117.831 -42.886 1.00 9.14 153 VAL 3 CA 1
ATOM 5506 C C . VAL C 3 153 ? 114.477 118.971 -43.523 1.00 9.81 153 VAL 3 C 1
ATOM 5507 O O . VAL C 3 153 ? 114.888 120.133 -43.446 1.00 10.83 153 VAL 3 O 1
ATOM 5511 N N . VAL C 3 154 ? 113.404 118.634 -44.231 1.00 9.42 154 VAL 3 N 1
ATOM 5512 C CA . VAL C 3 154 ? 112.541 119.648 -44.823 1.00 7.40 154 VAL 3 CA 1
ATOM 5513 C C . VAL C 3 154 ? 111.377 119.748 -43.844 1.00 9.24 154 VAL 3 C 1
ATOM 5514 O O . VAL C 3 154 ? 110.645 118.779 -43.617 1.00 8.85 154 VAL 3 O 1
ATOM 5518 N N . TRP C 3 155 ? 111.283 120.907 -43.205 1.00 7.34 155 TRP 3 N 1
ATOM 5519 C CA . TRP C 3 155 ? 110.272 121.204 -42.205 1.00 7.30 155 TRP 3 CA 1
ATOM 5520 C C . TRP C 3 155 ? 109.041 121.891 -42.783 1.00 9.13 155 TRP 3 C 1
ATOM 5521 O O . TRP C 3 155 ? 109.146 122.962 -43.385 1.00 9.88 155 TRP 3 O 1
ATOM 5532 N N . ASP C 3 156 ? 107.882 121.268 -42.598 1.00 9.25 156 ASP 3 N 1
ATOM 5533 C CA . ASP C 3 156 ? 106.619 121.841 -43.047 1.00 8.03 156 ASP 3 CA 1
ATOM 5534 C C . ASP C 3 156 ? 105.920 122.345 -41.791 1.00 10.02 156 ASP 3 C 1
ATOM 5535 O O . ASP C 3 156 ? 105.649 121.568 -40.871 1.00 11.85 156 ASP 3 O 1
ATOM 5540 N N . VAL C 3 157 ? 105.692 123.650 -41.720 1.00 10.69 157 VAL 3 N 1
ATOM 5541 C CA . VAL C 3 157 ? 105.031 124.245 -40.567 1.00 10.62 157 VAL 3 CA 1
ATOM 5542 C C . VAL C 3 157 ? 103.536 123.933 -40.597 1.00 13.62 157 VAL 3 C 1
ATOM 5543 O O . VAL C 3 157 ? 102.885 124.071 -41.635 1.00 14.97 157 VAL 3 O 1
ATOM 5547 N N . GLY C 3 158 ? 102.998 123.498 -39.464 1.00 14.36 158 GLY 3 N 1
ATOM 5548 C CA . GLY C 3 158 ? 101.586 123.179 -39.402 1.00 14.74 158 GLY 3 CA 1
ATOM 5549 C C . GLY C 3 158 ? 101.102 123.036 -37.976 1.00 16.11 158 GLY 3 C 1
ATOM 5550 O O . GLY C 3 158 ? 101.608 123.710 -37.074 1.00 16.65 158 GLY 3 O 1
ATOM 5551 N N . LEU C 3 159 ? 100.138 122.144 -37.773 1.00 17.22 159 LEU 3 N 1
ATOM 5552 C CA . LEU C 3 159 ? 99.562 121.898 -36.455 1.00 18.72 159 LEU 3 CA 1
ATOM 5553 C C . LEU C 3 159 ? 100.622 121.685 -35.384 1.00 18.30 159 LEU 3 C 1
ATOM 5554 O O . LEU C 3 159 ? 100.519 122.230 -34.287 1.00 19.00 159 LEU 3 O 1
ATOM 5559 N N . GLN C 3 160 ? 101.623 120.869 -35.695 1.00 15.53 160 GLN 3 N 1
ATOM 5560 C CA . GLN C 3 160 ? 102.712 120.633 -34.763 1.00 16.73 160 GLN 3 CA 1
ATOM 5561 C C . GLN C 3 160 ? 103.763 121.687 -35.058 1.00 16.07 160 GLN 3 C 1
ATOM 5562 O O . GLN C 3 160 ? 104.325 121.743 -36.156 1.00 16.71 160 GLN 3 O 1
ATOM 5568 N N . SER C 3 161 ? 103.975 122.549 -34.077 1.00 14.38 161 SER 3 N 1
ATOM 5569 C CA . SER C 3 161 ? 104.884 123.682 -34.177 1.00 14.26 161 SER 3 CA 1
ATOM 5570 C C . SER C 3 161 ? 106.380 123.421 -34.221 1.00 12.31 161 SER 3 C 1
ATOM 5571 O O . SER C 3 161 ? 107.134 124.258 -34.721 1.00 12.34 161 SER 3 O 1
ATOM 5574 N N . THR C 3 162 ? 106.811 122.288 -33.685 1.00 11.90 162 THR 3 N 1
ATOM 5575 C CA . THR C 3 162 ? 108.231 121.992 -33.582 1.00 9.35 162 THR 3 CA 1
ATOM 5576 C C . THR C 3 162 ? 108.769 120.862 -34.449 1.00 10.87 162 THR 3 C 1
ATOM 5577 O O . THR C 3 162 ? 108.081 119.871 -34.695 1.00 14.02 162 THR 3 O 1
ATOM 5581 N N . VAL C 3 163 ? 110.001 121.031 -34.922 1.00 10.01 163 VAL 3 N 1
ATOM 5582 C CA . VAL C 3 163 ? 110.671 120.017 -35.725 1.00 9.50 163 VAL 3 CA 1
ATOM 5583 C C . VAL C 3 163 ? 112.049 119.792 -35.109 1.00 10.08 163 VAL 3 C 1
ATOM 5584 O O . VAL C 3 163 ? 112.581 120.675 -34.426 1.00 10.25 163 VAL 3 O 1
ATOM 5588 N N . SER C 3 164 ? 112.611 118.608 -35.323 1.00 11.20 164 SER 3 N 1
ATOM 5589 C CA . SER C 3 164 ? 113.933 118.294 -34.805 1.00 11.15 164 SER 3 CA 1
ATOM 5590 C C . SER C 3 164 ? 114.851 117.798 -35.914 1.00 13.49 164 SER 3 C 1
ATOM 5591 O O . SER C 3 164 ? 114.441 117.017 -36.771 1.00 15.29 164 SER 3 O 1
ATOM 5594 N N . LEU C 3 165 ? 116.072 118.316 -35.919 1.00 14.48 165 LEU 3 N 1
ATOM 5595 C CA . LEU C 3 165 ? 117.098 117.924 -36.870 1.00 13.02 165 LEU 3 CA 1
ATOM 5596 C C . LEU C 3 165 ? 118.184 117.279 -36.019 1.00 13.09 165 LEU 3 C 1
ATOM 5597 O O . LEU C 3 165 ? 118.625 117.860 -35.027 1.00 15.25 165 LEU 3 O 1
ATOM 5602 N N . VAL C 3 166 ? 118.583 116.064 -36.366 1.00 11.65 166 VAL 3 N 1
ATOM 5603 C CA . VAL C 3 166 ? 119.632 115.394 -35.617 1.00 10.13 166 VAL 3 CA 1
ATOM 5604 C C . VAL C 3 166 ? 120.954 115.489 -36.370 1.00 10.11 166 VAL 3 C 1
ATOM 5605 O O . VAL C 3 166 ? 121.014 115.209 -37.571 1.00 10.99 166 VAL 3 O 1
ATOM 5609 N N . VAL C 3 167 ? 121.982 115.973 -35.681 1.00 8.97 167 VAL 3 N 1
ATOM 5610 C CA . VAL C 3 167 ? 123.323 116.074 -36.244 1.00 8.83 167 VAL 3 CA 1
ATOM 5611 C C . VAL C 3 167 ? 123.999 114.787 -35.782 1.00 8.34 167 VAL 3 C 1
ATOM 5612 O O . VAL C 3 167 ? 124.411 114.675 -34.626 1.00 9.20 167 VAL 3 O 1
ATOM 5616 N N . PRO C 3 168 ? 124.096 113.787 -36.674 1.00 9.76 168 PRO 3 N 1
ATOM 5617 C CA . PRO C 3 168 ? 124.711 112.492 -36.360 1.00 9.84 168 PRO 3 CA 1
ATOM 5618 C C . PRO C 3 168 ? 126.198 112.620 -36.097 1.00 9.54 168 PRO 3 C 1
ATOM 5619 O O . PRO C 3 168 ? 126.852 113.514 -36.635 1.00 10.93 168 PRO 3 O 1
ATOM 5623 N N . TRP C 3 169 ? 126.738 111.710 -35.296 1.00 8.21 169 TRP 3 N 1
ATOM 5624 C CA . TRP C 3 169 ? 128.161 111.725 -35.010 1.00 7.70 169 TRP 3 CA 1
ATOM 5625 C C . TRP C 3 169 ? 128.879 111.175 -36.237 1.00 8.58 169 TRP 3 C 1
ATOM 5626 O O . TRP C 3 169 ? 128.813 109.977 -36.525 1.00 8.30 169 TRP 3 O 1
ATOM 5637 N N . ILE C 3 170 ? 129.492 112.071 -37.000 1.00 9.31 170 ILE 3 N 1
ATOM 5638 C CA . ILE C 3 170 ? 130.241 111.700 -38.197 1.00 8.98 170 ILE 3 CA 1
ATOM 5639 C C . ILE C 3 170 ? 131.613 112.312 -37.968 1.00 10.55 170 ILE 3 C 1
ATOM 5640 O O . ILE C 3 170 ? 131.826 113.510 -38.181 1.00 12.12 170 ILE 3 O 1
ATOM 5645 N N . SER C 3 171 ? 132.528 111.480 -37.485 1.00 10.47 171 SER 3 N 1
ATOM 5646 C CA . SER C 3 171 ? 133.873 111.909 -37.145 1.00 8.95 171 SER 3 CA 1
ATOM 5647 C C . SER C 3 171 ? 134.873 110.804 -37.448 1.00 8.47 171 SER 3 C 1
ATOM 5648 O O . SER C 3 171 ? 134.512 109.624 -37.511 1.00 9.51 171 SER 3 O 1
ATOM 5651 N N . ALA C 3 172 ? 136.128 111.192 -37.643 1.00 7.33 172 ALA 3 N 1
ATOM 5652 C CA . ALA C 3 172 ? 137.198 110.240 -37.904 1.00 8.43 172 ALA 3 CA 1
ATOM 5653 C C . ALA C 3 172 ? 137.535 109.591 -36.561 1.00 10.39 172 ALA 3 C 1
ATOM 5654 O O . ALA C 3 172 ? 137.567 108.364 -36.440 1.00 11.95 172 ALA 3 O 1
ATOM 5656 N N . SER C 3 173 ? 137.734 110.433 -35.548 1.00 10.06 173 SER 3 N 1
ATOM 5657 C CA . SER C 3 173 ? 138.058 109.984 -34.199 1.00 10.58 173 SER 3 CA 1
ATOM 5658 C C . SER C 3 173 ? 136.792 109.765 -33.372 1.00 11.36 173 SER 3 C 1
ATOM 5659 O O . SER C 3 173 ? 135.761 110.392 -33.624 1.00 12.97 173 SER 3 O 1
ATOM 5662 N N . GLN C 3 174 ? 136.883 108.898 -32.366 1.00 12.42 174 GLN 3 N 1
ATOM 5663 C CA . GLN C 3 174 ? 135.744 108.582 -31.509 1.00 12.67 174 GLN 3 CA 1
ATOM 5664 C C . GLN C 3 174 ? 135.293 109.771 -30.668 1.00 11.53 174 GLN 3 C 1
ATOM 5665 O O . GLN C 3 174 ? 134.132 109.841 -30.263 1.00 12.35 174 GLN 3 O 1
ATOM 5671 N N . TYR C 3 175 ? 136.212 110.690 -30.398 1.00 10.01 175 TYR 3 N 1
ATOM 5672 C CA . TYR C 3 175 ? 135.909 111.881 -29.618 1.00 8.94 175 TYR 3 CA 1
ATOM 5673 C C . TYR C 3 175 ? 136.479 113.092 -30.323 1.00 9.10 175 TYR 3 C 1
ATOM 5674 O O . TYR C 3 175 ? 137.341 112.971 -31.188 1.00 10.08 175 TYR 3 O 1
ATOM 5683 N N . ARG C 3 176 ? 135.993 114.259 -29.931 1.00 9.29 176 ARG 3 N 1
ATOM 5684 C CA . ARG C 3 176 ? 136.456 115.528 -30.467 1.00 9.01 176 ARG 3 CA 1
ATOM 5685 C C . ARG C 3 176 ? 136.738 116.423 -29.273 1.00 10.20 176 ARG 3 C 1
ATOM 5686 O O . ARG C 3 176 ? 136.208 116.178 -28.181 1.00 9.91 176 ARG 3 O 1
ATOM 5694 N N . PHE C 3 177 ? 137.567 117.436 -29.469 1.00 10.42 177 PHE 3 N 1
ATOM 5695 C CA . PHE C 3 177 ? 137.852 118.357 -28.387 1.00 10.20 177 PHE 3 CA 1
ATOM 5696 C C . PHE C 3 177 ? 136.692 119.353 -28.223 1.00 12.11 177 PHE 3 C 1
ATOM 5697 O O . PHE C 3 177 ? 136.103 119.753 -29.229 1.00 11.77 177 PHE 3 O 1
ATOM 5705 N N . THR C 3 178 ? 136.276 119.645 -26.984 1.00 12.21 178 THR 3 N 1
ATOM 5706 C CA . THR C 3 178 ? 135.209 120.615 -26.771 1.00 13.67 178 THR 3 CA 1
ATOM 5707 C C . THR C 3 178 ? 135.749 122.010 -27.120 1.00 16.68 178 THR 3 C 1
ATOM 5708 O O . THR C 3 178 ? 135.009 122.843 -27.658 1.00 20.02 178 THR 3 O 1
ATOM 5712 N N . THR C 3 179 ? 137.038 122.248 -26.871 1.00 18.87 179 THR 3 N 1
ATOM 5713 C CA . THR C 3 179 ? 137.627 123.540 -27.171 1.00 23.77 179 THR 3 CA 1
ATOM 5714 C C . THR C 3 179 ? 137.857 123.598 -28.676 1.00 29.52 179 THR 3 C 1
ATOM 5715 O O . THR C 3 179 ? 138.225 122.607 -29.298 1.00 27.71 179 THR 3 O 1
ATOM 5719 N N . PRO C 3 180 ? 137.647 124.782 -29.282 1.00 37.65 180 PRO 3 N 1
ATOM 5720 C CA . PRO C 3 180 ? 137.860 124.897 -30.740 1.00 41.06 180 PRO 3 CA 1
ATOM 5721 C C . PRO C 3 180 ? 139.253 124.372 -31.188 1.00 41.79 180 PRO 3 C 1
ATOM 5722 O O . PRO C 3 180 ? 140.312 124.780 -30.677 1.00 43.92 180 PRO 3 O 1
ATOM 5726 N N . ASP C 3 181 ? 139.202 123.348 -32.029 1.00 40.62 181 ASP 3 N 1
ATOM 5727 C CA . ASP C 3 181 ? 140.367 122.651 -32.554 1.00 37.39 181 ASP 3 CA 1
ATOM 5728 C C . ASP C 3 181 ? 140.105 122.319 -34.026 1.00 36.63 181 ASP 3 C 1
ATOM 5729 O O . ASP C 3 181 ? 139.085 121.709 -34.366 1.00 35.22 181 ASP 3 O 1
ATOM 5734 N N . THR C 3 182 ? 140.993 122.786 -34.898 1.00 35.60 182 THR 3 N 1
ATOM 5735 C CA . THR C 3 182 ? 140.874 122.567 -36.342 1.00 35.72 182 THR 3 CA 1
ATOM 5736 C C . THR C 3 182 ? 140.610 121.115 -36.714 1.00 33.90 182 THR 3 C 1
ATOM 5737 O O . THR C 3 182 ? 139.710 120.815 -37.499 1.00 31.85 182 THR 3 O 1
ATOM 5741 N N . TYR C 3 183 ? 141.434 120.220 -36.185 1.00 32.56 183 TYR 3 N 1
ATOM 5742 C CA . TYR C 3 183 ? 141.293 118.799 -36.457 1.00 31.57 183 TYR 3 CA 1
ATOM 5743 C C . TYR C 3 183 ? 139.919 118.263 -36.040 1.00 30.46 183 TYR 3 C 1
ATOM 5744 O O . TYR C 3 183 ? 139.359 117.397 -36.716 1.00 29.03 183 TYR 3 O 1
ATOM 5753 N N . SER C 3 184 ? 139.354 118.785 -34.957 1.00 28.22 184 SER 3 N 1
ATOM 5754 C CA . SER C 3 184 ? 138.064 118.277 -34.522 1.00 27.92 184 SER 3 CA 1
ATOM 5755 C C . SER C 3 184 ? 136.823 119.141 -34.748 1.00 27.95 184 SER 3 C 1
ATOM 5756 O O . SER C 3 184 ? 135.800 118.927 -34.101 1.00 29.18 184 SER 3 O 1
ATOM 5759 N N . SER C 3 185 ? 136.880 120.066 -35.705 1.00 25.12 185 SER 3 N 1
ATOM 5760 C CA . SER C 3 185 ? 135.715 120.903 -36.003 1.00 24.97 185 SER 3 CA 1
ATOM 5761 C C . SER C 3 185 ? 134.639 120.002 -36.632 1.00 20.91 185 SER 3 C 1
ATOM 5762 O O . SER C 3 185 ? 134.895 119.300 -37.614 1.00 19.90 185 SER 3 O 1
ATOM 5765 N N . ALA C 3 186 ? 133.445 120.026 -36.049 1.00 16.70 186 ALA 3 N 1
ATOM 5766 C CA . ALA C 3 186 ? 132.330 119.176 -36.451 1.00 12.90 186 ALA 3 CA 1
ATOM 5767 C C . ALA C 3 186 ? 131.460 119.553 -37.643 1.00 11.62 186 ALA 3 C 1
ATOM 5768 O O . ALA C 3 186 ? 130.615 118.762 -38.049 1.00 12.67 186 ALA 3 O 1
ATOM 5770 N N . GLY C 3 187 ? 131.626 120.748 -38.194 1.00 10.74 187 GLY 3 N 1
ATOM 5771 C CA . GLY C 3 187 ? 130.809 121.119 -39.334 1.00 9.02 187 GLY 3 CA 1
ATOM 5772 C C . GLY C 3 187 ? 129.831 122.247 -39.076 1.00 10.72 187 GLY 3 C 1
ATOM 5773 O O . GLY C 3 187 ? 129.936 122.965 -38.074 1.00 10.79 187 GLY 3 O 1
ATOM 5774 N N . TYR C 3 188 ? 128.838 122.368 -39.948 1.00 10.32 188 TYR 3 N 1
ATOM 5775 C CA . TYR C 3 188 ? 127.870 123.451 -39.850 1.00 11.45 188 TYR 3 CA 1
ATOM 5776 C C . TYR C 3 188 ? 126.425 123.051 -40.014 1.00 12.34 188 TYR 3 C 1
ATOM 5777 O O . TYR C 3 188 ? 126.106 121.983 -40.546 1.00 12.19 188 TYR 3 O 1
ATOM 5786 N N A ILE C 3 189 ? 125.543 123.913 -39.538 0.50 12.45 189 ILE 3 N 1
ATOM 5787 N N B ILE C 3 189 ? 125.547 123.944 -39.550 0.50 12.89 189 ILE 3 N 1
ATOM 5788 C CA A ILE C 3 189 ? 124.107 123.716 -39.673 0.50 14.20 189 ILE 3 CA 1
ATOM 5789 C CA B ILE C 3 189 ? 124.116 123.730 -39.628 0.50 15.78 189 ILE 3 CA 1
ATOM 5790 C C A ILE C 3 189 ? 123.586 125.018 -40.270 0.50 13.58 189 ILE 3 C 1
ATOM 5791 C C B ILE C 3 189 ? 123.612 125.024 -40.272 0.50 14.84 189 ILE 3 C 1
ATOM 5792 O O A ILE C 3 189 ? 123.901 126.109 -39.783 0.50 14.65 189 ILE 3 O 1
ATOM 5793 O O B ILE C 3 189 ? 123.891 126.124 -39.796 0.50 14.88 189 ILE 3 O 1
ATOM 5802 N N . THR C 3 190 ? 122.923 124.904 -41.409 1.00 13.12 190 THR 3 N 1
ATOM 5803 C CA . THR C 3 190 ? 122.376 126.067 -42.106 1.00 11.05 190 THR 3 CA 1
ATOM 5804 C C . THR C 3 190 ? 120.880 125.882 -42.290 1.00 11.58 190 THR 3 C 1
ATOM 5805 O O . THR C 3 190 ? 120.375 124.760 -42.249 1.00 12.20 190 THR 3 O 1
ATOM 5809 N N . CYS C 3 191 ? 120.174 126.990 -42.466 1.00 9.24 191 CYS 3 N 1
ATOM 5810 C CA . CYS C 3 191 ? 118.732 126.964 -42.643 1.00 9.27 191 CYS 3 CA 1
ATOM 5811 C C . CYS C 3 191 ? 118.414 127.794 -43.876 1.00 9.32 191 CYS 3 C 1
ATOM 5812 O O . CYS C 3 191 ? 118.949 128.891 -44.038 1.00 9.27 191 CYS 3 O 1
ATOM 5815 N N . TRP C 3 192 ? 117.562 127.261 -44.747 1.00 9.01 192 TRP 3 N 1
ATOM 5816 C CA . TRP C 3 192 ? 117.190 127.925 -45.992 1.00 9.20 192 TRP 3 CA 1
ATOM 5817 C C . TRP C 3 192 ? 115.685 127.867 -46.213 1.00 10.42 192 TRP 3 C 1
ATOM 5818 O O . TRP C 3 192 ? 115.006 126.980 -45.691 1.00 10.85 192 TRP 3 O 1
ATOM 5829 N N . TYR C 3 193 ? 115.165 128.806 -46.997 1.00 8.94 193 TYR 3 N 1
ATOM 5830 C CA . TYR C 3 193 ? 113.747 128.800 -47.329 1.00 8.82 193 TYR 3 CA 1
ATOM 5831 C C . TYR C 3 193 ? 113.562 127.702 -48.368 1.00 8.53 193 TYR 3 C 1
ATOM 5832 O O . TYR C 3 193 ? 114.299 127.656 -49.359 1.00 9.84 193 TYR 3 O 1
ATOM 5841 N N . GLN C 3 194 ? 112.636 126.781 -48.116 1.00 8.26 194 GLN 3 N 1
ATOM 5842 C CA . GLN C 3 194 ? 112.366 125.699 -49.064 1.00 8.63 194 GLN 3 CA 1
ATOM 5843 C C . GLN C 3 194 ? 111.353 126.223 -50.085 1.00 7.77 194 GLN 3 C 1
ATOM 5844 O O . GLN C 3 194 ? 111.547 126.108 -51.301 1.00 7.83 194 GLN 3 O 1
ATOM 5850 N N . THR C 3 195 ? 110.286 126.792 -49.553 1.00 7.00 195 THR 3 N 1
ATOM 5851 C CA . THR C 3 195 ? 109.264 127.462 -50.368 1.00 7.59 195 THR 3 CA 1
ATOM 5852 C C . THR C 3 195 ? 109.301 128.940 -49.995 1.00 9.13 195 THR 3 C 1
ATOM 5853 O O . THR C 3 195 ? 110.190 129.684 -50.425 1.00 9.89 195 THR 3 O 1
ATOM 5857 N N . ASN C 3 196 ? 108.357 129.347 -49.178 1.00 10.45 196 ASN 3 N 1
ATOM 5858 C CA . ASN C 3 196 ? 108.294 130.740 -48.720 1.00 9.70 196 ASN 3 CA 1
ATOM 5859 C C . ASN C 3 196 ? 107.354 130.866 -47.529 1.00 11.16 196 ASN 3 C 1
ATOM 5860 O O . ASN C 3 196 ? 106.551 129.966 -47.251 1.00 11.64 196 ASN 3 O 1
ATOM 5865 N N . PHE C 3 197 ? 107.518 131.977 -46.861 1.00 8.90 197 PHE 3 N 1
ATOM 5866 C CA . PHE C 3 197 ? 106.671 132.380 -45.742 1.00 7.73 197 PHE 3 CA 1
ATOM 5867 C C . PHE C 3 197 ? 105.430 132.978 -46.395 1.00 10.17 197 PHE 3 C 1
ATOM 5868 O O . PHE C 3 197 ? 105.523 133.943 -47.160 1.00 10.74 197 PHE 3 O 1
ATOM 5876 N N . VAL C 3 198 ? 104.277 132.393 -46.139 1.00 10.02 198 VAL 3 N 1
ATOM 5877 C CA . VAL C 3 198 ? 103.030 132.887 -46.755 1.00 8.28 198 VAL 3 CA 1
ATOM 5878 C C . VAL C 3 198 ? 101.947 133.114 -45.705 1.00 11.01 198 VAL 3 C 1
ATOM 5879 O O . VAL C 3 198 ? 101.732 132.279 -44.815 1.00 10.80 198 VAL 3 O 1
ATOM 5883 N N . VAL C 3 199 ? 101.285 134.253 -45.844 1.00 10.45 199 VAL 3 N 1
ATOM 5884 C CA . VAL C 3 199 ? 100.198 134.644 -44.936 1.00 10.70 199 VAL 3 CA 1
ATOM 5885 C C . VAL C 3 199 ? 99.000 135.189 -45.702 1.00 12.41 199 VAL 3 C 1
ATOM 5886 O O . VAL C 3 199 ? 99.117 135.574 -46.869 1.00 11.91 199 VAL 3 O 1
ATOM 5890 N N . PRO C 3 200 ? 97.810 135.145 -45.085 1.00 13.43 200 PRO 3 N 1
ATOM 5891 C CA . PRO C 3 200 ? 96.602 135.666 -45.731 1.00 12.45 200 PRO 3 CA 1
ATOM 5892 C C . PRO C 3 200 ? 96.656 137.177 -45.464 1.00 12.95 200 PRO 3 C 1
ATOM 5893 O O . PRO C 3 200 ? 97.586 137.665 -44.806 1.00 10.37 200 PRO 3 O 1
ATOM 5897 N N . PRO C 3 201 ? 95.711 137.950 -46.019 1.00 14.01 201 PRO 3 N 1
ATOM 5898 C CA . PRO C 3 201 ? 95.777 139.389 -45.733 1.00 14.35 201 PRO 3 CA 1
ATOM 5899 C C . PRO C 3 201 ? 95.445 139.649 -44.255 1.00 15.27 201 PRO 3 C 1
ATOM 5900 O O . PRO C 3 201 ? 94.879 138.787 -43.584 1.00 16.22 201 PRO 3 O 1
ATOM 5904 N N . ASN C 3 202 ? 95.848 140.811 -43.742 1.00 17.14 202 ASN 3 N 1
ATOM 5905 C CA . ASN C 3 202 ? 95.587 141.205 -42.352 1.00 17.38 202 ASN 3 CA 1
ATOM 5906 C C . ASN C 3 202 ? 96.269 140.318 -41.313 1.00 16.12 202 ASN 3 C 1
ATOM 5907 O O . ASN C 3 202 ? 95.757 140.119 -40.201 1.00 15.67 202 ASN 3 O 1
ATOM 5912 N N . THR C 3 203 ? 97.440 139.812 -41.668 1.00 14.51 203 THR 3 N 1
ATOM 5913 C CA . THR C 3 203 ? 98.204 138.952 -40.781 1.00 12.73 203 THR 3 CA 1
ATOM 5914 C C . THR C 3 203 ? 99.622 139.511 -40.720 1.00 12.44 203 THR 3 C 1
ATOM 5915 O O . THR C 3 203 ? 100.121 140.027 -41.721 1.00 12.85 203 THR 3 O 1
ATOM 5919 N N . PRO C 3 204 ? 100.252 139.505 -39.530 1.00 11.95 204 PRO 3 N 1
ATOM 5920 C CA . PRO C 3 204 ? 101.618 140.033 -39.446 1.00 10.24 204 PRO 3 CA 1
ATOM 5921 C C . PRO C 3 204 ? 102.548 139.426 -40.498 1.00 12.33 204 PRO 3 C 1
ATOM 5922 O O . PRO C 3 204 ? 102.513 138.222 -40.761 1.00 12.92 204 PRO 3 O 1
ATOM 5926 N N . ASN C 3 205 ? 103.342 140.288 -41.125 1.00 13.47 205 ASN 3 N 1
ATOM 5927 C CA . ASN C 3 205 ? 104.268 139.889 -42.180 1.00 15.64 205 ASN 3 CA 1
ATOM 5928 C C . ASN C 3 205 ? 105.639 139.386 -41.758 1.00 14.39 205 ASN 3 C 1
ATOM 5929 O O . ASN C 3 205 ? 106.545 139.277 -42.586 1.00 13.97 205 ASN 3 O 1
ATOM 5934 N N . THR C 3 206 ? 105.813 139.142 -40.466 1.00 12.76 206 THR 3 N 1
ATOM 5935 C CA . THR C 3 206 ? 107.056 138.588 -39.941 1.00 12.18 206 THR 3 CA 1
ATOM 5936 C C . THR C 3 206 ? 106.612 137.683 -38.806 1.00 11.44 206 THR 3 C 1
ATOM 5937 O O . THR C 3 206 ? 105.485 137.810 -38.315 1.00 12.31 206 THR 3 O 1
ATOM 5941 N N . ALA C 3 207 ? 107.465 136.739 -38.436 1.00 11.30 207 ALA 3 N 1
ATOM 5942 C CA . ALA C 3 207 ? 107.172 135.820 -37.345 1.00 10.34 207 ALA 3 CA 1
ATOM 5943 C C . ALA C 3 207 ? 108.505 135.359 -36.788 1.00 10.27 207 ALA 3 C 1
ATOM 5944 O O . ALA C 3 207 ? 109.519 135.396 -37.491 1.00 9.14 207 ALA 3 O 1
ATOM 5946 N N . GLU C 3 208 ? 108.505 134.928 -35.533 1.00 10.53 208 GLU 3 N 1
ATOM 5947 C CA . GLU C 3 208 ? 109.721 134.460 -34.889 1.00 11.05 208 GLU 3 CA 1
ATOM 5948 C C . GLU C 3 208 ? 109.781 132.952 -34.848 1.00 11.48 208 GLU 3 C 1
ATOM 5949 O O . GLU C 3 208 ? 108.767 132.262 -34.977 1.00 10.97 208 GLU 3 O 1
ATOM 5955 N N . MET C 3 209 ? 110.978 132.465 -34.567 1.00 10.49 209 MET 3 N 1
ATOM 5956 C CA . MET C 3 209 ? 111.259 131.051 -34.469 1.00 11.12 209 MET 3 CA 1
ATOM 5957 C C . MET C 3 209 ? 112.248 130.897 -33.316 1.00 9.96 209 MET 3 C 1
ATOM 5958 O O . MET C 3 209 ? 113.152 131.722 -33.162 1.00 9.62 209 MET 3 O 1
ATOM 5963 N N . LEU C 3 210 ? 112.018 129.900 -32.470 1.00 10.14 210 LEU 3 N 1
ATOM 5964 C CA . LEU C 3 210 ? 112.895 129.617 -31.336 1.00 9.44 210 LEU 3 CA 1
ATOM 5965 C C . LEU C 3 210 ? 113.723 128.384 -31.683 1.00 9.92 210 LEU 3 C 1
ATOM 5966 O O . LEU C 3 210 ? 113.231 127.471 -32.347 1.00 10.79 210 LEU 3 O 1
ATOM 5971 N N . CYS C 3 211 ? 114.968 128.356 -31.221 1.00 10.25 211 CYS 3 N 1
ATOM 5972 C CA . CYS C 3 211 ? 115.891 127.256 -31.497 1.00 10.52 211 CYS 3 CA 1
ATOM 5973 C C . CYS C 3 211 ? 116.379 126.604 -30.204 1.00 10.62 211 CYS 3 C 1
ATOM 5974 O O . CYS C 3 211 ? 116.822 127.292 -29.284 1.00 10.82 211 CYS 3 O 1
ATOM 5977 N N . PHE C 3 212 ? 116.326 125.275 -30.157 1.00 9.03 212 PHE 3 N 1
ATOM 5978 C CA . PHE C 3 212 ? 116.732 124.508 -28.980 1.00 8.03 212 PHE 3 CA 1
ATOM 5979 C C . PHE C 3 212 ? 117.838 123.515 -29.322 1.00 8.45 212 PHE 3 C 1
ATOM 5980 O O . PHE C 3 212 ? 118.030 123.167 -30.487 1.00 9.01 212 PHE 3 O 1
ATOM 5988 N N . VAL C 3 213 ? 118.521 123.023 -28.291 1.00 7.95 213 VAL 3 N 1
ATOM 5989 C CA . VAL C 3 213 ? 119.573 122.026 -28.462 1.00 7.76 213 VAL 3 CA 1
ATOM 5990 C C . VAL C 3 213 ? 119.665 121.126 -27.227 1.00 8.61 213 VAL 3 C 1
ATOM 5991 O O . VAL C 3 213 ? 119.438 121.573 -26.098 1.00 8.84 213 VAL 3 O 1
ATOM 5995 N N . SER C 3 214 ? 119.933 119.847 -27.465 1.00 8.93 214 SER 3 N 1
ATOM 5996 C CA . SER C 3 214 ? 120.100 118.849 -26.412 1.00 8.20 214 SER 3 CA 1
ATOM 5997 C C . SER C 3 214 ? 120.878 117.675 -27.006 1.00 9.19 214 SER 3 C 1
ATOM 5998 O O . SER C 3 214 ? 121.104 117.626 -28.218 1.00 8.15 214 SER 3 O 1
ATOM 6001 N N . GLY C 3 215 ? 121.303 116.745 -26.159 1.00 9.84 215 GLY 3 N 1
ATOM 6002 C CA . GLY C 3 215 ? 122.065 115.607 -26.635 1.00 7.04 215 GLY 3 CA 1
ATOM 6003 C C . GLY C 3 215 ? 121.241 114.350 -26.820 1.00 8.09 215 GLY 3 C 1
ATOM 6004 O O . GLY C 3 215 ? 120.274 114.109 -26.088 1.00 6.90 215 GLY 3 O 1
ATOM 6005 N N . CYS C 3 216 ? 121.598 113.565 -27.830 1.00 8.84 216 CYS 3 N 1
ATOM 6006 C CA . CYS C 3 216 ? 120.913 112.310 -28.111 1.00 8.09 216 CYS 3 CA 1
ATOM 6007 C C . CYS C 3 216 ? 121.414 111.224 -27.153 1.00 9.29 216 CYS 3 C 1
ATOM 6008 O O . CYS C 3 216 ? 122.320 111.468 -26.351 1.00 7.67 216 CYS 3 O 1
ATOM 6011 N N . LYS C 3 217 ? 120.839 110.027 -27.252 1.00 9.67 217 LYS 3 N 1
ATOM 6012 C CA . LYS C 3 217 ? 121.173 108.894 -26.377 1.00 9.39 217 LYS 3 CA 1
ATOM 6013 C C . LYS C 3 217 ? 122.643 108.517 -26.266 1.00 10.46 217 LYS 3 C 1
ATOM 6014 O O . LYS C 3 217 ? 123.063 107.849 -25.317 1.00 12.73 217 LYS 3 O 1
ATOM 6020 N N . ASP C 3 218 ? 123.423 108.981 -27.221 1.00 8.75 218 ASP 3 N 1
ATOM 6021 C CA . ASP C 3 218 ? 124.839 108.650 -27.287 1.00 11.10 218 ASP 3 CA 1
ATOM 6022 C C . ASP C 3 218 ? 125.764 109.816 -27.005 1.00 10.18 218 ASP 3 C 1
ATOM 6023 O O . ASP C 3 218 ? 126.954 109.749 -27.306 1.00 11.07 218 ASP 3 O 1
ATOM 6028 N N . PHE C 3 219 ? 125.220 110.910 -26.501 1.00 9.87 219 PHE 3 N 1
ATOM 6029 C CA . PHE C 3 219 ? 126.062 112.051 -26.213 1.00 9.02 219 PHE 3 CA 1
ATOM 6030 C C . PHE C 3 219 ? 126.862 111.684 -24.974 1.00 9.11 219 PHE 3 C 1
ATOM 6031 O O . PHE C 3 219 ? 126.336 111.049 -24.062 1.00 11.30 219 PHE 3 O 1
ATOM 6039 N N . CYS C 3 220 ? 128.136 112.050 -24.949 1.00 8.97 220 CYS 3 N 1
ATOM 6040 C CA . CYS C 3 220 ? 128.975 111.725 -23.808 1.00 9.76 220 CYS 3 CA 1
ATOM 6041 C C . CYS C 3 220 ? 130.138 112.711 -23.702 1.00 10.71 220 CYS 3 C 1
ATOM 6042 O O . CYS C 3 220 ? 130.688 113.146 -24.718 1.00 10.44 220 CYS 3 O 1
ATOM 6045 N N . LEU C 3 221 ? 130.479 113.086 -22.472 1.00 10.10 221 LEU 3 N 1
ATOM 6046 C CA . LEU C 3 221 ? 131.571 114.022 -22.211 1.00 10.15 221 LEU 3 CA 1
ATOM 6047 C C . LEU C 3 221 ? 132.664 113.299 -21.435 1.00 10.51 221 LEU 3 C 1
ATOM 6048 O O . LEU C 3 221 ? 132.381 112.368 -20.676 1.00 12.23 221 LEU 3 O 1
ATOM 6053 N N . ARG C 3 222 ? 133.898 113.768 -21.570 1.00 10.71 222 ARG 3 N 1
ATOM 6054 C CA . ARG C 3 222 ? 135.027 113.105 -20.934 1.00 10.84 222 ARG 3 CA 1
ATOM 6055 C C . ARG C 3 222 ? 136.147 114.078 -20.551 1.00 11.87 222 ARG 3 C 1
ATOM 6056 O O . ARG C 3 222 ? 136.306 115.136 -21.170 1.00 10.36 222 ARG 3 O 1
ATOM 6064 N N . MET C 3 223 ? 136.924 113.686 -19.540 1.00 10.85 223 MET 3 N 1
ATOM 6065 C CA . MET C 3 223 ? 138.057 114.451 -19.015 1.00 9.56 223 MET 3 CA 1
ATOM 6066 C C . MET C 3 223 ? 137.661 115.802 -18.433 1.00 10.13 223 MET 3 C 1
ATOM 6067 O O . MET C 3 223 ? 137.735 116.834 -19.106 1.00 8.30 223 MET 3 O 1
ATOM 6072 N N . ALA C 3 224 ? 137.265 115.786 -17.164 1.00 10.05 224 ALA 3 N 1
ATOM 6073 C CA . ALA C 3 224 ? 136.838 116.987 -16.460 1.00 11.41 224 ALA 3 CA 1
ATOM 6074 C C . ALA C 3 224 ? 137.914 118.062 -16.454 1.00 12.09 224 ALA 3 C 1
ATOM 6075 O O . ALA C 3 224 ? 139.100 117.773 -16.275 1.00 15.73 224 ALA 3 O 1
ATOM 6077 N N . ARG C 3 225 ? 137.492 119.303 -16.663 1.00 11.71 225 ARG 3 N 1
ATOM 6078 C CA . ARG C 3 225 ? 138.396 120.443 -16.675 1.00 10.83 225 ARG 3 CA 1
ATOM 6079 C C . ARG C 3 225 ? 137.630 121.664 -16.180 1.00 12.93 225 ARG 3 C 1
ATOM 6080 O O . ARG C 3 225 ? 136.400 121.646 -16.106 1.00 12.63 225 ARG 3 O 1
ATOM 6088 N N . ASP C 3 226 ? 138.356 122.720 -15.839 1.00 12.23 226 ASP 3 N 1
ATOM 6089 C CA . ASP C 3 226 ? 137.711 123.938 -15.377 1.00 12.64 226 ASP 3 CA 1
ATOM 6090 C C . ASP C 3 226 ? 137.194 124.702 -16.585 1.00 11.56 226 ASP 3 C 1
ATOM 6091 O O . ASP C 3 226 ? 137.788 124.653 -17.667 1.00 12.25 226 ASP 3 O 1
ATOM 6096 N N . THR C 3 227 ? 136.048 125.347 -16.415 1.00 10.82 227 THR 3 N 1
ATOM 6097 C CA . THR C 3 227 ? 135.431 126.083 -17.502 1.00 11.55 227 THR 3 CA 1
ATOM 6098 C C . THR C 3 227 ? 136.092 127.415 -17.798 1.00 13.58 227 THR 3 C 1
ATOM 6099 O O . THR C 3 227 ? 136.640 128.076 -16.910 1.00 14.45 227 THR 3 O 1
ATOM 6103 N N . ASP C 3 228 ? 136.006 127.806 -19.060 1.00 13.84 228 ASP 3 N 1
ATOM 6104 C CA . ASP C 3 228 ? 136.543 129.070 -19.521 1.00 16.01 228 ASP 3 CA 1
ATOM 6105 C C . ASP C 3 228 ? 135.374 130.019 -19.803 1.00 15.54 228 ASP 3 C 1
ATOM 6106 O O . ASP C 3 228 ? 135.567 131.117 -20.318 1.00 17.18 228 ASP 3 O 1
ATOM 6111 N N . LEU C 3 229 ? 134.161 129.603 -19.438 1.00 13.90 229 LEU 3 N 1
ATOM 6112 C CA . LEU C 3 229 ? 132.975 130.429 -19.660 1.00 13.79 229 LEU 3 CA 1
ATOM 6113 C C . LEU C 3 229 ? 132.577 131.270 -18.443 1.00 14.22 229 LEU 3 C 1
ATOM 6114 O O . LEU C 3 229 ? 131.525 131.910 -18.437 1.00 13.63 229 LEU 3 O 1
ATOM 6119 N N . HIS C 3 230 ? 133.418 131.265 -17.417 1.00 14.60 230 HIS 3 N 1
ATOM 6120 C CA . HIS C 3 230 ? 133.165 132.044 -16.213 1.00 16.44 230 HIS 3 CA 1
ATOM 6121 C C . HIS C 3 230 ? 134.510 132.328 -15.563 1.00 18.54 230 HIS 3 C 1
ATOM 6122 O O . HIS C 3 230 ? 135.394 131.473 -15.563 1.00 19.90 230 HIS 3 O 1
ATOM 6129 N N . LYS C 3 231 ? 134.661 133.521 -15.001 1.00 19.30 231 LYS 3 N 1
ATOM 6130 C CA . LYS C 3 231 ? 135.916 133.907 -14.371 1.00 23.04 231 LYS 3 CA 1
ATOM 6131 C C . LYS C 3 231 ? 135.696 134.669 -13.071 1.00 22.16 231 LYS 3 C 1
ATOM 6132 O O . LYS C 3 231 ? 134.569 135.036 -12.729 1.00 23.86 231 LYS 3 O 1
ATOM 6138 N N . GLN C 3 232 ? 136.786 134.880 -12.346 1.00 21.11 232 GLN 3 N 1
ATOM 6139 C CA . GLN C 3 232 ? 136.765 135.623 -11.099 1.00 20.74 232 GLN 3 CA 1
ATOM 6140 C C . GLN C 3 232 ? 137.934 136.582 -11.243 1.00 22.55 232 GLN 3 C 1
ATOM 6141 O O . GLN C 3 232 ? 139.082 136.151 -11.375 1.00 23.36 232 GLN 3 O 1
ATOM 6147 N N . THR C 3 233 ? 137.634 137.872 -11.321 1.00 24.31 233 THR 3 N 1
ATOM 6148 C CA . THR C 3 233 ? 138.674 138.875 -11.479 1.00 28.20 233 THR 3 CA 1
ATOM 6149 C C . THR C 3 233 ? 139.003 139.609 -10.186 1.00 31.53 233 THR 3 C 1
ATOM 6150 O O . THR C 3 233 ? 139.793 140.553 -10.187 1.00 36.47 233 THR 3 O 1
ATOM 6154 N N . GLY C 3 234 ? 138.390 139.184 -9.089 1.00 32.27 234 GLY 3 N 1
ATOM 6155 C CA . GLY C 3 234 ? 138.645 139.825 -7.815 1.00 31.47 234 GLY 3 CA 1
ATOM 6156 C C . GLY C 3 234 ? 138.060 139.027 -6.671 1.00 31.91 234 GLY 3 C 1
ATOM 6157 O O . GLY C 3 234 ? 137.452 137.978 -6.897 1.00 32.99 234 GLY 3 O 1
ATOM 6158 N N . PRO C 3 235 ? 138.255 139.475 -5.424 1.00 30.97 235 PRO 3 N 1
ATOM 6159 C CA . PRO C 3 235 ? 137.713 138.751 -4.274 1.00 29.33 235 PRO 3 CA 1
ATOM 6160 C C . PRO C 3 235 ? 136.198 138.869 -4.168 1.00 27.22 235 PRO 3 C 1
ATOM 6161 O O . PRO C 3 235 ? 135.610 139.890 -4.535 1.00 26.76 235 PRO 3 O 1
ATOM 6165 N N . ILE C 3 236 ? 135.570 137.787 -3.731 1.00 24.81 236 ILE 3 N 1
ATOM 6166 C CA . ILE C 3 236 ? 134.131 137.762 -3.536 1.00 22.73 236 ILE 3 CA 1
ATOM 6167 C C . ILE C 3 236 ? 134.017 137.978 -2.038 1.00 23.39 236 ILE 3 C 1
ATOM 6168 O O . ILE C 3 236 ? 134.483 137.160 -1.241 1.00 23.77 236 ILE 3 O 1
ATOM 6173 N N . THR C 3 237 ? 133.479 139.129 -1.664 1.00 25.16 237 THR 3 N 1
ATOM 6174 C CA . THR C 3 237 ? 133.371 139.492 -0.266 1.00 28.25 237 THR 3 CA 1
ATOM 6175 C C . THR C 3 237 ? 131.979 139.413 0.323 1.00 30.38 237 THR 3 C 1
ATOM 6176 O O . THR C 3 237 ? 130.981 139.280 -0.393 1.00 28.38 237 THR 3 O 1
ATOM 6180 N N . GLN C 3 238 ? 131.934 139.535 1.643 1.00 34.20 238 GLN 3 N 1
ATOM 6181 C CA . GLN C 3 238 ? 130.694 139.517 2.390 1.00 40.54 238 GLN 3 CA 1
ATOM 6182 C C . GLN C 3 238 ? 130.033 140.889 2.200 1.00 40.83 238 GLN 3 C 1
ATOM 6183 O O . GLN C 3 238 ? 128.792 140.954 2.206 1.00 41.43 238 GLN 3 O 1
ATOM 6189 N N . GLY D 4 1 ? 137.418 97.468 8.783 1.00 64.68 1 GLY 4 N 1
ATOM 6190 C CA . GLY D 4 1 ? 136.102 97.268 8.212 1.00 65.98 1 GLY 4 CA 1
ATOM 6191 C C . GLY D 4 1 ? 136.406 96.690 6.816 1.00 66.31 1 GLY 4 C 1
ATOM 6192 O O . GLY D 4 1 ? 137.008 97.350 5.963 1.00 69.88 1 GLY 4 O 1
ATOM 6193 N N . ALA D 4 2 ? 136.030 95.446 6.549 1.00 67.02 2 ALA 4 N 1
ATOM 6194 C CA . ALA D 4 2 ? 136.456 94.821 5.279 1.00 68.16 2 ALA 4 CA 1
ATOM 6195 C C . ALA D 4 2 ? 135.408 93.937 4.606 1.00 69.50 2 ALA 4 C 1
ATOM 6196 O O . ALA D 4 2 ? 135.018 92.885 5.133 1.00 70.75 2 ALA 4 O 1
ATOM 6198 N N . GLN D 4 3 ? 135.023 94.400 3.434 1.00 73.72 3 GLN 4 N 1
ATOM 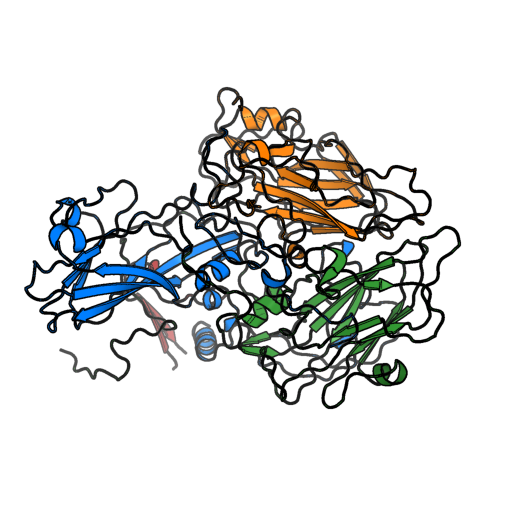6199 C CA . GLN D 4 3 ? 134.084 93.701 2.559 1.00 74.92 3 GLN 4 CA 1
ATOM 6200 C C . GLN D 4 3 ? 134.891 92.818 1.612 1.00 70.69 3 GLN 4 C 1
ATOM 6201 O O . GLN D 4 3 ? 135.410 93.286 0.587 1.00 71.36 3 GLN 4 O 1
ATOM 6207 N N . VAL D 4 4 ? 134.974 91.565 2.002 1.00 73.09 4 VAL 4 N 1
ATOM 6208 C CA . VAL D 4 4 ? 135.745 90.554 1.276 1.00 73.44 4 VAL 4 CA 1
ATOM 6209 C C . VAL D 4 4 ? 134.853 89.741 0.345 1.00 74.48 4 VAL 4 C 1
ATOM 6210 O O . VAL D 4 4 ? 133.941 89.029 0.790 1.00 75.04 4 VAL 4 O 1
ATOM 6214 N N . SER D 4 5 ? 135.160 89.883 -0.923 1.00 75.46 5 SER 4 N 1
ATOM 6215 C CA . SER D 4 5 ? 134.477 89.160 -1.991 1.00 75.85 5 SER 4 CA 1
ATOM 6216 C C . SER D 4 5 ? 135.430 88.140 -2.562 1.00 77.49 5 SER 4 C 1
ATOM 6217 O O . SER D 4 5 ? 136.649 88.220 -2.364 1.00 77.51 5 SER 4 O 1
ATOM 6220 N N . ARG D 4 6 ? 134.867 87.208 -3.258 1.00 79.09 6 ARG 4 N 1
ATOM 6221 C CA . ARG D 4 6 ? 135.658 86.168 -3.866 1.00 80.63 6 ARG 4 CA 1
ATOM 6222 C C . ARG D 4 6 ? 135.073 85.814 -5.215 1.00 81.75 6 ARG 4 C 1
ATOM 6223 O O . ARG D 4 6 ? 133.846 85.803 -5.396 1.00 82.48 6 ARG 4 O 1
ATOM 6231 N N . GLN D 4 7 ? 135.997 85.560 -6.096 1.00 82.83 7 GLN 4 N 1
ATOM 6232 C CA . GLN D 4 7 ? 135.715 85.163 -7.462 1.00 82.42 7 GLN 4 CA 1
ATOM 6233 C C . GLN D 4 7 ? 136.937 84.425 -8.015 1.00 83.59 7 GLN 4 C 1
ATOM 6234 O O . GLN D 4 7 ? 137.200 83.310 -7.517 1.00 85.00 7 GLN 4 O 1
ATOM 6240 N N . SER D 4 23 ? 141.578 82.918 -7.818 1.00 79.13 23 SER 4 N 1
ATOM 6241 C CA . SER D 4 23 ? 140.351 83.640 -7.374 1.00 78.19 23 SER 4 CA 1
ATOM 6242 C C . SER D 4 23 ? 140.663 85.131 -7.286 1.00 78.48 23 SER 4 C 1
ATOM 6243 O O . SER D 4 23 ? 141.799 85.504 -6.983 1.00 78.73 23 SER 4 O 1
ATOM 6246 N N . LEU D 4 24 ? 139.680 85.968 -7.590 1.00 76.31 24 LEU 4 N 1
ATOM 6247 C CA . LEU D 4 24 ? 139.874 87.425 -7.510 1.00 75.65 24 LEU 4 CA 1
ATOM 6248 C C . LEU D 4 24 ? 139.087 87.956 -6.316 1.00 74.69 24 LEU 4 C 1
ATOM 6249 O O . LEU D 4 24 ? 137.884 88.209 -6.393 1.00 73.87 24 LEU 4 O 1
ATOM 6254 N N . ASN D 4 25 ? 139.782 88.075 -5.191 1.00 74.90 25 ASN 4 N 1
ATOM 6255 C CA . ASN D 4 25 ? 139.226 88.568 -3.933 1.00 75.60 25 ASN 4 CA 1
ATOM 6256 C C . ASN D 4 25 ? 139.273 90.074 -3.862 1.00 75.00 25 ASN 4 C 1
ATOM 6257 O O . ASN D 4 25 ? 140.294 90.680 -4.196 1.00 75.33 25 ASN 4 O 1
ATOM 6262 N N . TYR D 4 26 ? 138.190 90.689 -3.404 1.00 74.52 26 TYR 4 N 1
ATOM 6263 C CA . TYR D 4 26 ? 138.144 92.137 -3.272 1.00 72.73 26 TYR 4 CA 1
ATOM 6264 C C . TYR D 4 26 ? 138.106 92.504 -1.791 1.00 72.19 26 TYR 4 C 1
ATOM 6265 O O . TYR D 4 26 ? 137.398 91.872 -1.002 1.00 71.96 26 TYR 4 O 1
ATOM 6274 N N . PHE D 4 27 ? 138.921 93.482 -1.409 1.00 69.86 27 PHE 4 N 1
ATOM 6275 C CA . PHE D 4 27 ? 138.960 93.950 -0.031 1.00 68.31 27 PHE 4 CA 1
ATOM 6276 C C . PHE D 4 27 ? 138.618 95.436 0.023 1.00 66.92 27 PHE 4 C 1
ATOM 6277 O O . PHE D 4 27 ? 139.465 96.291 -0.261 1.00 67.30 27 PHE 4 O 1
ATOM 6285 N N . ASN D 4 28 ? 137.369 95.738 0.365 1.00 64.46 28 ASN 4 N 1
ATOM 6286 C CA . ASN D 4 28 ? 136.912 97.122 0.454 1.00 62.41 28 ASN 4 CA 1
ATOM 6287 C C . ASN D 4 28 ? 137.060 97.590 1.899 1.00 58.56 28 ASN 4 C 1
ATOM 6288 O O . ASN D 4 28 ? 136.079 97.646 2.650 1.00 59.48 28 ASN 4 O 1
ATOM 6293 N N . ILE D 4 29 ? 138.291 97.923 2.278 1.00 52.06 29 ILE 4 N 1
ATOM 6294 C CA . ILE D 4 29 ? 138.581 98.348 3.642 1.00 44.55 29 ILE 4 CA 1
ATOM 6295 C C . ILE D 4 29 ? 138.231 99.775 4.041 1.00 39.86 29 ILE 4 C 1
ATOM 6296 O O . ILE D 4 29 ? 138.549 100.725 3.338 1.00 40.43 29 ILE 4 O 1
ATOM 6301 N N . ASN D 4 30 ? 137.613 99.905 5.208 1.00 33.37 30 ASN 4 N 1
ATOM 6302 C CA . ASN D 4 30 ? 137.227 101.184 5.783 1.00 30.32 30 ASN 4 CA 1
ATOM 6303 C C . ASN D 4 30 ? 138.103 101.301 7.024 1.00 25.57 30 ASN 4 C 1
ATOM 6304 O O . ASN D 4 30 ? 137.907 100.570 7.997 1.00 24.60 30 ASN 4 O 1
ATOM 6309 N N . TYR D 4 31 ? 139.114 102.157 6.960 1.00 19.57 31 TYR 4 N 1
ATOM 6310 C CA . TYR D 4 31 ? 140.054 102.331 8.065 1.00 18.79 31 TYR 4 CA 1
ATOM 6311 C C . TYR D 4 31 ? 139.605 103.113 9.292 1.00 19.99 31 TYR 4 C 1
ATOM 6312 O O . TYR D 4 31 ? 140.224 103.007 10.348 1.00 20.20 31 TYR 4 O 1
ATOM 6321 N N . PHE D 4 32 ? 138.555 103.914 9.168 1.00 20.80 32 PHE 4 N 1
ATOM 6322 C CA . PHE D 4 32 ? 138.102 104.701 10.307 1.00 20.94 32 PHE 4 CA 1
ATOM 6323 C C . PHE D 4 32 ? 136.682 104.320 10.695 1.00 22.95 32 PHE 4 C 1
ATOM 6324 O O . PHE D 4 32 ? 135.974 103.664 9.932 1.00 24.26 32 PHE 4 O 1
ATOM 6332 N N . LYS D 4 33 ? 136.266 104.728 11.886 1.00 27.40 33 LYS 4 N 1
ATOM 6333 C CA . LYS D 4 33 ? 134.941 104.375 12.382 1.00 34.21 33 LYS 4 CA 1
ATOM 6334 C C . LYS D 4 33 ? 133.764 105.298 12.072 1.00 32.74 33 LYS 4 C 1
ATOM 6335 O O . LYS D 4 33 ? 132.674 105.092 12.601 1.00 36.18 33 LYS 4 O 1
ATOM 6341 N N . ASP D 4 34 ? 133.963 106.295 11.216 1.00 30.83 34 ASP 4 N 1
ATOM 6342 C CA . ASP D 4 34 ? 132.883 107.222 10.866 1.00 26.63 34 ASP 4 CA 1
ATOM 6343 C C . ASP D 4 34 ? 132.680 107.155 9.359 1.00 25.18 34 ASP 4 C 1
ATOM 6344 O O . ASP D 4 34 ? 133.653 107.127 8.609 1.00 27.46 34 ASP 4 O 1
ATOM 6349 N N . ALA D 4 35 ? 131.425 107.120 8.919 1.00 20.54 35 ALA 4 N 1
ATOM 6350 C CA . ALA D 4 35 ? 131.091 107.036 7.494 1.00 17.74 35 ALA 4 CA 1
ATOM 6351 C C . ALA D 4 35 ? 131.652 108.186 6.656 1.00 14.92 35 ALA 4 C 1
ATOM 6352 O O . ALA D 4 35 ? 131.974 108.008 5.478 1.00 15.03 35 ALA 4 O 1
ATOM 6354 N N . ALA D 4 36 ? 131.757 109.365 7.259 1.00 12.47 36 ALA 4 N 1
ATOM 6355 C CA . ALA D 4 36 ? 132.281 110.534 6.562 1.00 11.63 36 ALA 4 CA 1
ATOM 6356 C C . ALA D 4 36 ? 133.726 110.324 6.116 1.00 12.18 36 ALA 4 C 1
ATOM 6357 O O . ALA D 4 36 ? 134.170 110.912 5.127 1.00 13.67 36 ALA 4 O 1
ATOM 6359 N N . SER D 4 37 ? 134.438 109.453 6.826 1.00 11.14 37 SER 4 N 1
ATOM 6360 C CA . SER D 4 37 ? 135.843 109.160 6.552 1.00 10.37 37 SER 4 CA 1
ATOM 6361 C C . SER D 4 37 ? 136.137 108.377 5.266 1.00 10.91 37 SER 4 C 1
ATOM 6362 O O . SER D 4 37 ? 137.224 108.501 4.683 1.00 10.51 37 SER 4 O 1
ATOM 6365 N N . SER D 4 38 ? 135.205 107.575 4.812 1.00 10.78 38 SER 4 N 1
ATOM 6366 C CA . SER D 4 38 ? 135.440 106.754 3.605 1.00 12.95 38 SER 4 CA 1
ATOM 6367 C C . SER D 4 38 ? 135.600 107.642 2.358 1.00 12.38 38 SER 4 C 1
ATOM 6368 O O . SER D 4 38 ? 135.194 108.812 2.344 1.00 13.46 38 SER 4 O 1
ATOM 6371 N N . GLY D 4 39 ? 136.199 107.040 1.340 1.00 10.70 39 GLY 4 N 1
ATOM 6372 C CA . GLY D 4 39 ? 136.479 107.707 0.054 1.00 10.34 39 GLY 4 CA 1
ATOM 6373 C C . GLY D 4 39 ? 135.194 107.885 -0.765 1.00 12.90 39 GLY 4 C 1
ATOM 6374 O O . GLY D 4 39 ? 134.078 107.709 -0.252 1.00 11.92 39 GLY 4 O 1
ATOM 6375 N N . ALA D 4 40 ? 135.412 108.234 -2.025 1.00 11.54 40 ALA 4 N 1
ATOM 6376 C CA . ALA D 4 40 ? 134.335 108.470 -3.004 1.00 13.22 40 ALA 4 CA 1
ATOM 6377 C C . ALA D 4 40 ? 133.404 107.260 -3.055 1.00 14.42 40 ALA 4 C 1
ATOM 6378 O O . ALA D 4 40 ? 133.846 106.107 -2.946 1.00 14.36 40 ALA 4 O 1
ATOM 6380 N N . SER D 4 41 ? 132.137 107.573 -3.227 1.00 15.47 41 SER 4 N 1
ATOM 6381 C CA . SER D 4 41 ? 131.064 106.575 -3.272 1.00 19.17 41 SER 4 CA 1
ATOM 6382 C C . SER D 4 41 ? 131.016 105.861 -4.612 1.00 23.31 41 SER 4 C 1
ATOM 6383 O O . SER D 4 41 ? 131.432 106.407 -5.647 1.00 22.54 41 SER 4 O 1
ATOM 6386 N N . ARG D 4 42 ? 130.508 104.650 -4.534 1.00 31.81 42 ARG 4 N 1
ATOM 6387 C CA . ARG D 4 42 ? 130.271 103.838 -5.714 1.00 38.26 42 ARG 4 CA 1
ATOM 6388 C C . ARG D 4 42 ? 129.154 104.525 -6.464 1.00 38.76 42 ARG 4 C 1
ATOM 6389 O O . ARG D 4 42 ? 128.617 105.545 -6.013 1.00 38.16 42 ARG 4 O 1
ATOM 6397 N N . LEU D 4 43 ? 128.791 103.982 -7.580 1.00 41.68 43 LEU 4 N 1
ATOM 6398 C CA . LEU D 4 43 ? 127.770 104.622 -8.389 1.00 45.66 43 LEU 4 CA 1
ATOM 6399 C C . LEU D 4 43 ? 126.475 103.812 -8.442 1.00 50.56 43 LEU 4 C 1
ATOM 6400 O O . LEU D 4 43 ? 126.483 102.579 -8.253 1.00 51.80 43 LEU 4 O 1
ATOM 6405 N N . ASP D 4 44 ? 125.422 104.591 -8.679 1.00 57.75 44 ASP 4 N 1
ATOM 6406 C CA . ASP D 4 44 ? 124.086 104.077 -8.994 1.00 64.84 44 ASP 4 CA 1
ATOM 6407 C C . ASP D 4 44 ? 122.958 104.479 -8.050 1.00 67.35 44 ASP 4 C 1
ATOM 6408 O O . ASP D 4 44 ? 123.246 104.929 -6.941 1.00 69.02 44 ASP 4 O 1
#

Nearest PDB structures (foldseek):
  1aym-assembly1_3  TM=1.004E+00  e=1.326E-47  Human rhinovirus sp.
  9fx1-assembly1_C  TM=9.995E-01  e=3.791E-37  Human rhinovirus 89 ATCC VR-1199
  2hwd-assembly1_3  TM=9.948E-01  e=6.610E-37  Human rhinovirus 1A
  4q4v-assembly1_3  TM=9.768E-01  e=1.658E-30  Coxsackievirus A24
  1z7s-assembly1_3  TM=9.682E-01  e=1.853E-30  Coxsackievirus A21

Secondary structure (DSSP, 8-state):
-HHHHHHHHHHT-SSBPPPBPP------S--TTEE-GGGS------HHHHS-PPPB----B-GGGBHHHHH-S-EEEEEEEEE-SS-HHHHSEEEEE--S-S-HHHHHHHTTEEEEEEEEEEEEEEEEEESSS-----EEEEEEE-TTSPPPSSTT-GGGG-SSSEEEEEETTSPPPEEEE----SSSSEES---BBSSSSTT--BSTTTT----EEEEEE-SPP-SS-EEEEEEEEEEEEEEEEEEE-PPB-S---BTT---B---SSGGGTSSPPPBSSTT--/-TT-EEEEETTEEEEESS----EEGGG----PPPTTT----SPPB--GGGTSS-EE---EEE-TT---EEEEETGGGTTSHHHHHHHHHEEEEEEEEEEEEE----TT-EEEEEEEEEET-----BSSTTPPPPGGGG--GGG-EETTTSPP-TTPPP--GGGTTTTB-GGGGGGSSEEEEETTT-SEEEEEE----SSSSB-TTTB--EEEEEEEEEEEE-S-TTS-EEEEEEEEEEEEEEEEE-SPP---/-----PPTTTT---TT------BSSTT--PPPP---S-EE-BTHHHHTS-EE--TT-BTTTTTSGGGGEEEE---SSTT-EEEEEE--TTSTTTTTSHHHHHHTTEEEEES-EEEEEEE-S-TT-B-EEEEEEE-SSS---SSHHHHHTSEEEEEE-SSS-EEEEEE----SSS-EESS--STT---EEEEEESS--B--TTS-S-EEEEEEEEE-TT-EEEEE---SS----S--B-/-EEEE-----EEEE--SSSGGGS-S----

Radius of gyration: 28.55 Å; Cα contacts (8 Å, |Δi|>4): 2102; chains: 4; bounding box: 81×69×81 Å

B-factor: mean 18.64, std 14.26, range [3.85, 88.39]